Protein 7BCZ (pdb70)

Solvent-accessible surface area: 44265 Å² total; per-residue (Å²): 174,155,176,36,152,78,39,114,10,0,56,4,2,24,15,42,22,57,48,73,40,11,67,76,72,29,109,35,15,54,5,42,8,4,67,4,14,26,87,25,32,96,149,42,2,25,90,76,0,47,5,154,14,45,64,85,5,98,131,7,21,51,92,64,30,0,23,6,0,0,0,15,3,0,0,22,23,0,2,97,41,48,71,43,77,46,93,46,6,65,60,15,118,64,181,26,49,83,35,27,85,59,5,10,10,4,18,6,52,20,76,109,23,0,0,0,0,0,0,34,116,80,80,40,90,2,3,0,0,10,6,50,55,56,23,112,52,131,96,0,115,120,9,58,44,55,0,2,42,126,35,0,76,146,100,19,49,83,25,15,87,175,110,5,12,43,1,0,0,0,0,17,0,0,9,30,0,0,49,57,0,0,33,96,68,24,47,118,123,8,129,26,124,53,1,20,0,41,67,33,114,93,80,2,44,4,89,0,66,0,36,51,97,7,31,136,88,23,143,90,22,21,79,11,94,6,10,9,16,56,102,41,41,34,0,8,0,2,0,25,10,56,105,183,20,89,143,13,0,69,3,2,9,8,48,15,87,50,67,44,16,59,71,83,30,106,37,16,57,5,32,6,4,67,2,31,14,93,25,35,86,134,40,5,18,90,66,5,55,7,170,18,45,61,83,3,112,182,28,116,56,108,86,29,0,36,6,0,0,0,16,5,0,0,48,27,0,3,119,44,41,87,45,40,60,90,54,5,61,58,18,179,64,181,28,34,81,37,38,97,49,28,13,9,4,18,8,53,25,54,95,39,0,0,0,0,0,0,39,132,77,75,45,77,4,3,0,0,5,6,45,66,69,43,106,59,124,125,0,121,176,37,49,42,139,5,4,22,135,36,0,72,144,89,20,50,87,26,20,132,149,111,7,10,47,0,0,2,0,0,50,0,0,8,59,0,2,47,54,0,0,26,88,68,33,52,60,111,10,138,46,103,46,2,19,1,48,84,30,83,97,92,4,47,1,87,2,60,3,54,44,103,22,27,140,98,19,133,96,22,10,76,22,82,4,11,11,27,72,75,46,43,21,0,10,0,2,0,21,2,58,206,15,110,136,9,0,72,4,1,11,5,44,21,101,73,69,31,13,66,72,71,24,113,40,18,53,6,35,5,3,69,0,25,15,94,34,38,95,134,45,6,15,82,62,4,56,5,173,27,43,67,95,3,116,185,27,114,59,62,87,30,0,32,7,0,0,0,14,6,0,0,52,24,0,4,116,42,42,89,43,151,53,68,53,3,60,59,14,124,62,210,26,43,80,42,40,95,71,25,8,10,3,19,6,50,24,96,112,25,0,0,0,0,0,0,35,89,84,80,48,84,4,2,0,0,6,7,42,89,55,47,141,66,81,128,0,108,166,34,26,42,120,7,4,22,136,33,0,74,145,100,20,47,97,32,10,122,188,126,12,9,31,0,1,2,0,0,53,0,0,8,54,0,0,53,56,0,0,19,89,50,26,50,144,120,13,138,54,117,50,1,15,0,44,86,37,122,102,80,4,57,9,80,0,62,0,58,44,92,14,39,122,83,25,137,97,26,20,68,11,90,8,11,10,23,69,49,55,37,41,0,0,0,2,0,26,10,63,162,146,158,43,130,86,41,115,28,1,58,4,2,23,24,45,20,68,44,75,29,13,68,65,79,23,110,38,19,54,4,34,9,3,41,6,45,24,89,27,24,87,140,41,3,27,86,74,0,44,7,141,10,51,55,103,0,75,91,23,89,23,120,85,19,0,25,3,0,0,0,15,3,0,0,30,26,0,2,113,42,50,95,44,144,51,71,28,3,55,54,18,47,25,143,26,41,80,42,45,98,64,13,8,11,4,19,7,55,13,72,142,9,0,0,0,0,0,0,35,89,80,80,44,81,2,3,0,0,7,4,47,58,70,40,52,53,133,119,0,102,168,28,58,45,113,4,5,32,98,38,1,69,139,107,21,48,93,19,28,116,158,90,6,8,34,1,0,0,0,1,45,0,0,9,53,0,1,51,55,0,0,12,79,52,21,43,83,73,8,127,46,105,59,2,20,1,41,85,24,107,87,84,3,63,6,87,1,65,3,48,37,93,10,30,113,95,21,149,97,21,28,70,20,89,6,11,9,20,71,49,49,34,24,0,0,0,2,0,21,5,59

InterPro domains:
  IPR003542 Enterobactin synthetase-like, component D [PR01399] (61-81)
  IPR003542 Enterobactin synthetase-like, component D [PR01399] (91-109)
  IPR003542 Enterobactin synthetase-like, component D [PR01399] (169-185)
  IPR003542 Enterobactin synthetase-like, component D [PTHR38096] (8-240)
  IPR008278 4'-phosphopantetheinyl transferase domain [PF01648] (125-223)
  IPR037143 4'-phosphopantetheinyl transferase domain superfamily [SSF56214] (123-221)
  IPR041354 4'-phosphopantetheinyl transferase, N-terminal domain [PF17837] (55-118)

Sequence (961 aa):
HMRAMNDRLPSFCTPLDDRWPLPVALPGVQLRSTRFDPALLQPGDFALAGIQPPANILRAVAKRQAEFLAGRLCARAALFALDGRAQTPAVGEDRAPVWPAAISGSITHGDRWAAALVAARGDWRGLGLDVETLLEAERARYLHGEILTEGERLRFADDLERRTGLLVTLAFSLKESLFKALYPLVGKRFYFEHAELLEWRADGQARLRLLTDLSPEWRHGSELDAQFAVLDGRLLSLVAVGAMNDRLPSFCTPLDDRWPLPVALPGVQLRSTRFDPALLQPGDFALAGIQPPANILRAVAKRQAEFLAGRLCARAALFALDGRAQTPAVGEDRAPVWPAAISGSITHGDRWAAALVAARGDWRGLGLDVETLLEAERARYLHGEILTEGERLRFADDLERRTGLLVTLAFSLKESLFKALYPLVGKRFYFEHAELLEWRADGQARLRLLTDLSPEWRHGSELDAQFAVLDGRLLSLVAVGMNDRLPSFCTPLDDRWPLPVALPGVQLRSTRFDPALLQPGDFALAGIQPPANILRAVAKRQAEFLAGRLCARAALFALDGRAQTPAVGEDRAPVWPAAISGSITHGDRWAAALVAARGDWRGLGLDVETLLEAERARYLHGEILTEGERLRFADDLERRTGLLVTLAFSLKESLFKALYPLVGKRFYFEHAELLEWRADGQARLRLLTDLSPEWRHGSELDAQFAVLDGRRLLSLVAVGHMRAMNDRLPSFCTPLDDRWPLPVALPGVQLRSTRFDPALLQPGDFALAGIQPPANILRAVAKRQAEFLAGRLCARAALFALDGRAQTPAVGEDRAPVWPAAISGSITHGDRWAAALVAARGDWRGLGLDVETLLEAERARYLHGEILTEGERLRFADDLERRTGLLVTLAFSLKESLFKALYPLVGKRFYFEHAELLEWRADGQARLRLLTDLSPEWRHGSELDAQFAVLDGRLLSLVAVG

Nearest PDB structures (foldseek):
  7bcz-assembly3_C  TM=9.924E-01  e=3.937E-51  Pseudomonas aeruginosa
  7b4s-assembly1_A  TM=8.489E-01  e=3.992E-16  Mycobacteroides abscessus ATCC 19977
  8gkf-assembly5_E  TM=8.031E-01  e=1.256E-16  Mycobacterium tuberculosis
  4qvh-assembly1_B-2  TM=8.136E-01  e=8.629E-16  Escherichia coli
  8gkf-assembly1_A  TM=8.147E-01  e=1.989E-15  Mycobacterium tuberculosis

GO terms:
  GO:0016740 transferase activity (F, IDA)

Radius of gyration: 35.33 Å; Cα contacts (8 Å, |Δi|>4): 2037; chains: 4; bounding box: 67×92×93 Å

Organism: Pseudomonas aeruginosa (strain ATCC 15692 / DSM 22644 / CIP 104116 / JCM 14847 / LMG 12228 / 1C / PRS 101 / PAO1) (NCBI:txid208964)

Structure (mmCIF, N/CA/C/O backbone):
data_7BCZ
#
_entry.id   7BCZ
#
_cell.length_a   44.359
_cell.length_b   78.872
_cell.length_c   81.123
_cell.angle_alpha   85.62
_cell.angle_beta   84.62
_cell.angle_gamma   73.86
#
_symmetry.space_group_name_H-M   'P 1'
#
loop_
_entity.id
_entity.type
_entity.pdbx_description
1 polymer "4'-phosphopantetheinyl transferase EntD"
2 non-polymer 'COENZYME A'
3 non-polymer 'MAGNESIUM ION'
4 non-polymer 'SODIUM ION'
5 water water
#
loop_
_atom_site.group_PDB
_atom_site.id
_atom_site.type_symbol
_atom_site.label_atom_id
_atom_site.label_alt_id
_atom_site.label_comp_id
_atom_site.label_asym_id
_atom_site.label_entity_id
_atom_site.label_seq_id
_atom_site.pdbx_PDB_ins_code
_atom_site.Cartn_x
_atom_site.Cartn_y
_atom_site.Cartn_z
_atom_site.occupancy
_atom_site.B_iso_or_equiv
_atom_site.auth_seq_id
_atom_site.auth_comp_id
_atom_site.auth_asym_id
_atom_site.auth_atom_id
_atom_site.pdbx_PDB_model_num
ATOM 1 N N . HIS A 1 3 ? 72.288 4.640 -24.585 1.00 61.00 0 HIS A N 1
ATOM 2 C CA . HIS A 1 3 ? 72.953 4.277 -23.340 1.00 65.60 0 HIS A CA 1
ATOM 3 C C . HIS A 1 3 ? 71.993 3.542 -22.406 1.00 69.45 0 HIS A C 1
ATOM 4 O O . HIS A 1 3 ? 70.893 4.028 -22.120 1.00 66.90 0 HIS A O 1
ATOM 11 N N . MET A 1 4 ? 72.439 2.381 -21.911 1.00 73.76 1 MET A N 1
ATOM 12 C CA . MET A 1 4 ? 71.529 1.387 -21.351 1.00 72.98 1 MET A CA 1
ATOM 13 C C . MET A 1 4 ? 71.001 1.755 -19.967 1.00 74.03 1 MET A C 1
ATOM 14 O O . MET A 1 4 ? 69.844 1.448 -19.660 1.00 75.92 1 MET A O 1
ATOM 19 N N . ARG A 1 5 ? 71.796 2.405 -19.117 1.00 74.41 2 ARG A N 1
ATOM 20 C CA . ARG A 1 5 ? 71.258 2.693 -17.792 1.00 73.51 2 ARG A CA 1
ATOM 21 C C . ARG A 1 5 ? 70.449 3.986 -17.746 1.00 70.88 2 ARG A C 1
ATOM 22 O O . ARG A 1 5 ? 69.435 4.047 -17.041 1.00 70.98 2 ARG A O 1
ATOM 30 N N . ALA A 1 6 ? 70.855 5.025 -18.485 1.00 69.99 3 ALA A N 1
ATOM 31 C CA . ALA A 1 6 ? 70.048 6.241 -18.531 1.00 71.62 3 ALA A CA 1
ATOM 32 C C . ALA A 1 6 ? 68.650 5.987 -19.081 1.00 75.85 3 ALA A C 1
ATOM 33 O O . ALA A 1 6 ? 67.774 6.848 -18.932 1.00 73.40 3 ALA A O 1
ATOM 35 N N . MET A 1 7 ? 68.423 4.832 -19.710 1.00 81.02 4 MET A N 1
ATOM 36 C CA . MET A 1 7 ? 67.093 4.390 -20.099 1.00 80.79 4 MET A CA 1
ATOM 37 C C . MET A 1 7 ? 66.512 3.375 -19.118 1.00 77.42 4 MET A C 1
ATOM 38 O O . MET A 1 7 ? 65.555 2.670 -19.454 1.00 75.50 4 MET A O 1
ATOM 43 N N . ASN A 1 8 ? 67.084 3.278 -17.918 1.00 79.34 5 ASN A N 1
ATOM 44 C CA . ASN A 1 8 ? 66.450 2.601 -16.796 1.00 82.03 5 ASN A CA 1
ATOM 45 C C . ASN A 1 8 ? 65.710 3.577 -15.889 1.00 86.02 5 ASN A C 1
ATOM 46 O O . ASN A 1 8 ? 65.246 3.182 -14.814 1.00 87.36 5 ASN A O 1
ATOM 51 N N . ASP A 1 9 ? 65.603 4.823 -16.329 1.00 87.79 6 ASP A N 1
ATOM 52 C CA . ASP A 1 9 ? 64.896 5.841 -15.602 1.00 85.29 6 ASP A CA 1
ATOM 53 C C . ASP A 1 9 ? 63.515 6.122 -16.154 1.00 84.72 6 ASP A C 1
ATOM 54 O O . ASP A 1 9 ? 63.160 7.274 -16.309 1.00 86.25 6 ASP A O 1
ATOM 59 N N . ARG A 1 10 ? 62.706 5.094 -16.406 1.00 81.59 7 ARG A N 1
ATOM 60 C CA . ARG A 1 10 ? 61.349 5.289 -16.910 1.00 75.29 7 ARG A CA 1
ATOM 61 C C . ARG A 1 10 ? 60.441 6.031 -15.926 1.00 68.97 7 ARG A C 1
ATOM 62 O O . ARG A 1 10 ? 60.628 5.976 -14.775 1.00 73.81 7 ARG A O 1
ATOM 70 N N . LEU A 1 11 ? 59.452 6.738 -16.409 1.00 58.28 8 LEU A N 1
ATOM 71 C CA . LEU A 1 11 ? 58.594 7.535 -15.593 1.00 48.58 8 LEU A CA 1
ATOM 72 C C . LEU A 1 11 ? 57.712 6.779 -14.689 1.00 43.66 8 LEU A C 1
ATOM 73 O O . LEU A 1 11 ? 57.036 5.920 -15.098 1.00 45.02 8 LEU A O 1
ATOM 78 N N . PRO A 1 12 ? 57.641 7.177 -13.443 1.00 36.11 9 PRO A N 1
ATOM 79 C CA . PRO A 1 12 ? 56.699 6.544 -12.518 1.00 32.71 9 PRO A CA 1
ATOM 80 C C . PRO A 1 12 ? 55.273 6.833 -12.951 1.00 36.94 9 PRO A C 1
ATOM 81 O O . PRO A 1 12 ? 54.977 7.880 -13.531 1.00 41.76 9 PRO A O 1
ATOM 85 N N . SER A 1 13 ? 54.384 5.884 -12.659 1.00 38.45 10 SER A N 1
ATOM 86 C CA . SER A 1 13 ? 53.055 5.894 -13.257 1.00 39.55 10 SER A CA 1
ATOM 87 C C . SER A 1 13 ? 52.216 7.077 -12.805 1.00 38.50 10 SER A C 1
ATOM 88 O O . SER A 1 13 ? 51.235 7.412 -13.477 1.00 38.78 10 SER A O 1
ATOM 91 N N . PHE A 1 14 ? 52.573 7.723 -11.694 1.00 39.67 11 PHE A N 1
ATOM 92 C CA . PHE A 1 14 ? 51.772 8.842 -11.219 1.00 36.15 11 PHE A CA 1
ATOM 93 C C . PHE A 1 14 ? 51.937 10.091 -12.079 1.00 39.69 11 PHE A C 1
ATOM 94 O O . PHE A 1 14 ? 51.228 11.075 -11.844 1.00 44.03 11 PHE A O 1
ATOM 102 N N . CYS A 1 15 ? 52.831 10.071 -13.065 1.00 38.14 12 CYS A N 1
ATOM 103 C CA . CYS A 1 15 ? 53.021 11.169 -14.002 1.00 39.49 12 CYS A CA 1
ATOM 104 C C . CYS A 1 15 ? 52.593 10.742 -15.401 1.00 44.40 12 CYS A C 1
ATOM 105 O O . CYS A 1 15 ? 52.782 9.585 -15.792 1.00 47.10 12 CYS A O 1
ATOM 108 N N . THR A 1 16 ? 52.015 11.682 -16.149 1.00 43.34 13 THR A N 1
ATOM 109 C CA . THR A 1 16 ? 51.811 11.527 -17.579 1.00 37.87 13 THR A CA 1
ATOM 110 C C . THR A 1 16 ? 53.137 11.776 -18.291 1.00 36.61 13 THR A C 1
ATOM 111 O O . THR A 1 16 ? 54.052 12.358 -17.708 1.00 39.27 13 THR A O 1
ATOM 115 N N . PRO A 1 17 ? 53.278 11.338 -19.545 1.00 33.33 14 PRO A N 1
ATOM 116 C CA . PRO A 1 17 ? 54.563 11.520 -20.236 1.00 32.56 14 PRO A CA 1
ATOM 117 C C . PRO A 1 17 ? 54.961 12.986 -20.325 1.00 32.73 14 PRO A C 1
ATOM 118 O O . PRO A 1 17 ? 54.125 13.870 -20.522 1.00 37.80 14 PRO A O 1
ATOM 122 N N . LEU A 1 18 ? 56.262 13.234 -20.189 1.00 34.93 15 LEU A N 1
ATOM 123 C CA . LEU A 1 18 ? 56.782 14.594 -20.098 1.00 34.57 15 LEU A CA 1
ATOM 124 C C . LEU A 1 18 ? 56.517 15.351 -21.393 1.00 39.36 15 LEU A C 1
ATOM 125 O O . LEU A 1 18 ? 56.969 14.944 -22.468 1.00 43.72 15 LEU A O 1
ATOM 130 N N . ASP A 1 19 ? 55.779 16.454 -21.277 1.00 38.89 16 ASP A N 1
ATOM 131 C CA . ASP A 1 19 ? 55.270 17.198 -22.421 1.00 31.04 16 ASP A CA 1
ATOM 132 C C . ASP A 1 19 ? 56.259 18.288 -22.824 1.00 35.61 16 ASP A C 1
ATOM 133 O O . ASP A 1 19 ? 56.713 19.071 -21.982 1.00 31.78 16 ASP A O 1
ATOM 138 N N . ASP A 1 20 ? 56.581 18.334 -24.115 1.00 36.95 17 ASP A N 1
ATOM 139 C CA . ASP A 1 20 ? 57.509 19.308 -24.669 1.00 36.96 17 ASP A CA 1
ATOM 140 C C . ASP A 1 20 ? 56.811 20.446 -25.402 1.00 35.06 17 ASP A C 1
ATOM 141 O O . ASP A 1 20 ? 57.490 21.310 -25.963 1.00 36.24 17 ASP A O 1
ATOM 146 N N . ARG A 1 21 ? 55.481 20.456 -25.435 1.00 31.46 18 ARG A N 1
ATOM 147 C CA . ARG A 1 21 ? 54.763 21.521 -26.118 1.00 30.25 18 ARG A CA 1
ATOM 148 C C . ARG A 1 21 ? 54.855 22.813 -25.315 1.00 35.32 18 ARG A C 1
ATOM 149 O O . ARG A 1 21 ? 54.602 22.829 -24.105 1.00 37.06 18 ARG A O 1
ATOM 157 N N . TRP A 1 22 ? 55.226 23.890 -25.992 1.00 37.45 19 TRP A N 1
ATOM 158 C CA . TRP A 1 22 ? 55.361 25.200 -25.363 1.00 35.37 19 TRP A CA 1
ATOM 159 C C . TRP A 1 22 ? 53.993 25.725 -24.926 1.00 31.89 19 TRP A C 1
ATOM 160 O O . TRP A 1 22 ? 53.116 25.919 -25.780 1.00 30.97 19 TRP A O 1
ATOM 171 N N . PRO A 1 23 ? 53.759 25.951 -23.636 1.00 28.80 20 PRO A N 1
ATOM 172 C CA . PRO A 1 23 ? 52.443 26.417 -23.167 1.00 29.61 20 PRO A CA 1
ATOM 173 C C . PRO A 1 23 ? 52.276 27.928 -23.086 1.00 37.38 20 PRO A C 1
ATOM 174 O O . PRO A 1 23 ? 51.269 28.380 -22.533 1.00 41.63 20 PRO A O 1
ATOM 178 N N . LEU A 1 24 ? 53.207 28.713 -23.613 1.00 39.73 21 LEU A N 1
ATOM 179 C CA . LEU A 1 24 ? 53.210 30.157 -23.460 1.00 38.59 21 LEU A CA 1
ATOM 180 C C . LEU A 1 24 ? 53.095 30.841 -24.816 1.00 45.77 21 LEU A C 1
ATOM 181 O O . LEU A 1 24 ? 53.356 30.223 -25.857 1.00 48.64 21 LEU A O 1
ATOM 186 N N . PRO A 1 25 ? 52.678 32.114 -24.843 1.00 46.11 22 PRO A N 1
ATOM 187 C CA . PRO A 1 25 ? 52.454 32.777 -26.143 1.00 45.41 22 PRO A CA 1
ATOM 188 C C . PRO A 1 25 ? 53.708 32.921 -26.992 1.00 51.66 22 PRO A C 1
ATOM 189 O O . PRO A 1 25 ? 53.699 32.539 -28.169 1.00 59.32 22 PRO A O 1
ATOM 193 N N . VAL A 1 26 ? 54.786 33.464 -26.436 1.00 52.21 23 VAL A N 1
ATOM 194 C CA . VAL A 1 26 ? 56.005 33.745 -27.188 1.00 50.16 23 VAL A CA 1
ATOM 195 C C . VAL A 1 26 ? 57.046 32.688 -26.852 1.00 45.14 23 VAL A C 1
ATOM 196 O O . VAL A 1 26 ? 57.253 32.357 -25.678 1.00 39.82 23 VAL A O 1
ATOM 200 N N . ALA A 1 27 ? 57.703 32.157 -27.879 1.00 48.70 24 ALA A N 1
ATOM 201 C CA . ALA A 1 27 ? 58.769 31.193 -27.659 1.00 49.42 24 ALA A CA 1
ATOM 202 C C . ALA A 1 27 ? 60.071 31.909 -27.318 1.00 45.20 24 ALA A C 1
ATOM 203 O O . ALA A 1 27 ? 60.287 33.069 -27.678 1.00 47.60 24 ALA A O 1
ATOM 205 N N . LEU A 1 28 ? 60.944 31.199 -26.607 1.00 40.99 25 LEU A N 1
ATOM 206 C CA . LEU A 1 28 ? 62.247 31.714 -26.235 1.00 41.41 25 LEU A CA 1
ATOM 207 C C . LEU A 1 28 ? 63.344 30.850 -26.846 1.00 44.42 25 LEU A C 1
ATOM 208 O O . LEU A 1 28 ? 63.321 29.621 -26.682 1.00 47.90 25 LEU A O 1
ATOM 213 N N . PRO A 1 29 ? 64.311 31.439 -27.547 1.00 42.63 26 PRO A N 1
ATOM 214 C CA . PRO A 1 29 ? 65.413 30.634 -28.088 1.00 41.37 26 PRO A CA 1
ATOM 215 C C . PRO A 1 29 ? 66.330 30.135 -26.982 1.00 47.91 26 PRO A C 1
ATOM 216 O O . PRO A 1 29 ? 66.698 30.880 -26.069 1.00 51.77 26 PRO A O 1
ATOM 220 N N . GLY A 1 30 ? 66.694 28.854 -27.071 1.00 45.70 27 GLY A N 1
ATOM 221 C CA . GLY A 1 30 ? 67.681 28.273 -26.182 1.00 39.63 27 GLY A CA 1
ATOM 222 C C . GLY A 1 30 ? 67.161 27.783 -24.852 1.00 35.81 27 GLY A C 1
ATOM 223 O O . GLY A 1 30 ? 67.967 27.513 -23.955 1.00 34.76 27 GLY A O 1
ATOM 224 N N . VAL A 1 31 ? 65.849 27.663 -24.688 1.00 37.31 28 VAL A N 1
ATOM 225 C CA . VAL A 1 31 ? 65.260 27.110 -23.476 1.00 36.94 28 VAL A CA 1
ATOM 226 C C . VAL A 1 31 ? 64.629 25.766 -23.813 1.00 32.89 28 VAL A C 1
ATOM 227 O O . VAL A 1 31 ? 64.224 25.512 -24.952 1.00 31.56 28 VAL A O 1
ATOM 231 N N . GLN A 1 32 ? 64.560 24.894 -22.811 1.00 30.66 29 GLN A N 1
ATOM 232 C CA . GLN A 1 32 ? 63.829 23.635 -22.910 1.00 32.26 29 GLN A CA 1
ATOM 233 C C . GLN A 1 32 ? 62.888 23.546 -21.719 1.00 29.97 29 GLN A C 1
ATOM 234 O O . GLN A 1 32 ? 63.334 23.627 -20.571 1.00 30.62 29 GLN A O 1
ATOM 240 N N . LEU A 1 33 ? 61.595 23.390 -21.991 1.00 27.28 30 LEU A N 1
ATOM 241 C CA . LEU A 1 33 ? 60.580 23.278 -20.950 1.00 26.95 30 LEU A CA 1
ATOM 242 C C . LEU A 1 33 ? 59.861 21.944 -21.087 1.00 27.51 30 LEU A C 1
ATOM 243 O O . LEU A 1 33 ? 59.256 21.667 -22.128 1.00 29.57 30 LEU A O 1
ATOM 248 N N . ARG A 1 34 ? 59.906 21.137 -20.034 1.00 21.76 31 ARG A N 1
ATOM 249 C CA . ARG A 1 34 ? 59.110 19.927 -19.945 1.00 20.11 31 ARG A CA 1
ATOM 250 C C . ARG A 1 34 ? 58.088 20.086 -18.831 1.00 24.91 31 ARG A C 1
ATOM 251 O O . ARG A 1 34 ? 58.348 20.750 -17.825 1.00 27.76 31 ARG A O 1
ATOM 259 N N . SER A 1 35 ? 56.919 19.472 -19.022 1.00 24.64 32 SER A N 1
ATOM 260 C CA . SER A 1 35 ? 55.853 19.525 -18.035 1.00 20.97 32 SER A CA 1
ATOM 261 C C . SER A 1 35 ? 55.121 18.190 -17.980 1.00 26.61 32 SER A C 1
ATOM 262 O O . SER A 1 35 ? 55.186 17.370 -18.903 1.00 23.77 32 SER A O 1
ATOM 265 N N . THR A 1 36 ? 54.406 17.992 -16.878 1.00 28.07 33 THR A N 1
ATOM 266 C CA . THR A 1 36 ? 53.679 16.759 -16.642 1.00 35.03 33 THR A CA 1
ATOM 267 C C . THR A 1 36 ? 52.455 17.060 -15.793 1.00 38.84 33 THR A C 1
ATOM 268 O O . THR A 1 36 ? 52.417 18.046 -15.050 1.00 44.23 33 THR A O 1
ATOM 272 N N . ARG A 1 37 ? 51.445 16.210 -15.928 1.00 37.21 34 ARG A N 1
ATOM 273 C CA . ARG A 1 37 ? 50.332 16.173 -14.995 1.00 38.09 34 ARG A CA 1
ATOM 274 C C . ARG A 1 37 ? 50.538 14.969 -14.090 1.00 38.50 34 ARG A C 1
ATOM 275 O O . ARG A 1 37 ? 50.820 13.871 -14.574 1.00 45.62 34 ARG A O 1
ATOM 283 N N . PHE A 1 38 ? 50.445 15.180 -12.781 1.00 38.98 35 PHE A N 1
ATOM 284 C CA . PHE A 1 38 ? 50.693 14.116 -11.824 1.00 39.37 35 PHE A CA 1
ATOM 285 C C . PHE A 1 38 ? 49.529 14.008 -10.850 1.00 45.29 35 PHE A C 1
ATOM 286 O O . PHE A 1 38 ? 48.728 14.933 -10.698 1.00 45.53 35 PHE A O 1
ATOM 294 N N . ASP A 1 39 ? 49.442 12.848 -10.210 1.00 50.87 36 ASP A N 1
ATOM 295 C CA . ASP A 1 39 ? 48.438 12.573 -9.184 1.00 52.12 36 ASP A CA 1
ATOM 296 C C . ASP A 1 39 ? 49.173 12.025 -7.971 1.00 54.18 36 ASP A C 1
ATOM 297 O O . ASP A 1 39 ? 49.699 10.894 -8.030 1.00 56.03 36 ASP A O 1
ATOM 302 N N . PRO A 1 40 ? 49.235 12.771 -6.866 1.00 53.38 37 PRO A N 1
ATOM 303 C CA . PRO A 1 40 ? 50.011 12.306 -5.704 1.00 53.76 37 PRO A CA 1
ATOM 304 C C . PRO A 1 40 ? 49.503 11.008 -5.096 1.00 51.30 37 PRO A C 1
ATOM 305 O O . PRO A 1 40 ? 50.227 10.394 -4.301 1.00 52.47 37 PRO A O 1
ATOM 309 N N . ALA A 1 41 ? 48.287 10.569 -5.433 1.00 49.99 38 ALA A N 1
ATOM 310 C CA . ALA A 1 41 ? 47.769 9.325 -4.873 1.00 53.74 38 ALA A CA 1
ATOM 311 C C . ALA A 1 41 ? 48.395 8.102 -5.527 1.00 58.49 38 ALA A C 1
ATOM 312 O O . ALA A 1 41 ? 48.567 7.073 -4.867 1.00 62.70 38 ALA A O 1
ATOM 314 N N . LEU A 1 42 ? 48.735 8.193 -6.811 1.00 61.11 39 LEU A N 1
ATOM 315 C CA . LEU A 1 42 ? 49.331 7.090 -7.552 1.00 61.71 39 LEU A CA 1
ATOM 316 C C . LEU A 1 42 ? 50.805 6.877 -7.234 1.00 62.18 39 LEU A C 1
ATOM 317 O O . LEU A 1 42 ? 51.406 5.941 -7.773 1.00 63.70 39 LEU A O 1
ATOM 322 N N . LEU A 1 43 ? 51.398 7.721 -6.393 1.00 58.22 40 LEU A N 1
ATOM 323 C CA . LEU A 1 43 ? 52.808 7.583 -6.059 1.00 54.59 40 LEU A CA 1
ATOM 324 C C . LEU A 1 43 ? 53.065 6.237 -5.390 1.00 55.72 40 LEU A C 1
ATOM 325 O O . LEU A 1 43 ? 52.311 5.800 -4.517 1.00 61.26 40 LEU A O 1
ATOM 330 N N . GLN A 1 44 ? 54.123 5.570 -5.818 1.00 54.22 41 GLN A N 1
ATOM 331 C CA . GLN A 1 44 ? 54.511 4.264 -5.306 1.00 59.56 41 GLN A CA 1
ATOM 332 C C . GLN A 1 44 ? 55.704 4.391 -4.367 1.00 60.84 41 GLN A C 1
ATOM 333 O O . GLN A 1 44 ? 56.505 5.326 -4.484 1.00 53.77 41 GLN A O 1
ATOM 339 N N . PRO A 1 45 ? 55.867 3.453 -3.427 1.00 69.26 42 PRO A N 1
ATOM 340 C CA . PRO A 1 45 ? 56.981 3.548 -2.470 1.00 71.83 42 PRO A CA 1
ATOM 341 C C . PRO A 1 45 ? 58.359 3.348 -3.084 1.00 69.53 42 PRO A C 1
ATOM 342 O O . PRO A 1 45 ? 59.358 3.522 -2.376 1.00 73.38 42 PRO A O 1
ATOM 346 N N . GLY A 1 46 ? 58.458 2.990 -4.361 1.00 62.62 43 GLY A N 1
ATOM 347 C CA . GLY A 1 46 ? 59.756 2.814 -4.982 1.00 60.75 43 GLY A CA 1
ATOM 348 C C . GLY A 1 46 ? 59.954 3.670 -6.216 1.00 60.59 43 GLY A C 1
ATOM 349 O O . GLY A 1 46 ? 60.872 3.422 -7.004 1.00 60.78 43 GLY A O 1
ATOM 350 N N . ASP A 1 47 ? 59.105 4.689 -6.384 1.00 60.74 44 ASP A N 1
ATOM 351 C CA . ASP A 1 47 ? 59.159 5.525 -7.581 1.00 59.35 44 ASP A CA 1
ATOM 352 C C . ASP A 1 47 ? 60.460 6.313 -7.678 1.00 53.45 44 ASP A C 1
ATOM 353 O O . ASP A 1 47 ? 60.916 6.615 -8.787 1.00 49.04 44 ASP A O 1
ATOM 358 N N . PHE A 1 48 ? 61.068 6.663 -6.540 1.00 54.35 45 PHE A N 1
ATOM 359 C CA . PHE A 1 48 ? 62.295 7.455 -6.584 1.00 53.22 45 PHE A CA 1
ATOM 360 C C . PHE A 1 48 ? 63.460 6.648 -7.144 1.00 52.96 45 PHE A C 1
ATOM 361 O O . PHE A 1 48 ? 64.263 7.169 -7.929 1.00 51.48 45 PHE A O 1
ATOM 369 N N . ALA A 1 49 ? 63.576 5.380 -6.744 1.00 53.17 46 ALA A N 1
ATOM 370 C CA . ALA A 1 49 ? 64.596 4.515 -7.326 1.00 53.22 46 ALA A CA 1
ATOM 371 C C . ALA A 1 49 ? 64.277 4.188 -8.779 1.00 52.23 46 ALA A C 1
ATOM 372 O O . ALA A 1 49 ? 65.186 4.095 -9.613 1.00 54.78 46 ALA A O 1
ATOM 374 N N . LEU A 1 50 ? 62.992 4.011 -9.097 1.00 50.10 47 LEU A N 1
ATOM 375 C CA . LEU A 1 50 ? 62.578 3.799 -10.480 1.00 52.82 47 LEU A CA 1
ATOM 376 C C . LEU A 1 50 ? 63.086 4.921 -11.379 1.00 52.50 47 LEU A C 1
ATOM 377 O O . LEU A 1 50 ? 63.729 4.673 -12.406 1.00 56.04 47 LEU A O 1
ATOM 382 N N . ALA A 1 51 ? 62.808 6.168 -11.000 1.00 47.16 48 ALA A N 1
ATOM 383 C CA . ALA A 1 51 ? 63.226 7.313 -11.799 1.00 44.73 48 ALA A CA 1
ATOM 384 C C . ALA A 1 51 ? 64.721 7.586 -11.709 1.00 45.61 48 ALA A C 1
ATOM 385 O O . ALA A 1 51 ? 65.239 8.359 -12.520 1.00 42.77 48 ALA A O 1
ATOM 387 N N . GLY A 1 52 ? 65.427 6.976 -10.763 1.00 51.29 49 GLY A N 1
ATOM 388 C CA . GLY A 1 52 ? 66.849 7.228 -10.638 1.00 53.38 49 GLY A CA 1
ATOM 389 C C . GLY A 1 52 ? 67.175 8.581 -10.055 1.00 55.00 49 GLY A C 1
ATOM 390 O O . GLY A 1 52 ? 68.257 9.117 -10.308 1.00 55.64 49 GLY A O 1
ATOM 391 N N . ILE A 1 53 ? 66.260 9.154 -9.284 1.00 58.39 50 ILE A N 1
ATOM 392 C CA . ILE A 1 53 ? 66.454 10.452 -8.658 1.00 58.22 50 ILE A CA 1
ATOM 393 C C . ILE A 1 53 ? 66.630 10.214 -7.166 1.00 61.40 50 ILE A C 1
ATOM 394 O O . ILE A 1 53 ? 65.705 9.758 -6.484 1.00 61.22 50 ILE A O 1
ATOM 399 N N . GLN A 1 54 ? 67.821 10.495 -6.668 1.00 62.74 51 GLN A N 1
ATOM 400 C CA . GLN A 1 54 ? 68.099 10.389 -5.247 1.00 66.80 51 GLN A CA 1
ATOM 401 C C . GLN A 1 54 ? 67.420 11.533 -4.502 1.00 65.41 51 GLN A C 1
ATOM 402 O O . GLN A 1 54 ? 67.774 12.698 -4.730 1.00 63.63 51 GLN A O 1
ATOM 408 N N . PRO A 1 55 ? 66.453 11.267 -3.628 1.00 64.58 52 PRO A N 1
ATOM 409 C CA . PRO A 1 55 ? 65.801 12.353 -2.892 1.00 63.06 52 PRO A CA 1
ATOM 410 C C . PRO A 1 55 ? 66.614 12.747 -1.673 1.00 60.11 52 PRO A C 1
ATOM 411 O O . PRO A 1 55 ? 67.312 11.908 -1.079 1.00 58.81 52 PRO A O 1
ATOM 415 N N . PRO A 1 56 ? 66.568 14.016 -1.278 1.00 59.38 53 PRO A N 1
ATOM 416 C CA . PRO A 1 56 ? 67.242 14.435 -0.046 1.00 61.55 53 PRO A CA 1
ATOM 417 C C . PRO A 1 56 ? 66.515 13.906 1.182 1.00 63.52 53 PRO A C 1
ATOM 418 O O . PRO A 1 56 ? 65.382 13.425 1.118 1.00 59.09 53 PRO A O 1
ATOM 422 N N . ALA A 1 57 ? 67.199 14.014 2.325 1.00 69.83 54 ALA A N 1
ATOM 423 C CA . ALA A 1 57 ? 66.667 13.476 3.572 1.00 74.16 54 ALA A CA 1
ATOM 424 C C . ALA A 1 57 ? 65.309 14.073 3.923 1.00 74.40 54 ALA A C 1
ATOM 425 O O . ALA A 1 57 ? 64.480 13.400 4.546 1.00 75.82 54 ALA A O 1
ATOM 427 N N . ASN A 1 58 ? 65.058 15.321 3.524 1.00 73.70 55 ASN A N 1
ATOM 428 C CA . ASN A 1 58 ? 63.805 15.983 3.880 1.00 74.05 55 ASN A CA 1
ATOM 429 C C . ASN A 1 58 ? 62.615 15.327 3.191 1.00 70.47 55 ASN A C 1
ATOM 430 O O . ASN A 1 58 ? 61.585 15.063 3.823 1.00 73.48 55 ASN A O 1
ATOM 435 N N . ILE A 1 59 ? 62.745 15.108 1.886 1.00 65.08 56 ILE A N 1
ATOM 436 C CA . ILE A 1 59 ? 61.680 14.509 1.089 1.00 57.58 56 ILE A CA 1
ATOM 437 C C . ILE A 1 59 ? 61.488 13.032 1.407 1.00 60.72 56 ILE A C 1
ATOM 438 O O . ILE A 1 59 ? 60.465 12.440 1.061 1.00 62.29 56 ILE A O 1
ATOM 443 N N . LEU A 1 60 ? 62.409 12.389 2.089 1.00 60.70 57 LEU A N 1
ATOM 444 C CA . LEU A 1 60 ? 62.197 10.991 2.355 1.00 59.81 57 LEU A CA 1
ATOM 445 C C . LEU A 1 60 ? 61.078 10.846 3.315 1.00 63.43 57 LEU A C 1
ATOM 446 O O . LEU A 1 60 ? 60.210 10.036 3.125 1.00 66.65 57 LEU A O 1
ATOM 451 N N . ARG A 1 61 ? 61.046 11.683 4.330 1.00 64.50 58 ARG A N 1
ATOM 452 C CA . ARG A 1 61 ? 59.982 11.531 5.315 1.00 69.22 58 ARG A CA 1
ATOM 453 C C . ARG A 1 61 ? 58.850 12.550 5.182 1.00 69.70 58 ARG A C 1
ATOM 454 O O . ARG A 1 61 ? 58.120 12.789 6.145 1.00 77.26 58 ARG A O 1
ATOM 462 N N . ALA A 1 62 ? 58.696 13.153 4.006 1.00 62.02 59 ALA A N 1
ATOM 463 C CA . ALA A 1 62 ? 57.632 14.114 3.822 1.00 58.62 59 ALA A CA 1
ATOM 464 C C . ALA A 1 62 ? 56.333 13.547 3.459 1.00 61.51 59 ALA A C 1
ATOM 465 O O . ALA A 1 62 ? 56.223 12.417 3.201 1.00 63.23 59 ALA A O 1
ATOM 467 N N . VAL A 1 63 ? 55.333 14.386 3.425 1.00 62.32 60 VAL A N 1
ATOM 468 C CA . VAL A 1 63 ? 53.979 13.967 3.090 1.00 62.53 60 VAL A CA 1
ATOM 469 C C . VAL A 1 63 ? 53.884 13.657 1.598 1.00 60.70 60 VAL A C 1
ATOM 470 O O . VAL A 1 63 ? 54.673 14.141 0.776 1.00 53.23 60 VAL A O 1
ATOM 474 N N . ALA A 1 64 ? 52.894 12.828 1.248 1.00 67.67 61 ALA A N 1
ATOM 475 C CA . ALA A 1 64 ? 52.818 12.280 -0.106 1.00 64.26 61 ALA A CA 1
ATOM 476 C C . ALA A 1 64 ? 52.643 13.366 -1.157 1.00 60.00 61 ALA A C 1
ATOM 477 O O . ALA A 1 64 ? 53.173 13.243 -2.267 1.00 56.96 61 ALA A O 1
ATOM 479 N N . LYS A 1 65 ? 51.904 14.430 -0.839 1.00 61.82 62 LYS A N 1
ATOM 480 C CA . LYS A 1 65 ? 51.720 15.501 -1.816 1.00 57.11 62 LYS A CA 1
ATOM 481 C C . LYS A 1 65 ? 53.038 16.200 -2.119 1.00 50.55 62 LYS A C 1
ATOM 482 O O . LYS A 1 65 ? 53.344 16.487 -3.283 1.00 47.36 62 LYS A O 1
ATOM 488 N N . ARG A 1 66 ? 53.836 16.471 -1.085 1.00 51.72 63 ARG A N 1
ATOM 489 C CA . ARG A 1 66 ? 55.134 17.106 -1.287 1.00 50.44 63 ARG A CA 1
ATOM 490 C C . ARG A 1 66 ? 56.092 16.182 -2.033 1.00 50.92 63 ARG A C 1
ATOM 491 O O . ARG A 1 66 ? 56.842 16.632 -2.907 1.00 50.55 63 ARG A O 1
ATOM 499 N N . GLN A 1 67 ? 56.081 14.890 -1.706 1.00 54.41 64 GLN A N 1
ATOM 500 C CA . GLN A 1 67 ? 56.943 13.943 -2.406 1.00 51.89 64 GLN A CA 1
ATOM 501 C C . GLN A 1 67 ? 56.631 13.916 -3.897 1.00 50.10 64 GLN A C 1
ATOM 502 O O . GLN A 1 67 ? 57.540 13.965 -4.734 1.00 49.88 64 GLN A O 1
ATOM 508 N N . ALA A 1 68 ? 55.345 13.861 -4.249 1.00 50.17 65 ALA A N 1
ATOM 509 C CA . ALA A 1 68 ? 54.960 13.812 -5.657 1.00 46.93 65 ALA A CA 1
ATOM 510 C C . ALA A 1 68 ? 55.363 15.088 -6.391 1.00 42.54 65 ALA A C 1
ATOM 511 O O . ALA A 1 68 ? 55.915 15.032 -7.496 1.00 38.08 65 ALA A O 1
ATOM 513 N N . GLU A 1 69 ? 55.090 16.252 -5.791 1.00 44.83 66 GLU A N 1
ATOM 514 C CA . GLU A 1 69 ? 55.458 17.521 -6.419 1.00 42.33 66 GLU A CA 1
ATOM 515 C C . GLU A 1 69 ? 56.961 17.605 -6.658 1.00 36.37 66 GLU A C 1
ATOM 516 O O . GLU A 1 69 ? 57.409 17.934 -7.763 1.00 33.69 66 GLU A O 1
ATOM 522 N N . PHE A 1 70 ? 57.757 17.320 -5.625 1.00 34.29 67 PHE A N 1
ATOM 523 C CA . PHE A 1 70 ? 59.208 17.375 -5.766 1.00 32.64 67 PHE A CA 1
ATOM 524 C C . PHE A 1 70 ? 59.689 16.463 -6.889 1.00 37.18 67 PHE A C 1
ATOM 525 O O . PHE A 1 70 ? 60.433 16.897 -7.776 1.00 37.19 67 PHE A O 1
ATOM 533 N N . LEU A 1 71 ? 59.275 15.190 -6.865 1.00 34.29 68 LEU A N 1
ATOM 534 C CA . LEU A 1 71 ? 59.760 14.233 -7.855 1.00 33.55 68 LEU A CA 1
ATOM 535 C C . LEU A 1 71 ? 59.302 14.609 -9.253 1.00 33.00 68 LEU A C 1
ATOM 536 O O . LEU A 1 71 ? 60.096 14.599 -10.201 1.00 36.68 68 LEU A O 1
ATOM 541 N N . ALA A 1 72 ? 58.018 14.940 -9.404 1.00 31.90 69 ALA A N 1
ATOM 542 C CA . ALA A 1 72 ? 57.515 15.336 -10.716 1.00 28.66 69 ALA A CA 1
ATOM 543 C C . ALA A 1 72 ? 58.270 16.545 -11.253 1.00 27.67 69 ALA A C 1
ATOM 544 O O . ALA A 1 72 ? 58.612 16.595 -12.440 1.00 31.64 69 ALA A O 1
ATOM 546 N N . GLY A 1 73 ? 58.544 17.529 -10.393 1.00 27.65 70 GLY A N 1
ATOM 547 C CA . GLY A 1 73 ? 59.340 18.667 -10.820 1.00 28.08 70 GLY A CA 1
ATOM 548 C C . GLY A 1 73 ? 60.764 18.293 -11.179 1.00 27.78 70 GLY A C 1
ATOM 549 O O . GLY A 1 73 ? 61.361 18.898 -12.073 1.00 25.77 70 GLY A O 1
ATOM 550 N N . ARG A 1 74 ? 61.325 17.290 -10.499 1.00 30.76 71 ARG A N 1
ATOM 551 C CA . ARG A 1 74 ? 62.680 16.848 -10.801 1.00 31.30 71 ARG A CA 1
ATOM 552 C C . ARG A 1 74 ? 62.746 16.028 -12.081 1.00 34.62 71 ARG A C 1
ATOM 553 O O . ARG A 1 74 ? 63.769 16.054 -12.772 1.00 37.78 71 ARG A O 1
ATOM 561 N N . LEU A 1 75 ? 61.681 15.298 -12.412 1.00 34.65 72 LEU A N 1
ATOM 562 C CA . LEU A 1 75 ? 61.641 14.607 -13.695 1.00 34.11 72 LEU A CA 1
ATOM 563 C C . LEU A 1 75 ? 61.653 15.604 -14.844 1.00 28.94 72 LEU A C 1
ATOM 564 O O . LEU A 1 75 ? 62.420 15.459 -15.802 1.00 33.56 72 LEU A O 1
ATOM 569 N N . CYS A 1 76 ? 60.802 16.626 -14.768 1.00 25.26 73 CYS A N 1
ATOM 570 C CA . CYS A 1 76 ? 60.781 17.648 -15.810 1.00 27.86 73 CYS A CA 1
ATOM 571 C C . CYS A 1 76 ? 62.130 18.347 -15.935 1.00 27.53 73 CYS A C 1
ATOM 572 O O . CYS A 1 76 ? 62.585 18.639 -17.047 1.00 30.23 73 CYS A O 1
ATOM 575 N N . ALA A 1 77 ? 62.787 18.614 -14.804 1.00 27.69 74 ALA A N 1
ATOM 576 C CA . ALA A 1 77 ? 64.079 19.292 -14.833 1.00 32.04 74 ALA A CA 1
ATOM 577 C C . ALA A 1 77 ? 65.127 18.447 -15.542 1.00 33.52 74 ALA A C 1
ATOM 578 O O . ALA A 1 77 ? 65.837 18.935 -16.429 1.00 37.97 74 ALA A O 1
ATOM 580 N N . ARG A 1 78 ? 65.238 17.173 -15.163 1.00 35.98 75 ARG A N 1
ATOM 581 C CA . ARG A 1 78 ? 66.208 16.287 -15.799 1.00 34.04 75 ARG A CA 1
ATOM 582 C C . ARG A 1 78 ? 65.923 16.119 -17.286 1.00 29.94 75 ARG A C 1
ATOM 583 O O . ARG A 1 78 ? 66.849 16.071 -18.100 1.00 30.31 75 ARG A O 1
ATOM 591 N N . ALA A 1 79 ? 64.649 16.032 -17.667 1.00 33.40 76 ALA A N 1
ATOM 592 C CA . ALA A 1 79 ? 64.334 15.865 -19.084 1.00 33.21 76 ALA A CA 1
ATOM 593 C C . ALA A 1 79 ? 64.619 17.140 -19.862 1.00 34.78 76 ALA A C 1
ATOM 594 O O . ALA A 1 79 ? 65.125 17.086 -20.988 1.00 36.92 76 ALA A O 1
ATOM 596 N N . ALA A 1 80 ? 64.290 18.298 -19.280 1.00 34.48 77 ALA A N 1
ATOM 597 C CA . ALA A 1 80 ? 64.607 19.569 -19.921 1.00 30.68 77 ALA A CA 1
ATOM 598 C C . ALA A 1 80 ? 66.109 19.711 -20.116 1.00 33.42 77 ALA A C 1
ATOM 599 O O . ALA A 1 80 ? 66.579 20.076 -21.200 1.00 34.80 77 ALA A O 1
ATOM 601 N N . LEU A 1 81 ? 66.864 19.421 -19.062 1.00 32.96 78 LEU A N 1
ATOM 602 C CA . LEU A 1 81 ? 68.319 19.519 -19.107 1.00 33.59 78 LEU A CA 1
ATOM 603 C C . LEU A 1 81 ? 68.925 18.523 -20.090 1.00 35.45 78 LEU A C 1
ATOM 604 O O . LEU A 1 81 ? 69.926 18.815 -20.744 1.00 35.52 78 LEU A O 1
ATOM 609 N N . PHE A 1 82 ? 68.313 17.348 -20.190 1.00 34.83 79 PHE A N 1
ATOM 610 C CA . PHE A 1 82 ? 68.795 16.307 -21.091 1.00 34.84 79 PHE A CA 1
ATOM 611 C C . PHE A 1 82 ? 68.702 16.736 -22.552 1.00 33.22 79 PHE A C 1
ATOM 612 O O . PHE A 1 82 ? 69.593 16.448 -23.351 1.00 32.07 79 PHE A O 1
ATOM 620 N N . ALA A 1 83 ? 67.584 17.385 -22.832 1.00 34.59 80 ALA A N 1
ATOM 621 C CA . ALA A 1 83 ? 67.194 17.968 -24.101 1.00 34.19 80 ALA A CA 1
ATOM 622 C C . ALA A 1 83 ? 68.019 19.125 -24.600 1.00 35.05 80 ALA A C 1
ATOM 623 O O . ALA A 1 83 ? 68.092 19.340 -25.770 1.00 35.00 80 ALA A O 1
ATOM 625 N N . LEU A 1 84 ? 68.557 19.895 -23.692 1.00 37.10 81 LEU A N 1
ATOM 626 C CA . LEU A 1 84 ? 69.317 21.047 -24.014 1.00 32.65 81 LEU A CA 1
ATOM 627 C C . LEU A 1 84 ? 70.727 20.675 -24.330 1.00 34.85 81 LEU A C 1
ATOM 628 O O . LEU A 1 84 ? 71.263 21.089 -25.280 1.00 33.85 81 LEU A O 1
ATOM 633 N N . ASP A 1 85 ? 71.278 19.818 -23.518 1.00 39.76 82 ASP A N 1
ATOM 634 C CA . ASP A 1 85 ? 72.645 19.449 -23.640 1.00 47.01 82 ASP A CA 1
ATOM 635 C C . ASP A 1 85 ? 73.038 18.004 -23.461 1.00 43.91 82 ASP A C 1
ATOM 636 O O . ASP A 1 85 ? 74.148 17.667 -23.638 1.00 43.92 82 ASP A O 1
ATOM 641 N N . GLY A 1 86 ? 72.103 17.183 -23.083 1.00 41.19 83 GLY A N 1
ATOM 642 C CA . GLY A 1 86 ? 72.268 15.748 -22.985 1.00 42.77 83 GLY A CA 1
ATOM 643 C C . GLY A 1 86 ? 72.592 15.185 -21.620 1.00 47.42 83 GLY A C 1
ATOM 644 O O . GLY A 1 86 ? 72.912 13.995 -21.526 1.00 49.74 83 GLY A O 1
ATOM 645 N N . ARG A 1 87 ? 72.514 15.983 -20.563 1.00 53.51 84 ARG A N 1
ATOM 646 C CA . ARG A 1 87 ? 72.894 15.545 -19.226 1.00 57.08 84 ARG A CA 1
ATOM 647 C C . ARG A 1 87 ? 71.646 15.179 -18.430 1.00 60.69 84 ARG A C 1
ATOM 648 O O . ARG A 1 87 ? 70.742 16.007 -18.269 1.00 64.07 84 ARG A O 1
ATOM 656 N N . ALA A 1 88 ? 71.604 13.944 -17.938 1.00 65.76 85 ALA A N 1
ATOM 657 C CA . ALA A 1 88 ? 70.491 13.458 -17.119 1.00 71.04 85 ALA A CA 1
ATOM 658 C C . ALA A 1 88 ? 70.748 13.697 -15.634 1.00 78.34 85 ALA A C 1
ATOM 659 O O . ALA A 1 88 ? 70.711 12.779 -14.814 1.00 87.37 85 ALA A O 1
ATOM 661 N N . GLN A 1 89 ? 71.006 14.952 -15.280 1.00 75.14 86 GLN A N 1
ATOM 662 C CA . GLN A 1 89 ? 71.344 15.337 -13.919 1.00 73.11 86 GLN A CA 1
ATOM 663 C C . GLN A 1 89 ? 70.187 16.096 -13.287 1.00 71.85 86 GLN A C 1
ATOM 664 O O . GLN A 1 89 ? 69.490 16.862 -13.961 1.00 71.82 86 GLN A O 1
ATOM 670 N N . THR A 1 90 ? 69.988 15.878 -11.988 1.00 71.08 87 THR A N 1
ATOM 671 C CA . THR A 1 90 ? 68.929 16.524 -11.226 1.00 65.39 87 THR A CA 1
ATOM 672 C C . THR A 1 90 ? 69.516 17.559 -10.279 1.00 62.16 87 THR A C 1
ATOM 673 O O . THR A 1 90 ? 70.470 17.251 -9.551 1.00 63.51 87 THR A O 1
ATOM 677 N N . PRO A 1 91 ? 68.995 18.787 -10.265 1.00 55.85 88 PRO A N 1
ATOM 678 C CA . PRO A 1 91 ? 69.542 19.808 -9.361 1.00 53.02 88 PRO A CA 1
ATOM 679 C C . PRO A 1 91 ? 69.277 19.477 -7.899 1.00 48.40 88 PRO A C 1
ATOM 680 O O . PRO A 1 91 ? 68.175 19.072 -7.522 1.00 46.48 88 PRO A O 1
ATOM 684 N N . ALA A 1 92 ? 70.304 19.661 -7.075 1.00 45.50 89 ALA A N 1
ATOM 685 C CA . ALA A 1 92 ? 70.165 19.452 -5.644 1.00 47.02 89 ALA A CA 1
ATOM 686 C C . ALA A 1 92 ? 69.322 20.564 -5.017 1.00 45.42 89 ALA A C 1
ATOM 687 O O . ALA A 1 92 ? 68.927 21.537 -5.669 1.00 40.10 89 ALA A O 1
ATOM 689 N N . VAL A 1 93 ? 69.039 20.406 -3.731 1.00 44.10 90 VAL A N 1
ATOM 690 C CA . VAL A 1 93 ? 68.254 21.375 -2.979 1.00 47.13 90 VAL A CA 1
ATOM 691 C C . VAL A 1 93 ? 69.218 22.200 -2.140 1.00 51.71 90 VAL A C 1
ATOM 692 O O . VAL A 1 93 ? 69.916 21.660 -1.273 1.00 53.83 90 VAL A O 1
ATOM 696 N N . GLY A 1 94 ? 69.274 23.504 -2.409 1.00 49.84 91 GLY A N 1
ATOM 697 C CA . GLY A 1 94 ? 70.189 24.371 -1.695 1.00 57.38 91 GLY A CA 1
ATOM 698 C C . GLY A 1 94 ? 69.819 24.534 -0.231 1.00 63.03 91 GLY A C 1
ATOM 699 O O . GLY A 1 94 ? 68.781 24.072 0.248 1.00 63.76 91 GLY A O 1
ATOM 700 N N . GLU A 1 95 ? 70.715 25.200 0.504 1.00 66.19 92 GLU A N 1
ATOM 701 C CA . GLU A 1 95 ? 70.402 25.552 1.884 1.00 73.98 92 GLU A CA 1
ATOM 702 C C . GLU A 1 95 ? 69.348 26.649 1.939 1.00 76.43 92 GLU A C 1
ATOM 703 O O . GLU A 1 95 ? 68.580 26.728 2.906 1.00 76.14 92 GLU A O 1
ATOM 705 N N . ASP A 1 96 ? 69.293 27.488 0.901 1.00 77.02 93 ASP A N 1
ATOM 706 C CA . ASP A 1 96 ? 68.286 28.527 0.740 1.00 76.16 93 ASP A CA 1
ATOM 707 C C . ASP A 1 96 ? 67.059 28.034 -0.020 1.00 70.58 93 ASP A C 1
ATOM 708 O O . ASP A 1 96 ? 66.302 28.856 -0.552 1.00 69.80 93 ASP A O 1
ATOM 713 N N . ARG A 1 97 ? 66.874 26.712 -0.114 1.00 67.58 94 ARG A N 1
ATOM 714 C CA . ARG A 1 97 ? 65.669 26.080 -0.652 1.00 63.58 94 ARG A CA 1
ATOM 715 C C . ARG A 1 97 ? 65.586 26.178 -2.172 1.00 59.64 94 ARG A C 1
ATOM 716 O O . ARG A 1 97 ? 64.739 25.528 -2.796 1.00 58.85 94 ARG A O 1
ATOM 724 N N . ALA A 1 98 ? 66.440 26.992 -2.778 1.00 57.77 95 ALA A N 1
ATOM 725 C CA . ALA A 1 98 ? 66.481 27.091 -4.229 1.00 54.53 95 ALA A CA 1
ATOM 726 C C . ALA A 1 98 ? 67.164 25.870 -4.842 1.00 51.41 95 ALA A C 1
ATOM 727 O O . ALA A 1 98 ? 67.973 25.201 -4.191 1.00 52.49 95 ALA A O 1
ATOM 729 N N . PRO A 1 99 ? 66.846 25.546 -6.093 1.00 45.03 96 PRO A N 1
ATOM 730 C CA . PRO A 1 99 ? 67.590 24.487 -6.781 1.00 45.54 96 PRO A CA 1
ATOM 731 C C . PRO A 1 99 ? 69.025 24.911 -7.055 1.00 47.34 96 PRO A C 1
ATOM 732 O O . PRO A 1 99 ? 69.321 26.094 -7.239 1.00 47.93 96 PRO A O 1
ATOM 736 N N . VAL A 1 100 ? 69.923 23.923 -7.079 1.00 49.51 97 VAL A N 1
ATOM 737 C CA . VAL A 1 100 ? 71.332 24.185 -7.364 1.00 46.29 97 VAL A CA 1
ATOM 738 C C . VAL A 1 100 ? 71.635 23.671 -8.766 1.00 45.09 97 VAL A C 1
ATOM 739 O O . VAL A 1 100 ? 72.113 22.543 -8.942 1.00 53.88 97 VAL A O 1
ATOM 743 N N . TRP A 1 101 ? 71.358 24.497 -9.770 1.00 40.20 98 TRP A N 1
ATOM 744 C CA . TRP A 1 101 ? 71.535 24.079 -11.148 1.00 38.59 98 TRP A CA 1
ATOM 745 C C . TRP A 1 101 ? 73.011 23.844 -11.455 1.00 44.28 98 TRP A C 1
ATOM 746 O O . TRP A 1 101 ? 73.886 24.436 -10.817 1.00 49.52 98 TRP A O 1
ATOM 757 N N . PRO A 1 102 ? 73.315 22.973 -12.433 1.00 48.72 99 PRO A N 1
ATOM 758 C CA . PRO A 1 102 ? 74.715 22.741 -12.813 1.00 56.01 99 PRO A CA 1
ATOM 759 C C . PRO A 1 102 ? 75.418 24.006 -13.284 1.00 64.36 99 PRO A C 1
ATOM 760 O O . PRO A 1 102 ? 74.804 25.074 -13.378 1.00 70.41 99 PRO A O 1
ATOM 764 N N . ALA A 1 103 ? 76.708 23.895 -13.583 1.00 66.78 100 ALA A N 1
ATOM 765 C CA . ALA A 1 103 ? 77.467 25.050 -14.035 1.00 66.45 100 ALA A CA 1
ATOM 766 C C . ALA A 1 103 ? 76.945 25.543 -15.378 1.00 63.18 100 ALA A C 1
ATOM 767 O O . ALA A 1 103 ? 76.628 24.749 -16.270 1.00 62.02 100 ALA A O 1
ATOM 769 N N . ALA A 1 104 ? 76.845 26.869 -15.508 1.00 62.71 101 ALA A N 1
ATOM 770 C CA . ALA A 1 104 ? 76.404 27.532 -16.737 1.00 58.20 101 ALA A CA 1
ATOM 771 C C . ALA A 1 104 ? 74.991 27.116 -17.140 1.00 50.47 101 ALA A C 1
ATOM 772 O O . ALA A 1 104 ? 74.649 27.098 -18.325 1.00 53.12 101 ALA A O 1
ATOM 774 N N . ILE A 1 105 ? 74.155 26.785 -16.162 1.00 45.82 102 ILE A N 1
ATOM 775 C CA . ILE A 1 105 ? 72.759 26.449 -16.407 1.00 42.77 102 ILE A CA 1
ATOM 776 C C . ILE A 1 105 ? 71.889 27.327 -15.520 1.00 33.94 102 ILE A C 1
ATOM 777 O O . ILE A 1 105 ? 72.177 27.496 -14.330 1.00 38.58 102 ILE A O 1
ATOM 782 N N . SER A 1 106 ? 70.840 27.894 -16.100 1.00 32.26 103 SER A N 1
ATOM 783 C CA . SER A 1 106 ? 69.812 28.589 -15.340 1.00 41.78 103 SER A CA 1
ATOM 784 C C . SER A 1 106 ? 68.465 27.967 -15.676 1.00 34.37 103 SER A C 1
ATOM 785 O O . SER A 1 106 ? 68.128 27.796 -16.853 1.00 35.63 103 SER A O 1
ATOM 788 N N . GLY A 1 107 ? 67.714 27.606 -14.646 1.00 29.69 104 GLY A N 1
ATOM 789 C CA . GLY A 1 107 ? 66.387 27.083 -14.855 1.00 28.74 104 GLY A CA 1
ATOM 790 C C . GLY A 1 107 ? 65.412 27.452 -13.759 1.00 33.65 104 GLY A C 1
ATOM 791 O O . GLY A 1 107 ? 65.713 28.286 -12.901 1.00 42.58 104 GLY A O 1
ATOM 792 N N . SER A 1 108 ? 64.239 26.827 -13.778 1.00 28.99 105 SER A N 1
ATOM 793 C CA . SER A 1 108 ? 63.196 27.103 -12.803 1.00 29.29 105 SER A CA 1
ATOM 794 C C . SER A 1 108 ? 62.266 25.900 -12.742 1.00 31.15 105 SER A C 1
ATOM 795 O O . SER A 1 108 ? 62.093 25.180 -13.732 1.00 25.59 105 SER A O 1
ATOM 798 N N . ILE A 1 109 ? 61.688 25.677 -11.564 1.00 32.35 106 ILE A N 1
ATOM 799 C CA . ILE A 1 109 ? 60.755 24.580 -11.335 1.00 29.52 106 ILE A CA 1
ATOM 800 C C . ILE A 1 109 ? 59.492 25.148 -10.708 1.00 35.49 106 ILE A C 1
ATOM 801 O O . ILE A 1 109 ? 59.555 26.040 -9.853 1.00 39.58 106 ILE A O 1
ATOM 806 N N . THR A 1 110 ? 58.343 24.660 -11.166 1.00 31.74 107 THR A N 1
ATOM 807 C CA . THR A 1 110 ? 57.065 24.985 -10.554 1.00 28.83 107 THR A CA 1
ATOM 808 C C . THR A 1 110 ? 56.210 23.725 -10.536 1.00 33.75 107 THR A C 1
ATOM 809 O O . THR A 1 110 ? 56.384 22.824 -11.363 1.00 31.67 107 THR A O 1
ATOM 813 N N . HIS A 1 111 ? 55.312 23.651 -9.557 1.00 37.82 108 HIS A N 1
ATOM 814 C CA . HIS A 1 111 ? 54.391 22.526 -9.463 1.00 38.28 108 HIS A CA 1
ATOM 815 C C . HIS A 1 111 ? 53.233 22.921 -8.563 1.00 43.74 108 HIS A C 1
ATOM 816 O O . HIS A 1 111 ? 53.449 23.434 -7.461 1.00 43.29 108 HIS A O 1
ATOM 823 N N . GLY A 1 112 ? 52.013 22.684 -9.036 1.00 48.48 109 GLY A N 1
ATOM 824 C CA . GLY A 1 112 ? 50.836 23.074 -8.293 1.00 55.68 109 GLY A CA 1
ATOM 825 C C . GLY A 1 112 ? 49.878 21.931 -8.052 1.00 62.18 109 GLY A C 1
ATOM 826 O O . GLY A 1 112 ? 50.284 20.849 -7.618 1.00 66.12 109 GLY A O 1
ATOM 827 N N . ASP A 1 113 ? 48.598 22.166 -8.315 1.00 67.71 110 ASP A N 1
ATOM 828 C CA . ASP A 1 113 ? 47.573 21.138 -8.156 1.00 69.85 110 ASP A CA 1
ATOM 829 C C . ASP A 1 113 ? 47.578 20.274 -9.411 1.00 65.10 110 ASP A C 1
ATOM 830 O O . ASP A 1 113 ? 47.009 20.647 -10.439 1.00 66.27 110 ASP A O 1
ATOM 835 N N . ARG A 1 114 ? 48.252 19.127 -9.336 1.00 58.94 111 ARG A N 1
ATOM 836 C CA . ARG A 1 114 ? 48.286 18.130 -10.401 1.00 54.36 111 ARG A CA 1
ATOM 837 C C . ARG A 1 114 ? 48.981 18.616 -11.668 1.00 51.51 111 ARG A C 1
ATOM 838 O O . ARG A 1 114 ? 48.787 18.030 -12.738 1.00 51.16 111 ARG A O 1
ATOM 846 N N . TRP A 1 115 ? 49.786 19.674 -11.585 1.00 45.33 112 TRP A N 1
ATOM 847 C CA . TRP A 1 115 ? 50.502 20.195 -12.742 1.00 40.17 112 TRP A CA 1
ATOM 848 C C . TRP A 1 115 ? 51.914 20.562 -12.316 1.00 38.13 112 TRP A C 1
ATOM 849 O O . TRP A 1 115 ? 52.106 21.174 -11.261 1.00 39.33 112 TRP A O 1
ATOM 860 N N . ALA A 1 116 ? 52.897 20.186 -13.131 1.00 30.56 113 ALA A N 1
ATOM 861 C CA . ALA A 1 116 ? 54.288 20.489 -12.840 1.00 29.03 113 ALA A CA 1
ATOM 862 C C . ALA A 1 116 ? 55.014 20.811 -14.133 1.00 27.90 113 ALA A C 1
ATOM 863 O O . ALA A 1 116 ? 54.616 20.372 -15.213 1.00 23.10 113 ALA A O 1
ATOM 865 N N . ALA A 1 117 ? 56.067 21.615 -14.013 1.00 30.43 114 ALA A N 1
ATOM 866 C CA . ALA A 1 117 ? 56.900 21.940 -15.158 1.00 29.53 114 ALA A CA 1
ATOM 867 C C . ALA A 1 117 ? 58.233 22.472 -14.663 1.00 30.45 114 ALA A C 1
ATOM 868 O O . ALA A 1 117 ? 58.381 22.868 -13.503 1.00 26.45 114 ALA A O 1
ATOM 870 N N . ALA A 1 118 ? 59.205 22.456 -15.569 1.00 30.63 115 ALA A N 1
ATOM 871 C CA . ALA A 1 118 ? 60.521 23.013 -15.313 1.00 29.49 115 ALA A CA 1
ATOM 872 C C . ALA A 1 118 ? 61.107 23.420 -16.650 1.00 30.42 115 ALA A C 1
ATOM 873 O O . ALA A 1 118 ? 60.856 22.769 -17.665 1.00 29.61 115 ALA A O 1
ATOM 875 N N . LEU A 1 119 ? 61.859 24.510 -16.650 1.00 33.67 116 LEU A N 1
ATOM 876 C CA . LEU A 1 119 ? 62.547 24.946 -17.849 1.00 31.26 116 LEU A CA 1
ATOM 877 C C . LEU A 1 119 ? 63.994 25.233 -17.491 1.00 30.69 116 LEU A C 1
ATOM 878 O O . LEU A 1 119 ? 64.315 25.522 -16.336 1.00 30.78 116 LEU A O 1
ATOM 883 N N . VAL A 1 120 ? 64.873 25.089 -18.482 1.00 26.05 117 VAL A N 1
ATOM 884 C CA . VAL A 1 120 ? 66.307 25.262 -18.294 1.00 25.83 117 VAL A CA 1
ATOM 885 C C . VAL A 1 120 ? 66.855 25.997 -19.507 1.00 25.33 117 VAL A C 1
ATOM 886 O O . VAL A 1 120 ? 66.250 26.010 -20.580 1.00 25.53 117 VAL A O 1
ATOM 890 N N . ALA A 1 121 ? 68.013 26.624 -19.320 1.00 29.76 118 ALA A N 1
ATOM 891 C CA . ALA A 1 121 ? 68.705 27.291 -20.411 1.00 28.37 118 ALA A CA 1
ATOM 892 C C . ALA A 1 121 ? 70.171 27.432 -20.038 1.00 30.30 118 ALA A C 1
ATOM 893 O O . ALA A 1 121 ? 70.533 27.406 -18.859 1.00 40.54 118 ALA A O 1
ATOM 895 N N . ALA A 1 122 ? 71.014 27.567 -21.058 1.00 31.39 119 ALA A N 1
ATOM 896 C CA . ALA A 1 122 ? 72.396 27.956 -20.811 1.00 40.62 119 ALA A CA 1
ATOM 897 C C . ALA A 1 122 ? 72.427 29.359 -20.219 1.00 41.22 119 ALA A C 1
ATOM 898 O O . ALA A 1 122 ? 71.616 30.215 -20.580 1.00 34.70 119 ALA A O 1
ATOM 900 N N . ARG A 1 123 ? 73.364 29.593 -19.299 1.00 54.67 120 ARG A N 1
ATOM 901 C CA . ARG A 1 123 ? 73.478 30.916 -18.696 1.00 56.01 120 ARG A CA 1
ATOM 902 C C . ARG A 1 123 ? 73.995 31.956 -19.679 1.00 59.03 120 ARG A C 1
ATOM 903 O O . ARG A 1 123 ? 73.800 33.154 -19.449 1.00 60.31 120 ARG A O 1
ATOM 911 N N . GLY A 1 124 ? 74.645 31.530 -20.762 1.00 60.29 121 GLY A N 1
ATOM 912 C CA . GLY A 1 124 ? 75.056 32.453 -21.806 1.00 60.42 121 GLY A CA 1
ATOM 913 C C . GLY A 1 124 ? 73.917 33.001 -22.636 1.00 59.90 121 GLY A C 1
ATOM 914 O O . GLY A 1 124 ? 74.119 33.979 -23.365 1.00 67.27 121 GLY A O 1
ATOM 915 N N . ASP A 1 125 ? 72.735 32.400 -22.545 1.00 53.80 122 ASP A N 1
ATOM 916 C CA . ASP A 1 125 ? 71.542 32.875 -23.234 1.00 55.53 122 ASP A CA 1
ATOM 917 C C . ASP A 1 125 ? 70.537 33.539 -22.306 1.00 51.09 122 ASP A C 1
ATOM 918 O O . ASP A 1 125 ? 69.907 34.526 -22.692 1.00 51.81 122 ASP A O 1
ATOM 923 N N . TRP A 1 126 ? 70.369 33.019 -21.091 1.00 48.24 123 TRP A N 1
ATOM 924 C CA . TRP A 1 126 ? 69.370 33.515 -20.147 1.00 47.05 123 TRP A CA 1
ATOM 925 C C . TRP A 1 126 ? 69.961 33.433 -18.746 1.00 49.89 123 TRP A C 1
ATOM 926 O O . TRP A 1 126 ? 70.106 32.336 -18.196 1.00 40.80 123 TRP A O 1
ATOM 937 N N . ARG A 1 127 ? 70.283 34.594 -18.168 1.00 42.22 124 ARG A N 1
ATOM 938 C CA . ARG A 1 127 ? 70.932 34.620 -16.861 1.00 44.38 124 ARG A CA 1
ATOM 939 C C . ARG A 1 127 ? 69.973 34.231 -15.748 1.00 42.85 124 ARG A C 1
ATOM 940 O O . ARG A 1 127 ? 70.408 33.768 -14.688 1.00 49.36 124 ARG A O 1
ATOM 948 N N . GLY A 1 128 ? 68.682 34.426 -15.957 1.00 41.29 125 GLY A N 1
ATOM 949 C CA . GLY A 1 128 ? 67.702 34.163 -14.921 1.00 39.13 125 GLY A CA 1
ATOM 950 C C . GLY A 1 128 ? 66.406 33.699 -15.536 1.00 36.18 125 GLY A C 1
ATOM 951 O O . GLY A 1 128 ? 66.007 34.153 -16.613 1.00 35.04 125 GLY A O 1
ATOM 952 N N . LEU A 1 129 ? 65.746 32.778 -14.845 1.00 38.98 126 LEU A N 1
ATOM 953 C CA . LEU A 1 129 ? 64.498 32.206 -15.318 1.00 35.29 126 LEU A CA 1
ATOM 954 C C . LEU A 1 129 ? 63.586 31.975 -14.130 1.00 37.99 126 LEU A C 1
ATOM 955 O O . LEU A 1 129 ? 63.991 31.358 -13.140 1.00 39.16 126 LEU A O 1
ATOM 960 N N . GLY A 1 130 ? 62.366 32.482 -14.231 1.00 31.44 127 GLY A N 1
ATOM 961 C CA . GLY A 1 130 ? 61.370 32.244 -13.214 1.00 31.45 127 GLY A CA 1
ATOM 962 C C . GLY A 1 130 ? 60.080 31.771 -13.838 1.00 30.57 127 GLY A C 1
ATOM 963 O O . GLY A 1 130 ? 59.492 32.469 -14.666 1.00 33.94 127 GLY A O 1
ATOM 964 N N . LEU A 1 131 ? 59.648 30.570 -13.467 1.00 30.26 128 LEU A N 1
ATOM 965 C CA . LEU A 1 131 ? 58.409 29.982 -13.949 1.00 28.71 128 LEU A CA 1
ATOM 966 C C . LEU A 1 131 ? 57.508 29.716 -12.753 1.00 31.73 128 LEU A C 1
ATOM 967 O O . LEU A 1 131 ? 57.980 29.273 -11.700 1.00 35.29 128 LEU A O 1
ATOM 972 N N . ASP A 1 132 ? 56.216 29.993 -12.900 1.00 28.76 129 ASP A N 1
ATOM 973 C CA . ASP A 1 132 ? 55.300 29.744 -11.796 1.00 32.37 129 ASP A CA 1
ATOM 974 C C . ASP A 1 132 ? 53.890 29.541 -12.316 1.00 31.30 129 ASP A C 1
ATOM 975 O O . ASP A 1 132 ? 53.407 30.327 -13.133 1.00 35.85 129 ASP A O 1
ATOM 980 N N . VAL A 1 133 ? 53.237 28.493 -11.822 1.00 29.09 130 VAL A N 1
ATOM 981 C CA . VAL A 1 133 ? 51.841 28.220 -12.125 1.00 30.67 130 VAL A CA 1
ATOM 982 C C . VAL A 1 133 ? 51.039 28.374 -10.840 1.00 31.34 130 VAL A C 1
ATOM 983 O O . VAL A 1 133 ? 51.539 28.122 -9.738 1.00 32.60 130 VAL A O 1
ATOM 987 N N . GLU A 1 134 ? 49.794 28.828 -10.984 1.00 32.20 131 GLU A N 1
ATOM 988 C CA . GLU A 1 134 ? 48.893 29.023 -9.857 1.00 40.12 131 GLU A CA 1
ATOM 989 C C . GLU A 1 134 ? 47.469 28.760 -10.314 1.00 35.40 131 GLU A C 1
ATOM 990 O O . GLU A 1 134 ? 47.064 29.205 -11.391 1.00 34.55 131 GLU A O 1
ATOM 996 N N . THR A 1 135 ? 46.717 28.035 -9.496 1.00 39.33 132 THR A N 1
ATOM 997 C CA . THR A 1 135 ? 45.311 27.819 -9.793 1.00 41.05 132 THR A CA 1
ATOM 998 C C . THR A 1 135 ? 44.575 29.147 -9.728 1.00 42.22 132 THR A C 1
ATOM 999 O O . THR A 1 135 ? 44.904 30.014 -8.914 1.00 41.91 132 THR A O 1
ATOM 1003 N N . LEU A 1 136 ? 43.601 29.317 -10.622 1.00 45.03 133 LEU A N 1
ATOM 1004 C CA . LEU A 1 136 ? 42.776 30.516 -10.626 1.00 47.04 133 LEU A CA 1
ATOM 1005 C C . LEU A 1 136 ? 42.077 30.673 -9.287 1.00 50.52 133 LEU A C 1
ATOM 1006 O O . LEU A 1 136 ? 41.333 29.786 -8.857 1.00 53.21 133 LEU A O 1
ATOM 1011 N N . LEU A 1 137 ? 42.325 31.801 -8.628 1.00 50.89 134 LEU A N 1
ATOM 1012 C CA . LEU A 1 137 ? 41.642 32.103 -7.380 1.00 53.72 134 LEU A CA 1
ATOM 1013 C C . LEU A 1 137 ? 40.177 32.421 -7.645 1.00 58.02 134 LEU A C 1
ATOM 1014 O O . LEU A 1 137 ? 39.833 33.054 -8.647 1.00 55.43 134 LEU A O 1
ATOM 1019 N N . GLU A 1 138 ? 39.310 31.965 -6.748 1.00 66.02 135 GLU A N 1
ATOM 1020 C CA . GLU A 1 138 ? 37.923 32.389 -6.798 1.00 72.72 135 GLU A CA 1
ATOM 1021 C C . GLU A 1 138 ? 37.820 33.861 -6.409 1.00 75.06 135 GLU A C 1
ATOM 1022 O O . GLU A 1 138 ? 38.703 34.418 -5.752 1.00 73.33 135 GLU A O 1
ATOM 1028 N N . ALA A 1 139 ? 36.724 34.495 -6.838 1.00 75.53 136 ALA A N 1
ATOM 1029 C CA . ALA A 1 139 ? 36.547 35.922 -6.586 1.00 69.62 136 ALA A CA 1
ATOM 1030 C C . ALA A 1 139 ? 36.633 36.241 -5.098 1.00 69.18 136 ALA A C 1
ATOM 1031 O O . ALA A 1 139 ? 37.296 37.207 -4.703 1.00 61.07 136 ALA A O 1
ATOM 1033 N N . GLU A 1 140 ? 35.991 35.426 -4.257 1.00 73.11 137 GLU A N 1
ATOM 1034 C CA . GLU A 1 140 ? 36.009 35.666 -2.816 1.00 72.42 137 GLU A CA 1
ATOM 1035 C C . GLU A 1 140 ? 37.434 35.644 -2.272 1.00 68.00 137 GLU A C 1
ATOM 1036 O O . GLU A 1 140 ? 37.905 36.622 -1.681 1.00 69.64 137 GLU A O 1
ATOM 1042 N N . ARG A 1 141 ? 38.140 34.531 -2.472 1.00 67.49 138 ARG A N 1
ATOM 1043 C CA . ARG A 1 141 ? 39.499 34.415 -1.955 1.00 66.18 138 ARG A CA 1
ATOM 1044 C C . ARG A 1 141 ? 40.431 35.443 -2.583 1.00 60.53 138 ARG A C 1
ATOM 1045 O O . ARG A 1 141 ? 41.425 35.837 -1.964 1.00 60.99 138 ARG A O 1
ATOM 1053 N N . ALA A 1 142 ? 40.136 35.883 -3.808 1.00 58.15 139 ALA A N 1
ATOM 1054 C CA . ALA A 1 142 ? 40.960 36.910 -4.437 1.00 53.72 139 ALA A CA 1
ATOM 1055 C C . ALA A 1 142 ? 40.731 38.266 -3.786 1.00 53.74 139 ALA A C 1
ATOM 1056 O O . ALA A 1 142 ? 41.685 39.017 -3.550 1.00 50.69 139 ALA A O 1
ATOM 1058 N N . ARG A 1 143 ? 39.472 38.596 -3.491 1.00 58.20 140 ARG A N 1
ATOM 1059 C CA . ARG A 1 143 ? 39.185 39.815 -2.747 1.00 61.34 140 ARG A CA 1
ATOM 1060 C C . ARG A 1 143 ? 39.795 39.768 -1.354 1.00 61.20 140 ARG A C 1
ATOM 1061 O O . ARG A 1 143 ? 40.098 40.816 -0.775 1.00 64.29 140 ARG A O 1
ATOM 1069 N N . TYR A 1 144 ? 39.993 38.571 -0.802 1.00 59.37 141 TYR A N 1
ATOM 1070 C CA . TYR A 1 144 ? 40.608 38.473 0.515 1.00 60.95 141 TYR A CA 1
ATOM 1071 C C . TYR A 1 144 ? 42.120 38.633 0.461 1.00 58.16 141 TYR A C 1
ATOM 1072 O O . TYR A 1 144 ? 42.721 39.091 1.439 1.00 56.60 141 TYR A O 1
ATOM 1081 N N . LEU A 1 145 ? 42.749 38.265 -0.656 1.00 53.61 142 LEU A N 1
ATOM 1082 C CA . LEU A 1 145 ? 44.197 38.315 -0.799 1.00 56.45 142 LEU A CA 1
ATOM 1083 C C . LEU A 1 145 ? 44.683 39.544 -1.552 1.00 49.23 142 LEU A C 1
ATOM 1084 O O . LEU A 1 145 ? 45.896 39.748 -1.645 1.00 48.29 142 LEU A O 1
ATOM 1089 N N . HIS A 1 146 ? 43.775 40.369 -2.081 1.00 48.44 143 HIS A N 1
ATOM 1090 C CA . HIS A 1 146 ? 44.185 41.458 -2.962 1.00 48.91 143 HIS A CA 1
ATOM 1091 C C . HIS A 1 146 ? 45.056 42.480 -2.239 1.00 56.13 143 HIS A C 1
ATOM 1092 O O . HIS A 1 146 ? 45.904 43.123 -2.868 1.00 60.44 143 HIS A O 1
ATOM 1099 N N . GLY A 1 147 ? 44.876 42.632 -0.923 1.00 56.61 144 GLY A N 1
ATOM 1100 C CA . GLY A 1 147 ? 45.689 43.574 -0.175 1.00 52.78 144 GLY A CA 1
ATOM 1101 C C . GLY A 1 147 ? 47.126 43.125 0.000 1.00 54.68 144 GLY A C 1
ATOM 1102 O O . GLY A 1 147 ? 48.036 43.957 0.060 1.00 55.82 144 GLY A O 1
ATOM 1103 N N . GLU A 1 148 ? 47.354 41.815 0.088 1.00 59.11 145 GLU A N 1
ATOM 1104 C CA . GLU A 1 148 ? 48.715 41.304 0.214 1.00 63.41 145 GLU A CA 1
ATOM 1105 C C . GLU A 1 148 ? 49.448 41.309 -1.123 1.00 60.43 145 GLU A C 1
ATOM 1106 O O . GLU A 1 148 ? 50.630 41.665 -1.186 1.00 64.10 145 GLU A O 1
ATOM 1112 N N . ILE A 1 149 ? 48.762 40.926 -2.200 1.00 55.37 146 ILE A N 1
ATOM 1113 C CA . ILE A 1 149 ? 49.430 40.713 -3.481 1.00 52.46 146 ILE A CA 1
ATOM 1114 C C . ILE A 1 149 ? 49.581 42.022 -4.244 1.00 52.87 146 ILE A C 1
ATOM 1115 O O . ILE A 1 149 ? 50.614 42.271 -4.874 1.00 54.48 146 ILE A O 1
ATOM 1120 N N . LEU A 1 150 ? 48.568 42.880 -4.196 1.00 48.26 147 LEU A N 1
ATOM 1121 C CA . LEU A 1 150 ? 48.528 44.088 -5.006 1.00 49.66 147 LEU A CA 1
ATOM 1122 C C . LEU A 1 150 ? 48.903 45.308 -4.172 1.00 52.07 147 LEU A C 1
ATOM 1123 O O . LEU A 1 150 ? 48.300 45.559 -3.122 1.00 58.81 147 LEU A O 1
ATOM 1128 N N . THR A 1 151 ? 49.812 46.115 -4.718 1.00 50.22 148 THR A N 1
ATOM 1129 C CA . THR A 1 151 ? 50.234 47.369 -4.103 1.00 50.84 148 THR A CA 1
ATOM 1130 C C . THR A 1 151 ? 49.130 48.389 -4.385 1.00 52.86 148 THR A C 1
ATOM 1131 O O . THR A 1 151 ? 48.380 48.246 -5.355 1.00 57.65 148 THR A O 1
ATOM 1135 N N . GLU A 1 152 ? 49.043 49.438 -3.574 1.00 51.76 149 GLU A N 1
ATOM 1136 C CA . GLU A 1 152 ? 47.960 50.400 -3.745 1.00 53.12 149 GLU A CA 1
ATOM 1137 C C . GLU A 1 152 ? 48.005 51.048 -5.124 1.00 50.68 149 GLU A C 1
ATOM 1138 O O . GLU A 1 152 ? 46.958 51.399 -5.678 1.00 56.54 149 GLU A O 1
ATOM 1144 N N . GLY A 1 153 ? 49.197 51.204 -5.697 1.00 50.19 150 GLY A N 1
ATOM 1145 C CA . GLY A 1 153 ? 49.286 51.684 -7.065 1.00 50.81 150 GLY A CA 1
ATOM 1146 C C . GLY A 1 153 ? 48.721 50.702 -8.070 1.00 45.40 150 GLY A C 1
ATOM 1147 O O . GLY A 1 153 ? 48.255 51.104 -9.140 1.00 46.57 150 GLY A O 1
ATOM 1148 N N . GLU A 1 154 ? 48.739 49.410 -7.742 1.00 43.07 151 GLU A N 1
ATOM 1149 C CA . GLU A 1 154 ? 48.183 48.407 -8.644 1.00 46.43 151 GLU A CA 1
ATOM 1150 C C . GLU A 1 154 ? 46.673 48.286 -8.484 1.00 47.01 151 GLU A C 1
ATOM 1151 O O . GLU A 1 154 ? 45.956 48.071 -9.468 1.00 47.03 151 GLU A O 1
ATOM 1157 N N . ARG A 1 155 ? 46.176 48.406 -7.251 1.00 47.51 152 ARG A N 1
ATOM 1158 C CA . ARG A 1 155 ? 44.736 48.381 -7.037 1.00 48.34 152 ARG A CA 1
ATOM 1159 C C . ARG A 1 155 ? 44.057 49.547 -7.737 1.00 49.07 152 ARG A C 1
ATOM 1160 O O . ARG A 1 155 ? 42.925 49.409 -8.214 1.00 52.67 152 ARG A O 1
ATOM 1168 N N . LEU A 1 156 ? 44.740 50.691 -7.827 1.00 47.44 153 LEU A N 1
ATOM 1169 C CA . LEU A 1 156 ? 44.202 51.835 -8.553 1.00 48.88 153 LEU A CA 1
ATOM 1170 C C . LEU A 1 156 ? 44.352 51.662 -10.060 1.00 46.69 153 LEU A C 1
ATOM 1171 O O . LEU A 1 156 ? 43.404 51.905 -10.813 1.00 50.44 153 LEU A O 1
ATOM 1176 N N . ARG A 1 157 ? 45.533 51.237 -10.513 1.00 43.91 154 ARG A N 1
ATOM 1177 C CA . ARG A 1 157 ? 45.774 51.068 -11.943 1.00 48.35 154 ARG A CA 1
ATOM 1178 C C . ARG A 1 157 ? 44.820 50.050 -12.560 1.00 46.49 154 ARG A C 1
ATOM 1179 O O . ARG A 1 157 ? 44.344 50.237 -13.685 1.00 46.81 154 ARG A O 1
ATOM 1187 N N . PHE A 1 158 ? 44.538 48.963 -11.848 1.00 43.86 155 PHE A N 1
ATOM 1188 C CA . PHE A 1 158 ? 43.636 47.921 -12.327 1.00 40.79 155 PHE A CA 1
ATOM 1189 C C . PHE A 1 158 ? 42.354 47.871 -11.503 1.00 45.66 155 PHE A C 1
ATOM 1190 O O . PHE A 1 158 ? 41.890 46.797 -11.126 1.00 45.86 155 PHE A O 1
ATOM 1198 N N . ALA A 1 159 ? 41.772 49.038 -11.208 1.00 49.62 156 ALA A N 1
ATOM 1199 C CA . ALA A 1 159 ? 40.537 49.061 -10.432 1.00 51.96 156 ALA A CA 1
ATOM 1200 C C . ALA A 1 159 ? 39.387 48.405 -11.184 1.00 53.42 156 ALA A C 1
ATOM 1201 O O . ALA A 1 159 ? 38.518 47.783 -10.564 1.00 51.11 156 ALA A O 1
ATOM 1203 N N . ASP A 1 160 ? 39.361 48.534 -12.513 1.00 54.53 157 ASP A N 1
ATOM 1204 C CA . ASP A 1 160 ? 38.278 47.948 -13.296 1.00 59.85 157 ASP A CA 1
ATOM 1205 C C . ASP A 1 160 ? 38.285 46.427 -13.185 1.00 63.02 157 ASP A C 1
ATOM 1206 O O . ASP A 1 160 ? 37.276 45.814 -12.820 1.00 65.93 157 ASP A O 1
ATOM 1211 N N . ASP A 1 161 ? 39.418 45.820 -13.524 1.00 61.16 158 ASP A N 1
ATOM 1212 C CA . ASP A 1 161 ? 39.559 44.369 -13.481 1.00 57.22 158 ASP A CA 1
ATOM 1213 C C . ASP A 1 161 ? 39.398 43.822 -12.067 1.00 55.99 158 ASP A C 1
ATOM 1214 O O . ASP A 1 161 ? 39.016 42.668 -11.877 1.00 60.44 158 ASP A O 1
ATOM 1219 N N . LEU A 1 162 ? 39.736 44.670 -11.100 1.00 51.30 159 LEU A N 1
ATOM 1220 C CA . LEU A 1 162 ? 39.647 44.324 -9.696 1.00 55.47 159 LEU A CA 1
ATOM 1221 C C . LEU A 1 162 ? 38.194 44.076 -9.343 1.00 63.86 159 LEU A C 1
ATOM 1222 O O . LEU A 1 162 ? 37.895 43.278 -8.454 1.00 64.74 159 LEU A O 1
ATOM 1227 N N . GLU A 1 163 ? 37.282 44.753 -10.037 1.00 68.42 160 GLU A N 1
ATOM 1228 C CA . GLU A 1 163 ? 35.906 44.541 -9.745 1.00 71.12 160 GLU A CA 1
ATOM 1229 C C . GLU A 1 163 ? 35.284 43.545 -10.688 1.00 66.53 160 GLU A C 1
ATOM 1230 O O . GLU A 1 163 ? 34.530 42.729 -10.295 1.00 66.64 160 GLU A O 1
ATOM 1236 N N . ARG A 1 164 ? 35.663 43.573 -11.932 1.00 64.93 161 ARG A N 1
ATOM 1237 C CA . ARG A 1 164 ? 35.096 42.658 -12.871 1.00 65.47 161 ARG A CA 1
ATOM 1238 C C . ARG A 1 164 ? 35.691 41.249 -12.886 1.00 60.43 161 ARG A C 1
ATOM 1239 O O . ARG A 1 164 ? 35.030 40.297 -12.602 1.00 62.01 161 ARG A O 1
ATOM 1247 N N . ARG A 1 165 ? 36.963 41.155 -13.192 1.00 56.24 162 ARG A N 1
ATOM 1248 C CA . ARG A 1 165 ? 37.732 39.920 -13.348 1.00 53.93 162 ARG A CA 1
ATOM 1249 C C . ARG A 1 165 ? 38.692 39.733 -12.174 1.00 49.80 162 ARG A C 1
ATOM 1250 O O . ARG A 1 165 ? 39.909 39.635 -12.341 1.00 47.50 162 ARG A O 1
ATOM 1258 N N . THR A 1 166 ? 38.112 39.668 -10.971 1.00 51.04 163 THR A N 1
ATOM 1259 C CA . THR A 1 166 ? 38.906 39.700 -9.742 1.00 48.74 163 THR A CA 1
ATOM 1260 C C . THR A 1 166 ? 39.897 38.544 -9.676 1.00 45.26 163 THR A C 1
ATOM 1261 O O . THR A 1 166 ? 41.084 38.746 -9.398 1.00 45.37 163 THR A O 1
ATOM 1265 N N . GLY A 1 167 ? 39.420 37.318 -9.904 1.00 46.65 164 GLY A N 1
ATOM 1266 C CA . GLY A 1 167 ? 40.294 36.163 -9.783 1.00 45.25 164 GLY A CA 1
ATOM 1267 C C . GLY A 1 167 ? 41.449 36.192 -10.765 1.00 45.15 164 GLY A C 1
ATOM 1268 O O . GLY A 1 167 ? 42.581 35.860 -10.411 1.00 45.58 164 GLY A O 1
ATOM 1269 N N . LEU A 1 168 ? 41.183 36.605 -12.006 1.00 47.71 165 LEU A N 1
ATOM 1270 C CA . LEU A 1 168 ? 42.228 36.627 -13.027 1.00 48.30 165 LEU A CA 1
ATOM 1271 C C . LEU A 1 168 ? 43.342 37.594 -12.649 1.00 46.80 165 LEU A C 1
ATOM 1272 O O . LEU A 1 168 ? 44.525 37.248 -12.706 1.00 44.90 165 LEU A O 1
ATOM 1277 N N . LEU A 1 169 ? 42.983 38.815 -12.257 1.00 52.59 166 LEU A N 1
ATOM 1278 C CA . LEU A 1 169 ? 44.002 39.824 -11.984 1.00 49.59 166 LEU A CA 1
ATOM 1279 C C . LEU A 1 169 ? 44.867 39.440 -10.789 1.00 43.05 166 LEU A C 1
ATOM 1280 O O . LEU A 1 169 ? 46.089 39.610 -10.827 1.00 41.74 166 LEU A O 1
ATOM 1285 N N . VAL A 1 170 ? 44.273 38.992 -9.715 1.00 39.67 167 VAL A N 1
ATOM 1286 C CA . VAL A 1 170 ? 45.020 38.685 -8.542 1.00 39.21 167 VAL A CA 1
ATOM 1287 C C . VAL A 1 170 ? 45.828 37.438 -8.712 1.00 38.22 167 VAL A C 1
ATOM 1288 O O . VAL A 1 170 ? 46.882 37.329 -8.229 1.00 38.97 167 VAL A O 1
ATOM 1292 N N . THR A 1 171 ? 45.299 36.488 -9.427 1.00 34.11 168 THR A N 1
ATOM 1293 C CA . THR A 1 171 ? 46.030 35.290 -9.665 1.00 37.82 168 THR A CA 1
ATOM 1294 C C . THR A 1 171 ? 47.275 35.576 -10.489 1.00 36.84 168 THR A C 1
ATOM 1295 O O . THR A 1 171 ? 48.293 35.052 -10.241 1.00 39.25 168 THR A O 1
ATOM 1299 N N . LEU A 1 172 ? 47.127 36.415 -11.478 1.00 34.40 169 LEU A N 1
ATOM 1300 C CA . LEU A 1 172 ? 48.159 36.825 -12.332 1.00 35.39 169 LEU A CA 1
ATOM 1301 C C . LEU A 1 172 ? 49.258 37.588 -11.647 1.00 35.71 169 LEU A C 1
ATOM 1302 O O . LEU A 1 172 ? 50.355 37.247 -11.783 1.00 36.28 169 LEU A O 1
ATOM 1307 N N . ALA A 1 173 ? 48.955 38.534 -10.809 1.00 36.88 170 ALA A N 1
ATOM 1308 C CA . ALA A 1 173 ? 49.979 39.288 -10.157 1.00 33.73 170 ALA A CA 1
ATOM 1309 C C . ALA A 1 173 ? 50.672 38.386 -9.205 1.00 35.41 170 ALA A C 1
ATOM 1310 O O . ALA A 1 173 ? 51.809 38.508 -8.965 1.00 39.31 170 ALA A O 1
ATOM 1312 N N . PHE A 1 174 ? 49.937 37.483 -8.630 1.00 33.86 171 PHE A N 1
ATOM 1313 C CA . PHE A 1 174 ? 50.536 36.440 -7.804 1.00 42.18 171 PHE A CA 1
ATOM 1314 C C . PHE A 1 174 ? 51.571 35.651 -8.599 1.00 43.03 171 PHE A C 1
ATOM 1315 O O . PHE A 1 174 ? 52.725 35.512 -8.178 1.00 42.43 171 PHE A O 1
ATOM 1323 N N . SER A 1 175 ? 51.175 35.164 -9.782 1.00 40.68 172 SER A N 1
ATOM 1324 C CA . SER A 1 175 ? 52.048 34.326 -10.601 1.00 39.88 172 SER A CA 1
ATOM 1325 C C . SER A 1 175 ? 53.232 35.115 -11.145 1.00 33.97 172 SER A C 1
ATOM 1326 O O . SER A 1 175 ? 54.376 34.646 -11.098 1.00 31.88 172 SER A O 1
ATOM 1329 N N . LEU A 1 176 ? 52.973 36.308 -11.686 1.00 34.09 173 LEU A N 1
ATOM 1330 C CA . LEU A 1 176 ? 54.044 37.125 -12.251 1.00 35.11 173 LEU A CA 1
ATOM 1331 C C . LEU A 1 176 ? 55.065 37.522 -11.193 1.00 36.03 173 LEU A C 1
ATOM 1332 O O . LEU A 1 176 ? 56.274 37.496 -11.449 1.00 39.89 173 LEU A O 1
ATOM 1337 N N . LYS A 1 177 ? 54.601 37.887 -9.996 1.00 33.40 174 LYS A N 1
ATOM 1338 C CA . LYS A 1 177 ? 55.530 38.317 -8.954 1.00 33.19 174 LYS A CA 1
ATOM 1339 C C . LYS A 1 177 ? 56.344 37.153 -8.404 1.00 32.26 174 LYS A C 1
ATOM 1340 O O . LYS A 1 177 ? 57.498 37.344 -8.002 1.00 30.42 174 LYS A O 1
ATOM 1346 N N . GLU A 1 178 ? 55.764 35.950 -8.365 1.00 28.58 175 GLU A N 1
ATOM 1347 C CA . GLU A 1 178 ? 56.538 34.793 -7.932 1.00 32.48 175 GLU A CA 1
ATOM 1348 C C . GLU A 1 178 ? 57.567 34.398 -8.984 1.00 27.29 175 GLU A C 1
ATOM 1349 O O . GLU A 1 178 ? 58.693 34.018 -8.642 1.00 25.26 175 GLU A O 1
ATOM 1355 N N . SER A 1 179 ? 57.208 34.502 -10.269 1.00 25.15 176 SER A N 1
ATOM 1356 C CA . SER A 1 179 ? 58.175 34.236 -11.332 1.00 25.52 176 SER A CA 1
ATOM 1357 C C . SER A 1 179 ? 59.304 35.251 -11.303 1.00 31.95 176 SER A C 1
ATOM 1358 O O . SER A 1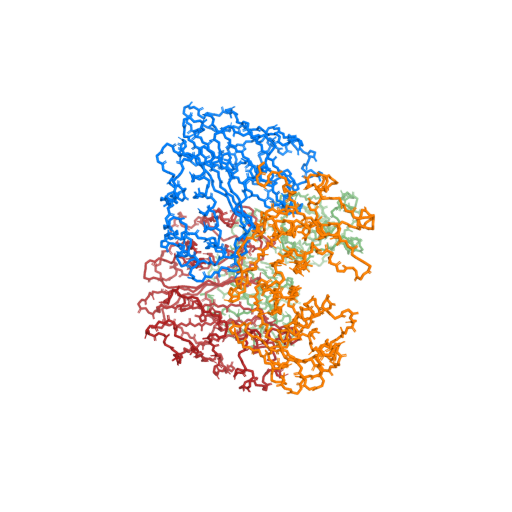 179 ? 60.482 34.888 -11.405 1.00 33.53 176 SER A O 1
ATOM 1361 N N . LEU A 1 180 ? 58.952 36.534 -11.178 1.00 39.28 177 LEU A N 1
ATOM 1362 C CA . LEU A 1 180 ? 59.950 37.592 -11.077 1.00 35.12 177 LEU A CA 1
ATOM 1363 C C . LEU A 1 180 ? 60.921 37.325 -9.936 1.00 31.50 177 LEU A C 1
ATOM 1364 O O . LEU A 1 180 ? 62.134 37.503 -10.089 1.00 34.89 177 LEU A O 1
ATOM 1369 N N . PHE A 1 181 ? 60.402 36.893 -8.787 1.00 30.40 178 PHE A N 1
ATOM 1370 C CA . PHE A 1 181 ? 61.263 36.499 -7.676 1.00 33.33 178 PHE A CA 1
ATOM 1371 C C . PHE A 1 181 ? 62.211 35.369 -8.078 1.00 37.63 178 PHE A C 1
ATOM 1372 O O . PHE A 1 181 ? 63.428 35.468 -7.889 1.00 41.95 178 PHE A O 1
ATOM 1380 N N . LYS A 1 182 ? 61.669 34.285 -8.641 1.00 37.03 179 LYS A N 1
ATOM 1381 C CA . LYS A 1 182 ? 62.487 33.127 -9.001 1.00 37.52 179 LYS A CA 1
ATOM 1382 C C . LYS A 1 182 ? 63.509 33.438 -10.089 1.00 34.54 179 LYS A C 1
ATOM 1383 O O . LYS A 1 182 ? 64.527 32.743 -10.183 1.00 37.36 179 LYS A O 1
ATOM 1389 N N . ALA A 1 183 ? 63.262 34.454 -10.912 1.00 31.29 180 ALA A N 1
ATOM 1390 C CA . ALA A 1 183 ? 64.230 34.836 -11.931 1.00 29.22 180 ALA A CA 1
ATOM 1391 C C . ALA A 1 183 ? 65.355 35.695 -11.359 1.00 32.35 180 ALA A C 1
ATOM 1392 O O . ALA A 1 183 ? 66.523 35.511 -11.720 1.00 37.62 180 ALA A O 1
ATOM 1394 N N . LEU A 1 184 ? 65.035 36.628 -10.463 1.00 31.35 181 LEU A N 1
ATOM 1395 C CA . LEU A 1 184 ? 66.037 37.567 -9.978 1.00 37.51 181 LEU A CA 1
ATOM 1396 C C . LEU A 1 184 ? 66.818 37.064 -8.774 1.00 40.35 181 LEU A C 1
ATOM 1397 O O . LEU A 1 184 ? 67.949 37.516 -8.561 1.00 47.49 181 LEU A O 1
ATOM 1402 N N . TYR A 1 185 ? 66.257 36.145 -7.990 1.00 38.63 182 TYR A N 1
ATOM 1403 C CA . TYR A 1 185 ? 66.921 35.735 -6.753 1.00 42.84 182 TYR A CA 1
ATOM 1404 C C . TYR A 1 185 ? 68.303 35.131 -6.986 1.00 48.40 182 TYR A C 1
ATOM 1405 O O . TYR A 1 185 ? 69.253 35.554 -6.305 1.00 54.36 182 TYR A O 1
ATOM 1414 N N . PRO A 1 186 ? 68.501 34.164 -7.894 1.00 50.64 183 PRO A N 1
ATOM 1415 C CA . PRO A 1 186 ? 69.865 33.647 -8.112 1.00 52.51 183 PRO A CA 1
ATOM 1416 C C . PRO A 1 186 ? 70.822 34.678 -8.688 1.00 52.37 183 PRO A C 1
ATOM 1417 O O . PRO A 1 186 ? 72.000 34.365 -8.897 1.00 52.37 183 PRO A O 1
ATOM 1421 N N . LEU A 1 187 ? 70.349 35.895 -8.946 1.00 51.32 184 LEU A N 1
ATOM 1422 C CA . LEU A 1 187 ? 71.179 37.005 -9.388 1.00 50.55 184 LEU A CA 1
ATOM 1423 C C . LEU A 1 187 ? 71.462 38.000 -8.272 1.00 56.24 184 LEU A C 1
ATOM 1424 O O . LEU A 1 187 ? 72.615 38.394 -8.068 1.00 62.08 184 LEU A O 1
ATOM 1429 N N . VAL A 1 188 ? 70.427 38.414 -7.546 1.00 56.99 185 VAL A N 1
ATOM 1430 C CA . VAL A 1 188 ? 70.581 39.468 -6.550 1.00 60.70 185 VAL A CA 1
ATOM 1431 C C . VAL A 1 188 ? 70.889 38.910 -5.161 1.00 62.42 185 VAL A C 1
ATOM 1432 O O . VAL A 1 188 ? 71.609 39.548 -4.388 1.00 65.43 185 VAL A O 1
ATOM 1436 N N . GLY A 1 189 ? 70.378 37.728 -4.829 1.00 60.59 186 GLY A N 1
ATOM 1437 C CA . GLY A 1 189 ? 70.622 37.143 -3.527 1.00 68.40 186 GLY A CA 1
ATOM 1438 C C . GLY A 1 189 ? 69.681 37.650 -2.455 1.00 74.64 186 GLY A C 1
ATOM 1439 O O . GLY A 1 189 ? 69.285 36.893 -1.564 1.00 78.97 186 GLY A O 1
ATOM 1440 N N . LYS A 1 190 ? 69.323 38.931 -2.525 1.00 75.82 187 LYS A N 1
ATOM 1441 C CA . LYS A 1 190 ? 68.364 39.503 -1.593 1.00 69.42 187 LYS A CA 1
ATOM 1442 C C . LYS A 1 190 ? 67.020 38.787 -1.700 1.00 63.62 187 LYS A C 1
ATOM 1443 O O . LYS A 1 190 ? 66.731 38.090 -2.674 1.00 61.14 187 LYS A O 1
ATOM 1449 N N . ARG A 1 191 ? 66.194 38.968 -0.675 1.00 65.12 188 ARG A N 1
ATOM 1450 C CA . ARG A 1 191 ? 64.818 38.490 -0.675 1.00 63.45 188 ARG A CA 1
ATOM 1451 C C . ARG A 1 191 ? 63.875 39.680 -0.762 1.00 64.04 188 ARG A C 1
ATOM 1452 O O . ARG A 1 191 ? 63.970 40.616 0.039 1.00 66.02 188 ARG A O 1
ATOM 1460 N N . PHE A 1 192 ? 62.977 39.643 -1.739 1.00 65.06 189 PHE A N 1
ATOM 1461 C CA . PHE A 1 192 ? 61.950 40.657 -1.900 1.00 65.54 189 PHE A CA 1
ATOM 1462 C C . PHE A 1 192 ? 60.597 39.968 -2.005 1.00 62.33 189 PHE A C 1
ATOM 1463 O O . PHE A 1 192 ? 60.501 38.782 -2.331 1.00 57.28 189 PHE A O 1
ATOM 1471 N N . TYR A 1 193 ? 59.546 40.723 -1.691 1.00 64.64 190 TYR A N 1
ATOM 1472 C CA . TYR A 1 193 ? 58.226 40.131 -1.538 1.00 65.12 190 TYR A CA 1
ATOM 1473 C C . TYR A 1 193 ? 57.191 40.876 -2.370 1.00 60.36 190 TYR A C 1
ATOM 1474 O O . TYR A 1 193 ? 57.546 41.674 -3.245 1.00 55.20 190 TYR A O 1
ATOM 1483 N N . PHE A 1 194 ? 55.910 40.609 -2.102 1.00 60.88 191 PHE A N 1
ATOM 1484 C CA . PHE A 1 194 ? 54.845 41.086 -2.979 1.00 57.16 191 PHE A CA 1
ATOM 1485 C C . PHE A 1 194 ? 54.819 42.607 -3.068 1.00 54.81 191 PHE A C 1
ATOM 1486 O O . PHE A 1 194 ? 54.472 43.161 -4.119 1.00 49.33 191 PHE A O 1
ATOM 1494 N N . GLU A 1 195 ? 55.213 43.294 -1.993 1.00 56.47 192 GLU A N 1
ATOM 1495 C CA . GLU A 1 195 ? 55.183 44.753 -1.992 1.00 55.33 192 GLU A CA 1
ATOM 1496 C C . GLU A 1 195 ? 56.259 45.346 -2.893 1.00 51.73 192 GLU A C 1
ATOM 1497 O O . GLU A 1 195 ? 56.073 46.439 -3.437 1.00 52.99 192 GLU A O 1
ATOM 1503 N N . HIS A 1 196 ? 57.376 44.643 -3.073 1.00 49.15 193 HIS A N 1
ATOM 1504 C CA . HIS A 1 196 ? 58.570 45.194 -3.706 1.00 47.06 193 HIS A CA 1
ATOM 1505 C C . HIS A 1 196 ? 58.520 45.198 -5.234 1.00 45.39 193 HIS A C 1
ATOM 1506 O O . HIS A 1 196 ? 59.517 45.575 -5.860 1.00 49.09 193 HIS A O 1
ATOM 1513 N N . ALA A 1 197 ? 57.410 44.796 -5.849 1.00 39.07 194 ALA A N 1
ATOM 1514 C CA . ALA A 1 197 ? 57.264 44.899 -7.294 1.00 32.13 194 ALA A CA 1
ATOM 1515 C C . ALA A 1 197 ? 55.817 45.226 -7.617 1.00 31.92 194 ALA A C 1
ATOM 1516 O O . ALA A 1 197 ? 54.917 44.998 -6.805 1.00 38.62 194 ALA A O 1
ATOM 1518 N N . GLU A 1 198 ? 55.594 45.807 -8.761 1.00 29.53 195 GLU A N 1
ATOM 1519 C CA . GLU A 1 198 ? 54.287 46.168 -9.216 1.00 29.62 195 GLU A CA 1
ATOM 1520 C C . GLU A 1 198 ? 54.034 45.734 -10.615 1.00 27.91 195 GLU A C 1
ATOM 1521 O O . GLU A 1 198 ? 54.886 45.658 -11.403 1.00 27.43 195 GLU A O 1
ATOM 1527 N N . LEU A 1 199 ? 52.810 45.411 -10.891 1.00 33.39 196 LEU A N 1
ATOM 1528 C CA . LEU A 1 199 ? 52.437 45.046 -12.193 1.00 33.20 196 LEU A CA 1
ATOM 1529 C C . LEU A 1 199 ? 52.022 46.308 -12.924 1.00 34.49 196 LEU A C 1
ATOM 1530 O O . LEU A 1 199 ? 51.307 47.087 -12.446 1.00 34.89 196 LEU A O 1
ATOM 1535 N N . LEU A 1 200 ? 52.497 46.470 -14.117 1.00 33.74 197 LEU A N 1
ATOM 1536 C CA . LEU A 1 200 ? 52.273 47.656 -14.831 1.00 38.10 197 LEU A CA 1
ATOM 1537 C C . LEU A 1 200 ? 51.367 47.603 -16.003 1.00 40.78 197 LEU A C 1
ATOM 1538 O O . LEU A 1 200 ? 50.726 48.544 -16.259 1.00 43.59 197 LEU A O 1
ATOM 1543 N N . GLU A 1 201 ? 51.288 46.491 -16.680 1.00 42.63 198 GLU A N 1
ATOM 1544 C CA . GLU A 1 201 ? 50.421 46.325 -17.822 1.00 45.49 198 GLU A CA 1
ATOM 1545 C C . GLU A 1 201 ? 50.299 44.871 -18.102 1.00 39.27 198 GLU A C 1
ATOM 1546 O O . GLU A 1 201 ? 51.161 44.145 -17.850 1.00 37.22 198 GLU A O 1
ATOM 1552 N N . TRP A 1 202 ? 49.137 44.458 -18.594 1.00 39.40 199 TRP A N 1
ATOM 1553 C CA . TRP A 1 202 ? 48.893 43.059 -18.923 1.00 40.14 199 TRP A CA 1
ATOM 1554 C C . TRP A 1 202 ? 47.847 43.016 -20.024 1.00 45.78 199 TRP A C 1
ATOM 1555 O O . TRP A 1 202 ? 46.875 43.769 -19.983 1.00 53.21 199 TRP A O 1
ATOM 1566 N N . ARG A 1 203 ? 48.033 42.144 -21.009 1.00 46.93 200 ARG A N 1
ATOM 1567 C CA . ARG A 1 203 ? 47.083 42.087 -22.074 1.00 49.51 200 ARG A CA 1
ATOM 1568 C C . ARG A 1 203 ? 46.655 40.701 -22.370 1.00 48.26 200 ARG A C 1
ATOM 1569 O O . ARG A 1 203 ? 47.298 39.777 -22.058 1.00 46.98 200 ARG A O 1
ATOM 1577 N N . ALA A 1 204 ? 45.529 40.579 -22.997 1.00 51.34 201 ALA A N 1
ATOM 1578 C CA . ALA A 1 204 ? 44.991 39.280 -23.246 1.00 55.54 201 ALA A CA 1
ATOM 1579 C C . ALA A 1 204 ? 45.872 38.399 -24.086 1.00 59.64 201 ALA A C 1
ATOM 1580 O O . ALA A 1 204 ? 45.773 37.223 -24.002 1.00 62.71 201 ALA A O 1
ATOM 1582 N N . ASP A 1 205 ? 46.705 38.969 -24.918 1.00 60.49 202 ASP A N 1
ATOM 1583 C CA . ASP A 1 205 ? 47.632 38.190 -25.735 1.00 61.07 202 ASP A CA 1
ATOM 1584 C C . ASP A 1 205 ? 48.739 37.536 -24.920 1.00 52.44 202 ASP A C 1
ATOM 1585 O O . ASP A 1 205 ? 49.591 36.856 -25.503 1.00 52.48 202 ASP A O 1
ATOM 1590 N N . GLY A 1 206 ? 48.767 37.739 -23.605 1.00 44.34 203 GLY A N 1
ATOM 1591 C CA . GLY A 1 206 ? 49.721 37.076 -22.747 1.00 37.07 203 GLY A CA 1
ATOM 1592 C C . GLY A 1 206 ? 50.963 37.867 -22.408 1.00 37.72 203 GLY A C 1
ATOM 1593 O O . GLY A 1 206 ? 51.840 37.334 -21.721 1.00 41.45 203 GLY A O 1
ATOM 1594 N N . GLN A 1 207 ? 51.076 39.111 -22.858 1.00 37.76 204 GLN A N 1
ATOM 1595 C CA . GLN A 1 207 ? 52.239 39.927 -22.543 1.00 37.22 204 GLN A CA 1
ATOM 1596 C C . GLN A 1 207 ? 52.001 40.712 -21.262 1.00 33.88 204 GLN A C 1
ATOM 1597 O O . GLN A 1 207 ? 50.900 41.212 -21.021 1.00 33.22 204 GLN A O 1
ATOM 1603 N N . ALA A 1 208 ? 53.042 40.815 -20.440 1.00 32.86 205 ALA A N 1
ATOM 1604 C CA . ALA A 1 208 ? 52.982 41.580 -19.204 1.00 33.98 205 ALA A CA 1
ATOM 1605 C C . ALA A 1 208 ? 54.319 42.270 -18.972 1.00 34.40 205 ALA A C 1
ATOM 1606 O O . ALA A 1 208 ? 55.323 41.970 -19.624 1.00 36.68 205 ALA A O 1
ATOM 1608 N N . ARG A 1 209 ? 54.320 43.211 -18.032 1.00 34.68 206 ARG A N 1
ATOM 1609 C CA . ARG A 1 209 ? 55.501 44.002 -17.709 1.00 36.53 206 ARG A CA 1
ATOM 1610 C C . ARG A 1 209 ? 55.491 44.319 -16.221 1.00 32.84 206 ARG A C 1
ATOM 1611 O O . ARG A 1 209 ? 54.462 44.726 -15.677 1.00 31.68 206 ARG A O 1
ATOM 1619 N N . LEU A 1 210 ? 56.629 44.125 -15.568 1.00 31.06 207 LEU A N 1
ATOM 1620 C CA . LEU A 1 210 ? 56.766 44.386 -14.147 1.00 31.92 207 LEU A CA 1
ATOM 1621 C C . LEU A 1 210 ? 57.713 45.556 -13.925 1.00 35.01 207 LEU A C 1
ATOM 1622 O O . LEU A 1 210 ? 58.501 45.922 -14.800 1.00 33.26 207 LEU A O 1
ATOM 1627 N N . ARG A 1 211 ? 57.621 46.148 -12.738 1.00 38.10 208 ARG A N 1
ATOM 1628 C CA . ARG A 1 211 ? 58.485 47.250 -12.341 1.00 37.19 208 ARG A CA 1
ATOM 1629 C C . ARG A 1 211 ? 58.973 47.001 -10.923 1.00 36.77 208 ARG A C 1
ATOM 1630 O O . ARG A 1 211 ? 58.166 46.747 -10.024 1.00 38.97 208 ARG A O 1
ATOM 1638 N N . LEU A 1 212 ? 60.287 47.060 -10.727 1.00 35.01 209 LEU A N 1
ATOM 1639 C CA . LEU A 1 212 ? 60.837 46.913 -9.387 1.00 33.81 209 LEU A CA 1
ATOM 1640 C C . LEU A 1 212 ? 60.574 48.169 -8.568 1.00 47.45 209 LEU A C 1
ATOM 1641 O O . LEU A 1 212 ? 60.695 49.293 -9.063 1.00 50.00 209 LEU A O 1
ATOM 1646 N N . LEU A 1 213 ? 60.221 47.972 -7.301 1.00 46.43 210 LEU A N 1
ATOM 1647 C CA . LEU A 1 213 ? 59.906 49.078 -6.412 1.00 49.94 210 LEU A CA 1
ATOM 1648 C C . LEU A 1 213 ? 60.991 49.360 -5.382 1.00 55.96 210 LEU A C 1
ATOM 1649 O O . LEU A 1 213 ? 60.916 50.386 -4.698 1.00 63.28 210 LEU A O 1
ATOM 1654 N N . THR A 1 214 ? 61.993 48.495 -5.257 1.00 55.74 211 THR A N 1
ATOM 1655 C CA . THR A 1 214 ? 63.093 48.688 -4.324 1.00 56.56 211 THR A CA 1
ATOM 1656 C C . THR A 1 214 ? 64.407 48.339 -5.008 1.00 53.23 211 THR A C 1
ATOM 1657 O O . THR A 1 214 ? 64.435 47.729 -6.082 1.00 46.22 211 THR A O 1
ATOM 1661 N N . ASP A 1 215 ? 65.506 48.736 -4.365 1.00 56.46 212 ASP A N 1
ATOM 1662 C CA . ASP A 1 215 ? 66.841 48.436 -4.867 1.00 60.06 212 ASP A CA 1
ATOM 1663 C C . ASP A 1 215 ? 67.239 47.024 -4.447 1.00 60.94 212 ASP A C 1
ATOM 1664 O O . ASP A 1 215 ? 67.278 46.713 -3.252 1.00 69.36 212 ASP A O 1
ATOM 1669 N N . LEU A 1 216 ? 67.531 46.170 -5.429 1.00 54.67 213 LEU A N 1
ATOM 1670 C CA . LEU A 1 216 ? 67.988 44.814 -5.161 1.00 56.70 213 LEU A CA 1
ATOM 1671 C C . LEU A 1 216 ? 69.472 44.610 -5.427 1.00 59.13 213 LEU A C 1
ATOM 1672 O O . LEU A 1 216 ? 70.065 43.707 -4.831 1.00 63.01 213 LEU A O 1
ATOM 1677 N N . SER A 1 217 ? 70.076 45.428 -6.281 1.00 58.66 214 SER A N 1
ATOM 1678 C CA . SER A 1 217 ? 71.474 45.311 -6.675 1.00 58.63 214 SER A CA 1
ATOM 1679 C C . SER A 1 217 ? 71.813 46.511 -7.554 1.00 61.79 214 SER A C 1
ATOM 1680 O O . SER A 1 217 ? 70.905 47.206 -8.016 1.00 60.00 214 SER A O 1
ATOM 1683 N N . PRO A 1 218 ? 73.104 46.781 -7.782 1.00 67.28 215 PRO A N 1
ATOM 1684 C CA . PRO A 1 218 ? 73.470 47.872 -8.705 1.00 69.05 215 PRO A CA 1
ATOM 1685 C C . PRO A 1 218 ? 72.771 47.811 -10.054 1.00 65.44 215 PRO A C 1
ATOM 1686 O O . PRO A 1 218 ? 72.432 48.861 -10.616 1.00 71.66 215 PRO A O 1
ATOM 1690 N N . GLU A 1 219 ? 72.498 46.643 -10.547 1.00 61.41 216 GLU A N 1
ATOM 1691 C CA . GLU A 1 219 ? 71.788 46.566 -11.778 1.00 61.06 216 GLU A CA 1
ATOM 1692 C C . GLU A 1 219 ? 70.293 46.465 -11.588 1.00 61.41 216 GLU A C 1
ATOM 1693 O O . GLU A 1 219 ? 69.569 46.932 -12.394 1.00 71.55 216 GLU A O 1
ATOM 1699 N N . TRP A 1 220 ? 69.828 45.854 -10.536 1.00 52.38 217 TRP A N 1
ATOM 1700 C CA . TRP A 1 220 ? 68.422 45.746 -10.354 1.00 47.97 217 TRP A CA 1
ATOM 1701 C C . TRP A 1 220 ? 67.974 46.767 -9.397 1.00 53.46 217 TRP A C 1
ATOM 1702 O O . TRP A 1 220 ? 67.720 46.478 -8.296 1.00 53.55 217 TRP A O 1
ATOM 1713 N N . ARG A 1 221 ? 67.841 47.988 -9.854 1.00 57.73 218 ARG A N 1
ATOM 1714 C CA . ARG A 1 221 ? 67.420 49.073 -9.008 1.00 61.60 218 ARG A CA 1
ATOM 1715 C C . ARG A 1 221 ? 65.936 49.322 -9.097 1.00 57.48 218 ARG A C 1
ATOM 1716 O O . ARG A 1 221 ? 65.263 48.730 -9.879 1.00 51.64 218 ARG A O 1
ATOM 1724 N N . HIS A 1 222 ? 65.452 50.241 -8.289 1.00 61.04 219 HIS A N 1
ATOM 1725 C CA . HIS A 1 222 ? 64.056 50.644 -8.253 1.00 57.38 219 HIS A CA 1
ATOM 1726 C C . HIS A 1 222 ? 63.717 51.271 -9.566 1.00 53.17 219 HIS A C 1
ATOM 1727 O O . HIS A 1 222 ? 64.400 52.118 -10.027 1.00 57.75 219 HIS A O 1
ATOM 1734 N N . GLY A 1 223 ? 62.649 50.818 -10.175 1.00 47.43 220 GLY A N 1
ATOM 1735 C CA . GLY A 1 223 ? 62.184 51.242 -11.476 1.00 45.45 220 GLY A CA 1
ATOM 1736 C C . GLY A 1 223 ? 62.637 50.383 -12.637 1.00 44.20 220 GLY A C 1
ATOM 1737 O O . GLY A 1 223 ? 62.112 50.548 -13.746 1.00 42.54 220 GLY A O 1
ATOM 1738 N N . SER A 1 224 ? 63.607 49.491 -12.429 1.00 40.13 221 SER A N 1
ATOM 1739 C CA . SER A 1 224 ? 63.959 48.529 -13.463 1.00 46.71 221 SER A CA 1
ATOM 1740 C C . SER A 1 224 ? 62.735 47.702 -13.836 1.00 45.31 221 SER A C 1
ATOM 1741 O O . SER A 1 224 ? 61.961 47.280 -12.972 1.00 42.72 221 SER A O 1
ATOM 1744 N N . GLU A 1 225 ? 62.557 47.473 -15.130 1.00 48.55 222 GLU A N 1
ATOM 1745 C CA . GLU A 1 225 ? 61.385 46.778 -15.628 1.00 48.60 222 GLU A CA 1
ATOM 1746 C C . GLU A 1 225 ? 61.791 45.517 -16.375 1.00 46.55 222 GLU A C 1
ATOM 1747 O O . GLU A 1 225 ? 62.842 45.461 -17.017 1.00 50.01 222 GLU A O 1
ATOM 1753 N N . LEU A 1 226 ? 60.950 44.497 -16.256 1.00 43.34 223 LEU A N 1
ATOM 1754 C CA . LEU A 1 226 ? 61.174 43.198 -16.870 1.00 38.35 223 LEU A CA 1
ATOM 1755 C C . LEU A 1 226 ? 59.897 42.787 -17.573 1.00 36.02 223 LEU A C 1
ATOM 1756 O O . LEU A 1 226 ? 58.817 42.839 -16.977 1.00 33.91 223 LEU A O 1
ATOM 1761 N N . ASP A 1 227 ? 60.014 42.395 -18.835 1.00 40.65 224 ASP A N 1
ATOM 1762 C CA . ASP A 1 227 ? 58.866 41.868 -19.549 1.00 40.41 224 ASP A CA 1
ATOM 1763 C C . ASP A 1 227 ? 58.616 40.427 -19.127 1.00 34.88 224 ASP A C 1
ATOM 1764 O O . ASP A 1 227 ? 59.543 39.682 -18.798 1.00 34.27 224 ASP A O 1
ATOM 1769 N N . ALA A 1 228 ? 57.342 40.052 -19.100 1.00 31.05 225 ALA A N 1
ATOM 1770 C CA . ALA A 1 228 ? 56.938 38.700 -18.747 1.00 25.32 225 ALA A CA 1
ATOM 1771 C C . ALA A 1 228 ? 55.832 38.254 -19.689 1.00 26.56 225 ALA A C 1
ATOM 1772 O O . ALA A 1 228 ? 55.254 39.051 -20.429 1.00 24.56 225 ALA A O 1
ATOM 1774 N N . GLN A 1 229 ? 55.550 36.954 -19.669 1.00 27.52 226 GLN A N 1
ATOM 1775 C CA . GLN A 1 229 ? 54.434 36.414 -20.426 1.00 25.75 226 GLN A CA 1
ATOM 1776 C C . GLN A 1 229 ? 53.661 35.457 -19.535 1.00 24.21 226 GLN A C 1
ATOM 1777 O O . GLN A 1 229 ? 54.173 34.973 -18.524 1.00 24.11 226 GLN A O 1
ATOM 1783 N N . PHE A 1 230 ? 52.406 35.209 -19.908 1.00 24.42 227 PHE A N 1
ATOM 1784 C CA . PHE A 1 230 ? 51.541 34.351 -19.113 1.00 24.36 227 PHE A CA 1
ATOM 1785 C C . PHE A 1 230 ? 50.527 33.664 -20.018 1.00 27.28 227 PHE A C 1
ATOM 1786 O O . PHE A 1 230 ? 50.232 34.127 -21.121 1.00 31.29 227 PHE A O 1
ATOM 1794 N N . ALA A 1 231 ? 50.001 32.542 -19.530 1.00 27.63 228 ALA A N 1
ATOM 1795 C CA . ALA A 1 231 ? 48.997 31.766 -20.246 1.00 37.61 228 ALA A CA 1
ATOM 1796 C C . ALA A 1 231 ? 47.935 31.315 -19.261 1.00 41.96 228 ALA A C 1
ATOM 1797 O O . ALA A 1 231 ? 48.262 30.831 -18.173 1.00 41.42 228 ALA A O 1
ATOM 1799 N N . VAL A 1 232 ? 46.671 31.478 -19.644 1.00 49.91 229 VAL A N 1
ATOM 1800 C CA . VAL A 1 232 ? 45.549 31.092 -18.798 1.00 53.95 229 VAL A CA 1
ATOM 1801 C C . VAL A 1 232 ? 44.814 29.943 -19.468 1.00 57.01 229 VAL A C 1
ATOM 1802 O O . VAL A 1 232 ? 43.939 30.162 -20.312 1.00 65.49 229 VAL A O 1
ATOM 1806 N N . LEU A 1 233 ? 45.150 28.712 -19.093 1.00 51.85 230 LEU A N 1
ATOM 1807 C CA . LEU A 1 233 ? 44.438 27.549 -19.599 1.00 59.06 230 LEU A CA 1
ATOM 1808 C C . LEU A 1 233 ? 44.240 26.538 -18.481 1.00 54.19 230 LEU A C 1
ATOM 1809 O O . LEU A 1 233 ? 45.089 26.391 -17.598 1.00 48.68 230 LEU A O 1
ATOM 1814 N N . ASP A 1 234 ? 43.096 25.852 -18.529 1.00 62.15 231 ASP A N 1
ATOM 1815 C CA . ASP A 1 234 ? 42.802 24.704 -17.664 1.00 64.26 231 ASP A CA 1
ATOM 1816 C C . ASP A 1 234 ? 42.620 25.126 -16.204 1.00 55.76 231 ASP A C 1
ATOM 1817 O O . ASP A 1 234 ? 43.035 24.422 -15.283 1.00 49.91 231 ASP A O 1
ATOM 1822 N N . GLY A 1 235 ? 41.984 26.276 -15.988 1.00 54.29 232 GLY A N 1
ATOM 1823 C CA . GLY A 1 235 ? 41.766 26.755 -14.635 1.00 50.42 232 GLY A CA 1
ATOM 1824 C C . GLY A 1 235 ? 43.026 27.039 -13.848 1.00 46.90 232 GLY A C 1
ATOM 1825 O O . GLY A 1 235 ? 42.972 27.151 -12.621 1.00 41.13 232 GLY A O 1
ATOM 1826 N N . ARG A 1 236 ? 44.170 27.133 -14.512 1.00 38.63 233 ARG A N 1
ATOM 1827 C CA . ARG A 1 236 ? 45.400 27.540 -13.859 1.00 38.75 233 ARG A CA 1
ATOM 1828 C C . ARG A 1 236 ? 46.102 28.575 -14.723 1.00 35.46 233 ARG A C 1
ATOM 1829 O O . ARG A 1 236 ? 45.910 28.631 -15.942 1.00 35.09 233 ARG A O 1
ATOM 1837 N N . LEU A 1 237 ? 46.891 29.419 -14.071 1.00 30.59 234 LEU A N 1
ATOM 1838 C CA . LEU A 1 237 ? 47.624 30.484 -14.735 1.00 35.63 234 LEU A CA 1
ATOM 1839 C C . LEU A 1 237 ? 49.117 30.200 -14.628 1.00 35.70 234 LEU A C 1
ATOM 1840 O O . LEU A 1 237 ? 49.638 29.996 -13.525 1.00 30.38 234 LEU A O 1
ATOM 1845 N N . LEU A 1 238 ? 49.795 30.185 -15.771 1.00 26.21 235 LEU A N 1
ATOM 1846 C CA . LEU A 1 238 ? 51.232 29.966 -15.843 1.00 26.11 235 LEU A CA 1
ATOM 1847 C C . LEU A 1 238 ? 51.896 31.229 -16.371 1.00 23.88 235 LEU A C 1
ATOM 1848 O O . LEU A 1 238 ? 51.435 31.800 -17.365 1.00 24.09 235 LEU A O 1
ATOM 1853 N N . SER A 1 239 ? 52.976 31.658 -15.721 1.00 22.17 236 SER A N 1
ATOM 1854 C CA . SER A 1 239 ? 53.678 32.873 -16.115 1.00 31.99 236 SER A CA 1
ATOM 1855 C C . SER A 1 239 ? 55.174 32.612 -16.168 1.00 24.66 236 SER A C 1
ATOM 1856 O O . SER A 1 239 ? 55.688 31.745 -15.461 1.00 24.32 236 SER A O 1
ATOM 1859 N N . LEU A 1 240 ? 55.870 33.387 -16.996 1.00 23.58 237 LEU A N 1
ATOM 1860 C CA . LEU A 1 240 ? 57.309 33.246 -17.181 1.00 23.30 237 LEU A CA 1
ATOM 1861 C C . LEU A 1 240 ? 57.977 34.614 -17.132 1.00 24.00 237 LEU A C 1
ATOM 1862 O O . LEU A 1 240 ? 57.488 35.565 -17.746 1.00 20.79 237 LEU A O 1
ATOM 1867 N N . VAL A 1 241 ? 59.088 34.706 -16.403 1.00 24.95 238 VAL A N 1
ATOM 1868 C CA . VAL A 1 241 ? 59.992 35.853 -16.459 1.00 28.98 238 VAL A CA 1
ATOM 1869 C C . VAL A 1 241 ? 61.369 35.336 -16.864 1.00 30.76 238 VAL A C 1
ATOM 1870 O O . VAL A 1 241 ? 61.922 34.449 -16.202 1.00 32.29 238 VAL A O 1
ATOM 1874 N N . ALA A 1 242 ? 61.920 35.883 -17.947 1.00 29.28 239 ALA A N 1
ATOM 1875 C CA . ALA A 1 242 ? 63.225 35.475 -18.460 1.00 34.10 239 ALA A CA 1
ATOM 1876 C C . ALA A 1 242 ? 64.147 36.685 -18.549 1.00 34.55 239 ALA A C 1
ATOM 1877 O O . ALA A 1 242 ? 63.761 37.732 -19.080 1.00 28.82 239 ALA A O 1
ATOM 1879 N N . VAL A 1 243 ? 65.366 36.533 -18.042 1.00 41.55 240 VAL A N 1
ATOM 1880 C CA . VAL A 1 243 ? 66.376 37.585 -18.080 1.00 46.53 240 VAL A CA 1
ATOM 1881 C C . VAL A 1 243 ? 67.472 37.161 -19.051 1.00 48.33 240 VAL A C 1
ATOM 1882 O O . VAL A 1 243 ? 68.091 36.104 -18.877 1.00 46.73 240 VAL A O 1
ATOM 1886 N N . GLY A 1 244 ? 67.713 37.986 -20.067 1.00 48.73 241 GLY A N 1
ATOM 1887 C CA . GLY A 1 244 ? 68.744 37.718 -21.055 1.00 46.94 241 GLY A CA 1
ATOM 1888 C C . GLY A 1 244 ? 70.162 37.848 -20.531 1.00 46.93 241 GLY A C 1
ATOM 1889 O O . GLY A 1 244 ? 70.397 38.439 -19.477 1.00 47.55 241 GLY A O 1
ATOM 1890 N N . ALA B 1 6 ? 56.710 18.266 -35.219 1.00 83.65 3 ALA B N 1
ATOM 1891 C CA . ALA B 1 6 ? 57.374 17.412 -34.243 1.00 83.36 3 ALA B CA 1
ATOM 1892 C C . ALA B 1 6 ? 56.514 16.192 -33.913 1.00 82.23 3 ALA B C 1
ATOM 1893 O O . ALA B 1 6 ? 55.486 15.959 -34.549 1.00 82.51 3 ALA B O 1
ATOM 1895 N N . MET B 1 7 ? 56.882 15.417 -32.912 1.00 80.12 4 MET B N 1
ATOM 1896 C CA . MET B 1 7 ? 56.116 14.259 -32.449 1.00 72.67 4 MET B CA 1
ATOM 1897 C C . MET B 1 7 ? 54.871 14.701 -31.731 1.00 66.20 4 MET B C 1
ATOM 1898 O O . MET B 1 7 ? 53.820 14.166 -31.933 1.00 64.06 4 MET B O 1
ATOM 1903 N N . ASN B 1 8 ? 55.011 15.667 -30.857 1.00 61.98 5 ASN B N 1
ATOM 1904 C CA . ASN B 1 8 ? 53.865 16.195 -30.131 1.00 55.99 5 ASN B CA 1
ATOM 1905 C C . ASN B 1 8 ? 53.316 17.478 -30.733 1.00 55.56 5 ASN B C 1
ATOM 1906 O O . ASN B 1 8 ? 52.334 18.009 -30.211 1.00 55.95 5 ASN B O 1
ATOM 1911 N N . ASP B 1 9 ? 53.923 17.995 -31.805 1.00 58.84 6 ASP B N 1
ATOM 1912 C CA . ASP B 1 9 ? 53.458 19.261 -32.359 1.00 67.43 6 ASP B CA 1
ATOM 1913 C C . ASP B 1 9 ? 52.089 19.121 -33.005 1.00 65.94 6 ASP B C 1
ATOM 1914 O O . ASP B 1 9 ? 51.337 20.100 -33.074 1.00 70.84 6 ASP B O 1
ATOM 1919 N N . ARG B 1 10 ? 51.748 17.928 -33.481 1.00 61.33 7 ARG B N 1
ATOM 1920 C CA . ARG B 1 10 ? 50.430 17.672 -34.041 1.00 57.80 7 ARG B CA 1
ATOM 1921 C C . ARG B 1 10 ? 49.458 17.105 -33.018 1.00 50.16 7 ARG B C 1
ATOM 1922 O O . ARG B 1 10 ? 48.361 16.684 -33.393 1.00 54.72 7 ARG B O 1
ATOM 1930 N N . LEU B 1 11 ? 49.829 17.077 -31.749 1.00 42.59 8 LEU B N 1
ATOM 1931 C CA . LEU B 1 11 ? 48.903 16.582 -30.739 1.00 40.95 8 LEU B CA 1
ATOM 1932 C C . LEU B 1 11 ? 48.104 17.745 -30.158 1.00 44.54 8 LEU B C 1
ATOM 1933 O O . LEU B 1 11 ? 48.698 18.724 -29.694 1.00 42.86 8 LEU B O 1
ATOM 1938 N N . PRO B 1 12 ? 46.772 17.684 -30.177 1.00 46.82 9 PRO B N 1
ATOM 1939 C CA . PRO B 1 12 ? 45.972 18.790 -29.634 1.00 43.65 9 PRO B CA 1
ATOM 1940 C C . PRO B 1 12 ? 46.240 18.999 -28.150 1.00 37.83 9 PRO B C 1
ATOM 1941 O O . PRO B 1 12 ? 46.651 18.089 -27.428 1.00 40.27 9 PRO B O 1
ATOM 1945 N N . SER B 1 13 ? 46.001 20.233 -27.696 1.00 38.46 10 SER B N 1
ATOM 1946 C CA . SER B 1 13 ? 46.375 20.609 -26.334 1.00 36.17 10 SER B CA 1
ATOM 1947 C C . SER B 1 13 ? 45.598 19.823 -25.289 1.00 32.36 10 SER B C 1
ATOM 1948 O O . SER B 1 13 ? 46.131 19.534 -24.211 1.00 32.63 10 SER B O 1
ATOM 1951 N N . PHE B 1 14 ? 44.351 19.458 -25.585 1.00 33.62 11 PHE B N 1
ATOM 1952 C CA . PHE B 1 14 ? 43.505 18.758 -24.616 1.00 33.07 11 PHE B CA 1
ATOM 1953 C C . PHE B 1 14 ? 43.933 17.337 -24.369 1.00 32.97 11 PHE B C 1
ATOM 1954 O O . PHE B 1 14 ? 43.196 16.622 -23.675 1.00 32.74 11 PHE B O 1
ATOM 1962 N N . CYS B 1 15 ? 45.084 16.930 -24.897 1.00 30.65 12 CYS B N 1
ATOM 1963 C CA . CYS B 1 15 ? 45.608 15.583 -24.748 1.00 31.54 12 CYS B CA 1
ATOM 1964 C C . CYS B 1 15 ? 47.017 15.642 -24.183 1.00 28.59 12 CYS B C 1
ATOM 1965 O O . CYS B 1 15 ? 47.823 16.480 -24.597 1.00 33.60 12 CYS B O 1
ATOM 1968 N N . THR B 1 16 ? 47.315 14.744 -23.251 1.00 25.25 13 THR B N 1
ATOM 1969 C CA . THR B 1 16 ? 48.696 14.541 -22.846 1.00 31.62 13 THR B CA 1
ATOM 1970 C C . THR B 1 16 ? 49.448 13.762 -23.927 1.00 31.62 13 THR B C 1
ATOM 1971 O O . THR B 1 16 ? 48.827 13.151 -24.803 1.00 31.84 13 THR B O 1
ATOM 1975 N N . PRO B 1 17 ? 50.783 13.790 -23.905 1.00 30.65 14 PRO B N 1
ATOM 1976 C CA . PRO B 1 17 ? 51.557 12.968 -24.851 1.00 32.79 14 PRO B CA 1
ATOM 1977 C C . PRO B 1 17 ? 51.134 11.504 -24.812 1.00 30.22 14 PRO B C 1
ATOM 1978 O O . PRO B 1 17 ? 50.948 10.919 -23.743 1.00 27.96 14 PRO B O 1
ATOM 1982 N N . LEU B 1 18 ? 50.964 10.914 -25.994 1.00 33.09 15 LEU B N 1
ATOM 1983 C CA . LEU B 1 18 ? 50.534 9.523 -26.070 1.00 34.17 15 LEU B CA 1
ATOM 1984 C C . LEU B 1 18 ? 51.538 8.621 -25.361 1.00 33.84 15 LEU B C 1
ATOM 1985 O O . LEU B 1 18 ? 52.753 8.792 -25.496 1.00 38.78 15 LEU B O 1
ATOM 1990 N N . ASP B 1 19 ? 51.021 7.669 -24.589 1.00 28.37 16 ASP B N 1
ATOM 1991 C CA . ASP B 1 19 ? 51.791 6.950 -23.583 1.00 29.01 16 ASP B CA 1
ATOM 1992 C C . ASP B 1 19 ? 51.939 5.484 -23.979 1.00 29.86 16 ASP B C 1
ATOM 1993 O O . ASP B 1 19 ? 50.955 4.829 -24.345 1.00 29.13 16 ASP B O 1
ATOM 1998 N N . ASP B 1 20 ? 53.146 4.996 -23.868 1.00 30.53 17 ASP B N 1
ATOM 1999 C CA . ASP B 1 20 ? 53.441 3.638 -24.194 1.00 38.53 17 ASP B CA 1
ATOM 2000 C C . ASP B 1 20 ? 53.720 2.697 -23.047 1.00 41.96 17 ASP B C 1
ATOM 2001 O O . ASP B 1 20 ? 54.045 1.599 -23.266 1.00 44.31 17 ASP B O 1
ATOM 2006 N N . ARG B 1 21 ? 53.549 3.152 -21.829 1.00 42.43 18 ARG B N 1
ATOM 2007 C CA . ARG B 1 21 ? 53.708 2.376 -20.636 1.00 38.06 18 ARG B CA 1
ATOM 2008 C C . ARG B 1 21 ? 52.582 1.360 -20.601 1.00 37.82 18 ARG B C 1
ATOM 2009 O O . ARG B 1 21 ? 51.481 1.715 -20.830 1.00 38.70 18 ARG B O 1
ATOM 2017 N N . TRP B 1 22 ? 52.867 0.109 -20.296 1.00 36.52 19 TRP B N 1
ATOM 2018 C CA . TRP B 1 22 ? 51.880 -0.938 -20.243 1.00 34.73 19 TRP B CA 1
ATOM 2019 C C . TRP B 1 22 ? 51.227 -0.846 -18.905 1.00 39.01 19 TRP B C 1
ATOM 2020 O O . TRP B 1 22 ? 51.846 -0.913 -17.903 1.00 45.32 19 TRP B O 1
ATOM 2031 N N . PRO B 1 23 ? 49.947 -0.658 -18.888 1.00 36.54 20 PRO B N 1
ATOM 2032 C CA . PRO B 1 23 ? 49.254 -0.431 -17.612 1.00 39.37 20 PRO B CA 1
ATOM 2033 C C . PRO B 1 23 ? 48.597 -1.673 -17.027 1.00 45.76 20 PRO B C 1
ATOM 2034 O O . PRO B 1 23 ? 47.508 -1.578 -16.450 1.00 47.49 20 PRO B O 1
ATOM 2038 N N . LEU B 1 24 ? 49.233 -2.831 -17.145 1.00 45.46 21 LEU B N 1
ATOM 2039 C CA . LEU B 1 24 ? 48.640 -4.089 -16.717 1.00 45.66 21 LEU B CA 1
ATOM 2040 C C . LEU B 1 24 ? 49.713 -4.961 -16.096 1.00 50.74 21 LEU B C 1
ATOM 2041 O O . LEU B 1 24 ? 50.912 -4.701 -16.271 1.00 52.80 21 LEU B O 1
ATOM 2046 N N . PRO B 1 25 ? 49.325 -6.001 -15.338 1.00 50.24 22 PRO B N 1
ATOM 2047 C CA . PRO B 1 25 ? 50.330 -6.782 -14.593 1.00 48.35 22 PRO B CA 1
ATOM 2048 C C . PRO B 1 25 ? 51.344 -7.518 -15.457 1.00 52.73 22 PRO B C 1
ATOM 2049 O O . PRO B 1 25 ? 52.524 -7.563 -15.089 1.00 57.53 22 PRO B O 1
ATOM 2053 N N . VAL B 1 26 ? 50.932 -8.121 -16.573 1.00 51.66 23 VAL B N 1
ATOM 2054 C CA . VAL B 1 26 ? 51.821 -8.965 -17.367 1.00 53.97 23 VAL B CA 1
ATOM 2055 C C . VAL B 1 26 ? 51.791 -8.521 -18.824 1.00 52.64 23 VAL B C 1
ATOM 2056 O O . VAL B 1 26 ? 50.721 -8.274 -19.391 1.00 47.97 23 VAL B O 1
ATOM 2060 N N . ALA B 1 27 ? 52.974 -8.440 -19.431 1.00 60.04 24 ALA B N 1
ATOM 2061 C CA . ALA B 1 27 ? 53.120 -7.910 -20.779 1.00 60.69 24 ALA B CA 1
ATOM 2062 C C . ALA B 1 27 ? 52.700 -8.931 -21.830 1.00 59.12 24 ALA B C 1
ATOM 2063 O O . ALA B 1 27 ? 52.851 -10.142 -21.652 1.00 64.17 24 ALA B O 1
ATOM 2065 N N . LEU B 1 28 ? 52.181 -8.421 -22.940 1.00 54.23 25 LEU B N 1
ATOM 2066 C CA . LEU B 1 28 ? 51.680 -9.246 -24.037 1.00 49.65 25 LEU B CA 1
ATOM 2067 C 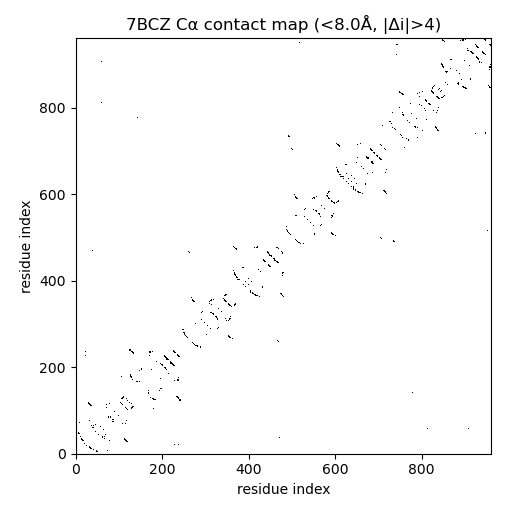C . LEU B 1 28 ? 52.488 -8.984 -25.300 1.00 49.27 25 LEU B C 1
ATOM 2068 O O . LEU B 1 28 ? 52.394 -7.883 -25.875 1.00 51.14 25 LEU B O 1
ATOM 2073 N N . PRO B 1 29 ? 53.283 -9.945 -25.771 1.00 48.00 26 PRO B N 1
ATOM 2074 C CA . PRO B 1 29 ? 54.089 -9.713 -26.977 1.00 45.31 26 PRO B CA 1
ATOM 2075 C C . PRO B 1 29 ? 53.228 -9.472 -28.209 1.00 37.88 26 PRO B C 1
ATOM 2076 O O . PRO B 1 29 ? 52.095 -9.951 -28.315 1.00 35.52 26 PRO B O 1
ATOM 2080 N N . GLY B 1 30 ? 53.780 -8.703 -29.145 1.00 34.59 27 GLY B N 1
ATOM 2081 C CA . GLY B 1 30 ? 53.059 -8.325 -30.339 1.00 36.76 27 GLY B CA 1
ATOM 2082 C C . GLY B 1 30 ? 51.914 -7.360 -30.126 1.00 34.78 27 GLY B C 1
ATOM 2083 O O . GLY B 1 30 ? 51.232 -7.018 -31.097 1.00 39.88 27 GLY B O 1
ATOM 2084 N N . VAL B 1 31 ? 51.676 -6.913 -28.897 1.00 30.05 28 VAL B N 1
ATOM 2085 C CA . VAL B 1 31 ? 50.628 -5.943 -28.599 1.00 36.22 28 VAL B CA 1
ATOM 2086 C C . VAL B 1 31 ? 51.251 -4.555 -28.478 1.00 39.57 28 VAL B C 1
ATOM 2087 O O . VAL B 1 31 ? 52.331 -4.388 -27.894 1.00 40.58 28 VAL B O 1
ATOM 2091 N N . GLN B 1 32 ? 50.581 -3.558 -29.047 1.00 37.66 29 GLN B N 1
ATOM 2092 C CA . GLN B 1 32 ? 51.040 -2.175 -28.995 1.00 36.55 29 GLN B CA 1
ATOM 2093 C C . GLN B 1 32 ? 49.903 -1.318 -28.454 1.00 36.15 29 GLN B C 1
ATOM 2094 O O . GLN B 1 32 ? 48.858 -1.191 -29.100 1.00 35.82 29 GLN B O 1
ATOM 2100 N N . LEU B 1 33 ? 50.098 -0.741 -27.269 1.00 37.10 30 LEU B N 1
ATOM 2101 C CA . LEU B 1 33 ? 49.060 0.016 -26.580 1.00 34.64 30 LEU B CA 1
ATOM 2102 C C . LEU B 1 33 ? 49.489 1.469 -26.412 1.00 34.12 30 LEU B C 1
ATOM 2103 O O . LEU B 1 33 ? 50.594 1.748 -25.939 1.00 32.41 30 LEU B O 1
ATOM 2108 N N . ARG B 1 34 ? 48.601 2.386 -26.780 1.00 31.37 31 ARG B N 1
ATOM 2109 C CA . ARG B 1 34 ? 48.812 3.813 -26.605 1.00 31.61 31 ARG B CA 1
ATOM 2110 C C . ARG B 1 34 ? 47.672 4.380 -25.769 1.00 35.07 31 ARG B C 1
ATOM 2111 O O . ARG B 1 34 ? 46.509 4.007 -25.962 1.00 38.64 31 ARG B O 1
ATOM 2119 N N . SER B 1 35 ? 48.007 5.265 -24.827 1.00 30.25 32 SER B N 1
ATOM 2120 C CA . SER B 1 35 ? 47.000 5.883 -23.973 1.00 29.00 32 SER B CA 1
ATOM 2121 C C . SER B 1 35 ? 47.297 7.367 -23.783 1.00 33.81 32 SER B C 1
ATOM 2122 O O . SER B 1 35 ? 48.433 7.830 -23.931 1.00 31.67 32 SER B O 1
ATOM 2125 N N . THR B 1 36 ? 46.245 8.109 -23.445 1.00 32.80 33 THR B N 1
ATOM 2126 C CA . THR B 1 36 ? 46.371 9.531 -23.181 1.00 36.57 33 THR B CA 1
ATOM 2127 C C . THR B 1 36 ? 45.396 9.924 -22.081 1.00 37.58 33 THR B C 1
ATOM 2128 O O . THR B 1 36 ? 44.382 9.254 -21.841 1.00 29.76 33 THR B O 1
ATOM 2132 N N . ARG B 1 37 ? 45.733 11.010 -21.394 1.00 37.31 34 ARG B N 1
ATOM 2133 C CA . ARG B 1 37 ? 44.814 11.678 -20.486 1.00 37.17 34 ARG B CA 1
ATOM 2134 C C . ARG B 1 37 ? 44.275 12.892 -21.227 1.00 35.36 34 ARG B C 1
ATOM 2135 O O . ARG B 1 37 ? 45.048 13.777 -21.606 1.00 42.67 34 ARG B O 1
ATOM 2143 N N . PHE B 1 38 ? 42.967 12.922 -21.463 1.00 33.29 35 PHE B N 1
ATOM 2144 C CA . PHE B 1 38 ? 42.353 13.997 -22.229 1.00 34.56 35 PHE B CA 1
ATOM 2145 C C . PHE B 1 38 ? 41.343 14.751 -21.374 1.00 35.76 35 PHE B C 1
ATOM 2146 O O . PHE B 1 38 ? 40.739 14.190 -20.454 1.00 38.10 35 PHE B O 1
ATOM 2154 N N . ASP B 1 39 ? 41.164 16.029 -21.686 1.00 38.65 36 ASP B N 1
ATOM 2155 C CA . ASP B 1 39 ? 40.208 16.887 -20.986 1.00 39.22 36 ASP B CA 1
ATOM 2156 C C . ASP B 1 39 ? 39.293 17.526 -22.021 1.00 35.40 36 ASP B C 1
ATOM 2157 O O . ASP B 1 39 ? 39.769 18.333 -22.845 1.00 34.51 36 ASP B O 1
ATOM 2162 N N . PRO B 1 40 ? 37.998 17.192 -22.036 1.00 33.68 37 PRO B N 1
ATOM 2163 C CA . PRO B 1 40 ? 37.130 17.666 -23.127 1.00 33.07 37 PRO B CA 1
ATOM 2164 C C . PRO B 1 40 ? 36.899 19.166 -23.135 1.00 38.07 37 PRO B C 1
ATOM 2165 O O . PRO B 1 40 ? 36.499 19.699 -24.177 1.00 39.27 37 PRO B O 1
ATOM 2169 N N . ALA B 1 41 ? 37.122 19.864 -22.017 1.00 39.07 38 ALA B N 1
ATOM 2170 C CA . ALA B 1 41 ? 36.909 21.306 -22.001 1.00 40.09 38 ALA B CA 1
ATOM 2171 C C . ALA B 1 41 ? 37.988 22.048 -22.779 1.00 39.41 38 ALA B C 1
ATOM 2172 O O . ALA B 1 41 ? 37.734 23.146 -23.288 1.00 42.92 38 ALA B O 1
ATOM 2174 N N . LEU B 1 42 ? 39.191 21.474 -22.886 1.00 36.28 39 LEU B N 1
ATOM 2175 C CA . LEU B 1 42 ? 40.297 22.097 -23.604 1.00 35.89 39 LEU B CA 1
ATOM 2176 C C . LEU B 1 42 ? 40.252 21.836 -25.106 1.00 34.25 39 LEU B C 1
ATOM 2177 O O . LEU B 1 42 ? 41.257 22.039 -25.795 1.00 33.86 39 LEU B O 1
ATOM 2182 N N . LEU B 1 43 ? 39.105 21.407 -25.620 1.00 37.55 40 LEU B N 1
ATOM 2183 C CA . LEU B 1 43 ? 38.984 20.952 -26.998 1.00 39.59 40 LEU B CA 1
ATOM 2184 C C . LEU B 1 43 ? 38.772 22.148 -27.919 1.00 41.55 40 LEU B C 1
ATOM 2185 O O . LEU B 1 43 ? 37.785 22.878 -27.780 1.00 45.42 40 LEU B O 1
ATOM 2190 N N . GLN B 1 44 ? 39.688 22.340 -28.866 1.00 42.23 41 GLN B N 1
ATOM 2191 C CA . GLN B 1 44 ? 39.624 23.448 -29.805 1.00 47.92 41 GLN B CA 1
ATOM 2192 C C . GLN B 1 44 ? 38.861 23.049 -31.061 1.00 51.37 41 GLN B C 1
ATOM 2193 O O . GLN B 1 44 ? 38.775 21.864 -31.398 1.00 53.06 41 GLN B O 1
ATOM 2199 N N . PRO B 1 45 ? 38.290 24.021 -31.782 1.00 52.33 42 PRO B N 1
ATOM 2200 C CA . PRO B 1 45 ? 37.555 23.675 -33.010 1.00 52.74 42 PRO B CA 1
ATOM 2201 C C . PRO B 1 45 ? 38.437 23.106 -34.108 1.00 55.55 42 PRO B C 1
ATOM 2202 O O . PRO B 1 45 ? 37.943 22.338 -34.944 1.00 58.69 42 PRO B O 1
ATOM 2206 N N . GLY B 1 46 ? 39.719 23.452 -34.140 1.00 54.43 43 GLY B N 1
ATOM 2207 C CA . GLY B 1 46 ? 40.594 22.953 -35.178 1.00 54.33 43 GLY B CA 1
ATOM 2208 C C . GLY B 1 46 ? 41.387 21.713 -34.838 1.00 52.22 43 GLY B C 1
ATOM 2209 O O . GLY B 1 46 ? 42.203 21.283 -35.659 1.00 52.80 43 GLY B O 1
ATOM 2210 N N . ASP B 1 47 ? 41.162 21.115 -33.660 1.00 51.27 44 ASP B N 1
ATOM 2211 C CA . ASP B 1 47 ? 41.982 19.989 -33.211 1.00 46.58 44 ASP B CA 1
ATOM 2212 C C . ASP B 1 47 ? 41.852 18.780 -34.128 1.00 38.34 44 ASP B C 1
ATOM 2213 O O . ASP B 1 47 ? 42.796 17.992 -34.243 1.00 33.54 44 ASP B O 1
ATOM 2218 N N . PHE B 1 48 ? 40.698 18.605 -34.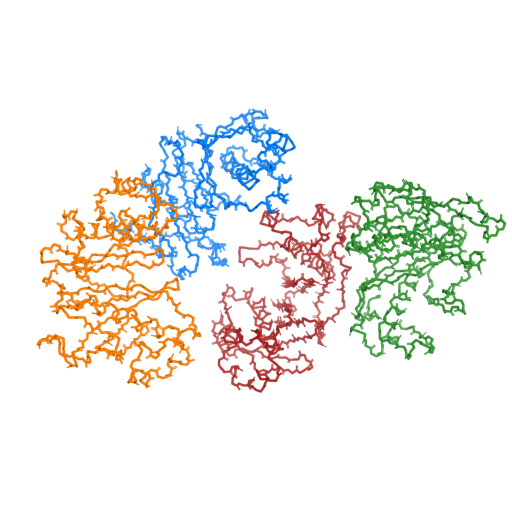774 1.00 39.36 45 PHE B N 1
ATOM 2219 C CA . PHE B 1 48 ? 40.569 17.534 -35.758 1.00 40.17 45 PHE B CA 1
ATOM 2220 C C . PHE B 1 48 ? 41.491 17.778 -36.949 1.00 43.70 45 PHE B C 1
ATOM 2221 O O . PHE B 1 48 ? 42.285 16.906 -37.321 1.00 43.05 45 PHE B O 1
ATOM 2229 N N . ALA B 1 49 ? 41.401 18.966 -37.555 1.00 46.03 46 ALA B N 1
ATOM 2230 C CA . ALA B 1 49 ? 42.286 19.313 -38.663 1.00 44.59 46 ALA B CA 1
ATOM 2231 C C . ALA B 1 49 ? 43.748 19.340 -38.231 1.00 44.90 46 ALA B C 1
ATOM 2232 O O . ALA B 1 49 ? 44.639 19.030 -39.030 1.00 46.23 46 ALA B O 1
ATOM 2234 N N . LEU B 1 50 ? 44.014 19.717 -36.980 1.00 42.52 47 LEU B N 1
ATOM 2235 C CA . LEU B 1 50 ? 45.379 19.677 -36.469 1.00 39.09 47 LEU B CA 1
ATOM 2236 C C . LEU B 1 50 ? 45.888 18.243 -36.388 1.00 35.59 47 LEU B C 1
ATOM 2237 O O . LEU B 1 50 ? 46.987 17.935 -36.862 1.00 35.90 47 LEU B O 1
ATOM 2242 N N . ALA B 1 51 ? 45.097 17.352 -35.791 1.00 31.55 48 ALA B N 1
ATOM 2243 C CA . ALA B 1 51 ? 45.506 15.959 -35.648 1.00 36.78 48 ALA B CA 1
ATOM 2244 C C . ALA B 1 51 ? 45.583 15.228 -36.983 1.00 39.57 48 ALA B C 1
ATOM 2245 O O . ALA B 1 51 ? 46.319 14.243 -37.093 1.00 41.43 48 ALA B O 1
ATOM 2247 N N . GLY B 1 52 ? 44.859 15.690 -37.998 1.00 39.01 49 GLY B N 1
ATOM 2248 C CA . GLY B 1 52 ? 44.837 14.989 -39.263 1.00 42.52 49 GLY B CA 1
ATOM 2249 C C . GLY B 1 52 ? 43.885 13.818 -39.290 1.00 43.54 49 GLY B C 1
ATOM 2250 O O . GLY B 1 52 ? 44.089 12.880 -40.065 1.00 41.30 49 GLY B O 1
ATOM 2251 N N . ILE B 1 53 ? 42.848 13.845 -38.456 1.00 45.26 50 ILE B N 1
ATOM 2252 C CA . ILE B 1 53 ? 41.847 12.788 -38.390 1.00 46.58 50 ILE B CA 1
ATOM 2253 C C . ILE B 1 53 ? 40.505 13.380 -38.790 1.00 50.61 50 ILE B C 1
ATOM 2254 O O . ILE B 1 53 ? 40.008 14.306 -38.136 1.00 53.63 50 ILE B O 1
ATOM 2259 N N . GLN B 1 54 ? 39.925 12.848 -39.858 1.00 50.14 51 GLN B N 1
ATOM 2260 C CA . GLN B 1 54 ? 38.618 13.292 -40.322 1.00 54.56 51 GLN B CA 1
ATOM 2261 C C . GLN B 1 54 ? 37.523 12.545 -39.569 1.00 54.46 51 GLN B C 1
ATOM 2262 O O . GLN B 1 54 ? 37.427 11.319 -39.694 1.00 55.73 51 GLN B O 1
ATOM 2268 N N . PRO B 1 55 ? 36.690 13.226 -38.789 1.00 54.10 52 PRO B N 1
ATOM 2269 C CA . PRO B 1 55 ? 35.634 12.529 -38.053 1.00 52.14 52 PRO B CA 1
ATOM 2270 C C . PRO B 1 55 ? 34.452 12.228 -38.954 1.00 50.50 52 PRO B C 1
ATOM 2271 O O . PRO B 1 55 ? 34.147 13.002 -39.876 1.00 52.78 52 PRO B O 1
ATOM 2275 N N . PRO B 1 56 ? 33.764 11.112 -38.730 1.00 45.45 53 PRO B N 1
ATOM 2276 C CA . PRO B 1 56 ? 32.512 10.866 -39.451 1.00 45.17 53 PRO B CA 1
ATOM 2277 C C . PRO B 1 56 ? 31.469 11.920 -39.101 1.00 49.11 53 PRO B C 1
ATOM 2278 O O . PRO B 1 56 ? 31.571 12.630 -38.097 1.00 49.48 53 PRO B O 1
ATOM 2282 N N . ALA B 1 57 ? 30.444 12.003 -39.956 1.00 52.84 54 ALA B N 1
ATOM 2283 C CA . ALA B 1 57 ? 29.488 13.107 -39.887 1.00 53.70 54 ALA B CA 1
ATOM 2284 C C . ALA B 1 57 ? 28.831 13.207 -38.515 1.00 55.77 54 ALA B C 1
ATOM 2285 O O . ALA B 1 57 ? 28.666 14.309 -37.978 1.00 61.58 54 ALA B O 1
ATOM 2287 N N . ASN B 1 58 ? 28.460 12.067 -37.927 1.00 50.69 55 ASN B N 1
ATOM 2288 C CA . ASN B 1 58 ? 27.762 12.075 -36.645 1.00 47.17 55 ASN B CA 1
ATOM 2289 C C . ASN B 1 58 ? 28.654 12.562 -35.509 1.00 40.67 55 ASN B C 1
ATOM 2290 O O . ASN B 1 58 ? 28.149 13.100 -34.517 1.00 42.13 55 ASN B O 1
ATOM 2295 N N . ILE B 1 59 ? 29.968 12.373 -35.623 1.00 36.92 56 ILE B N 1
ATOM 2296 C CA . ILE B 1 59 ? 30.879 12.909 -34.614 1.00 39.22 56 ILE B CA 1
ATOM 2297 C C . ILE B 1 59 ? 31.075 14.412 -34.807 1.00 41.99 56 ILE B C 1
ATOM 2298 O O . ILE B 1 59 ? 31.248 15.158 -33.834 1.00 39.27 56 ILE B O 1
ATOM 2303 N N . LEU B 1 60 ? 31.036 14.875 -36.055 1.00 43.37 57 LEU B N 1
ATOM 2304 C CA . LEU B 1 60 ? 31.173 16.296 -36.338 1.00 41.56 57 LEU B CA 1
ATOM 2305 C C . LEU B 1 60 ? 30.021 17.102 -35.744 1.00 45.89 57 LEU B C 1
ATOM 2306 O O . LEU B 1 60 ? 30.194 18.281 -35.416 1.00 51.85 57 LEU B O 1
ATOM 2311 N N . ARG B 1 61 ? 28.845 16.486 -35.594 1.00 45.67 58 ARG B N 1
ATOM 2312 C CA . ARG B 1 61 ? 27.689 17.139 -34.989 1.00 47.75 58 ARG B CA 1
ATOM 2313 C C . ARG B 1 61 ? 27.658 17.027 -33.472 1.00 49.88 58 ARG B C 1
ATOM 2314 O O . ARG B 1 61 ? 26.960 17.813 -32.822 1.00 57.59 58 ARG B O 1
ATOM 2322 N N . ALA B 1 62 ? 28.395 16.079 -32.901 1.00 47.42 59 ALA B N 1
ATOM 2323 C CA . ALA B 1 62 ? 28.212 15.685 -31.513 1.00 46.73 59 ALA B CA 1
ATOM 2324 C C . ALA B 1 62 ? 28.646 16.787 -30.550 1.00 47.66 59 ALA B C 1
ATOM 2325 O O . ALA B 1 62 ? 29.355 17.731 -30.909 1.00 48.74 59 ALA B O 1
ATOM 2327 N N . VAL B 1 63 ? 28.213 16.644 -29.299 1.00 47.02 60 VAL B N 1
ATOM 2328 C CA . VAL B 1 63 ? 28.636 17.530 -28.221 1.00 44.96 60 VAL B CA 1
ATOM 2329 C C . VAL B 1 63 ? 30.142 17.402 -28.043 1.00 40.14 60 VAL B C 1
ATOM 2330 O O . VAL B 1 63 ? 30.771 16.505 -28.612 1.00 32.36 60 VAL B O 1
ATOM 2334 N N . ALA B 1 64 ? 30.728 18.295 -27.243 1.00 44.66 61 ALA B N 1
ATOM 2335 C CA . ALA B 1 64 ? 32.180 18.357 -27.133 1.00 42.56 61 ALA B CA 1
ATOM 2336 C C . ALA B 1 64 ? 32.766 17.104 -26.489 1.00 42.51 61 ALA B C 1
ATOM 2337 O O . ALA B 1 64 ? 33.893 16.712 -26.818 1.00 41.26 61 ALA B O 1
ATOM 2339 N N . LYS B 1 65 ? 32.036 16.465 -25.572 1.00 43.72 62 LYS B N 1
ATOM 2340 C CA . LYS B 1 65 ? 32.621 15.330 -24.866 1.00 40.50 62 LYS B CA 1
ATOM 2341 C C . LYS B 1 65 ? 32.740 14.111 -25.768 1.00 39.84 62 LYS B C 1
ATOM 2342 O O . LYS B 1 65 ? 33.673 13.310 -25.608 1.00 35.05 62 LYS B O 1
ATOM 2348 N N . ARG B 1 66 ? 31.811 13.952 -26.715 1.00 41.66 63 ARG B N 1
ATOM 2349 C CA . ARG B 1 66 ? 31.927 12.863 -27.677 1.00 42.81 63 ARG B CA 1
ATOM 2350 C C . ARG B 1 66 ? 33.036 13.137 -28.681 1.00 38.69 63 ARG B C 1
ATOM 2351 O O . ARG B 1 66 ? 33.812 12.237 -29.015 1.00 38.81 63 ARG B O 1
ATOM 2359 N N . GLN B 1 67 ? 33.132 14.375 -29.171 1.00 38.52 64 GLN B N 1
ATOM 2360 C CA . GLN B 1 67 ? 34.229 14.728 -30.067 1.00 35.04 64 GLN B CA 1
ATOM 2361 C C . GLN B 1 67 ? 35.577 14.539 -29.388 1.00 33.03 64 GLN B C 1
ATOM 2362 O O . GLN B 1 67 ? 36.530 14.053 -30.008 1.00 35.23 64 GLN B O 1
ATOM 2368 N N . ALA B 1 68 ? 35.678 14.915 -28.112 1.00 30.83 65 ALA B N 1
ATOM 2369 C CA . ALA B 1 68 ? 36.945 14.773 -27.406 1.00 31.92 65 ALA B CA 1
ATOM 2370 C C . ALA B 1 68 ? 37.346 13.307 -27.280 1.00 29.41 65 ALA B C 1
ATOM 2371 O O . ALA B 1 68 ? 38.479 12.934 -27.608 1.00 27.38 65 ALA B O 1
ATOM 2373 N N . GLU B 1 69 ? 36.427 12.455 -26.810 1.00 33.88 66 GLU B N 1
ATOM 2374 C CA . GLU B 1 69 ? 36.794 11.060 -26.570 1.00 35.30 66 GLU B CA 1
ATOM 2375 C C . GLU B 1 69 ? 37.027 10.306 -27.878 1.00 31.75 66 GLU B C 1
ATOM 2376 O O . GLU B 1 69 ? 37.946 9.483 -27.962 1.00 30.72 66 GLU B O 1
ATOM 2382 N N . PHE B 1 70 ? 36.230 10.585 -28.914 1.00 29.63 67 PHE B N 1
ATOM 2383 C CA . PHE B 1 70 ? 36.477 9.960 -30.211 1.00 31.91 67 PHE B CA 1
ATOM 2384 C C . PHE B 1 70 ? 37.848 10.341 -30.748 1.00 34.69 67 PHE B C 1
ATOM 2385 O O . PHE B 1 70 ? 38.593 9.483 -31.232 1.00 37.66 67 PHE B O 1
ATOM 2393 N N . LEU B 1 71 ? 38.194 11.627 -30.677 1.00 38.10 68 LEU B N 1
ATOM 2394 C CA . LEU B 1 71 ? 39.500 12.072 -31.153 1.00 35.74 68 LEU B CA 1
ATOM 2395 C C . LEU B 1 71 ? 40.626 11.490 -30.307 1.00 35.48 68 LEU B C 1
ATOM 2396 O O . LEU B 1 71 ? 41.668 11.094 -30.842 1.00 41.03 68 LEU B O 1
ATOM 2401 N N . ALA B 1 72 ? 40.436 11.429 -28.985 1.00 30.12 69 ALA B N 1
ATOM 2402 C CA . ALA B 1 72 ? 41.470 10.886 -28.109 1.00 25.60 69 ALA B CA 1
ATOM 2403 C C . ALA B 1 72 ? 41.729 9.404 -28.391 1.00 27.95 69 ALA B C 1
ATOM 2404 O O . ALA B 1 72 ? 42.882 8.957 -28.375 1.00 28.40 69 ALA B O 1
ATOM 2406 N N . GLY B 1 73 ? 40.713 8.638 -28.688 1.00 26.53 70 GLY B N 1
ATOM 2407 C CA . GLY B 1 73 ? 40.839 7.252 -29.002 1.00 22.78 70 GLY B CA 1
ATOM 2408 C C . GLY B 1 73 ? 41.426 6.945 -30.339 1.00 25.53 70 GLY B C 1
ATOM 2409 O O . GLY B 1 73 ? 42.102 6.016 -30.502 1.00 25.68 70 GLY B O 1
ATOM 2410 N N . ARG B 1 74 ? 41.059 7.720 -31.313 1.00 26.37 71 ARG B N 1
ATOM 2411 C CA . ARG B 1 74 ? 41.547 7.638 -32.632 1.00 25.70 71 ARG B CA 1
ATOM 2412 C C . ARG B 1 74 ? 43.041 7.995 -32.682 1.00 33.65 71 ARG B C 1
ATOM 2413 O O . ARG B 1 74 ? 43.750 7.473 -33.450 1.00 36.96 71 ARG B O 1
ATOM 2421 N N . LEU B 1 75 ? 43.471 8.943 -31.878 1.00 29.72 72 LEU B N 1
ATOM 2422 C CA . LEU B 1 75 ? 44.832 9.297 -31.768 1.00 28.97 72 LEU B CA 1
ATOM 2423 C C . LEU B 1 75 ? 45.670 8.189 -31.223 1.00 27.34 72 LEU B C 1
ATOM 2424 O O . LEU B 1 75 ? 46.749 7.990 -31.611 1.00 25.99 72 LEU B O 1
ATOM 2429 N N . CYS B 1 76 ? 45.137 7.518 -30.250 1.00 29.65 73 CYS B N 1
ATOM 2430 C CA . CYS B 1 76 ? 45.791 6.431 -29.633 1.00 31.75 73 CYS B CA 1
ATOM 2431 C C . CYS B 1 76 ? 45.847 5.279 -30.609 1.00 31.31 73 CYS B C 1
ATOM 2432 O O . CYS B 1 76 ? 46.814 4.644 -30.678 1.00 30.02 73 CYS B O 1
ATOM 2435 N N . ALA B 1 77 ? 44.781 5.054 -31.361 1.00 33.57 74 ALA B N 1
ATOM 2436 C CA . ALA B 1 77 ? 44.719 3.951 -32.310 1.00 36.26 74 ALA B CA 1
ATOM 2437 C C . ALA B 1 77 ? 45.674 4.172 -33.470 1.00 36.74 74 ALA B C 1
ATOM 2438 O O . ALA B 1 77 ? 46.356 3.238 -33.904 1.00 42.44 74 ALA B O 1
ATOM 2440 N N . ARG B 1 78 ? 45.746 5.402 -33.980 1.00 33.63 75 ARG B N 1
ATOM 2441 C CA . ARG B 1 78 ? 46.672 5.683 -35.070 1.00 31.19 75 ARG B CA 1
ATOM 2442 C C . ARG B 1 78 ? 48.118 5.507 -34.625 1.00 32.64 75 ARG B C 1
ATOM 2443 O O . ARG B 1 78 ? 48.948 4.991 -35.382 1.00 37.97 75 ARG B O 1
ATOM 2451 N N . ALA B 1 79 ? 48.432 5.902 -33.389 1.00 28.10 76 ALA B N 1
ATOM 2452 C CA . ALA B 1 79 ? 49.807 5.812 -32.912 1.00 27.96 76 ALA B CA 1
ATOM 2453 C C . ALA B 1 79 ? 50.171 4.395 -32.496 1.00 25.06 76 ALA B C 1
ATOM 2454 O O . ALA B 1 79 ? 51.336 3.999 -32.610 1.00 28.40 76 ALA B O 1
ATOM 2456 N N . ALA B 1 80 ? 49.209 3.626 -31.995 1.00 23.31 77 ALA B N 1
ATOM 2457 C CA . ALA B 1 80 ? 49.488 2.220 -31.724 1.00 24.22 77 ALA B CA 1
ATOM 2458 C C . ALA B 1 80 ? 49.685 1.438 -33.022 1.00 27.47 77 ALA B C 1
ATOM 2459 O O . ALA B 1 80 ? 50.543 0.551 -33.093 1.00 29.23 77 ALA B O 1
ATOM 2461 N N . LEU B 1 81 ? 48.911 1.764 -34.064 1.00 27.67 78 LEU B N 1
ATOM 2462 C CA . LEU B 1 81 ? 49.062 1.091 -35.351 1.00 40.19 78 LEU B CA 1
ATOM 2463 C C . LEU B 1 81 ? 50.370 1.479 -36.025 1.00 45.19 78 LEU B C 1
ATOM 2464 O O . LEU B 1 81 ? 50.991 0.657 -36.710 1.00 44.93 78 LEU B O 1
ATOM 2469 N N . PHE B 1 82 ? 50.792 2.733 -35.864 1.00 44.00 79 PHE B N 1
ATOM 2470 C CA . PHE B 1 82 ? 52.069 3.137 -36.432 1.00 39.76 79 PHE B CA 1
ATOM 2471 C C . PHE B 1 82 ? 53.216 2.400 -35.759 1.00 37.89 79 PHE B C 1
ATOM 2472 O O . PHE B 1 82 ? 54.196 2.030 -36.414 1.00 41.51 79 PHE B O 1
ATOM 2480 N N . ALA B 1 83 ? 53.118 2.184 -34.449 1.00 34.83 80 ALA B N 1
ATOM 2481 C CA . ALA B 1 83 ? 54.181 1.476 -33.750 1.00 38.18 80 ALA B CA 1
ATOM 2482 C C . ALA B 1 83 ? 54.142 -0.024 -34.030 1.00 38.24 80 ALA B C 1
ATOM 2483 O O . ALA B 1 83 ? 55.178 -0.694 -33.940 1.00 41.13 80 ALA B O 1
ATOM 2485 N N . LEU B 1 84 ? 52.973 -0.557 -34.392 1.00 33.25 81 LEU B N 1
ATOM 2486 C CA . LEU B 1 84 ? 52.863 -1.975 -34.719 1.00 38.24 81 LEU B CA 1
ATOM 2487 C C . LEU B 1 84 ? 53.600 -2.306 -36.014 1.00 44.57 81 LEU B C 1
ATOM 2488 O O . LEU B 1 84 ? 54.446 -3.209 -36.044 1.00 41.25 81 LEU B O 1
ATOM 2493 N N . ASP B 1 85 ? 53.241 -1.622 -37.091 1.00 48.91 82 ASP B N 1
ATOM 2494 C CA . ASP B 1 85 ? 53.836 -1.854 -38.372 1.00 51.68 82 ASP B CA 1
ATOM 2495 C C . ASP B 1 85 ? 54.116 -0.683 -39.232 1.00 52.41 82 ASP B C 1
ATOM 2496 O O . ASP B 1 85 ? 54.271 -0.819 -40.399 1.00 57.58 82 ASP B O 1
ATOM 2501 N N . GLY B 1 86 ? 54.117 0.482 -38.678 1.00 50.15 83 GLY B N 1
ATOM 2502 C CA . GLY B 1 86 ? 54.468 1.627 -39.461 1.00 52.49 83 GLY B CA 1
ATOM 2503 C C . GLY B 1 86 ? 53.550 2.325 -40.391 1.00 54.82 83 GLY B C 1
ATOM 2504 O O . GLY B 1 86 ? 53.979 3.182 -41.046 1.00 59.19 83 GLY B O 1
ATOM 2505 N N . ARG B 1 87 ? 52.278 1.952 -40.432 1.00 57.70 84 ARG B N 1
ATOM 2506 C CA . ARG B 1 87 ? 51.324 2.638 -41.296 1.00 64.02 84 ARG B CA 1
ATOM 2507 C C . ARG B 1 87 ? 50.414 3.439 -40.378 1.00 63.67 84 ARG B C 1
ATOM 2508 O O . ARG B 1 87 ? 49.627 2.854 -39.634 1.00 66.84 84 ARG B O 1
ATOM 2510 N N . ALA B 1 88 ? 50.503 4.767 -40.412 1.00 66.04 85 ALA B N 1
ATOM 2511 C CA . ALA B 1 88 ? 49.667 5.538 -39.492 1.00 70.56 85 ALA B CA 1
ATOM 2512 C C . ALA B 1 88 ? 48.247 5.684 -39.966 1.00 72.58 85 ALA B C 1
ATOM 2513 O O . ALA B 1 88 ? 47.800 6.733 -40.369 1.00 82.69 85 ALA B O 1
ATOM 2515 N N . GLN B 1 89 ? 47.538 4.598 -39.904 1.00 66.80 86 GLN B N 1
ATOM 2516 C CA . GLN B 1 89 ? 46.155 4.511 -40.345 1.00 59.50 86 GLN B CA 1
ATOM 2517 C C . GLN B 1 89 ? 45.210 4.718 -39.169 1.00 44.14 86 GLN B C 1
ATOM 2518 O O . GLN B 1 89 ? 45.546 4.448 -38.012 1.00 36.91 86 GLN B O 1
ATOM 2524 N N . THR B 1 90 ? 44.012 5.200 -39.484 1.00 37.55 87 THR B N 1
ATOM 2525 C CA . THR B 1 90 ? 42.980 5.429 -38.493 1.00 39.12 87 THR B CA 1
ATOM 2526 C C . THR B 1 90 ? 41.806 4.488 -38.742 1.00 39.61 87 THR B C 1
ATOM 2527 O O . THR B 1 90 ? 41.386 4.320 -39.894 1.00 45.13 87 THR B O 1
ATOM 2531 N N . PRO B 1 91 ? 41.266 3.848 -37.707 1.00 33.83 88 PRO B N 1
ATOM 2532 C CA . PRO B 1 91 ? 40.091 2.992 -37.900 1.00 35.71 88 PRO B CA 1
ATOM 2533 C C . PRO B 1 91 ? 38.846 3.800 -38.235 1.00 40.88 88 PRO B C 1
ATOM 2534 O O . PRO B 1 91 ? 38.593 4.859 -37.657 1.00 44.36 88 PRO B O 1
ATOM 2538 N N . ALA B 1 92 ? 38.065 3.282 -39.180 1.00 39.46 89 ALA B N 1
ATOM 2539 C CA . ALA B 1 92 ? 36.755 3.835 -39.481 1.00 36.88 89 ALA B CA 1
ATOM 2540 C C . ALA B 1 92 ? 35.727 3.293 -38.485 1.00 37.64 89 ALA B C 1
ATOM 2541 O O . ALA B 1 92 ? 36.037 2.468 -37.620 1.00 35.11 89 ALA B O 1
ATOM 2543 N N . VAL B 1 93 ? 34.485 3.755 -38.607 1.00 38.57 90 VAL B N 1
ATOM 2544 C CA . VAL B 1 93 ? 33.389 3.330 -37.739 1.00 36.23 90 VAL B CA 1
ATOM 2545 C C . VAL B 1 93 ? 32.429 2.487 -38.567 1.00 39.04 90 VAL B C 1
ATOM 2546 O O . VAL B 1 93 ? 31.870 2.965 -39.562 1.00 44.25 90 VAL B O 1
ATOM 2550 N N . GLY B 1 94 ? 32.232 1.231 -38.155 1.00 37.85 91 GLY B N 1
ATOM 2551 C CA . GLY B 1 94 ? 31.381 0.315 -38.884 1.00 43.67 91 GLY B CA 1
ATOM 2552 C C . GLY B 1 94 ? 29.918 0.441 -38.497 1.00 49.32 91 GLY B C 1
ATOM 2553 O O . GLY B 1 94 ? 29.543 1.196 -37.601 1.00 52.14 91 GLY B O 1
ATOM 2554 N N . GLU B 1 95 ? 29.082 -0.325 -39.204 1.00 52.35 92 GLU B N 1
ATOM 2555 C CA . GLU B 1 95 ? 27.655 -0.356 -38.893 1.00 59.05 92 GLU B CA 1
ATOM 2556 C C . GLU B 1 95 ? 27.403 -0.858 -37.478 1.00 59.49 92 GLU B C 1
ATOM 2557 O O . GLU B 1 95 ? 26.488 -0.381 -36.796 1.00 63.62 92 GLU B O 1
ATOM 2563 N N . ASP B 1 96 ? 28.192 -1.832 -37.024 1.00 57.15 93 ASP B N 1
ATOM 2564 C CA . ASP B 1 96 ? 28.100 -2.303 -35.649 1.00 57.37 93 ASP B CA 1
ATOM 2565 C C . ASP B 1 96 ? 28.723 -1.333 -34.655 1.00 54.17 93 ASP B C 1
ATOM 2566 O O . ASP B 1 96 ? 28.622 -1.567 -33.446 1.00 54.82 93 ASP B O 1
ATOM 2571 N N . ARG B 1 97 ? 29.364 -0.270 -35.141 1.00 54.49 94 ARG B N 1
ATOM 2572 C CA . ARG B 1 97 ? 30.010 0.817 -34.402 1.00 52.01 94 ARG B CA 1
ATOM 2573 C C . ARG B 1 97 ? 31.373 0.421 -33.844 1.00 48.42 94 ARG B C 1
ATOM 2574 O O . ARG B 1 97 ? 32.039 1.274 -33.244 1.00 50.78 94 ARG B O 1
ATOM 2582 N N . ALA B 1 98 ? 31.816 -0.822 -34.024 1.00 42.29 95 ALA B N 1
ATOM 2583 C CA . ALA B 1 98 ? 33.178 -1.197 -33.679 1.00 39.31 95 ALA B CA 1
ATOM 2584 C C . ALA B 1 98 ? 34.160 -0.573 -34.668 1.00 32.66 95 ALA B C 1
ATOM 2585 O O . ALA B 1 98 ? 33.784 -0.219 -35.786 1.00 30.64 95 ALA B O 1
ATOM 2587 N N . PRO B 1 99 ? 35.427 -0.422 -34.285 1.00 35.34 96 PRO B N 1
ATOM 2588 C CA . PRO B 1 99 ? 36.413 0.094 -35.243 1.00 36.01 96 PRO B CA 1
ATOM 2589 C C . PRO B 1 99 ? 36.601 -0.884 -36.391 1.00 39.34 96 PRO B C 1
ATOM 2590 O O . PRO B 1 99 ? 36.602 -2.101 -36.197 1.00 39.30 96 PRO B O 1
ATOM 2594 N N . VAL B 1 100 ? 36.747 -0.344 -37.599 1.00 41.95 97 VAL B N 1
ATOM 2595 C CA . VAL B 1 100 ? 37.061 -1.156 -38.777 1.00 40.00 97 VAL B CA 1
ATOM 2596 C C . VAL B 1 100 ? 38.583 -1.151 -38.889 1.00 36.31 97 VAL B C 1
ATOM 2597 O O . VAL B 1 100 ? 39.190 -0.236 -39.449 1.00 35.05 97 VAL B O 1
ATOM 2601 N N . TRP B 1 101 ? 39.210 -2.179 -38.328 1.00 31.78 98 TRP B N 1
ATOM 2602 C CA . TRP B 1 101 ? 40.656 -2.248 -38.336 1.00 29.20 98 TRP B CA 1
ATOM 2603 C C . TRP B 1 101 ? 41.156 -2.628 -39.724 1.00 35.35 98 TRP B C 1
ATOM 2604 O O . TRP B 1 101 ? 40.413 -3.192 -40.530 1.00 34.36 98 TRP B O 1
ATOM 2615 N N . PRO B 1 102 ? 42.408 -2.293 -40.038 1.00 39.28 99 P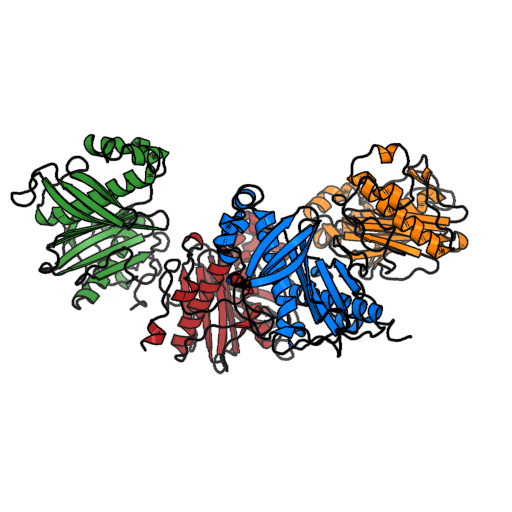RO B N 1
ATOM 2616 C CA . PRO B 1 102 ? 43.014 -2.789 -41.279 1.00 38.78 99 PRO B CA 1
ATOM 2617 C C . PRO B 1 102 ? 43.009 -4.308 -41.325 1.00 38.25 99 PRO B C 1
ATOM 2618 O O . PRO B 1 102 ? 42.814 -4.990 -40.315 1.00 40.22 99 PRO B O 1
ATOM 2622 N N . ALA B 1 103 ? 43.244 -4.837 -42.527 1.00 38.77 100 ALA B N 1
ATOM 2623 C CA . ALA B 1 103 ? 43.220 -6.278 -42.731 1.00 41.79 100 ALA B CA 1
ATOM 2624 C C . ALA B 1 103 ? 44.276 -6.966 -41.875 1.00 45.23 100 ALA B C 1
ATOM 2625 O O . ALA B 1 103 ? 45.416 -6.506 -41.780 1.00 49.51 100 ALA B O 1
ATOM 2627 N N . ALA B 1 104 ? 43.876 -8.072 -41.240 1.00 43.68 101 ALA B N 1
ATOM 2628 C CA . ALA B 1 104 ? 44.762 -8.888 -40.405 1.00 42.33 101 ALA B CA 1
ATOM 2629 C C . ALA B 1 104 ? 45.263 -8.111 -39.188 1.00 37.66 101 ALA B C 1
ATOM 2630 O O . ALA B 1 104 ? 46.384 -8.305 -38.717 1.00 36.12 101 ALA B O 1
ATOM 2632 N N . ILE B 1 105 ? 44.412 -7.240 -38.658 1.00 35.47 102 ILE B N 1
ATOM 2633 C CA . ILE B 1 105 ? 44.737 -6.423 -37.499 1.00 28.82 102 ILE B CA 1
ATOM 2634 C C . ILE B 1 105 ? 43.581 -6.522 -36.518 1.00 28.86 102 ILE B C 1
ATOM 2635 O O . ILE B 1 105 ? 42.422 -6.320 -36.898 1.00 34.24 102 ILE B O 1
ATOM 2640 N N . SER B 1 106 ? 43.891 -6.829 -35.263 1.00 26.37 103 SER B N 1
ATOM 2641 C CA . SER B 1 106 ? 42.898 -6.829 -34.202 1.00 28.98 103 SER B CA 1
ATOM 2642 C C . SER B 1 106 ? 43.212 -5.703 -33.226 1.00 27.37 103 SER B C 1
ATOM 2643 O O . SER B 1 106 ? 44.370 -5.319 -33.050 1.00 28.40 103 SER B O 1
ATOM 2646 N N . GLY B 1 107 ? 42.174 -5.164 -32.602 1.00 24.89 104 GLY B N 1
ATOM 2647 C CA . GLY B 1 107 ? 42.374 -4.003 -31.754 1.00 26.87 104 GLY B CA 1
ATOM 2648 C C . GLY B 1 107 ? 41.162 -3.737 -30.894 1.00 28.88 104 GLY B C 1
ATOM 2649 O O . GLY B 1 107 ? 40.112 -4.373 -31.035 1.00 29.65 104 GLY B O 1
ATOM 2650 N N . SER B 1 108 ? 41.331 -2.784 -29.985 1.00 28.02 105 SER B N 1
ATOM 2651 C CA . SER B 1 108 ? 40.269 -2.401 -29.071 1.00 29.79 105 SER B CA 1
ATOM 2652 C C . SER B 1 108 ? 40.515 -0.967 -28.630 1.00 32.47 105 SER B C 1
ATOM 2653 O O . SER B 1 108 ? 41.667 -0.547 -28.486 1.00 33.23 105 SER B O 1
ATOM 2656 N N . ILE B 1 109 ? 39.428 -0.221 -28.438 1.00 35.73 106 ILE B N 1
ATOM 2657 C CA . ILE B 1 109 ? 39.475 1.179 -28.038 1.00 38.31 106 ILE B CA 1
ATOM 2658 C C . ILE B 1 109 ? 38.599 1.351 -26.807 1.00 39.88 106 ILE B C 1
ATOM 2659 O O . ILE B 1 109 ? 37.505 0.781 -26.731 1.00 43.90 106 ILE B O 1
ATOM 2664 N N . THR B 1 110 ? 39.084 2.127 -25.838 1.00 34.12 107 THR B N 1
ATOM 2665 C CA . THR B 1 110 ? 38.297 2.439 -24.654 1.00 29.57 107 THR B CA 1
ATOM 2666 C C . THR B 1 110 ? 38.641 3.853 -24.205 1.00 28.74 107 THR B C 1
ATOM 2667 O O . THR B 1 110 ? 39.790 4.292 -24.308 1.00 28.49 107 THR B O 1
ATOM 2671 N N . HIS B 1 111 ? 37.625 4.584 -23.764 1.00 33.55 108 HIS B N 1
ATOM 2672 C CA . HIS B 1 111 ? 37.850 5.906 -23.191 1.00 33.71 108 HIS B CA 1
ATOM 2673 C C . HIS B 1 111 ? 36.829 6.117 -22.089 1.00 37.89 108 HIS B C 1
ATOM 2674 O O . HIS B 1 111 ? 35.625 6.141 -22.355 1.00 46.21 108 HIS B O 1
ATOM 2681 N N . GLY B 1 112 ? 37.315 6.246 -20.861 1.00 38.87 109 GLY B N 1
ATOM 2682 C CA . GLY B 1 112 ? 36.459 6.537 -19.736 1.00 44.80 109 GLY B CA 1
ATOM 2683 C C . GLY B 1 112 ? 36.252 8.025 -19.570 1.00 49.64 109 GLY B C 1
ATOM 2684 O O . GLY B 1 112 ? 35.907 8.723 -20.528 1.00 49.81 109 GLY B O 1
ATOM 2685 N N . ASP B 1 113 ? 36.415 8.509 -18.343 1.00 56.53 110 ASP B N 1
ATOM 2686 C CA . ASP B 1 113 ? 36.228 9.925 -18.048 1.00 64.67 110 ASP B CA 1
ATOM 2687 C C . ASP B 1 113 ? 37.293 10.793 -18.713 1.00 57.30 110 ASP B C 1
ATOM 2688 O O . ASP B 1 113 ? 37.006 11.521 -19.663 1.00 51.35 110 ASP B O 1
ATOM 2693 N N . ARG B 1 114 ? 38.519 10.711 -18.211 1.00 54.04 111 ARG B N 1
ATOM 2694 C CA . ARG B 1 114 ? 39.624 11.484 -18.765 1.00 50.97 111 ARG B CA 1
ATOM 2695 C C . ARG B 1 114 ? 40.755 10.584 -19.244 1.00 41.10 111 ARG B C 1
ATOM 2696 O O . ARG B 1 114 ? 41.903 11.025 -19.309 1.00 38.92 111 ARG B O 1
ATOM 2704 N N . TRP B 1 115 ? 40.458 9.333 -19.573 1.00 37.27 112 TRP B N 1
ATOM 2705 C CA . TRP B 1 115 ? 41.486 8.372 -19.936 1.00 33.37 112 TRP B CA 1
ATOM 2706 C C . TRP B 1 115 ? 41.022 7.608 -21.162 1.00 31.71 112 TRP B C 1
ATOM 2707 O O . TRP B 1 115 ? 39.901 7.093 -21.186 1.00 40.46 112 TRP B O 1
ATOM 2718 N N . ALA B 1 116 ? 41.877 7.554 -22.177 1.00 24.73 113 ALA B N 1
ATOM 2719 C CA . ALA B 1 116 ? 41.596 6.845 -23.414 1.00 24.66 113 ALA B CA 1
ATOM 2720 C C . ALA B 1 116 ? 42.778 5.957 -23.743 1.00 23.21 113 ALA B C 1
ATOM 2721 O O . ALA B 1 116 ? 43.927 6.329 -23.487 1.00 20.90 113 ALA B O 1
ATOM 2723 N N . ALA B 1 117 ? 42.496 4.780 -24.306 1.00 24.30 114 ALA B N 1
ATOM 2724 C CA . ALA B 1 117 ? 43.566 3.898 -24.745 1.00 23.71 114 ALA B CA 1
ATOM 2725 C C . ALA B 1 117 ? 43.094 3.039 -25.907 1.00 26.63 114 ALA B C 1
ATOM 2726 O O . ALA B 1 117 ? 41.917 2.676 -25.998 1.00 30.94 114 ALA B O 1
ATOM 2728 N N . ALA B 1 118 ? 44.030 2.730 -26.805 1.00 29.07 115 ALA B N 1
ATOM 2729 C CA . ALA B 1 118 ? 43.819 1.775 -27.886 1.00 28.64 115 ALA B CA 1
ATOM 2730 C C . ALA B 1 118 ? 45.012 0.836 -27.964 1.00 32.15 115 ALA B C 1
ATOM 2731 O O . ALA B 1 118 ? 46.161 1.275 -27.871 1.00 32.18 115 ALA B O 1
ATOM 2733 N N . LEU B 1 119 ? 44.741 -0.457 -28.134 1.00 34.55 116 LEU B N 1
ATOM 2734 C CA . LEU B 1 119 ? 45.798 -1.440 -28.315 1.00 32.73 116 LEU B CA 1
ATOM 2735 C C . LEU B 1 119 ? 45.523 -2.257 -29.572 1.00 34.54 116 LEU B C 1
ATOM 2736 O O . LEU B 1 119 ? 44.366 -2.526 -29.906 1.00 35.87 116 LEU B O 1
ATOM 2741 N N . VAL B 1 120 ? 46.593 -2.627 -30.278 1.00 31.15 117 VAL B N 1
ATOM 2742 C CA . VAL B 1 120 ? 46.505 -3.348 -31.540 1.00 29.87 117 VAL B CA 1
ATOM 2743 C C . VAL B 1 120 ? 47.517 -4.486 -31.534 1.00 31.54 117 VAL B C 1
ATOM 2744 O O . VAL B 1 120 ? 48.395 -4.569 -30.673 1.00 31.60 117 VAL B O 1
ATOM 2748 N N . ALA B 1 121 ? 47.388 -5.357 -32.531 1.00 34.40 118 ALA B N 1
ATOM 2749 C CA . ALA B 1 121 ? 48.285 -6.486 -32.748 1.00 35.44 118 ALA B CA 1
ATOM 2750 C C . ALA B 1 121 ? 47.963 -7.087 -34.105 1.00 34.54 118 ALA B C 1
ATOM 2751 O O . ALA B 1 121 ? 46.870 -6.887 -34.646 1.00 32.71 118 ALA B O 1
ATOM 2753 N N . ALA B 1 122 ? 48.932 -7.815 -34.652 1.00 36.72 119 ALA B N 1
ATOM 2754 C CA . ALA B 1 122 ? 48.682 -8.613 -35.845 1.00 36.35 119 ALA B CA 1
ATOM 2755 C C . ALA B 1 122 ? 47.822 -9.820 -35.491 1.00 34.94 119 ALA B C 1
ATOM 2756 O O . ALA B 1 122 ? 47.933 -10.380 -34.397 1.00 35.71 119 ALA B O 1
ATOM 2758 N N . ARG B 1 123 ? 46.952 -10.216 -36.425 1.00 37.55 120 ARG B N 1
ATOM 2759 C CA . ARG B 1 123 ? 45.985 -11.279 -36.150 1.00 38.69 120 ARG B CA 1
ATOM 2760 C C . ARG B 1 123 ? 46.674 -12.590 -35.785 1.00 44.78 120 ARG B C 1
ATOM 2761 O O . ARG B 1 123 ? 46.227 -13.300 -34.877 1.00 45.93 120 ARG B O 1
ATOM 2769 N N . GLY B 1 124 ? 47.771 -12.923 -36.470 1.00 49.15 121 GLY B N 1
ATOM 2770 C CA . GLY B 1 124 ? 48.516 -14.133 -36.161 1.00 50.91 121 GLY B CA 1
ATOM 2771 C C . GLY B 1 124 ? 49.090 -14.169 -34.758 1.00 51.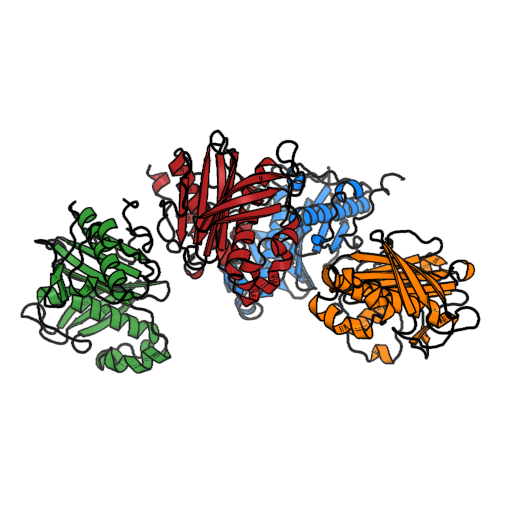87 121 GLY B C 1
ATOM 2772 O O . GLY B 1 124 ? 49.470 -15.243 -34.278 1.00 59.10 121 GLY B O 1
ATOM 2773 N N . ASP B 1 125 ? 49.179 -13.020 -34.094 1.00 43.88 122 ASP B N 1
ATOM 2774 C CA . ASP B 1 125 ? 49.601 -12.972 -32.700 1.00 41.77 122 ASP B CA 1
ATOM 2775 C C . ASP B 1 125 ? 48.414 -13.003 -31.746 1.00 39.14 122 ASP B C 1
ATOM 2776 O O . ASP B 1 125 ? 48.441 -13.726 -30.744 1.00 39.08 122 ASP B O 1
ATOM 2781 N N . TRP B 1 126 ? 47.374 -12.224 -32.038 1.00 36.36 123 TRP B N 1
ATOM 2782 C CA . TRP B 1 126 ? 46.189 -12.168 -31.189 1.00 33.69 123 TRP B CA 1
ATOM 2783 C C . TRP B 1 126 ? 44.975 -12.001 -32.090 1.00 34.74 123 TRP B C 1
ATOM 2784 O O . TRP B 1 126 ? 44.802 -10.951 -32.716 1.00 36.77 123 TRP B O 1
ATOM 2795 N N . ARG B 1 127 ? 44.151 -13.050 -32.161 1.00 37.39 124 ARG B N 1
ATOM 2796 C CA . ARG B 1 127 ? 42.948 -13.038 -32.980 1.00 37.70 124 ARG B CA 1
ATOM 2797 C C . ARG B 1 127 ? 41.906 -12.055 -32.468 1.00 35.16 124 ARG B C 1
ATOM 2798 O O . ARG B 1 127 ? 41.011 -11.670 -33.227 1.00 34.49 124 ARG B O 1
ATOM 2806 N N . GLY B 1 128 ? 41.995 -11.645 -31.206 1.00 27.94 125 GLY B N 1
ATOM 2807 C CA . GLY B 1 128 ? 41.015 -10.740 -30.637 1.00 36.68 125 GLY B CA 1
ATOM 2808 C C . GLY B 1 128 ? 41.530 -9.988 -29.428 1.00 34.83 125 GLY B C 1
ATOM 2809 O O . GLY B 1 128 ? 42.198 -10.568 -28.567 1.00 37.74 125 GLY B O 1
ATOM 2810 N N . LEU B 1 129 ? 41.236 -8.694 -29.357 1.00 34.35 126 LEU B N 1
ATOM 2811 C CA . LEU B 1 129 ? 41.642 -7.857 -28.237 1.00 32.50 126 LEU B CA 1
ATOM 2812 C C . LEU B 1 129 ? 40.448 -7.045 -27.766 1.00 35.05 126 LEU B C 1
ATOM 2813 O O . LEU B 1 129 ? 39.691 -6.505 -28.579 1.00 40.35 126 LEU B O 1
ATOM 2818 N N . GLY B 1 130 ? 40.280 -6.970 -26.453 1.00 30.63 127 GLY B N 1
ATOM 2819 C CA . GLY B 1 130 ? 39.200 -6.206 -25.870 1.00 28.43 127 GLY B CA 1
ATOM 2820 C C . GLY B 1 130 ? 39.654 -5.502 -24.612 1.00 27.92 127 GLY B C 1
ATOM 2821 O O . GLY B 1 130 ? 40.061 -6.150 -23.642 1.00 26.36 127 GLY B O 1
ATOM 2822 N N . LEU B 1 131 ? 39.601 -4.171 -24.622 1.00 24.62 128 LEU B N 1
ATOM 2823 C CA . LEU B 1 131 ? 40.130 -3.359 -23.536 1.00 27.04 128 LEU B CA 1
ATOM 2824 C C . LEU B 1 131 ? 39.018 -2.472 -22.987 1.00 33.17 128 LEU B C 1
ATOM 2825 O O . LEU B 1 131 ? 38.273 -1.852 -23.756 1.00 32.83 128 LEU B O 1
ATOM 2830 N N . ASP B 1 132 ? 38.902 -2.410 -21.661 1.00 36.11 129 ASP B N 1
ATOM 2831 C CA . ASP B 1 132 ? 37.818 -1.656 -21.048 1.00 41.46 129 ASP B CA 1
ATOM 2832 C C . ASP B 1 132 ? 38.319 -0.945 -19.802 1.00 42.88 129 ASP B C 1
ATOM 2833 O O . ASP B 1 132 ? 39.002 -1.549 -18.971 1.00 45.80 129 ASP B O 1
ATOM 2838 N N . VAL B 1 133 ? 37.985 0.337 -19.692 1.00 43.84 130 VAL B N 1
ATOM 2839 C CA . VAL B 1 133 ? 38.240 1.133 -18.498 1.00 44.50 130 VAL B CA 1
ATOM 2840 C C . VAL B 1 133 ? 36.900 1.482 -17.869 1.00 46.33 130 VAL B C 1
ATOM 2841 O O . VAL B 1 133 ? 35.930 1.787 -18.573 1.00 56.38 130 VAL B O 1
ATOM 2845 N N . GLU B 1 134 ? 36.839 1.404 -16.545 1.00 46.71 131 GLU B N 1
ATOM 2846 C CA . GLU B 1 134 ? 35.649 1.777 -15.797 1.00 49.73 131 GLU B CA 1
ATOM 2847 C C . GLU B 1 134 ? 36.078 2.442 -14.501 1.00 45.04 131 GLU B C 1
ATOM 2848 O O . GLU B 1 134 ? 37.100 2.086 -13.910 1.00 40.01 131 GLU B O 1
ATOM 2854 N N . THR B 1 135 ? 35.289 3.418 -14.071 1.00 48.76 132 THR B N 1
ATOM 2855 C CA . THR B 1 135 ? 35.512 4.039 -12.778 1.00 49.32 132 THR B CA 1
ATOM 2856 C C . THR B 1 135 ? 34.938 3.146 -11.689 1.00 47.48 132 THR B C 1
ATOM 2857 O O . THR B 1 135 ? 33.879 2.538 -11.864 1.00 45.30 132 THR B O 1
ATOM 2861 N N . LEU B 1 136 ? 35.662 3.045 -10.575 1.00 50.11 133 LEU B N 1
ATOM 2862 C CA . LEU B 1 136 ? 35.204 2.244 -9.449 1.00 49.02 133 LEU B CA 1
ATOM 2863 C C . LEU B 1 136 ? 33.833 2.711 -8.986 1.00 49.53 133 LEU B C 1
ATOM 2864 O O . LEU B 1 136 ? 33.592 3.912 -8.824 1.00 56.31 133 LEU B O 1
ATOM 2869 N N . LEU B 1 137 ? 32.930 1.753 -8.796 1.00 44.29 134 LEU B N 1
ATOM 2870 C CA . LEU B 1 137 ? 31.615 2.048 -8.251 1.00 47.64 134 LEU B CA 1
ATOM 2871 C C . LEU B 1 137 ? 31.686 2.063 -6.731 1.00 50.67 134 LEU B C 1
ATOM 2872 O O . LEU B 1 137 ? 32.382 1.247 -6.118 1.00 49.16 134 LEU B O 1
ATOM 2877 N N . GLU B 1 138 ? 30.969 3.005 -6.125 1.00 52.60 135 GLU B N 1
ATOM 2878 C CA . GLU B 1 138 ? 30.896 3.052 -4.675 1.00 60.97 135 GLU B CA 1
ATOM 2879 C C . GLU B 1 138 ? 30.266 1.768 -4.145 1.00 59.03 135 GLU B C 1
ATOM 2880 O O . GLU B 1 138 ? 29.595 1.029 -4.869 1.00 57.09 135 GLU B O 1
ATOM 2886 N N . ALA B 1 139 ? 30.488 1.512 -2.854 1.00 61.77 136 ALA B N 1
ATOM 2887 C CA . ALA B 1 139 ? 29.963 0.298 -2.237 1.00 64.45 136 ALA B CA 1
ATOM 2888 C C . ALA B 1 139 ? 28.451 0.192 -2.406 1.00 65.82 136 ALA B C 1
ATOM 2889 O O . ALA B 1 139 ? 27.923 -0.890 -2.690 1.00 63.26 136 ALA B O 1
ATOM 2891 N N . GLU B 1 140 ? 27.740 1.311 -2.256 1.00 67.75 137 GLU B N 1
ATOM 2892 C CA . GLU B 1 140 ? 26.281 1.282 -2.303 1.00 68.68 137 GLU B CA 1
ATOM 2893 C C . GLU B 1 140 ? 25.773 0.998 -3.713 1.00 61.61 137 GLU B C 1
ATOM 2894 O O . GLU B 1 140 ? 24.964 0.087 -3.919 1.00 57.04 137 GLU B O 1
ATOM 2900 N N . ARG B 1 141 ? 26.234 1.773 -4.698 1.00 62.21 138 ARG B N 1
ATOM 2901 C CA . ARG B 1 141 ? 25.718 1.619 -6.055 1.00 61.94 138 ARG B CA 1
ATOM 2902 C C . ARG B 1 141 ? 26.121 0.282 -6.669 1.00 57.03 138 ARG B C 1
ATOM 2903 O O . ARG B 1 141 ? 25.383 -0.265 -7.496 1.00 55.07 138 ARG B O 1
ATOM 2911 N N . ALA B 1 142 ? 27.274 -0.263 -6.279 1.00 55.86 139 ALA B N 1
ATOM 2912 C CA . ALA B 1 142 ? 27.647 -1.592 -6.749 1.00 54.23 139 ALA B CA 1
ATOM 2913 C C . ALA B 1 142 ? 26.691 -2.650 -6.209 1.00 59.18 139 ALA B C 1
ATOM 2914 O O . ALA B 1 142 ? 26.356 -3.612 -6.907 1.00 57.73 139 ALA B O 1
ATOM 2916 N N . ARG B 1 143 ? 26.235 -2.479 -4.966 1.00 64.00 140 ARG B N 1
ATOM 2917 C CA . ARG B 1 143 ? 25.241 -3.380 -4.393 1.00 60.12 140 ARG B CA 1
ATOM 2918 C C . ARG B 1 143 ? 23.902 -3.272 -5.110 1.00 57.45 140 ARG B C 1
ATOM 2919 O O . ARG B 1 143 ? 23.176 -4.265 -5.216 1.00 57.83 140 ARG B O 1
ATOM 2927 N N . TYR B 1 144 ? 23.555 -2.079 -5.598 1.00 55.76 141 TYR B N 1
ATOM 2928 C CA . TYR B 1 144 ? 22.312 -1.914 -6.345 1.00 54.79 141 TYR B CA 1
ATOM 2929 C C . TYR B 1 144 ? 22.408 -2.549 -7.727 1.00 50.29 141 TYR B C 1
ATOM 2930 O O . TYR B 1 144 ? 21.443 -3.155 -8.208 1.00 49.75 141 TYR B O 1
ATOM 2939 N N . LEU B 1 145 ? 23.558 -2.411 -8.381 1.00 49.00 142 LEU B N 1
ATOM 2940 C CA . LEU B 1 145 ? 23.739 -2.820 -9.768 1.00 52.67 142 LEU B CA 1
ATOM 2941 C C . LEU B 1 145 ? 24.125 -4.282 -9.925 1.00 53.84 142 LEU B C 1
ATOM 2942 O O . LEU B 1 145 ? 24.069 -4.797 -11.046 1.00 55.64 142 LEU B O 1
ATOM 2947 N N . HIS B 1 146 ? 24.510 -4.955 -8.837 1.00 52.30 143 HIS B N 1
ATOM 2948 C CA . HIS B 1 146 ? 25.108 -6.281 -8.950 1.00 50.03 143 HIS B CA 1
ATOM 2949 C C . HIS B 1 146 ? 24.178 -7.262 -9.659 1.00 50.52 143 HIS B C 1
ATOM 2950 O O . HIS B 1 146 ? 24.639 -8.109 -10.432 1.00 49.85 143 HIS B O 1
ATOM 2957 N N . GLY B 1 147 ? 22.866 -7.139 -9.439 1.00 53.00 144 GLY B N 1
ATOM 2958 C CA . GLY B 1 147 ? 21.933 -8.099 -10.009 1.00 55.30 144 GLY B CA 1
ATOM 2959 C C . GLY B 1 147 ? 21.905 -8.106 -11.525 1.00 55.76 144 GLY B C 1
ATOM 2960 O O . GLY B 1 147 ? 21.601 -9.133 -12.136 1.00 55.11 144 GLY B O 1
ATOM 2961 N N . GLU B 1 148 ? 22.209 -6.971 -12.153 1.00 54.28 145 GLU B N 1
ATOM 2962 C CA . GLU B 1 148 ? 22.226 -6.888 -13.607 1.00 54.95 145 GLU B CA 1
ATOM 2963 C C . GLU B 1 148 ? 23.584 -7.220 -14.211 1.00 47.90 145 GLU B C 1
ATOM 2964 O O . GLU B 1 148 ? 23.687 -7.338 -15.435 1.00 49.21 145 GLU B O 1
ATOM 2970 N N . ILE B 1 149 ? 24.620 -7.370 -13.392 1.00 41.40 146 ILE B N 1
ATOM 2971 C CA . ILE B 1 149 ? 25.977 -7.565 -13.872 1.00 36.28 146 ILE B CA 1
ATOM 2972 C C . ILE B 1 149 ? 26.496 -8.956 -13.538 1.00 39.28 146 ILE B C 1
ATOM 2973 O O . ILE B 1 149 ? 27.216 -9.564 -14.334 1.00 38.71 146 ILE B O 1
ATOM 2978 N N . LEU B 1 150 ? 26.156 -9.464 -12.361 1.00 42.77 147 LEU B N 1
ATOM 2979 C CA . LEU B 1 150 ? 26.536 -10.802 -11.940 1.00 46.78 147 LEU B CA 1
ATOM 2980 C C . LEU B 1 150 ? 25.363 -11.748 -12.153 1.00 45.24 147 LEU B C 1
ATOM 2981 O O . LEU B 1 150 ? 24.224 -11.421 -11.802 1.00 43.73 147 LEU B O 1
ATOM 2986 N N . THR B 1 151 ? 25.643 -12.915 -12.727 1.00 44.13 148 THR B N 1
ATOM 2987 C CA . THR B 1 151 ? 24.627 -13.952 -12.801 1.00 43.66 148 THR B CA 1
ATOM 2988 C C . THR B 1 151 ? 24.347 -14.505 -11.403 1.00 46.35 148 THR B C 1
ATOM 2989 O O . THR B 1 151 ? 25.041 -14.196 -10.428 1.00 46.94 148 THR B O 1
ATOM 2993 N N . GLU B 1 152 ? 23.300 -15.326 -11.302 1.00 48.62 149 GLU B N 1
ATOM 2994 C CA . GLU B 1 152 ? 22.987 -15.931 -10.013 1.00 53.97 149 GLU B CA 1
ATOM 2995 C C . GLU B 1 152 ? 24.102 -16.863 -9.556 1.00 55.30 149 GLU B C 1
ATOM 2996 O O . GLU B 1 152 ? 24.339 -17.003 -8.350 1.00 58.88 149 GLU B O 1
ATOM 3002 N N . GLY B 1 153 ? 24.805 -17.493 -10.501 1.00 53.95 150 GLY B N 1
ATOM 3003 C CA . GLY B 1 153 ? 25.948 -18.315 -10.144 1.00 47.50 150 GLY B CA 1
ATOM 3004 C C . GLY B 1 153 ? 27.152 -17.506 -9.707 1.00 41.38 150 GLY B C 1
ATOM 3005 O O . GLY B 1 153 ? 27.916 -17.944 -8.842 1.00 42.93 150 GLY B O 1
ATOM 3006 N N . GLU B 1 154 ? 27.341 -16.318 -10.287 1.00 37.82 151 GLU B N 1
ATOM 3007 C CA . GLU B 1 154 ? 28.428 -15.452 -9.844 1.00 34.03 151 GLU B CA 1
ATOM 3008 C C . GLU B 1 154 ? 28.156 -14.882 -8.459 1.00 38.96 151 GLU B C 1
ATOM 3009 O O . GLU B 1 154 ? 29.083 -14.736 -7.653 1.00 43.82 151 GLU B O 1
ATOM 3015 N N . ARG B 1 155 ? 26.895 -14.550 -8.161 1.00 36.26 152 ARG B N 1
ATOM 3016 C CA . ARG B 1 155 ? 26.591 -13.962 -6.859 1.00 44.87 152 ARG B CA 1
ATOM 3017 C C . ARG B 1 155 ? 26.864 -14.953 -5.738 1.00 47.67 152 ARG B C 1
ATOM 3018 O O . ARG B 1 155 ? 27.397 -14.578 -4.687 1.00 51.72 152 ARG B O 1
ATOM 3026 N N . LEU B 1 156 ? 26.518 -16.225 -5.952 1.00 46.56 153 LEU B N 1
ATOM 3027 C CA . LEU B 1 156 ? 26.833 -17.268 -4.982 1.00 45.70 153 LEU B CA 1
ATOM 3028 C C . LEU B 1 156 ? 28.340 -17.445 -4.843 1.00 44.22 153 LEU B C 1
ATOM 3029 O O . LEU B 1 156 ? 28.878 -17.441 -3.728 1.00 44.65 153 LEU B O 1
ATOM 3034 N N . ARG B 1 157 ? 29.032 -17.605 -5.975 1.00 39.53 154 ARG B N 1
ATOM 3035 C CA . ARG B 1 157 ? 30.461 -17.904 -5.964 1.00 38.94 154 ARG B CA 1
ATOM 3036 C C . ARG B 1 157 ? 31.264 -16.820 -5.255 1.00 46.29 154 ARG B C 1
ATOM 3037 O O . ARG B 1 157 ? 32.181 -17.123 -4.481 1.00 42.81 154 ARG B O 1
ATOM 3045 N N . PHE B 1 158 ? 30.944 -15.551 -5.508 1.00 44.80 155 PHE B N 1
ATOM 3046 C CA . PHE B 1 158 ? 31.660 -14.462 -4.854 1.00 47.64 155 PHE B CA 1
ATOM 3047 C C . PHE B 1 158 ? 30.767 -13.760 -3.836 1.00 51.17 155 PHE B C 1
ATOM 3048 O O . PHE B 1 158 ? 30.718 -12.525 -3.785 1.00 54.20 155 PHE B O 1
ATOM 3056 N N . ALA B 1 159 ? 30.058 -14.542 -3.019 1.00 51.77 156 ALA B N 1
ATOM 3057 C CA . ALA B 1 159 ? 29.207 -13.944 -1.998 1.00 57.92 156 ALA B CA 1
ATOM 3058 C C . ALA B 1 159 ? 30.028 -13.262 -0.910 1.00 67.51 156 ALA B C 1
ATOM 3059 O O . ALA B 1 159 ? 29.542 -12.328 -0.262 1.00 69.25 156 ALA B O 1
ATOM 3061 N N . ASP B 1 160 ? 31.267 -13.710 -0.698 1.00 72.48 157 ASP B N 1
ATOM 3062 C CA . ASP B 1 160 ? 32.116 -13.081 0.309 1.00 76.99 157 ASP B CA 1
ATOM 3063 C C . ASP B 1 160 ? 32.601 -11.714 -0.160 1.00 76.04 157 ASP B C 1
ATOM 3064 O O . ASP B 1 160 ? 32.617 -10.751 0.617 1.00 75.23 157 ASP B O 1
ATOM 3069 N N . ASP B 1 161 ? 32.998 -11.608 -1.428 1.00 75.47 158 ASP B N 1
ATOM 3070 C CA . ASP B 1 161 ? 33.429 -10.326 -1.967 1.00 73.26 158 ASP B CA 1
ATOM 3071 C C . ASP B 1 161 ? 32.264 -9.370 -2.182 1.00 66.80 158 ASP B C 1
ATOM 3072 O O . ASP B 1 161 ? 32.488 -8.164 -2.312 1.00 66.74 158 ASP B O 1
ATOM 3077 N N . LEU B 1 162 ? 31.032 -9.879 -2.241 1.00 63.33 159 LEU B N 1
ATOM 3078 C CA . LEU B 1 162 ? 29.857 -9.030 -2.382 1.00 64.13 159 LEU B CA 1
ATOM 3079 C C . LEU B 1 162 ? 29.477 -8.320 -1.089 1.00 68.92 159 LEU B C 1
ATOM 3080 O O . LEU B 1 162 ? 28.569 -7.482 -1.107 1.00 73.56 159 LEU B O 1
ATOM 3085 N N . GLU B 1 163 ? 30.139 -8.633 0.027 1.00 69.00 160 GLU B N 1
ATOM 3086 C CA . GLU B 1 163 ? 29.886 -7.956 1.290 1.00 73.96 160 GLU B CA 1
ATOM 3087 C C . GLU B 1 163 ? 31.044 -7.092 1.764 1.00 72.21 160 GLU B C 1
ATOM 3088 O O . GLU B 1 163 ? 30.811 -6.136 2.509 1.00 75.33 160 GLU B O 1
ATOM 3094 N N . ARG B 1 164 ? 32.276 -7.394 1.349 1.00 69.69 161 ARG B N 1
ATOM 3095 C CA . ARG B 1 164 ? 33.456 -6.693 1.830 1.00 67.73 161 ARG B CA 1
ATOM 3096 C C . ARG B 1 164 ? 34.268 -6.023 0.731 1.00 59.66 161 ARG B C 1
ATOM 3097 O O . ARG B 1 164 ? 35.150 -5.215 1.046 1.00 62.35 161 ARG B O 1
ATOM 3105 N N . ARG B 1 165 ? 33.999 -6.326 -0.538 1.00 53.28 162 ARG B N 1
ATOM 3106 C CA . ARG B 1 165 ? 34.678 -5.716 -1.680 1.00 51.29 162 ARG B CA 1
ATOM 3107 C C . ARG B 1 165 ? 33.669 -5.376 -2.766 1.00 46.85 162 ARG B C 1
ATOM 3108 O O . ARG B 1 165 ? 33.960 -5.482 -3.961 1.00 43.65 162 ARG B O 1
ATOM 3116 N N . THR B 1 166 ? 32.468 -4.955 -2.359 1.00 44.35 163 THR B N 1
ATOM 3117 C CA . THR B 1 166 ? 31.335 -4.916 -3.281 1.00 42.53 163 THR B CA 1
ATOM 3118 C C . THR B 1 166 ? 31.615 -4.033 -4.488 1.00 44.44 163 THR B C 1
ATOM 3119 O O . THR B 1 166 ? 31.315 -4.414 -5.627 1.00 45.92 163 THR B O 1
ATOM 3123 N N . GLY B 1 167 ? 32.196 -2.853 -4.263 1.00 47.82 164 GLY B N 1
ATOM 3124 C CA . GLY B 1 167 ? 32.483 -1.959 -5.374 1.00 42.36 164 GLY B CA 1
ATOM 3125 C C . GLY B 1 167 ? 33.517 -2.525 -6.329 1.00 37.68 164 GLY B C 1
ATOM 3126 O O . GLY B 1 167 ? 33.345 -2.475 -7.550 1.00 35.50 164 GLY B O 1
ATOM 3127 N N . LEU B 1 168 ? 34.606 -3.067 -5.784 1.00 38.22 165 LEU B N 1
ATOM 3128 C CA . LEU B 1 168 ? 35.666 -3.626 -6.618 1.00 36.55 165 LEU B CA 1
ATOM 3129 C C . LEU B 1 168 ? 35.150 -4.780 -7.467 1.00 38.89 165 LEU B C 1
ATOM 3130 O O . LEU B 1 168 ? 35.403 -4.840 -8.674 1.00 33.56 165 LEU B O 1
ATOM 3135 N N . LEU B 1 169 ? 34.400 -5.698 -6.853 1.00 48.56 166 LEU B N 1
ATOM 3136 C CA . LEU B 1 169 ? 33.984 -6.909 -7.554 1.00 50.31 166 LEU B CA 1
ATOM 3137 C C . LEU B 1 169 ? 33.022 -6.590 -8.694 1.00 47.10 166 LEU B C 1
ATOM 3138 O O . LEU B 1 169 ? 33.189 -7.084 -9.815 1.00 48.39 166 LEU B O 1
ATOM 3143 N N . VAL B 1 170 ? 32.010 -5.763 -8.429 1.00 43.08 167 VAL B N 1
ATOM 3144 C CA . VAL B 1 170 ? 31.014 -5.470 -9.455 1.00 37.03 167 VAL B CA 1
ATOM 3145 C C . VAL B 1 170 ? 31.641 -4.691 -10.605 1.00 38.15 167 VAL B C 1
ATOM 3146 O O . VAL B 1 170 ? 31.346 -4.949 -11.778 1.00 42.78 167 VAL B O 1
ATOM 3150 N N . THR B 1 171 ? 32.526 -3.738 -10.291 1.00 36.14 168 THR B N 1
ATOM 3151 C CA . THR B 1 171 ? 33.196 -2.970 -11.338 1.00 35.50 168 THR B CA 1
ATOM 3152 C C . THR B 1 171 ? 34.183 -3.839 -12.114 1.00 34.25 168 THR B C 1
ATOM 3153 O O . THR B 1 171 ? 34.315 -3.701 -13.337 1.00 34.74 168 THR B O 1
ATOM 3157 N N . LEU B 1 172 ? 34.889 -4.732 -11.418 1.00 32.99 169 LEU B N 1
ATOM 3158 C CA . LEU B 1 172 ? 35.798 -5.660 -12.083 1.00 36.85 169 LEU B CA 1
ATOM 3159 C C . LEU B 1 172 ? 35.052 -6.532 -13.089 1.00 36.79 169 LEU B C 1
ATOM 3160 O O . LEU B 1 172 ? 35.449 -6.636 -14.254 1.00 37.13 169 LEU B O 1
ATOM 3165 N N . ALA B 1 173 ? 33.948 -7.145 -12.661 1.00 34.91 170 ALA B N 1
ATOM 3166 C CA . ALA B 1 173 ? 33.179 -8.005 -13.556 1.00 33.62 170 ALA B CA 1
ATOM 3167 C C . ALA B 1 173 ? 32.583 -7.219 -14.719 1.00 36.70 170 ALA B C 1
ATOM 3168 O O . ALA B 1 173 ? 32.487 -7.734 -15.841 1.00 35.61 170 ALA B O 1
ATOM 3170 N N . PHE B 1 174 ? 32.174 -5.969 -14.471 1.00 38.85 171 PHE B N 1
ATOM 3171 C CA . PHE B 1 174 ? 31.652 -5.128 -15.548 1.00 38.02 171 PHE B CA 1
ATOM 3172 C C . PHE B 1 174 ? 32.715 -4.879 -16.616 1.00 35.75 171 PHE B C 1
ATOM 3173 O O . PHE B 1 174 ? 32.449 -5.011 -17.817 1.00 36.86 171 PHE B O 1
ATOM 3181 N N . SER B 1 175 ? 33.924 -4.503 -16.196 1.00 31.18 172 SER B N 1
ATOM 3182 C CA . SER B 1 175 ? 35.001 -4.285 -17.155 1.00 29.74 172 SER B CA 1
ATOM 3183 C C . SER B 1 175 ? 35.336 -5.564 -17.913 1.00 28.69 172 SER B C 1
ATOM 3184 O O . SER B 1 175 ? 35.484 -5.548 -19.140 1.00 21.33 172 SER B O 1
ATOM 3187 N N . LEU B 1 176 ? 35.470 -6.680 -17.191 1.00 29.25 173 LEU B N 1
ATOM 3188 C CA . LEU B 1 176 ? 35.868 -7.938 -17.820 1.00 27.18 173 LEU B CA 1
ATOM 3189 C C . LEU B 1 176 ? 34.850 -8.390 -18.859 1.00 33.52 173 LEU B C 1
ATOM 3190 O O . LEU B 1 176 ? 35.221 -8.784 -19.971 1.00 36.42 173 LEU B O 1
ATOM 3195 N N . LYS B 1 177 ? 33.561 -8.330 -18.525 1.00 21.75 174 LYS B N 1
ATOM 3196 C CA . LYS B 1 177 ? 32.548 -8.756 -19.483 1.00 22.20 174 LYS B CA 1
ATOM 3197 C C . LYS B 1 177 ? 32.485 -7.836 -20.696 1.00 27.48 174 LYS B C 1
ATOM 3198 O O . LYS B 1 177 ? 32.214 -8.299 -21.809 1.00 31.14 174 LYS B O 1
ATOM 3204 N N . GLU B 1 178 ? 32.741 -6.541 -20.514 1.00 34.69 175 GLU B N 1
ATOM 3205 C CA . GLU B 1 178 ? 32.793 -5.641 -21.660 1.00 34.91 175 GLU B CA 1
ATOM 3206 C C . GLU B 1 178 ? 34.059 -5.859 -22.482 1.00 29.47 175 GLU B C 1
ATOM 3207 O O . GLU B 1 178 ? 34.021 -5.796 -23.715 1.00 28.87 175 GLU B O 1
ATOM 3213 N N . SER B 1 179 ? 35.186 -6.112 -21.819 1.00 25.71 176 SER B N 1
ATOM 3214 C CA . SER B 1 179 ? 36.390 -6.515 -22.534 1.00 28.56 176 SER B CA 1
ATOM 3215 C C . SER B 1 179 ? 36.145 -7.801 -23.307 1.00 34.14 176 SER B C 1
ATOM 3216 O O . SER B 1 179 ? 36.455 -7.900 -24.502 1.00 31.36 176 SER B O 1
ATOM 3219 N N . LEU B 1 180 ? 35.583 -8.800 -22.624 1.00 37.83 177 LEU B N 1
ATOM 3220 C CA . LEU B 1 180 ? 35.188 -10.050 -23.257 1.00 32.99 177 LEU B CA 1
ATOM 3221 C C . LEU B 1 180 ? 34.321 -9.792 -24.483 1.00 32.30 177 LEU B C 1
ATOM 3222 O O . LEU B 1 180 ? 34.516 -10.415 -25.535 1.00 32.34 177 LEU B O 1
ATOM 3227 N N . PHE B 1 181 ? 33.374 -8.853 -24.376 1.00 27.76 178 PHE B N 1
ATOM 3228 C CA . PHE B 1 181 ? 32.518 -8.538 -25.516 1.00 25.23 178 PHE B CA 1
ATOM 3229 C C . PHE B 1 181 ? 33.320 -7.951 -26.672 1.00 30.63 178 PHE B C 1
ATOM 3230 O O . PHE B 1 181 ? 33.122 -8.327 -27.830 1.00 38.99 178 PHE B O 1
ATOM 3238 N N . LYS B 1 182 ? 34.212 -7.001 -26.380 1.00 29.18 179 LYS B N 1
ATOM 3239 C CA . LYS B 1 182 ? 34.981 -6.372 -27.448 1.00 29.48 179 LYS B CA 1
ATOM 3240 C C . LYS B 1 182 ? 35.980 -7.336 -28.076 1.00 27.60 179 LYS B C 1
ATOM 3241 O O . LYS B 1 182 ? 36.283 -7.219 -29.268 1.00 26.58 179 LYS B O 1
ATOM 3247 N N . ALA B 1 183 ? 36.531 -8.264 -27.295 1.00 28.68 180 ALA B N 1
ATOM 3248 C CA . ALA B 1 183 ? 37.453 -9.242 -27.867 1.00 28.39 180 ALA B CA 1
ATOM 3249 C C . ALA B 1 183 ? 36.728 -10.216 -28.787 1.00 28.49 180 ALA B C 1
ATOM 3250 O O . ALA B 1 183 ? 37.215 -10.526 -29.882 1.00 28.30 180 ALA B O 1
ATOM 3252 N N . LEU B 1 184 ? 35.543 -10.674 -28.377 1.00 28.17 181 LEU B N 1
ATOM 3253 C CA . LEU B 1 184 ? 34.852 -11.763 -29.054 1.00 31.98 181 LEU B CA 1
ATOM 3254 C C . LEU B 1 184 ? 33.886 -11.306 -30.134 1.00 35.27 181 LEU B C 1
ATOM 3255 O O . LEU B 1 184 ? 33.689 -12.036 -31.115 1.00 35.79 181 LEU B O 1
ATOM 3260 N N . TYR B 1 185 ? 33.267 -10.133 -29.981 1.00 35.73 182 TYR B N 1
ATOM 3261 C CA . TYR B 1 185 ? 32.269 -9.713 -30.963 1.00 37.01 182 TYR B CA 1
ATOM 3262 C C . TYR B 1 185 ? 32.821 -9.608 -32.381 1.00 36.60 182 TYR B C 1
ATOM 3263 O O . TYR B 1 185 ? 32.118 -10.039 -33.312 1.00 37.65 182 TYR B O 1
ATOM 3272 N N . PRO B 1 186 ? 34.005 -9.035 -32.635 1.00 38.11 183 PRO B N 1
ATOM 3273 C CA . PRO B 1 186 ? 34.514 -9.036 -34.017 1.00 37.38 183 PRO B CA 1
ATOM 3274 C C . PRO B 1 186 ? 34.787 -10.426 -34.565 1.00 36.91 183 PRO B C 1
ATOM 3275 O O . PRO B 1 186 ? 34.752 -10.609 -35.786 1.00 36.97 183 PRO B O 1
ATOM 3279 N N . LEU B 1 187 ? 35.061 -11.408 -33.703 1.00 37.86 184 LEU B N 1
ATOM 3280 C CA . LEU B 1 187 ? 35.288 -12.771 -34.172 1.00 41.79 184 LEU B CA 1
ATOM 3281 C C . LEU B 1 187 ? 33.978 -13.481 -34.498 1.00 44.54 184 LEU B C 1
ATOM 3282 O O . LEU B 1 187 ? 33.895 -14.214 -35.488 1.00 44.14 184 LEU B O 1
ATOM 3287 N N . VAL B 1 188 ? 32.947 -13.265 -33.691 1.00 49.50 185 VAL B N 1
ATOM 3288 C CA . VAL B 1 188 ? 31.690 -13.992 -33.815 1.00 52.44 185 VAL B CA 1
ATOM 3289 C C . VAL B 1 188 ? 30.673 -13.224 -34.648 1.00 55.12 185 VAL B C 1
ATOM 3290 O O . VAL B 1 188 ? 30.104 -13.763 -35.597 1.00 64.43 185 VAL B O 1
ATOM 3294 N N . GLY B 1 189 ? 30.428 -11.964 -34.305 1.00 49.42 186 GLY B N 1
ATOM 3295 C CA . GLY B 1 189 ? 29.406 -11.182 -34.972 1.00 46.38 186 GLY B CA 1
ATOM 3296 C C . GLY B 1 189 ? 28.022 -11.295 -34.377 1.00 43.73 186 GLY B C 1
ATOM 3297 O O . GLY B 1 189 ? 27.038 -11.028 -35.077 1.00 46.36 186 GLY B O 1
ATOM 3298 N N . LYS B 1 190 ? 27.910 -11.684 -33.110 1.00 43.32 187 LYS B N 1
ATOM 3299 C CA . LYS B 1 190 ? 26.626 -11.815 -32.436 1.00 48.90 187 LYS B CA 1
ATOM 3300 C C . LYS B 1 190 ? 26.677 -11.040 -31.128 1.00 48.18 187 LYS B C 1
ATOM 3301 O O . LYS B 1 190 ? 27.626 -11.194 -30.352 1.00 42.32 187 LYS B O 1
ATOM 3304 N N . ARG B 1 191 ? 25.671 -10.199 -30.895 1.00 53.43 188 ARG B N 1
ATOM 3305 C CA . ARG B 1 191 ? 25.590 -9.468 -29.638 1.00 55.02 188 ARG B CA 1
ATOM 3306 C C . ARG B 1 191 ? 25.277 -10.429 -28.498 1.00 53.04 188 ARG B C 1
ATOM 3307 O O . ARG B 1 191 ? 24.417 -11.305 -28.621 1.00 54.90 188 ARG B O 1
ATOM 3315 N N . PHE B 1 192 ? 25.981 -10.260 -27.381 1.00 48.95 189 PHE B N 1
ATOM 3316 C CA . PHE B 1 192 ? 25.734 -11.046 -26.180 1.00 44.19 189 PHE B CA 1
ATOM 3317 C C . PHE B 1 192 ? 26.000 -10.171 -24.965 1.00 39.98 189 PHE B C 1
ATOM 3318 O O . PHE B 1 192 ? 26.729 -9.180 -25.039 1.00 42.15 189 PHE B O 1
ATOM 3326 N N . TYR B 1 193 ? 25.407 -10.547 -23.835 1.00 41.67 190 TYR B N 1
ATOM 3327 C CA . TYR B 1 193 ? 25.326 -9.615 -22.718 1.00 43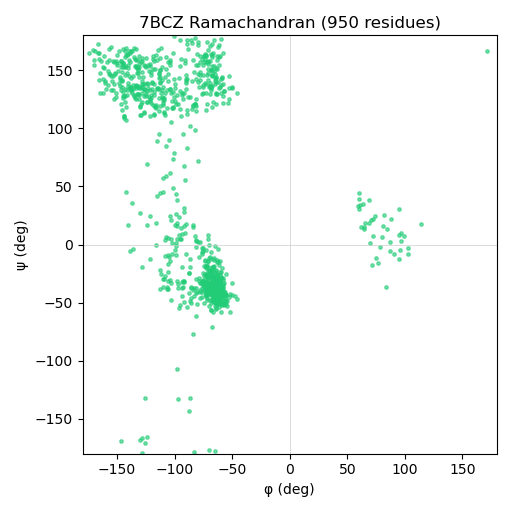.03 190 TYR B CA 1
ATOM 3328 C C . TYR B 1 193 ? 25.795 -10.212 -21.398 1.00 45.83 190 TYR B C 1
ATOM 3329 O O . TYR B 1 193 ? 26.393 -11.293 -21.365 1.00 50.19 190 TYR B O 1
ATOM 3338 N N . PHE B 1 194 ? 25.512 -9.496 -20.306 1.00 46.79 191 PHE B N 1
ATOM 3339 C CA . PHE B 1 194 ? 26.111 -9.804 -19.009 1.00 42.50 191 PHE B CA 1
ATOM 3340 C C . PHE B 1 194 ? 25.760 -11.206 -18.532 1.00 34.00 191 PHE B C 1
ATOM 3341 O O . PHE B 1 194 ? 26.571 -11.856 -17.861 1.00 31.23 191 PHE B O 1
ATOM 3349 N N . GLU B 1 195 ? 24.553 -11.680 -18.833 1.00 34.77 192 GLU B N 1
ATOM 3350 C CA . GLU B 1 195 ? 24.161 -13.007 -18.375 1.00 41.28 192 GLU B CA 1
ATOM 3351 C C . GLU B 1 195 ? 24.702 -14.122 -19.257 1.00 45.06 192 GLU B C 1
ATOM 3352 O O . GLU B 1 195 ? 24.488 -15.298 -18.942 1.00 55.92 192 GLU B O 1
ATOM 3358 N N . HIS B 1 196 ? 25.404 -13.791 -20.340 1.00 41.18 193 HIS B N 1
ATOM 3359 C CA . HIS B 1 196 ? 25.941 -14.784 -21.258 1.00 42.71 193 HIS B CA 1
ATOM 3360 C C . HIS B 1 196 ? 27.407 -15.099 -20.982 1.00 41.18 193 HIS B C 1
ATOM 3361 O O . HIS B 1 196 ? 28.081 -15.685 -21.834 1.00 45.60 193 HIS B O 1
ATOM 3368 N N . ALA B 1 197 ? 27.910 -14.717 -19.813 1.00 35.86 194 ALA B N 1
ATOM 3369 C CA . ALA B 1 197 ? 29.257 -15.071 -19.394 1.00 33.99 194 ALA B CA 1
ATOM 3370 C C . ALA B 1 197 ? 29.327 -14.896 -17.888 1.00 37.07 194 ALA B C 1
ATOM 3371 O O . ALA B 1 197 ? 28.587 -14.097 -17.311 1.00 36.37 194 ALA B O 1
ATOM 3373 N N . GLU B 1 198 ? 30.202 -15.671 -17.257 1.00 40.88 195 GLU B N 1
ATOM 3374 C CA . GLU B 1 198 ? 30.358 -15.622 -15.814 1.00 39.91 195 GLU B CA 1
ATOM 3375 C C . GLU B 1 198 ? 31.826 -15.444 -15.472 1.00 36.30 195 GLU B C 1
ATOM 3376 O O . GLU B 1 198 ? 32.713 -15.891 -16.205 1.00 35.04 195 GLU B O 1
ATOM 3382 N N . LEU B 1 199 ? 32.068 -14.761 -14.360 1.00 32.25 196 LEU B N 1
ATOM 3383 C CA . LEU B 1 199 ? 33.408 -14.654 -13.808 1.00 32.89 196 LEU B CA 1
ATOM 3384 C C . LEU B 1 199 ? 33.697 -15.914 -13.003 1.00 38.86 196 LEU B C 1
ATOM 3385 O O . LEU B 1 199 ? 32.965 -16.234 -12.060 1.00 46.62 196 LEU B O 1
ATOM 3390 N N . LEU B 1 200 ? 34.742 -16.641 -13.389 1.00 38.83 197 LEU B N 1
ATOM 3391 C CA . LEU B 1 200 ? 35.104 -17.880 -12.712 1.00 41.81 197 LEU B CA 1
ATOM 3392 C C . LEU B 1 200 ? 36.033 -17.643 -11.534 1.00 40.94 197 LEU B C 1
ATOM 3393 O O . LEU B 1 200 ? 35.876 -18.270 -10.481 1.00 37.10 197 LEU B O 1
ATOM 3398 N N . GLU B 1 201 ? 37.004 -16.753 -11.704 1.00 46.29 198 GLU B N 1
ATOM 3399 C CA . GLU B 1 201 ? 38.055 -16.557 -10.721 1.00 51.13 198 GLU B CA 1
ATOM 3400 C C . GLU B 1 201 ? 38.710 -15.213 -10.991 1.00 45.08 198 GLU B C 1
ATOM 3401 O O . GLU B 1 201 ? 38.690 -14.717 -12.118 1.00 44.71 198 GLU B O 1
ATOM 3407 N N . TRP B 1 202 ? 39.264 -14.618 -9.940 1.00 43.54 199 TRP B N 1
ATOM 3408 C CA . TRP B 1 202 ? 40.109 -13.445 -10.095 1.00 41.59 199 TRP B CA 1
ATOM 3409 C C . TRP B 1 202 ? 41.067 -13.393 -8.918 1.00 43.71 199 TRP B C 1
ATOM 3410 O O . TRP B 1 202 ? 40.657 -13.584 -7.770 1.00 46.51 199 TRP B O 1
ATOM 3421 N N . ARG B 1 203 ? 42.341 -13.168 -9.208 1.00 47.28 200 ARG B N 1
ATOM 3422 C CA . ARG B 1 203 ? 43.366 -13.089 -8.181 1.00 51.60 200 ARG B CA 1
ATOM 3423 C C . ARG B 1 203 ? 43.714 -11.631 -7.906 1.00 49.70 200 ARG B C 1
ATOM 3424 O O . ARG B 1 203 ? 43.382 -10.731 -8.681 1.00 43.50 200 ARG B O 1
ATOM 3432 N N . ALA B 1 204 ? 44.390 -11.412 -6.776 1.00 55.99 201 ALA B N 1
ATOM 3433 C CA . ALA B 1 204 ? 44.837 -10.071 -6.422 1.00 59.17 201 ALA B CA 1
ATOM 3434 C C . ALA B 1 204 ? 46.007 -9.614 -7.280 1.00 61.29 201 ALA B C 1
ATOM 3435 O O . ALA B 1 204 ? 46.276 -8.409 -7.349 1.00 61.30 201 ALA B O 1
ATOM 3437 N N . ASP B 1 205 ? 46.702 -10.545 -7.937 1.00 60.48 202 ASP B N 1
ATOM 3438 C CA . ASP B 1 205 ? 47.829 -10.219 -8.803 1.00 56.45 202 ASP B CA 1
ATOM 3439 C C . ASP B 1 205 ? 47.399 -9.731 -10.179 1.00 47.09 202 ASP B C 1
ATOM 3440 O O . ASP B 1 205 ? 48.262 -9.459 -11.019 1.00 48.75 202 ASP B O 1
ATOM 3445 N N . GLY B 1 206 ? 46.098 -9.619 -10.434 1.00 40.04 203 GLY B N 1
ATOM 3446 C CA . GLY B 1 206 ? 45.606 -9.083 -11.682 1.00 33.18 203 GLY B CA 1
ATOM 3447 C C . GLY B 1 206 ? 45.096 -10.092 -12.689 1.00 32.70 203 GLY B C 1
ATOM 3448 O O . GLY B 1 206 ? 44.624 -9.682 -13.756 1.00 32.54 203 GLY B O 1
ATOM 3449 N N . GLN B 1 207 ? 45.175 -11.388 -12.400 1.00 38.05 204 GLN B N 1
ATOM 3450 C CA . GLN B 1 207 ? 44.699 -12.403 -13.333 1.00 36.69 204 GLN B CA 1
ATOM 3451 C C . GLN B 1 207 ? 43.233 -12.720 -13.072 1.00 32.51 204 GLN B C 1
ATOM 3452 O O . GLN B 1 207 ? 42.787 -12.761 -11.924 1.00 34.46 204 GLN B O 1
ATOM 3458 N N . ALA B 1 208 ? 42.486 -12.941 -14.148 1.00 31.31 205 ALA B N 1
ATOM 3459 C CA . ALA B 1 208 ? 41.090 -13.346 -14.062 1.00 32.04 205 ALA B CA 1
ATOM 3460 C C . ALA B 1 208 ? 40.810 -14.383 -15.141 1.00 31.36 205 ALA B C 1
ATOM 3461 O O . ALA B 1 208 ? 41.579 -14.542 -16.093 1.00 32.06 205 ALA B O 1
ATOM 3463 N N . ARG B 1 209 ? 39.686 -15.084 -14.991 1.00 35.40 206 ARG B N 1
ATOM 3464 C CA . ARG B 1 209 ? 39.225 -16.038 -15.993 1.00 38.07 206 ARG B CA 1
ATOM 3465 C C . ARG B 1 209 ? 37.712 -15.939 -16.133 1.00 36.37 206 ARG B C 1
ATOM 3466 O O . ARG B 1 209 ? 36.995 -15.869 -15.130 1.00 35.25 206 ARG B O 1
ATOM 3474 N N . LEU B 1 210 ? 37.234 -15.946 -17.375 1.00 33.24 207 LEU B N 1
ATOM 3475 C CA . LEU B 1 210 ? 35.814 -15.912 -17.683 1.00 31.37 207 LEU B CA 1
ATOM 3476 C C . LEU B 1 210 ? 35.384 -17.215 -18.349 1.00 35.31 207 LEU B C 1
ATOM 3477 O O . LEU B 1 210 ? 36.203 -18.032 -18.780 1.00 34.94 207 LEU B O 1
ATOM 3482 N N . ARG B 1 211 ? 34.068 -17.400 -18.426 1.00 35.58 208 ARG B N 1
ATOM 3483 C CA . ARG B 1 211 ? 33.497 -18.604 -19.010 1.00 37.22 208 ARG B CA 1
ATOM 3484 C C . ARG B 1 211 ? 32.229 -18.216 -19.753 1.00 37.74 208 ARG B C 1
ATOM 3485 O O . ARG B 1 211 ? 31.370 -17.533 -19.189 1.00 38.27 208 ARG B O 1
ATOM 3493 N N . LEU B 1 212 ? 32.126 -18.624 -21.017 1.00 36.08 209 LEU B N 1
ATOM 3494 C CA . LEU B 1 212 ? 30.931 -18.323 -21.792 1.00 34.52 209 LEU B CA 1
ATOM 3495 C C . LEU B 1 212 ? 29.757 -19.154 -21.292 1.00 38.91 209 LEU B C 1
ATOM 3496 O O . LEU B 1 212 ? 29.920 -20.286 -20.832 1.00 44.49 209 LEU B O 1
ATOM 3501 N N . LEU B 1 213 ? 28.561 -18.573 -21.380 1.00 40.26 210 LEU B N 1
ATOM 3502 C CA . LEU B 1 213 ? 27.345 -19.218 -20.905 1.00 41.59 210 LEU B CA 1
ATOM 3503 C C . LEU B 1 213 ? 26.351 -19.515 -22.018 1.00 47.04 210 LEU B C 1
ATOM 3504 O O . LEU B 1 213 ? 25.283 -20.074 -21.742 1.00 50.58 210 LEU B O 1
ATOM 3509 N N . THR B 1 214 ? 26.669 -19.159 -23.259 1.00 51.12 211 THR B N 1
ATOM 3510 C CA . THR B 1 214 ? 25.805 -19.410 -24.401 1.00 54.14 211 THR B CA 1
ATOM 3511 C C . THR B 1 214 ? 26.686 -19.709 -25.608 1.00 51.74 211 THR B C 1
ATOM 3512 O O . THR B 1 214 ? 27.903 -19.509 -25.578 1.00 50.94 211 THR B O 1
ATOM 3516 N N . ASP B 1 215 ? 26.067 -20.199 -26.678 1.00 52.83 212 ASP B N 1
ATOM 3517 C CA . ASP B 1 215 ? 26.789 -20.532 -27.903 1.00 50.27 212 ASP B CA 1
ATOM 3518 C C . ASP B 1 215 ? 26.841 -19.298 -28.797 1.00 48.07 212 ASP B C 1
ATOM 3519 O O . ASP B 1 215 ? 25.814 -18.859 -29.324 1.00 52.99 212 ASP B O 1
ATOM 3524 N N . LEU B 1 216 ? 28.037 -18.742 -28.974 1.00 42.87 213 LEU B N 1
ATOM 3525 C CA . LEU B 1 216 ? 28.229 -17.627 -29.891 1.00 45.99 213 LEU B CA 1
ATOM 3526 C C . LEU B 1 216 ? 28.547 -18.109 -31.302 1.00 51.89 213 LEU B C 1
ATOM 3527 O O . LEU B 1 216 ? 27.882 -17.713 -32.265 1.00 55.72 213 LEU B O 1
ATOM 3532 N N . SER B 1 217 ? 29.565 -18.953 -31.432 1.00 53.21 214 SER B N 1
ATOM 3533 C CA . SER B 1 217 ? 29.998 -19.527 -32.699 1.00 55.75 214 SER B CA 1
ATOM 3534 C C . SER B 1 217 ? 30.357 -20.988 -32.451 1.00 57.81 214 SER B C 1
ATOM 3535 O O . SER B 1 217 ? 30.476 -21.398 -31.288 1.00 62.13 214 SER B O 1
ATOM 3538 N N . PRO B 1 218 ? 30.519 -21.807 -33.496 1.00 53.32 215 PRO B N 1
ATOM 3539 C CA . PRO B 1 218 ? 30.917 -23.208 -33.270 1.00 56.11 215 PRO B CA 1
ATOM 3540 C C . PRO B 1 218 ? 32.189 -23.358 -32.457 1.00 60.41 215 PRO B C 1
ATOM 3541 O O . PRO B 1 218 ? 32.373 -24.396 -31.810 1.00 61.72 215 PRO B O 1
ATOM 3545 N N . GLU B 1 219 ? 33.072 -22.358 -32.465 1.00 62.62 216 GLU B N 1
ATOM 3546 C CA . GLU B 1 219 ? 34.279 -22.398 -31.652 1.00 65.57 216 GLU B CA 1
ATOM 3547 C C . GLU B 1 219 ? 34.032 -21.861 -30.248 1.00 64.14 216 GLU B C 1
ATOM 3548 O O . GLU B 1 219 ? 34.412 -22.494 -29.258 1.00 68.32 216 GLU B O 1
ATOM 3554 N N . TRP B 1 220 ? 33.401 -20.707 -30.166 1.00 58.24 217 TRP B N 1
ATOM 3555 C CA . TRP B 1 220 ? 33.095 -20.066 -28.919 1.00 49.26 217 TRP B CA 1
ATOM 3556 C C . TRP B 1 220 ? 31.766 -20.546 -28.470 1.00 51.20 217 TRP B C 1
ATOM 3557 O O . TRP B 1 220 ? 30.776 -19.928 -28.625 1.00 54.38 217 TRP B O 1
ATOM 3568 N N . ARG B 1 221 ? 31.789 -21.674 -27.846 1.00 50.84 218 ARG B N 1
ATOM 3569 C CA . ARG B 1 221 ? 30.618 -22.299 -27.395 1.00 54.40 218 ARG B CA 1
ATOM 3570 C C . ARG B 1 221 ? 30.542 -22.312 -25.891 1.00 50.06 218 ARG B C 1
ATOM 3571 O O . ARG B 1 221 ? 31.450 -21.934 -25.241 1.00 43.57 218 ARG B O 1
ATOM 3579 N N . HIS B 1 222 ? 29.395 -22.678 -25.372 1.00 55.31 219 HIS B N 1
ATOM 3580 C CA . HIS B 1 222 ? 29.140 -22.781 -23.951 1.00 57.70 219 HIS B CA 1
ATOM 3581 C C . HIS B 1 222 ? 30.238 -23.486 -23.206 1.00 54.95 219 HIS B C 1
ATOM 3582 O O . HIS B 1 222 ? 30.666 -24.532 -23.566 1.00 54.24 219 HIS B O 1
ATOM 3589 N N . GLY B 1 223 ? 30.695 -22.877 -22.144 1.00 50.37 220 GLY B N 1
ATOM 3590 C CA . GLY B 1 223 ? 31.786 -23.423 -21.372 1.00 45.61 220 GLY B CA 1
ATOM 3591 C C . GLY B 1 223 ? 33.169 -23.044 -21.850 1.00 39.90 220 GLY B C 1
ATOM 3592 O O . GLY B 1 223 ? 34.149 -23.404 -21.189 1.00 39.91 220 GLY B O 1
ATOM 3593 N N . SER B 1 224 ? 33.284 -22.352 -22.983 1.00 40.31 221 SER B N 1
ATOM 3594 C CA . SER B 1 224 ? 34.576 -21.828 -23.407 1.00 43.53 221 SER B CA 1
ATOM 3595 C C . SER B 1 224 ? 35.094 -20.834 -22.376 1.00 41.88 221 SER B C 1
ATOM 3596 O O . SER B 1 224 ? 34.335 -20.032 -21.825 1.00 39.07 221 SER B O 1
ATOM 3599 N N . GLU B 1 225 ? 36.399 -20.884 -22.117 1.00 42.83 222 GLU B N 1
ATOM 3600 C CA . GLU B 1 225 ? 37.000 -20.095 -21.054 1.00 42.61 222 GLU B CA 1
ATOM 3601 C C . GLU B 1 225 ? 38.187 -19.298 -21.572 1.00 45.04 222 GLU B C 1
ATOM 3602 O O . GLU B 1 225 ? 38.982 -19.794 -22.374 1.00 54.13 222 GLU B O 1
ATOM 3608 N N . LEU B 1 226 ? 38.304 -18.060 -21.093 1.00 44.22 223 LEU B N 1
ATOM 3609 C CA . LEU B 1 226 ? 39.328 -17.120 -21.525 1.00 41.90 223 LEU B CA 1
ATOM 3610 C C . LEU B 1 226 ? 39.969 -16.457 -20.315 1.00 43.16 223 LEU B C 1
ATOM 3611 O O . LEU B 1 226 ? 39.274 -16.059 -19.375 1.00 40.38 223 LEU B O 1
ATOM 3616 N N . ASP B 1 227 ? 41.295 -16.338 -20.349 1.00 44.64 224 ASP B N 1
ATOM 3617 C CA . ASP B 1 227 ? 42.021 -15.588 -19.337 1.00 45.26 224 ASP B CA 1
ATOM 3618 C C . ASP B 1 227 ? 41.842 -14.087 -19.548 1.00 39.35 224 ASP B C 1
ATOM 3619 O O . ASP B 1 227 ? 41.472 -13.620 -20.629 1.00 36.44 224 ASP B O 1
ATOM 3624 N N . ALA B 1 228 ? 42.132 -13.326 -18.496 1.00 36.03 225 ALA B N 1
ATOM 3625 C CA . ALA B 1 228 ? 41.997 -11.879 -18.551 1.00 34.50 225 ALA B CA 1
ATOM 3626 C C . ALA B 1 228 ? 42.891 -11.248 -17.493 1.00 33.94 225 ALA B C 1
ATOM 3627 O O . ALA B 1 228 ? 43.107 -11.818 -16.422 1.00 37.06 225 ALA B O 1
ATOM 3629 N N . GLN B 1 229 ? 43.420 -10.075 -17.812 1.00 35.76 226 GLN B N 1
ATOM 3630 C CA . GLN B 1 229 ? 44.138 -9.257 -16.847 1.00 33.64 226 GLN B CA 1
ATOM 3631 C C . GLN B 1 229 ? 43.267 -8.097 -16.396 1.00 31.81 226 GLN B C 1
ATOM 3632 O O . GLN B 1 229 ? 42.326 -7.692 -17.082 1.00 32.87 226 GLN B O 1
ATOM 3638 N N . PHE B 1 230 ? 43.608 -7.547 -15.233 1.00 37.63 227 PHE B N 1
ATOM 3639 C CA . PHE B 1 230 ? 43.011 -6.297 -14.786 1.00 36.04 227 PHE B CA 1
ATOM 3640 C C . PHE B 1 230 ? 43.978 -5.596 -13.848 1.00 38.90 227 PHE B C 1
ATOM 3641 O O . PHE B 1 230 ? 44.859 -6.219 -13.249 1.00 36.46 227 PHE B O 1
ATOM 3649 N N . ALA B 1 231 ? 43.792 -4.282 -13.729 1.00 40.24 228 ALA B N 1
ATOM 3650 C CA . ALA B 1 231 ? 44.584 -3.449 -12.839 1.00 38.16 228 ALA B CA 1
ATOM 3651 C C . ALA B 1 231 ? 43.715 -2.306 -12.335 1.00 39.15 228 ALA B C 1
ATOM 3652 O O . ALA B 1 231 ? 42.931 -1.732 -13.096 1.00 36.95 228 ALA B O 1
ATOM 3654 N N . VAL B 1 232 ? 43.854 -1.993 -11.048 1.00 42.48 229 VAL B N 1
ATOM 3655 C CA . VAL B 1 232 ? 43.153 -0.885 -10.411 1.00 45.96 229 VAL B CA 1
ATOM 3656 C C . VAL B 1 232 ? 44.137 0.260 -10.218 1.00 50.69 229 VAL B C 1
ATOM 3657 O O . VAL B 1 232 ? 45.274 0.051 -9.774 1.00 51.87 229 VAL B O 1
ATOM 3661 N N . LEU B 1 233 ? 43.708 1.472 -10.564 1.00 54.74 230 LEU B N 1
ATOM 3662 C CA . LEU B 1 233 ? 44.575 2.639 -10.453 1.00 66.03 230 LEU B CA 1
ATOM 3663 C C . LEU B 1 233 ? 43.762 3.922 -10.550 1.00 69.55 230 LEU B C 1
ATOM 3664 O O . LEU B 1 233 ? 42.947 4.068 -11.464 1.00 65.09 230 LEU B O 1
ATOM 3669 N N . ASP B 1 234 ? 43.971 4.849 -9.611 1.00 77.37 231 ASP B N 1
ATOM 3670 C CA . ASP B 1 234 ? 43.336 6.172 -9.639 1.00 80.56 231 ASP B CA 1
ATOM 3671 C C . ASP B 1 234 ? 41.812 6.070 -9.609 1.00 72.83 231 ASP B C 1
ATOM 3672 O O . ASP B 1 234 ? 41.109 6.828 -10.280 1.00 72.27 231 ASP B O 1
ATOM 3677 N N . GLY B 1 235 ? 41.293 5.129 -8.822 1.00 65.01 232 GLY B N 1
ATOM 3678 C CA . GLY B 1 235 ? 39.857 4.939 -8.753 1.00 61.09 232 GLY B CA 1
ATOM 3679 C C . GLY B 1 235 ? 39.229 4.480 -10.048 1.00 59.68 232 GLY B C 1
ATOM 3680 O O . GLY B 1 235 ? 38.008 4.571 -10.206 1.00 62.25 232 GLY B O 1
ATOM 3681 N N . ARG B 1 236 ? 40.034 4.005 -10.994 1.00 55.27 233 ARG B N 1
ATOM 3682 C CA . ARG B 1 236 ? 39.542 3.444 -12.240 1.00 52.63 233 ARG B CA 1
ATOM 3683 C C . ARG B 1 236 ? 40.100 2.035 -12.399 1.00 47.51 233 ARG B C 1
ATOM 3684 O O . ARG B 1 236 ? 41.171 1.708 -11.876 1.00 48.00 233 ARG B O 1
ATOM 3692 N N . LEU B 1 237 ? 39.362 1.194 -13.116 1.00 42.59 234 LEU B N 1
ATOM 3693 C CA . LEU B 1 237 ? 39.693 -0.219 -13.242 1.00 38.32 234 LEU B CA 1
ATOM 3694 C C . LEU B 1 237 ? 39.829 -0.561 -14.719 1.00 34.07 234 LEU B C 1
ATOM 3695 O O . LEU B 1 237 ? 38.894 -0.347 -15.498 1.00 33.90 234 LEU B O 1
ATOM 3700 N N . LEU B 1 238 ? 40.993 -1.078 -15.102 1.00 30.67 235 LEU B N 1
ATOM 3701 C CA . LEU B 1 238 ? 41.288 -1.431 -16.484 1.00 30.75 235 LEU B CA 1
ATOM 3702 C C . LEU B 1 238 ? 41.379 -2.948 -16.615 1.00 30.97 235 LEU B C 1
ATOM 3703 O O . LEU B 1 238 ? 42.044 -3.603 -15.809 1.00 36.68 235 LEU B O 1
ATOM 3708 N N . SER B 1 239 ? 40.722 -3.503 -17.625 1.00 26.80 236 SER B N 1
ATOM 3709 C CA . SER B 1 239 ? 40.766 -4.941 -17.857 1.00 29.33 236 SER B CA 1
ATOM 3710 C C . SER B 1 239 ? 41.060 -5.223 -19.324 1.00 28.52 236 SER B C 1
ATOM 3711 O O . SER B 1 239 ? 40.732 -4.423 -20.205 1.00 28.96 236 SER B O 1
ATOM 3714 N N . LEU B 1 240 ? 41.680 -6.373 -19.579 1.00 31.51 237 LEU B N 1
ATOM 3715 C CA . LEU B 1 240 ? 42.037 -6.767 -20.939 1.00 32.93 237 LEU B CA 1
ATOM 3716 C C . LEU B 1 240 ? 41.723 -8.240 -21.157 1.00 30.60 237 LEU B C 1
ATOM 3717 O O . LEU B 1 240 ? 42.103 -9.082 -20.339 1.00 27.44 237 LEU B O 1
ATOM 3722 N N . VAL B 1 241 ? 41.024 -8.543 -22.249 1.00 31.41 238 VAL B N 1
ATOM 3723 C CA . VAL B 1 241 ? 40.843 -9.912 -22.727 1.00 31.92 238 VAL B CA 1
ATOM 3724 C C . VAL B 1 241 ? 41.522 -10.017 -24.085 1.00 33.40 238 VAL B C 1
ATOM 3725 O O . VAL B 1 241 ? 41.167 -9.292 -25.024 1.00 32.43 238 VAL B O 1
ATOM 3729 N N . ALA B 1 242 ? 42.506 -10.910 -24.186 1.00 34.37 239 ALA B N 1
ATOM 3730 C CA . ALA B 1 242 ? 43.280 -11.103 -25.407 1.00 37.79 239 ALA B CA 1
ATOM 3731 C C . ALA B 1 242 ? 43.142 -12.552 -25.850 1.00 42.00 239 ALA B C 1
ATOM 3732 O O . ALA B 1 242 ? 43.421 -13.474 -25.074 1.00 45.09 239 ALA B O 1
ATOM 3734 N N . VAL B 1 243 ? 42.714 -12.753 -27.088 1.00 42.07 240 VAL B N 1
ATOM 3735 C CA . VAL B 1 243 ? 42.409 -14.081 -27.604 1.00 40.41 240 VAL B CA 1
ATOM 3736 C C . VAL B 1 243 ? 43.564 -14.518 -28.496 1.00 46.23 240 VAL B C 1
ATOM 3737 O O . VAL B 1 243 ? 43.716 -14.027 -29.619 1.00 54.20 240 VAL B O 1
ATOM 3741 N N . GLY B 1 244 ? 44.382 -15.437 -27.994 1.00 47.15 241 GLY B N 1
ATOM 3742 C CA . GLY B 1 244 ? 45.482 -15.977 -28.768 1.00 50.98 241 GLY B CA 1
ATOM 3743 C C . GLY B 1 244 ? 45.007 -16.834 -29.924 1.00 53.48 241 GLY B C 1
ATOM 3744 O O . GLY B 1 244 ? 45.510 -16.715 -31.039 1.00 56.73 241 GLY B O 1
ATOM 3745 N N . MET C 1 7 ? 45.062 30.455 39.904 1.00 76.49 4 MET C N 1
ATOM 3746 C CA . MET C 1 7 ? 43.873 31.301 39.890 1.00 76.71 4 MET C CA 1
ATOM 3747 C C . MET C 1 7 ? 42.798 30.716 38.980 1.00 73.06 4 MET C C 1
ATOM 3748 O O . MET C 1 7 ? 41.663 31.193 38.953 1.00 68.22 4 MET C O 1
ATOM 3753 N N . ASN C 1 8 ? 43.166 29.682 38.223 1.00 73.59 5 ASN C N 1
ATOM 3754 C CA . ASN C 1 8 ? 42.238 29.019 37.322 1.00 71.10 5 ASN C CA 1
ATOM 3755 C C . ASN C 1 8 ? 41.748 27.674 37.834 1.00 70.03 5 ASN C C 1
ATOM 3756 O O . ASN C 1 8 ? 40.773 27.148 37.290 1.00 70.86 5 ASN C O 1
ATOM 3761 N N . ASP C 1 9 ? 42.391 27.107 38.858 1.00 69.05 6 ASP C N 1
ATOM 3762 C CA . ASP C 1 9 ? 42.010 25.775 39.318 1.00 67.57 6 ASP C CA 1
ATOM 3763 C C . ASP C 1 9 ? 40.599 25.752 39.897 1.00 59.55 6 ASP C C 1
ATOM 3764 O O . ASP C 1 9 ? 39.911 24.730 39.801 1.00 55.27 6 ASP C O 1
ATOM 3769 N N . ARG C 1 10 ? 40.138 26.862 40.476 1.00 54.48 7 ARG C N 1
ATOM 3770 C CA . ARG C 1 10 ? 38.794 26.936 41.036 1.00 46.86 7 ARG C CA 1
ATOM 3771 C C . ARG C 1 10 ? 37.774 27.520 40.065 1.00 40.83 7 ARG C C 1
ATOM 3772 O O . ARG C 1 10 ? 36.616 27.712 40.451 1.00 39.92 7 ARG C O 1
ATOM 3780 N N . LEU C 1 11 ? 38.162 27.798 38.824 1.00 39.52 8 LEU C N 1
ATOM 3781 C CA . LEU C 1 11 ? 37.234 28.379 37.859 1.00 38.08 8 LEU C CA 1
ATOM 3782 C C . LEU C 1 11 ? 36.406 27.277 37.211 1.00 40.00 8 LEU C C 1
ATOM 3783 O O . LEU C 1 11 ? 36.976 26.388 36.567 1.00 39.25 8 LEU C O 1
ATOM 3788 N N . PRO C 1 12 ? 35.078 27.293 37.357 1.00 37.20 9 PRO C N 1
ATOM 3789 C CA . PRO C 1 12 ? 34.247 26.246 36.752 1.00 36.04 9 PRO C CA 1
ATOM 3790 C C . PRO C 1 12 ? 34.529 26.078 35.265 1.00 31.53 9 PRO C C 1
ATOM 3791 O O . PRO C 1 12 ? 34.817 27.040 34.552 1.00 33.67 9 PRO C O 1
ATOM 3795 N N . SER C 1 13 ? 34.439 24.834 34.796 1.00 32.50 10 SER C N 1
ATOM 3796 C CA . SER C 1 13 ? 34.827 24.527 33.424 1.00 32.89 10 SER C CA 1
ATOM 3797 C C . SER C 1 13 ? 33.900 25.147 32.381 1.00 31.80 10 SER C C 1
ATOM 3798 O O . SER C 1 13 ? 34.257 25.173 31.198 1.00 31.32 10 SER C O 1
ATOM 3801 N N . PHE C 1 14 ? 32.735 25.657 32.779 1.00 30.09 11 PHE C N 1
ATOM 3802 C CA . PHE C 1 14 ? 31.858 26.321 31.824 1.00 31.46 11 PHE C CA 1
ATOM 3803 C C . PHE C 1 14 ? 32.269 27.765 31.554 1.00 32.78 11 PHE C C 1
ATOM 3804 O O . PHE C 1 14 ? 31.584 28.451 30.790 1.00 30.54 11 PHE C O 1
ATOM 3812 N N . CYS C 1 15 ? 33.368 28.234 32.144 1.00 35.10 12 CYS C N 1
ATOM 3813 C CA . CYS C 1 15 ? 33.914 29.558 31.876 1.00 34.20 12 CYS C CA 1
ATOM 3814 C C . CYS C 1 15 ? 35.330 29.445 31.332 1.00 32.64 12 CYS C C 1
ATOM 3815 O O . CYS C 1 15 ? 36.147 28.689 31.866 1.00 37.26 12 CYS C O 1
ATOM 3818 N N . THR C 1 16 ? 35.615 30.190 30.268 1.00 29.73 13 THR C N 1
ATOM 3819 C CA . THR C 1 16 ? 36.992 30.401 29.871 1.00 35.11 13 THR C CA 1
ATOM 3820 C C . THR C 1 16 ? 37.695 31.250 30.930 1.00 33.56 13 THR C C 1
ATOM 3821 O O . THR C 1 16 ? 37.039 31.899 31.749 1.00 35.63 13 THR C O 1
ATOM 3825 N N . PRO C 1 17 ? 39.027 31.237 30.957 1.00 32.81 14 PRO C N 1
ATOM 3826 C CA . PRO C 1 17 ? 39.747 32.107 31.898 1.00 33.92 14 PRO C CA 1
ATOM 3827 C C . PRO C 1 17 ? 39.266 33.549 31.819 1.00 29.97 14 PRO C C 1
ATOM 3828 O O . PRO C 1 17 ? 39.067 34.099 30.732 1.00 25.59 14 PRO C O 1
ATOM 3832 N N . LEU C 1 18 ? 39.046 34.148 32.988 1.00 33.18 15 LEU C N 1
ATOM 3833 C CA . LEU C 1 18 ? 38.676 35.558 33.065 1.00 35.47 15 LEU C CA 1
ATOM 3834 C C . LEU C 1 18 ? 39.633 36.404 32.236 1.00 29.80 15 LEU C C 1
ATOM 3835 O O . LEU C 1 18 ? 40.848 36.203 32.271 1.00 28.70 15 LEU C O 1
ATOM 3840 N N . ASP C 1 19 ? 39.074 37.333 31.466 1.00 35.65 16 ASP C N 1
ATOM 3841 C CA . ASP C 1 19 ? 39.816 38.090 30.465 1.00 42.76 16 ASP C CA 1
ATOM 3842 C C . ASP C 1 19 ? 40.035 39.519 30.957 1.00 39.96 16 ASP C C 1
ATOM 3843 O O . ASP C 1 19 ? 39.074 40.266 31.166 1.00 36.29 16 ASP C O 1
ATOM 3848 N N . ASP C 1 20 ? 41.298 39.895 31.143 1.00 42.33 17 ASP C N 1
ATOM 3849 C CA . ASP C 1 20 ? 41.654 41.239 31.573 1.00 45.34 17 ASP C CA 1
ATOM 3850 C C . ASP C 1 20 ? 42.026 42.142 30.405 1.00 47.10 17 ASP C C 1
ATOM 3851 O O . ASP C 1 20 ? 42.763 43.114 30.594 1.00 52.29 17 ASP C O 1
ATOM 3856 N N . ARG C 1 21 ? 41.549 41.830 29.202 1.00 44.70 18 ARG C N 1
ATOM 3857 C CA . ARG C 1 21 ? 41.770 42.675 28.038 1.00 40.60 18 ARG C CA 1
ATOM 3858 C C . ARG C 1 21 ? 40.638 43.685 27.914 1.00 40.74 18 ARG C C 1
ATOM 3859 O O . ARG C 1 21 ? 39.470 43.357 28.135 1.00 43.40 18 ARG C O 1
ATOM 3867 N N . TRP C 1 22 ? 40.994 44.916 27.564 1.00 42.18 19 TRP C N 1
ATOM 3868 C CA . TRP C 1 22 ? 40.017 45.994 27.489 1.00 38.09 19 TRP C CA 1
ATOM 3869 C C . TRP C 1 22 ? 39.276 45.917 26.159 1.00 38.75 19 TRP C C 1
ATOM 3870 O O . TRP C 1 22 ? 39.896 46.094 25.104 1.00 36.30 19 TRP C O 1
ATOM 3881 N N . PRO C 1 23 ? 37.970 45.655 26.158 1.00 40.56 20 PRO C N 1
ATOM 3882 C CA . PRO C 1 23 ? 37.256 45.464 24.888 1.00 44.24 20 PRO C CA 1
ATOM 3883 C C . PRO C 1 23 ? 36.641 46.739 24.329 1.00 46.06 20 PRO C C 1
ATOM 3884 O O . PRO C 1 23 ? 35.632 46.678 23.619 1.00 51.86 20 PRO C O 1
ATOM 3888 N N . LEU C 1 24 ? 37.226 47.889 24.629 1.00 42.29 21 LEU C N 1
ATOM 3889 C CA . LEU C 1 24 ? 36.684 49.177 24.226 1.00 35.60 21 LEU C CA 1
ATOM 3890 C C . LEU C 1 24 ? 37.788 50.039 23.646 1.00 37.14 21 LEU C C 1
ATOM 3891 O O . LEU C 1 24 ? 38.976 49.787 23.882 1.00 34.11 21 LEU C O 1
ATOM 3896 N N . PRO C 1 25 ? 37.437 51.054 22.845 1.00 44.19 22 PRO C N 1
ATOM 3897 C CA . PRO C 1 25 ? 38.482 51.848 22.170 1.00 45.02 22 PRO C CA 1
ATOM 3898 C C . PRO C 1 25 ? 39.337 52.690 23.105 1.00 45.24 22 PRO C C 1
ATOM 3899 O O . PRO C 1 25 ? 40.559 52.751 22.926 1.00 49.15 22 PRO C O 1
ATOM 3903 N N . VAL C 1 26 ? 38.738 53.348 24.091 1.00 41.31 23 VAL C N 1
ATOM 3904 C CA . VAL C 1 26 ? 39.448 54.286 24.953 1.00 40.05 23 VAL C CA 1
ATOM 3905 C C . VAL C 1 26 ? 39.486 53.709 26.363 1.00 39.69 23 VAL C C 1
ATOM 3906 O O . VAL C 1 26 ? 38.445 53.556 27.015 1.00 38.69 23 VAL C O 1
ATOM 3910 N N . ALA C 1 27 ? 40.689 53.400 26.839 1.00 42.94 24 ALA C N 1
ATOM 3911 C CA . ALA C 1 27 ? 40.853 52.844 28.175 1.00 45.65 24 ALA C CA 1
ATOM 3912 C C . ALA C 1 27 ? 40.583 53.900 29.246 1.00 49.57 24 ALA C C 1
ATOM 3913 O O . ALA C 1 27 ? 40.790 55.101 29.041 1.00 48.82 24 ALA C O 1
ATOM 3915 N N . LEU C 1 28 ? 40.122 53.431 30.405 1.00 47.94 25 LEU C N 1
ATOM 3916 C CA . LEU C 1 28 ? 39.754 54.283 31.531 1.00 43.25 25 LEU C CA 1
ATOM 3917 C C . LEU C 1 28 ? 40.677 53.989 32.702 1.00 44.21 25 LEU C C 1
ATOM 3918 O O . LEU C 1 28 ? 40.677 52.855 33.208 1.00 45.60 25 LEU C O 1
ATOM 3923 N N . PRO C 1 29 ? 41.471 54.948 33.170 1.00 44.90 26 PRO C N 1
ATOM 3924 C CA . PRO C 1 29 ? 42.318 54.688 34.338 1.00 45.76 26 PRO C CA 1
ATOM 3925 C C . PRO C 1 29 ? 41.484 54.489 35.594 1.00 45.70 26 PRO C C 1
ATOM 3926 O O . PRO C 1 29 ? 40.364 54.994 35.713 1.00 48.23 26 PRO C O 1
ATOM 3930 N N . GLY C 1 30 ? 42.049 53.733 36.538 1.00 41.38 27 GLY C N 1
ATOM 3931 C CA . GLY C 1 30 ? 41.359 53.450 37.782 1.00 41.60 27 GLY C CA 1
ATOM 3932 C C . GLY C 1 30 ? 40.173 52.523 37.641 1.00 45.77 27 GLY C C 1
ATOM 3933 O O . GLY C 1 30 ? 39.298 52.508 38.511 1.00 51.03 27 GLY C O 1
ATOM 3934 N N . VAL C 1 31 ? 40.126 51.740 36.570 1.00 40.34 28 VAL C N 1
ATOM 3935 C CA . VAL C 1 31 ? 38.982 50.905 36.237 1.00 40.17 28 VAL C CA 1
ATOM 3936 C C . VAL C 1 31 ? 39.487 49.499 35.932 1.00 38.74 28 VAL C C 1
ATOM 3937 O O . VAL C 1 31 ? 40.499 49.330 35.241 1.00 40.85 28 VAL C O 1
ATOM 3941 N N . GLN C 1 32 ? 38.805 48.491 36.470 1.00 34.38 29 GLN C N 1
ATOM 3942 C CA . GLN C 1 32 ? 39.179 47.098 36.255 1.00 33.49 29 GLN C CA 1
ATOM 3943 C C . GLN C 1 32 ? 37.997 46.340 35.670 1.00 33.00 29 GLN C C 1
ATOM 3944 O O . GLN C 1 32 ? 36.915 46.310 36.268 1.00 32.79 29 GLN C O 1
ATOM 3950 N N . LEU C 1 33 ? 38.209 45.730 34.505 1.00 30.44 30 LEU C N 1
ATOM 3951 C CA . LEU C 1 33 ? 37.202 44.929 33.830 1.00 31.18 30 LEU C CA 1
ATOM 3952 C C . LEU C 1 33 ? 37.713 43.507 33.664 1.00 38.13 30 LEU C C 1
ATOM 3953 O O . LEU C 1 33 ? 38.891 43.289 33.359 1.00 45.81 30 LEU C O 1
ATOM 3958 N N . ARG C 1 34 ? 36.816 42.546 33.866 1.00 32.71 31 ARG C N 1
ATOM 3959 C CA . ARG C 1 34 ? 37.101 41.144 33.616 1.00 32.78 31 ARG C CA 1
ATOM 3960 C C . ARG C 1 34 ? 35.903 40.551 32.892 1.00 28.87 31 ARG C C 1
ATOM 3961 O O . ARG C 1 34 ? 34.757 40.854 33.242 1.00 25.03 31 ARG C O 1
ATOM 3969 N N . SER C 1 35 ? 36.166 39.730 31.875 1.00 25.27 32 SER C N 1
ATOM 3970 C CA . SER C 1 35 ? 35.117 39.113 31.077 1.00 25.38 32 SER C CA 1
ATOM 3971 C C . SER C 1 35 ? 35.370 37.616 30.943 1.00 30.40 32 SER C C 1
ATOM 3972 O O . SER C 1 35 ? 36.477 37.119 31.169 1.00 29.13 32 SER C O 1
ATOM 3975 N N . THR C 1 36 ? 34.336 36.919 30.568 1.00 30.94 33 THR C N 1
ATOM 3976 C CA . THR C 1 36 ? 34.348 35.516 30.352 1.00 34.04 33 THR C CA 1
ATOM 3977 C C . THR C 1 36 ? 33.368 35.014 29.280 1.00 33.25 33 THR C C 1
ATOM 3978 O O . THR C 1 36 ? 32.362 35.552 29.044 1.00 32.67 33 THR C O 1
ATOM 3982 N N . ARG C 1 37 ? 33.738 33.954 28.631 1.00 32.62 34 ARG C N 1
ATOM 3983 C CA . ARG C 1 37 ? 32.894 33.277 27.720 1.00 33.54 34 ARG C CA 1
ATOM 3984 C C . ARG C 1 37 ? 32.333 32.131 28.528 1.00 27.87 34 ARG C C 1
ATOM 3985 O O . ARG C 1 37 ? 33.025 31.456 29.156 1.00 27.52 34 ARG C O 1
ATOM 3993 N N . PHE C 1 38 ? 31.051 31.955 28.535 1.00 29.20 35 PHE C N 1
ATOM 3994 C CA . PHE C 1 38 ? 30.464 30.925 29.335 1.00 36.26 35 PHE C CA 1
ATOM 3995 C C . PHE C 1 38 ? 29.463 30.123 28.575 1.00 44.10 35 PHE C C 1
ATOM 3996 O O . PHE C 1 38 ? 28.848 30.627 27.722 1.00 56.64 35 PHE C O 1
ATOM 4004 N N . ASP C 1 39 ? 29.335 28.861 28.877 1.00 43.19 36 ASP C N 1
ATOM 4005 C CA . ASP C 1 39 ? 28.360 27.967 28.252 1.00 44.88 36 ASP C CA 1
ATOM 4006 C C . ASP C 1 39 ? 27.463 27.400 29.339 1.00 41.98 36 ASP C C 1
ATOM 4007 O O . ASP C 1 39 ? 27.933 26.594 30.164 1.00 32.60 36 ASP C O 1
ATOM 4012 N N . PRO C 1 40 ? 26.185 27.784 29.392 1.00 44.13 37 PRO C N 1
ATOM 4013 C CA . PRO C 1 40 ? 25.300 27.254 30.447 1.00 46.67 37 PRO C CA 1
ATOM 4014 C C . PRO C 1 40 ? 25.185 25.738 30.458 1.00 52.28 37 PRO C C 1
ATOM 4015 O O . PRO C 1 40 ? 25.051 25.151 31.539 1.00 54.94 37 PRO C O 1
ATOM 4019 N N . ALA C 1 41 ? 25.233 25.084 29.291 1.00 50.90 38 ALA C N 1
ATOM 4020 C CA . ALA C 1 41 ? 25.052 23.637 29.232 1.00 53.56 38 ALA C CA 1
ATOM 4021 C C . ALA C 1 41 ? 26.156 22.874 29.955 1.00 49.59 38 ALA C C 1
ATOM 4022 O O . ALA C 1 41 ? 25.935 21.725 30.356 1.00 49.57 38 ALA C O 1
ATOM 4024 N N . LEU C 1 42 ? 27.327 23.481 30.131 1.00 43.49 39 LEU C N 1
ATOM 4025 C CA . LEU C 1 42 ? 28.455 22.858 30.813 1.00 41.74 39 LEU C CA 1
ATOM 4026 C C . LEU C 1 42 ? 28.485 23.170 32.302 1.00 40.83 39 LEU C C 1
ATOM 4027 O O . LEU C 1 42 ? 29.524 22.983 32.944 1.00 42.03 39 LEU C O 1
ATOM 4032 N N . LEU C 1 43 ? 27.379 23.654 32.857 1.00 40.71 40 LEU C N 1
ATOM 4033 C CA . LEU C 1 43 ? 27.322 23.951 34.279 1.00 39.63 40 LEU C CA 1
ATOM 4034 C C . LEU C 1 43 ? 27.180 22.656 35.068 1.00 44.92 40 LEU C C 1
ATOM 4035 O O . LEU C 1 43 ? 26.325 21.820 34.762 1.00 49.19 40 LEU C O 1
ATOM 4040 N N . GLN C 1 44 ? 28.024 22.483 36.071 1.00 46.22 41 GLN C N 1
ATOM 4041 C CA . GLN C 1 44 ? 28.011 21.301 36.915 1.00 49.27 41 GLN C CA 1
ATOM 4042 C C . GLN C 1 44 ? 27.378 21.621 38.263 1.00 51.48 41 GLN C C 1
ATOM 4043 O O . GLN C 1 44 ? 27.339 22.782 38.680 1.00 48.47 41 GLN C O 1
ATOM 4049 N N . PRO C 1 45 ? 26.860 20.609 38.969 1.00 54.68 42 PRO C N 1
ATOM 4050 C CA . PRO C 1 45 ? 26.152 20.890 40.235 1.00 54.56 42 PRO C CA 1
ATOM 4051 C C . PRO C 1 45 ? 26.979 21.647 41.263 1.00 58.33 42 PRO C C 1
ATOM 4052 O O . PRO C 1 45 ? 26.490 22.626 41.843 1.00 59.62 42 PRO C O 1
ATOM 4056 N N . GLY C 1 46 ? 28.217 21.227 41.512 1.00 59.94 43 GLY C N 1
ATOM 4057 C CA . GLY C 1 46 ? 29.001 21.834 42.572 1.00 59.99 43 GLY C CA 1
ATOM 4058 C C . GLY C 1 46 ? 29.880 22.996 42.151 1.00 59.98 43 GLY C C 1
ATOM 4059 O O . GLY C 1 46 ? 30.941 23.215 42.743 1.00 62.33 43 GLY C O 1
ATOM 4060 N N . ASP C 1 47 ? 29.450 23.763 41.144 1.00 55.27 44 ASP C N 1
ATOM 4061 C CA . ASP C 1 47 ? 30.282 24.850 40.634 1.00 47.90 44 ASP C CA 1
ATOM 4062 C C . ASP C 1 47 ? 30.313 26.044 41.583 1.00 39.19 44 ASP C C 1
ATOM 4063 O O . ASP C 1 47 ? 31.349 26.705 41.714 1.00 35.00 44 ASP C O 1
ATOM 4068 N N . PHE C 1 48 ? 29.196 26.341 42.249 1.00 34.82 45 PHE C N 1
ATOM 4069 C CA . PHE C 1 48 ? 29.204 27.416 43.238 1.00 34.00 45 PHE C CA 1
ATOM 4070 C C . PHE C 1 48 ? 30.132 27.093 44.404 1.00 40.01 45 PHE C C 1
ATOM 4071 O O . PHE C 1 48 ? 30.854 27.969 44.890 1.00 47.86 45 PHE C O 1
ATOM 4079 N N . ALA C 1 49 ? 30.129 25.843 44.867 1.00 43.23 46 ALA C N 1
ATOM 4080 C CA . ALA C 1 49 ? 31.072 25.444 45.907 1.00 44.36 46 ALA C CA 1
ATOM 4081 C C . ALA C 1 49 ? 32.507 25.464 45.393 1.00 48.61 46 ALA C C 1
ATOM 4082 O O . ALA C 1 49 ? 33.430 25.829 46.132 1.00 54.33 46 ALA C O 1
ATOM 4084 N N . LEU C 1 50 ? 32.715 25.080 44.130 1.00 43.43 47 LEU C N 1
ATOM 4085 C CA . LEU C 1 50 ? 34.045 25.191 43.540 1.00 39.65 47 LEU C CA 1
ATOM 4086 C C . LEU C 1 50 ? 34.507 26.641 43.507 1.00 37.88 47 LEU C C 1
ATOM 4087 O O . LEU C 1 50 ? 35.589 26.973 44.005 1.00 37.86 47 LEU C O 1
ATOM 4092 N N . ALA C 1 51 ? 33.690 27.525 42.930 1.00 36.02 48 ALA C N 1
ATOM 4093 C CA . ALA C 1 51 ? 34.052 28.930 42.805 1.00 38.92 48 ALA C CA 1
ATOM 4094 C C . ALA C 1 51 ? 34.059 29.664 44.138 1.00 39.95 48 ALA C C 1
ATOM 4095 O O . ALA C 1 51 ? 34.548 30.796 44.195 1.00 43.61 48 ALA C O 1
ATOM 4097 N N . GLY C 1 52 ? 33.535 29.057 45.200 1.00 39.55 49 GLY C N 1
ATOM 4098 C CA . GLY C 1 52 ? 33.468 29.720 46.484 1.00 38.16 49 GLY C CA 1
ATOM 4099 C C . GLY C 1 52 ? 32.441 30.820 46.569 1.00 39.29 49 GLY C C 1
ATOM 4100 O O . GLY C 1 52 ? 32.572 31.712 47.413 1.00 40.42 49 GLY C O 1
ATOM 4101 N N . ILE C 1 53 ? 31.427 30.797 45.711 1.00 39.33 50 ILE C N 1
ATOM 4102 C CA . ILE C 1 53 ? 30.363 31.791 45.710 1.00 40.30 50 ILE C CA 1
ATOM 4103 C C . ILE C 1 53 ? 29.083 31.117 46.181 1.00 42.81 50 ILE C C 1
ATOM 4104 O O . ILE C 1 53 ? 28.688 30.073 45.648 1.00 42.07 50 ILE C O 1
ATOM 4109 N N . GLN C 1 54 ? 28.446 31.704 47.188 1.00 44.52 51 GLN C N 1
ATOM 4110 C CA . GLN C 1 54 ? 27.177 31.199 47.682 1.00 45.61 51 GLN C CA 1
ATOM 4111 C C . GLN C 1 54 ? 26.043 31.966 47.021 1.00 45.39 51 GLN C C 1
ATOM 4112 O O . GLN C 1 54 ? 25.945 33.185 47.207 1.00 49.93 51 GLN C O 1
ATOM 4118 N N . PRO C 1 55 ? 25.195 31.318 46.232 1.00 47.50 52 PRO C N 1
ATOM 4119 C CA . PRO C 1 55 ? 24.132 32.038 45.528 1.00 51.32 52 PRO C CA 1
ATOM 4120 C C . PRO C 1 55 ? 22.962 32.315 46.452 1.00 51.61 52 PRO C C 1
ATOM 4121 O O . PRO C 1 55 ? 22.753 31.582 47.430 1.00 55.76 52 PRO C O 1
ATOM 4125 N N . PRO C 1 56 ? 22.178 33.357 46.180 1.00 49.23 53 PRO C N 1
ATOM 4126 C CA . PRO C 1 56 ? 20.937 33.557 46.936 1.00 52.35 53 PRO C CA 1
ATOM 4127 C C . PRO C 1 56 ? 19.933 32.459 46.624 1.00 55.65 53 PRO C C 1
ATOM 4128 O O . PRO C 1 56 ? 20.043 31.743 45.625 1.00 55.80 53 PRO C O 1
ATOM 4132 N N . ALA C 1 57 ? 18.931 32.343 47.500 1.00 60.39 54 ALA C N 1
ATOM 4133 C CA . ALA C 1 57 ? 18.016 31.205 47.441 1.00 63.66 54 ALA C CA 1
ATOM 4134 C C . ALA C 1 57 ? 17.282 31.139 46.109 1.00 62.90 54 ALA C C 1
ATOM 4135 O O . ALA C 1 57 ? 17.152 30.061 45.517 1.00 61.75 54 ALA C O 1
ATOM 4137 N N . ASN C 1 58 ? 16.807 32.284 45.613 1.00 62.94 55 ASN C N 1
ATOM 4138 C CA . ASN C 1 58 ? 16.027 32.320 44.381 1.00 62.85 55 ASN C CA 1
ATOM 4139 C C . ASN C 1 58 ? 16.829 31.917 43.151 1.00 60.34 55 ASN C C 1
ATOM 4140 O O . ASN C 1 58 ? 16.232 31.698 42.091 1.00 63.51 55 ASN C O 1
ATOM 4145 N N . ILE C 1 59 ? 18.152 31.811 43.260 1.00 54.01 56 ILE C N 1
ATOM 4146 C CA . ILE C 1 59 ? 18.989 31.474 42.116 1.00 50.63 56 ILE C CA 1
ATOM 4147 C C . ILE C 1 59 ? 19.425 30.016 42.197 1.00 50.61 56 ILE C C 1
ATOM 4148 O O . ILE C 1 59 ? 19.560 29.341 41.169 1.00 46.88 56 ILE C O 1
ATOM 4153 N N . LEU C 1 60 ? 19.622 29.510 43.417 1.00 51.49 57 LEU C N 1
ATOM 4154 C CA . LEU C 1 60 ? 19.978 28.107 43.590 1.00 57.30 57 LEU C CA 1
ATOM 4155 C C . LEU C 1 60 ? 18.857 27.169 43.153 1.00 58.87 57 LEU C C 1
ATOM 4156 O O . LEU C 1 60 ? 19.093 25.963 43.016 1.00 57.17 57 LEU C O 1
ATOM 4161 N N . ARG C 1 61 ? 17.651 27.691 42.938 1.00 60.92 58 ARG C N 1
ATOM 4162 C CA . ARG C 1 61 ? 16.556 26.931 42.352 1.00 62.33 58 ARG C CA 1
ATOM 4163 C C . ARG C 1 61 ? 16.124 27.509 41.011 1.00 59.26 58 ARG C C 1
ATOM 4164 O O . ARG C 1 61 ? 15.060 27.143 40.498 1.00 63.81 58 ARG C O 1
ATOM 4172 N N . ALA C 1 62 ? 16.933 28.303 40.384 1.00 54.49 59 ALA C N 1
ATOM 4173 C CA . ALA C 1 62 ? 16.527 28.866 39.141 1.00 53.79 59 ALA C CA 1
ATOM 4174 C C . ALA C 1 62 ? 16.881 28.025 37.993 1.00 55.27 59 ALA C C 1
ATOM 4175 O O . ALA C 1 62 ? 17.574 27.114 38.101 1.00 56.40 59 ALA C O 1
ATOM 4177 N N . VAL C 1 63 ? 16.474 28.443 36.838 1.00 55.85 60 VAL C N 1
ATOM 4178 C CA . VAL C 1 63 ? 16.752 27.758 35.617 1.00 54.68 60 VAL C CA 1
ATOM 4179 C C . VAL C 1 63 ? 18.244 27.737 35.298 1.00 54.72 60 VAL C C 1
ATOM 4180 O O . VAL C 1 63 ? 18.957 28.601 35.635 1.00 49.85 60 VAL C O 1
ATOM 4184 N N . ALA C 1 64 ? 18.711 26.691 34.676 1.00 60.39 61 ALA C N 1
ATOM 4185 C CA . ALA C 1 64 ? 20.095 26.564 34.325 1.00 58.41 61 ALA C CA 1
ATOM 4186 C C . ALA C 1 64 ? 20.765 27.763 33.649 1.00 59.17 61 ALA C C 1
ATOM 4187 O O . ALA C 1 64 ? 21.829 28.107 34.027 1.00 55.77 61 ALA C O 1
ATOM 4189 N N . LYS C 1 65 ? 20.139 28.404 32.674 1.00 64.59 62 LYS C N 1
ATOM 4190 C CA . LYS C 1 65 ? 20.813 29.534 32.038 1.00 54.09 62 LYS C CA 1
ATOM 4191 C C . LYS C 1 65 ? 21.010 30.681 33.019 1.00 49.58 62 LYS C C 1
ATOM 4192 O O . LYS C 1 65 ? 22.047 31.353 33.000 1.00 47.59 62 LYS C O 1
ATOM 4198 N N . ARG C 1 66 ? 20.032 30.898 33.900 1.00 51.94 63 ARG C N 1
ATOM 4199 C CA . ARG C 1 66 ? 20.127 31.964 34.891 1.00 47.96 63 ARG C CA 1
ATOM 4200 C C . ARG C 1 66 ? 21.280 31.729 35.863 1.00 41.51 63 ARG C C 1
ATOM 4201 O O . ARG C 1 66 ? 22.041 32.658 36.160 1.00 46.26 63 ARG C O 1
ATOM 4209 N N . GLN C 1 67 ? 21.428 30.502 36.368 1.00 36.94 64 GLN C N 1
ATOM 4210 C CA . GLN C 1 67 ? 22.523 30.212 37.290 1.00 37.11 64 GLN C CA 1
ATOM 4211 C C . GLN C 1 67 ? 23.876 30.431 36.630 1.00 38.08 64 GLN C C 1
ATOM 4212 O O . GLN C 1 67 ? 24.806 30.945 37.260 1.00 41.64 64 GLN C O 1
ATOM 4218 N N . ALA C 1 68 ? 24.010 30.034 35.363 1.00 38.32 65 ALA C N 1
ATOM 4219 C CA . ALA C 1 68 ? 25.258 30.270 34.646 1.00 34.58 65 ALA C CA 1
ATOM 4220 C C . ALA C 1 68 ? 25.526 31.766 34.490 1.00 31.40 65 ALA C C 1
ATOM 4221 O O . ALA C 1 68 ? 26.636 32.238 34.755 1.00 35.42 65 ALA C O 1
ATOM 4223 N N . GLU C 1 69 ? 24.516 32.527 34.058 1.00 34.02 66 GLU C N 1
ATOM 4224 C CA . GLU C 1 69 ? 24.627 33.984 33.995 1.00 40.94 66 GLU C CA 1
ATOM 4225 C C . GLU C 1 69 ? 25.101 34.567 35.325 1.00 37.48 66 GLU C C 1
ATOM 4226 O O . GLU C 1 69 ? 26.107 35.281 35.389 1.00 35.05 66 GLU C O 1
ATOM 4232 N N . PHE C 1 70 ? 24.391 34.323 36.383 1.00 36.44 67 PHE C N 1
ATOM 4233 C CA . PHE C 1 70 ? 24.752 34.811 37.651 1.00 37.45 67 PHE C CA 1
ATOM 4234 C C . PHE C 1 70 ? 26.121 34.485 38.146 1.00 38.99 67 PHE C C 1
ATOM 4235 O O . PHE C 1 70 ? 26.762 35.305 38.669 1.00 41.73 67 PHE C O 1
ATOM 4243 N N . LEU C 1 71 ? 26.495 33.243 38.051 1.00 41.08 68 LEU C N 1
ATOM 4244 C CA . LEU C 1 71 ? 27.764 32.772 38.477 1.00 36.23 68 LEU C CA 1
ATOM 4245 C C . LEU C 1 71 ? 28.881 33.377 37.717 1.00 28.58 68 LEU C C 1
ATOM 4246 O O . LEU C 1 71 ? 29.834 33.669 38.272 1.00 24.22 68 LEU C O 1
ATOM 4251 N N . ALA C 1 72 ? 28.712 33.517 36.423 1.00 28.71 69 ALA C N 1
ATOM 4252 C CA . ALA C 1 72 ? 29.675 34.091 35.525 1.00 26.02 69 ALA C CA 1
ATOM 4253 C C . ALA C 1 72 ? 29.880 35.589 35.741 1.00 25.28 69 ALA C C 1
ATOM 4254 O O . ALA C 1 72 ? 30.935 36.075 35.650 1.00 21.18 69 ALA C O 1
ATOM 4256 N N . GLY C 1 73 ? 28.812 36.283 36.004 1.00 25.65 70 GLY C N 1
ATOM 4257 C CA . GLY C 1 73 ? 28.925 37.689 36.339 1.00 29.38 70 GLY C CA 1
ATOM 4258 C C . GLY C 1 73 ? 29.648 37.902 37.652 1.00 31.04 70 GLY C C 1
ATOM 4259 O O . GLY C 1 73 ? 30.469 38.817 37.778 1.00 27.86 70 GLY C O 1
ATOM 4260 N N . ARG C 1 74 ? 29.375 37.043 38.641 1.00 22.37 71 ARG C N 1
ATOM 4261 C CA . ARG C 1 74 ? 30.003 37.195 39.949 1.00 27.90 71 ARG C CA 1
ATOM 4262 C C . ARG C 1 74 ? 31.477 36.818 39.909 1.00 32.16 71 ARG C C 1
ATOM 4263 O O . ARG C 1 74 ? 32.286 37.413 40.633 1.00 33.54 71 ARG C O 1
ATOM 4271 N N . LEU C 1 75 ? 31.842 35.841 39.072 1.00 33.00 72 LEU C N 1
ATOM 4272 C CA . LEU C 1 75 ? 33.250 35.508 38.875 1.00 28.97 72 LEU C CA 1
ATOM 4273 C C . LEU C 1 75 ? 34.012 36.683 38.282 1.00 27.38 72 LEU C C 1
ATOM 4274 O O . LEU C 1 75 ? 35.174 36.917 38.625 1.00 26.82 72 LEU C O 1
ATOM 4279 N N . CYS C 1 76 ? 33.378 37.416 37.369 1.00 30.91 73 CYS C N 1
ATOM 4280 C CA . CYS C 1 76 ? 34.025 38.567 36.754 1.00 35.03 73 CYS C CA 1
ATOM 4281 C C . CYS C 1 76 ? 34.139 39.724 37.740 1.00 20.32 73 CYS C C 1
ATOM 4282 O O . CYS C 1 76 ? 35.193 40.356 37.845 1.00 22.75 73 CYS C O 1
ATOM 4285 N N . ALA C 1 77 ? 33.067 39.994 38.492 1.00 20.73 74 ALA C N 1
ATOM 4286 C CA . ALA C 1 77 ? 33.088 41.059 39.494 1.00 31.90 74 ALA C CA 1
ATOM 4287 C C . ALA C 1 77 ? 34.090 40.769 40.602 1.00 35.75 74 ALA C C 1
ATOM 4288 O O . ALA C 1 77 ? 34.833 41.663 41.022 1.00 39.19 74 ALA C O 1
ATOM 4290 N N . ARG C 1 78 ? 34.119 39.530 41.099 1.00 34.29 75 ARG C N 1
ATOM 4291 C CA . ARG C 1 78 ? 35.071 39.194 42.152 1.00 34.79 75 ARG C CA 1
ATOM 4292 C C . ARG C 1 78 ? 36.504 39.345 41.663 1.00 34.54 75 ARG C C 1
ATOM 4293 O O . ARG C 1 78 ? 37.356 39.887 42.378 1.00 41.04 75 ARG C O 1
ATOM 4301 N N . ALA C 1 79 ? 36.785 38.889 40.439 1.00 27.57 76 ALA C N 1
ATOM 4302 C CA . ALA C 1 79 ? 38.124 39.039 39.873 1.00 28.41 76 ALA C CA 1
ATOM 4303 C C . ALA C 1 79 ? 38.478 40.503 39.644 1.00 22.92 76 ALA C C 1
ATOM 4304 O O . ALA C 1 79 ? 39.630 40.909 39.834 1.00 25.36 76 ALA C O 1
ATOM 4306 N N . ALA C 1 80 ? 37.508 41.300 39.199 1.00 21.90 77 ALA C N 1
ATOM 4307 C CA . ALA C 1 80 ? 37.755 42.712 38.943 1.00 30.98 77 ALA C CA 1
ATOM 4308 C C . ALA C 1 80 ? 37.957 43.484 40.247 1.00 32.60 77 ALA C C 1
ATOM 4309 O O . ALA C 1 80 ? 38.852 44.332 40.337 1.00 33.65 77 ALA C O 1
ATOM 4311 N N . LEU C 1 81 ? 37.145 43.188 41.271 1.00 34.69 78 LEU C N 1
ATOM 4312 C CA . LEU C 1 81 ? 37.310 43.815 42.582 1.00 30.94 78 LEU C CA 1
ATOM 4313 C C . LEU C 1 81 ? 38.646 43.455 43.212 1.00 32.95 78 LEU C C 1
ATOM 4314 O O . LEU C 1 81 ? 39.293 44.303 43.839 1.00 33.51 78 LEU C O 1
ATOM 4319 N N . PHE C 1 82 ? 39.067 42.194 43.084 1.00 32.08 79 PHE C N 1
ATOM 4320 C CA . PHE C 1 82 ? 40.360 41.804 43.631 1.00 34.37 79 PHE C CA 1
ATOM 4321 C C . PHE C 1 82 ? 41.492 42.560 42.949 1.00 37.79 79 PHE C C 1
ATOM 4322 O O . PHE C 1 82 ? 42.451 42.987 43.603 1.00 36.16 79 PHE C O 1
ATOM 4330 N N . ALA C 1 83 ? 41.397 42.737 41.631 1.00 37.31 80 ALA C N 1
ATOM 4331 C CA . ALA C 1 83 ? 42.443 43.453 40.914 1.00 37.50 80 ALA C CA 1
ATOM 4332 C C . ALA C 1 83 ? 42.397 44.949 41.203 1.00 39.09 80 ALA C C 1
ATOM 4333 O O . ALA C 1 83 ? 43.427 45.629 41.119 1.00 30.24 80 ALA C O 1
ATOM 4335 N N . LEU C 1 84 ? 41.218 45.468 41.550 1.00 37.91 81 LEU C N 1
ATOM 4336 C CA . LEU C 1 84 ? 41.064 46.891 41.833 1.00 39.13 81 LEU C CA 1
ATOM 4337 C C . LEU C 1 84 ? 41.832 47.291 43.087 1.00 41.48 81 LEU C C 1
ATOM 4338 O O . LEU C 1 84 ? 42.702 48.169 43.043 1.00 45.68 81 LEU C O 1
ATOM 4343 N N . ASP C 1 85 ? 41.526 46.658 44.219 1.00 45.83 82 ASP C N 1
ATOM 4344 C CA . ASP C 1 85 ? 42.147 47.011 45.492 1.00 54.81 82 ASP C CA 1
ATOM 4345 C C . ASP C 1 85 ? 42.742 45.837 46.257 1.00 57.91 82 ASP C C 1
ATOM 4346 O O . ASP C 1 85 ? 43.574 46.069 47.143 1.00 65.82 82 ASP C O 1
ATOM 4351 N N . GLY C 1 86 ? 42.352 44.606 45.969 1.00 55.51 83 GLY C N 1
ATOM 4352 C CA . GLY C 1 86 ? 42.939 43.447 46.596 1.00 56.23 83 GLY C CA 1
ATOM 4353 C C . GLY C 1 86 ? 42.040 42.634 47.507 1.00 57.99 83 GLY C C 1
ATOM 4354 O O . GLY C 1 86 ? 42.561 41.846 48.308 1.00 59.89 83 GLY C O 1
ATOM 4355 N N . ARG C 1 87 ? 40.723 42.794 47.419 1.00 60.63 84 ARG C N 1
ATOM 4356 C CA . ARG C 1 87 ? 39.787 41.995 48.196 1.00 67.73 84 ARG C CA 1
ATOM 4357 C C . ARG C 1 87 ? 38.865 41.235 47.252 1.00 67.68 84 ARG C C 1
ATOM 4358 O O . ARG C 1 87 ? 38.224 41.836 46.384 1.00 67.49 84 ARG C O 1
ATOM 4366 N N . ALA C 1 88 ? 38.805 39.917 47.419 1.00 70.35 85 ALA C N 1
ATOM 4367 C CA . ALA C 1 88 ? 37.911 39.074 46.626 1.00 70.02 85 ALA C CA 1
ATOM 4368 C C . ALA C 1 88 ? 36.560 39.040 47.328 1.00 69.85 85 ALA C C 1
ATOM 4369 O O . ALA C 1 88 ? 36.384 38.342 48.330 1.00 71.16 85 ALA C O 1
ATOM 4371 N N . GLN C 1 89 ? 35.606 39.807 46.807 1.00 64.65 86 GLN C N 1
ATOM 4372 C CA . GLN C 1 89 ? 34.259 39.861 47.352 1.00 57.61 86 GLN C CA 1
ATOM 4373 C C . GLN C 1 89 ? 33.246 39.761 46.223 1.00 44.92 86 GLN C C 1
ATOM 4374 O O . GLN C 1 89 ? 33.516 40.152 45.086 1.00 38.15 86 GLN C O 1
ATOM 4380 N N . THR C 1 90 ? 32.074 39.237 46.554 1.00 46.88 87 THR C N 1
ATOM 4381 C CA . THR C 1 90 ? 31.004 39.061 45.592 1.00 47.76 87 THR C CA 1
ATOM 4382 C C . THR C 1 90 ? 29.891 40.052 45.883 1.00 47.23 87 THR C C 1
ATOM 4383 O O . THR C 1 90 ? 29.407 40.109 47.022 1.00 49.09 87 THR C O 1
ATOM 4387 N N . PRO C 1 91 ? 29.468 40.850 44.902 1.00 41.44 88 PRO C N 1
ATOM 4388 C CA . PRO C 1 91 ? 28.355 41.776 45.143 1.00 38.89 88 PRO C CA 1
ATOM 4389 C C . PRO C 1 91 ? 27.048 41.015 45.311 1.00 38.15 88 PRO C C 1
ATOM 4390 O O . PRO C 1 91 ? 26.695 40.167 44.488 1.00 36.49 88 PRO C O 1
ATOM 4394 N N . ALA C 1 92 ? 26.334 41.324 46.388 1.00 38.80 89 ALA C N 1
ATOM 4395 C CA . ALA C 1 92 ? 25.039 40.715 46.657 1.00 37.06 89 ALA C CA 1
ATOM 4396 C C . ALA C 1 92 ? 24.013 41.239 45.653 1.00 39.97 89 ALA C C 1
ATOM 4397 O O . ALA C 1 92 ? 24.324 42.010 44.740 1.00 31.90 89 ALA C O 1
ATOM 4399 N N . VAL C 1 93 ? 22.763 40.815 45.820 1.00 39.87 90 VAL C N 1
ATOM 4400 C CA . VAL C 1 93 ? 21.660 41.212 44.953 1.00 41.57 90 VAL C CA 1
ATOM 4401 C C . VAL C 1 93 ? 20.743 42.124 45.756 1.00 50.54 90 VAL C C 1
ATOM 4402 O O . VAL C 1 93 ? 20.268 41.747 46.836 1.00 55.49 90 VAL C O 1
ATOM 4406 N N . GLY C 1 94 ? 20.500 43.326 45.236 1.00 49.98 91 GLY C N 1
ATOM 4407 C CA . GLY C 1 94 ? 19.638 44.257 45.922 1.00 52.45 91 GLY C CA 1
ATOM 4408 C C . GLY C 1 94 ? 18.171 43.962 45.700 1.00 56.12 91 GLY C C 1
ATOM 4409 O O . GLY C 1 94 ? 17.781 43.213 44.798 1.00 59.35 91 GLY C O 1
ATOM 4410 N N . GLU C 1 95 ? 17.346 44.557 46.565 1.00 59.00 92 GLU C N 1
ATOM 4411 C CA . GLU C 1 95 ? 15.905 44.427 46.398 1.00 60.48 92 GLU C CA 1
ATOM 4412 C C . GLU C 1 95 ? 15.461 45.017 45.069 1.00 60.18 92 GLU C C 1
ATOM 4413 O O . GLU C 1 95 ? 14.499 44.535 44.463 1.00 62.53 92 GLU C O 1
ATOM 4415 N N . ASP C 1 96 ? 16.173 46.030 44.586 1.00 58.88 93 ASP C N 1
ATOM 4416 C CA . ASP C 1 96 ? 15.891 46.623 43.293 1.00 63.58 93 ASP C CA 1
ATOM 4417 C C . ASP C 1 96 ? 16.539 45.873 42.149 1.00 63.95 93 ASP C C 1
ATOM 4418 O O . ASP C 1 96 ? 16.637 46.439 41.053 1.00 65.13 93 ASP C O 1
ATOM 4423 N N . ARG C 1 97 ? 17.009 44.648 42.391 1.00 63.08 94 ARG C N 1
ATOM 4424 C CA . ARG C 1 97 ? 17.642 43.753 41.436 1.00 60.16 94 ARG C CA 1
ATOM 4425 C C . ARG C 1 97 ? 19.093 44.160 41.143 1.00 54.30 94 ARG C C 1
ATOM 4426 O O . ARG C 1 97 ? 19.856 43.334 40.635 1.00 56.55 94 ARG C O 1
ATOM 4434 N N . ALA C 1 98 ? 19.513 45.375 41.486 1.00 47.78 95 ALA C N 1
ATOM 4435 C CA . ALA C 1 98 ? 20.854 45.863 41.191 1.00 43.06 95 ALA C CA 1
ATOM 4436 C C . ALA C 1 98 ? 21.897 45.216 42.100 1.00 39.16 95 ALA C C 1
ATOM 4437 O O . ALA C 1 98 ? 21.566 44.692 43.165 1.00 38.85 95 ALA C O 1
ATOM 4439 N N . PRO C 1 99 ? 23.170 45.230 41.699 1.00 39.61 96 PRO C N 1
ATOM 4440 C CA . PRO C 1 99 ? 24.207 44.629 42.546 1.00 37.69 96 PRO C CA 1
ATOM 4441 C C . PRO C 1 99 ? 24.584 45.538 43.702 1.00 40.08 96 PRO C C 1
ATOM 4442 O O . PRO C 1 99 ? 24.671 46.759 43.550 1.00 45.21 96 PRO C O 1
ATOM 4446 N N . VAL C 1 100 ? 24.827 44.931 44.860 1.00 38.97 97 VAL C N 1
ATOM 4447 C CA . VAL C 1 100 ? 25.241 45.650 46.058 1.00 40.14 97 VAL C CA 1
ATOM 4448 C C . VAL C 1 100 ? 26.761 45.605 46.118 1.00 42.99 97 VAL C C 1
ATOM 4449 O O . VAL C 1 100 ? 27.355 44.545 46.348 1.00 45.68 97 VAL C O 1
ATOM 4453 N N . TRP C 1 101 ? 27.394 46.751 45.905 1.00 43.32 98 TRP C N 1
ATOM 4454 C CA . TRP C 1 101 ? 28.842 46.854 45.854 1.00 39.00 98 TRP C CA 1
ATOM 4455 C C . TRP C 1 101 ? 29.408 47.168 47.231 1.00 40.48 98 TRP C C 1
ATOM 4456 O O . TRP C 1 101 ? 28.690 47.642 48.116 1.00 45.93 98 TRP C O 1
ATOM 4467 N N . PRO C 1 102 ? 30.691 46.883 47.455 1.00 40.75 99 PRO C N 1
ATOM 4468 C CA . PRO C 1 102 ? 31.321 47.261 48.726 1.00 41.36 99 PRO C CA 1
ATOM 4469 C C . PRO C 1 102 ? 31.310 48.770 48.919 1.00 45.38 99 PRO C C 1
ATOM 4470 O O . PRO C 1 102 ? 30.959 49.547 48.027 1.00 42.53 99 PRO C O 1
ATOM 4474 N N . ALA C 1 103 ? 31.703 49.184 50.121 1.00 51.94 100 ALA C N 1
ATOM 4475 C CA . ALA C 1 103 ? 31.742 50.604 50.449 1.00 56.16 100 ALA C CA 1
ATOM 4476 C C . ALA C 1 103 ? 32.677 51.348 49.504 1.00 52.35 100 ALA C C 1
ATOM 4477 O O . ALA C 1 103 ? 33.813 50.922 49.272 1.00 49.39 100 ALA C O 1
ATOM 4479 N N . ALA C 1 104 ? 32.175 52.448 48.938 1.00 52.40 101 ALA C N 1
ATOM 4480 C CA . ALA C 1 104 ? 32.950 53.341 48.074 1.00 49.39 101 ALA C CA 1
ATOM 4481 C C . ALA C 1 104 ? 33.465 52.634 46.819 1.00 46.55 101 ALA C C 1
ATOM 4482 O O . ALA C 1 104 ? 34.547 52.949 46.313 1.00 46.30 101 ALA C O 1
ATOM 4484 N N . ILE C 1 105 ? 32.691 51.685 46.297 1.00 45.36 102 ILE C N 1
ATOM 4485 C CA . ILE C 1 105 ? 32.981 51.035 45.024 1.00 44.42 102 ILE C CA 1
ATOM 4486 C C . ILE C 1 105 ? 31.773 51.209 44.113 1.00 46.19 102 ILE C C 1
ATOM 4487 O O . ILE C 1 105 ? 30.626 51.132 44.569 1.00 52.88 102 ILE C O 1
ATOM 4492 N N . SER C 1 106 ? 32.030 51.486 42.834 1.00 41.61 103 SER C N 1
ATOM 4493 C CA . SER C 1 106 ? 30.995 51.522 41.812 1.00 40.79 103 SER C CA 1
ATOM 4494 C C . SER C 1 106 ? 31.269 50.434 40.780 1.00 40.07 103 SER C C 1
ATOM 4495 O O . SER C 1 106 ? 32.421 50.062 40.531 1.00 38.05 103 SER C O 1
ATOM 4498 N N . GLY C 1 107 ? 30.207 49.928 40.170 1.00 42.02 104 GLY C N 1
ATOM 4499 C CA . GLY C 1 107 ? 30.364 48.764 39.324 1.00 37.44 104 GLY C CA 1
ATOM 4500 C C . GLY C 1 107 ? 29.157 48.508 38.457 1.00 34.65 104 GLY C C 1
ATOM 4501 O O . GLY C 1 107 ? 28.070 49.047 38.684 1.00 35.60 104 GLY C O 1
ATOM 4502 N N . SER C 1 108 ? 29.370 47.661 37.455 1.00 33.01 105 SER C N 1
ATOM 4503 C CA . SER C 1 108 ? 28.314 47.253 36.544 1.00 31.49 105 SER C CA 1
ATOM 4504 C C . SER C 1 108 ? 28.567 45.811 36.133 1.00 26.36 105 SER C C 1
ATOM 4505 O O . SER C 1 108 ? 29.708 45.347 36.134 1.00 28.51 105 SER C O 1
ATOM 4508 N N . ILE C 1 109 ? 27.493 45.104 35.795 1.00 26.70 106 ILE C N 1
ATOM 4509 C CA . ILE C 1 109 ? 27.578 43.722 35.333 1.00 28.58 106 ILE C CA 1
ATOM 4510 C C . ILE C 1 109 ? 26.661 43.576 34.132 1.00 29.37 106 ILE C C 1
ATOM 4511 O O . ILE C 1 109 ? 25.525 44.058 34.155 1.00 30.23 106 ILE C O 1
ATOM 4516 N N . THR C 1 110 ? 27.158 42.933 33.075 1.00 31.34 107 THR C N 1
ATOM 4517 C CA . THR C 1 110 ? 26.348 42.630 31.904 1.00 30.51 107 THR C CA 1
ATOM 4518 C C . THR C 1 110 ? 26.629 41.197 31.477 1.00 29.01 107 THR C C 1
ATOM 4519 O O . THR C 1 110 ? 27.745 40.695 31.627 1.00 34.34 107 THR C O 1
ATOM 4523 N N . HIS C 1 111 ? 25.595 40.526 30.983 1.00 29.56 108 HIS C N 1
ATOM 4524 C CA . HIS C 1 111 ? 25.780 39.227 30.349 1.00 31.43 108 HIS C CA 1
ATOM 4525 C C . HIS C 1 111 ? 24.673 39.024 29.335 1.00 42.20 108 HIS C C 1
ATOM 4526 O O . HIS C 1 111 ? 23.493 39.151 29.673 1.00 50.73 108 HIS C O 1
ATOM 4533 N N . GLY C 1 112 ? 25.062 38.735 28.096 1.00 47.36 109 GLY C N 1
ATOM 4534 C CA . GLY C 1 112 ? 24.123 38.301 27.083 1.00 54.60 109 GLY C CA 1
ATOM 4535 C C . GLY C 1 112 ? 24.118 36.792 26.967 1.00 56.00 109 GLY C C 1
ATOM 4536 O O . GLY C 1 112 ? 24.061 36.088 27.981 1.00 53.97 109 GLY C O 1
ATOM 4537 N N . ASP C 1 113 ? 24.177 36.278 25.743 1.00 61.48 110 ASP C N 1
ATOM 4538 C CA . ASP C 1 113 ? 24.322 34.848 25.505 1.00 64.99 110 ASP C CA 1
ATOM 4539 C C . ASP C 1 113 ? 25.794 34.547 25.252 1.00 59.59 110 ASP C C 1
ATOM 4540 O O . ASP C 1 113 ? 26.394 35.111 24.330 1.00 63.63 110 ASP C O 1
ATOM 4545 N N . ARG C 1 114 ? 26.372 33.684 26.087 1.00 51.00 111 ARG C N 1
ATOM 4546 C CA . ARG C 1 114 ? 27.740 33.180 26.001 1.00 48.09 111 ARG C CA 1
ATOM 4547 C C . ARG C 1 114 ? 28.813 34.204 26.371 1.00 44.70 111 ARG C C 1
ATOM 4548 O O . ARG C 1 114 ? 29.998 33.903 26.201 1.00 49.81 111 ARG C O 1
ATOM 4556 N N . TRP C 1 115 ? 28.458 35.390 26.865 1.00 38.03 112 TRP C N 1
ATOM 4557 C CA . TRP C 1 115 ? 29.469 36.390 27.203 1.00 34.61 112 TRP C CA 1
ATOM 4558 C C . TRP C 1 115 ? 29.053 37.183 28.434 1.00 31.94 112 TRP C C 1
ATOM 4559 O O . TRP C 1 115 ? 27.920 37.667 28.511 1.00 31.74 112 TRP C O 1
ATOM 4570 N N . ALA C 1 116 ? 29.972 37.322 29.389 1.00 28.98 113 ALA C N 1
ATOM 4571 C CA . ALA C 1 116 ? 29.718 38.043 30.628 1.00 28.83 113 ALA C CA 1
ATOM 4572 C C . ALA C 1 116 ? 30.872 38.994 30.916 1.00 29.77 113 ALA C C 1
ATOM 4573 O O . ALA C 1 116 ? 32.011 38.751 30.510 1.00 32.14 113 ALA C O 1
ATOM 4575 N N . ALA C 1 117 ? 30.570 40.084 31.622 1.00 27.21 114 ALA C N 1
ATOM 4576 C CA . ALA C 1 117 ? 31.612 41.025 32.014 1.00 26.84 114 ALA C CA 1
ATOM 4577 C C . ALA C 1 117 ? 31.127 41.882 33.172 1.00 24.29 114 ALA C C 1
ATOM 4578 O O . ALA C 1 117 ? 29.962 42.285 33.214 1.00 27.36 114 ALA C O 1
ATOM 4580 N N . ALA C 1 118 ? 32.033 42.146 34.104 1.00 21.20 115 ALA C N 1
ATOM 4581 C CA . ALA C 1 118 ? 31.793 43.072 35.193 1.00 23.19 115 ALA C CA 1
ATOM 4582 C C . ALA C 1 118 ? 32.906 44.107 35.212 1.00 26.04 115 ALA C C 1
ATOM 4583 O O . ALA C 1 118 ? 34.024 43.852 34.756 1.00 25.01 115 ALA C O 1
ATOM 4585 N N . LEU C 1 119 ? 32.577 45.281 35.740 1.00 32.01 116 LEU C N 1
ATOM 4586 C CA . LEU C 1 119 ? 33.460 46.435 35.725 1.00 37.53 116 LEU C CA 1
ATOM 4587 C C . LEU C 1 119 ? 33.358 47.110 37.081 1.00 37.12 116 LEU C C 1
ATOM 4588 O O . LEU C 1 119 ? 32.252 47.267 37.603 1.00 37.93 116 LEU C O 1
ATOM 4593 N N . VAL C 1 120 ? 34.498 47.485 37.662 1.00 37.28 117 VAL C N 1
ATOM 4594 C CA . VAL C 1 120 ? 34.523 48.102 38.983 1.00 34.26 117 VAL C CA 1
ATOM 4595 C C . VAL C 1 120 ? 35.466 49.295 38.984 1.00 29.52 117 VAL C C 1
ATOM 4596 O O . VAL C 1 120 ? 36.338 49.436 38.123 1.00 24.97 117 VAL C O 1
ATOM 4600 N N . ALA C 1 121 ? 35.283 50.157 39.980 1.00 32.46 118 ALA C N 1
ATOM 4601 C CA . ALA C 1 121 ? 36.137 51.324 40.167 1.00 35.11 118 ALA C CA 1
ATOM 4602 C C . ALA C 1 121 ? 35.823 51.954 41.514 1.00 39.13 118 ALA C C 1
ATOM 4603 O O . ALA C 1 121 ? 34.716 51.801 42.041 1.00 30.27 118 ALA C O 1
ATOM 4605 N N . ALA C 1 122 ? 36.813 52.656 42.065 1.00 37.30 119 ALA C N 1
ATOM 4606 C CA . ALA C 1 122 ? 36.584 53.466 43.254 1.00 40.59 119 ALA C CA 1
ATOM 4607 C C . ALA C 1 122 ? 35.667 54.632 42.911 1.00 43.24 119 ALA C C 1
ATOM 4608 O O . ALA C 1 122 ? 35.712 55.172 41.802 1.00 39.79 119 ALA C O 1
ATOM 4610 N N . ARG C 1 123 ? 34.820 55.015 43.869 1.00 49.50 120 ARG C N 1
ATOM 4611 C CA . ARG C 1 123 ? 33.821 56.037 43.583 1.00 50.61 120 ARG C CA 1
ATOM 4612 C C . ARG C 1 123 ? 34.437 57.425 43.508 1.00 50.14 120 ARG C C 1
ATOM 4613 O O . ARG C 1 123 ? 33.906 58.294 42.809 1.00 52.77 120 ARG C O 1
ATOM 4621 N N . GLY C 1 124 ? 35.556 57.649 44.199 1.00 47.23 121 GLY C N 1
ATOM 4622 C CA . GLY C 1 124 ? 36.316 58.876 44.028 1.00 45.35 121 GLY C CA 1
ATOM 4623 C C . GLY C 1 124 ? 36.886 59.058 42.638 1.00 46.84 121 GLY C C 1
ATOM 4624 O O . GLY C 1 124 ? 37.339 60.161 42.308 1.00 49.40 121 GLY C O 1
ATOM 4625 N N . ASP C 1 125 ? 36.886 58.006 41.825 1.00 48.28 122 ASP C N 1
ATOM 4626 C CA . ASP C 1 125 ? 37.316 58.066 40.433 1.00 49.64 122 ASP C CA 1
ATOM 4627 C C . ASP C 1 125 ? 36.162 58.007 39.446 1.00 45.36 122 ASP C C 1
ATOM 4628 O O . ASP C 1 125 ? 36.197 58.688 38.416 1.00 44.20 122 ASP C O 1
ATOM 4633 N N . TRP C 1 126 ? 35.140 57.205 39.734 1.00 41.18 123 TRP C N 1
ATOM 4634 C CA . TRP C 1 126 ? 33.956 57.108 38.887 1.00 33.76 123 TRP C CA 1
ATOM 4635 C C . TRP C 1 126 ? 32.758 56.913 39.802 1.00 34.72 123 TRP C C 1
ATOM 4636 O O . TRP C 1 126 ? 32.630 55.861 40.438 1.00 33.58 123 TRP C O 1
ATOM 4647 N N . ARG C 1 127 ? 31.897 57.933 39.884 1.00 36.17 124 ARG C N 1
ATOM 4648 C CA . ARG C 1 127 ? 30.703 57.829 40.717 1.00 40.47 124 ARG C CA 1
ATOM 4649 C C . ARG C 1 127 ? 29.762 56.742 40.209 1.00 40.72 124 ARG C C 1
ATOM 4650 O O . ARG C 1 127 ? 29.108 56.059 41.005 1.00 43.37 124 ARG C O 1
ATOM 4658 N N . GLY C 1 128 ? 29.723 56.560 38.924 1.00 25.28 125 GLY C N 1
ATOM 4659 C CA . GLY C 1 128 ? 28.890 55.570 38.354 1.00 33.35 125 GLY C CA 1
ATOM 4660 C C . GLY C 1 128 ? 29.418 54.895 37.137 1.00 31.95 125 GLY C C 1
ATOM 4661 O O . GLY C 1 128 ? 30.126 55.459 36.433 1.00 28.12 125 GLY C O 1
ATOM 4662 N N . LEU C 1 129 ? 29.069 53.640 36.957 1.00 33.10 126 LEU C N 1
ATOM 4663 C CA . LEU C 1 129 ? 29.467 52.854 35.811 1.00 34.29 126 LEU C CA 1
ATOM 4664 C C . LEU C 1 129 ? 28.369 52.002 35.265 1.00 32.08 126 LEU C C 1
ATOM 4665 O O . LEU C 1 129 ? 27.732 51.362 35.983 1.00 31.41 126 LEU C O 1
ATOM 4670 N N . GLY C 1 130 ? 28.216 51.981 33.963 1.00 29.40 127 GLY C N 1
ATOM 4671 C CA . GLY C 1 130 ? 27.232 51.222 33.257 1.00 28.54 127 GLY C CA 1
ATOM 4672 C C . GLY C 1 130 ? 27.834 50.507 32.071 1.00 31.91 127 GLY C C 1
ATOM 4673 O O . GLY C 1 130 ? 28.412 51.083 31.250 1.00 26.92 127 GLY C O 1
ATOM 4674 N N . LEU C 1 131 ? 27.634 49.209 32.017 1.00 38.58 128 LEU C N 1
ATOM 4675 C CA . LEU C 1 131 ? 28.181 48.341 30.982 1.00 39.95 128 LEU C CA 1
ATOM 4676 C C . LEU C 1 131 ? 27.071 47.462 30.424 1.00 38.16 128 LEU C C 1
ATOM 4677 O O . LEU C 1 131 ? 26.282 46.900 31.186 1.00 39.93 128 LEU C O 1
ATOM 4682 N N . ASP C 1 132 ? 27.007 47.335 29.100 1.00 36.57 129 ASP C N 1
ATOM 4683 C CA . ASP C 1 132 ? 25.915 46.581 28.500 1.00 40.69 129 ASP C CA 1
ATOM 4684 C C . ASP C 1 132 ? 26.335 45.958 27.178 1.00 37.54 129 ASP C C 1
ATOM 4685 O O . ASP C 1 132 ? 26.817 46.658 26.283 1.00 31.76 129 ASP C O 1
ATOM 4690 N N . VAL C 1 133 ? 26.123 44.645 27.062 1.00 37.72 130 VAL C N 1
ATOM 4691 C CA . VAL C 1 133 ? 26.336 43.902 25.825 1.00 35.27 130 VAL C CA 1
ATOM 4692 C C . VAL C 1 133 ? 24.978 43.578 25.221 1.00 34.23 130 VAL C C 1
ATOM 4693 O O . VAL C 1 133 ? 23.987 43.365 25.931 1.00 35.21 130 VAL C O 1
ATOM 4697 N N . GLU C 1 134 ? 24.933 43.559 23.894 1.00 37.53 131 GLU C N 1
ATOM 4698 C CA . GLU C 1 134 ? 23.711 43.276 23.160 1.00 43.68 131 GLU C CA 1
ATOM 4699 C C . GLU C 1 134 ? 24.058 42.521 21.891 1.00 43.32 131 GLU C C 1
ATOM 4700 O O . GLU C 1 134 ? 25.005 42.879 21.188 1.00 45.21 131 GLU C O 1
ATOM 4706 N N . THR C 1 135 ? 23.293 41.474 21.609 1.00 45.17 132 THR C N 1
ATOM 4707 C CA . THR C 1 135 ? 23.384 40.829 20.310 1.00 43.45 132 THR C CA 1
ATOM 4708 C C . THR C 1 135 ? 22.934 41.803 19.231 1.00 45.10 132 THR C C 1
ATOM 4709 O O . THR C 1 135 ? 21.881 42.436 19.353 1.00 46.29 132 THR C O 1
ATOM 4713 N N . LEU C 1 136 ? 23.749 41.940 18.188 1.00 45.79 133 LEU C N 1
ATOM 4714 C CA . LEU C 1 136 ? 23.402 42.783 17.054 1.00 44.18 133 LEU C CA 1
ATOM 4715 C C . LEU C 1 136 ? 22.076 42.351 16.444 1.00 51.07 133 LEU C C 1
ATOM 4716 O O . LEU C 1 136 ? 21.848 41.162 16.190 1.00 55.68 133 LEU C O 1
ATOM 4721 N N . LEU C 1 137 ? 21.197 43.322 16.210 1.00 51.96 134 LEU C N 1
ATOM 4722 C CA . LEU C 1 137 ? 19.921 43.063 15.560 1.00 55.31 134 LEU C CA 1
ATOM 4723 C C . LEU C 1 137 ? 20.065 43.183 14.048 1.00 59.27 134 LEU C C 1
ATOM 4724 O O . LEU C 1 137 ? 20.804 44.035 13.544 1.00 59.36 134 LEU C O 1
ATOM 4729 N N . GLU C 1 138 ? 19.361 42.317 13.329 1.00 61.90 135 GLU C N 1
ATOM 4730 C CA . GLU C 1 138 ? 19.372 42.373 11.879 1.00 66.06 135 GLU C CA 1
ATOM 4731 C C . GLU C 1 138 ? 18.503 43.527 11.390 1.00 63.05 135 GLU C C 1
ATOM 4732 O O . GLU C 1 138 ? 17.672 44.067 12.126 1.00 60.12 135 GLU C O 1
ATOM 4738 N N . ALA C 1 139 ? 18.756 43.930 10.166 1.00 62.23 136 ALA C N 1
ATOM 4739 C CA . ALA C 1 139 ? 18.071 45.002 9.538 1.00 64.44 136 ALA C CA 1
ATOM 4740 C C . ALA C 1 139 ? 16.614 44.961 9.696 1.00 65.44 136 ALA C C 1
ATOM 4741 O O . ALA C 1 139 ? 16.046 45.934 10.076 1.00 65.72 136 ALA C O 1
ATOM 4743 N N . GLU C 1 140 ? 15.998 43.825 9.478 1.00 61.47 137 GLU C N 1
ATOM 4744 C CA . GLU C 1 140 ? 14.574 43.779 9.584 1.00 57.45 137 GLU C CA 1
ATOM 4745 C C . GLU C 1 140 ? 14.061 43.845 10.981 1.00 55.36 137 GLU C C 1
ATOM 4746 O O . GLU C 1 140 ? 13.033 44.343 11.196 1.00 51.81 137 GLU C O 1
ATOM 4748 N N . ARG C 1 141 ? 14.786 43.324 11.932 1.00 58.33 138 ARG C N 1
ATOM 4749 C CA . ARG C 1 141 ? 14.322 43.327 13.288 1.00 59.69 138 ARG C CA 1
ATOM 4750 C C . ARG C 1 141 ? 14.382 44.705 13.851 1.00 58.92 138 ARG C C 1
ATOM 4751 O O . ARG C 1 141 ? 13.464 45.166 14.463 1.00 58.83 138 ARG C O 1
ATOM 4759 N N . ALA C 1 142 ? 15.515 45.329 13.641 1.00 57.84 139 ALA C N 1
ATOM 4760 C CA . ALA C 1 142 ? 15.761 46.677 14.143 1.00 52.75 139 ALA C CA 1
ATOM 4761 C C . ALA C 1 142 ? 14.738 47.674 13.618 1.00 53.21 139 ALA C C 1
ATOM 4762 O O . ALA C 1 142 ? 14.301 48.569 14.342 1.00 49.38 139 ALA C O 1
ATOM 4764 N N . ARG C 1 143 ? 14.337 47.510 12.396 1.00 55.44 140 ARG C N 1
ATOM 4765 C CA . ARG C 1 143 ? 13.390 48.378 11.817 1.00 54.15 140 ARG C CA 1
ATOM 4766 C C . ARG C 1 143 ? 12.046 48.248 12.470 1.00 57.62 140 ARG C C 1
ATOM 4767 O O . ARG C 1 143 ? 11.388 49.205 12.739 1.00 57.93 140 ARG C O 1
ATOM 4775 N N . TYR C 1 144 ? 11.661 47.049 12.797 1.00 59.59 141 TYR C N 1
ATOM 4776 C CA . TYR C 1 144 ? 10.403 46.789 13.482 1.00 61.13 141 TYR C CA 1
ATOM 4777 C C . TYR C 1 144 ? 10.450 47.177 14.959 1.00 57.74 141 TYR C C 1
ATOM 4778 O O . TYR C 1 144 ? 9.406 47.334 15.591 1.00 56.84 141 TYR C O 1
ATOM 4787 N N . LEU C 1 145 ? 11.651 47.331 15.513 1.00 55.49 142 LEU C N 1
ATOM 4788 C CA . LEU C 1 145 ? 11.762 47.696 16.918 1.00 55.10 142 LEU C CA 1
ATOM 4789 C C . LEU C 1 145 ? 12.242 49.120 17.141 1.00 56.23 142 LEU C C 1
ATOM 4790 O O . LEU C 1 145 ? 12.192 49.595 18.280 1.00 54.83 142 LEU C O 1
ATOM 4795 N N . HIS C 1 146 ? 12.705 49.806 16.092 1.00 57.61 143 HIS C N 1
ATOM 4796 C CA . HIS C 1 146 ? 13.343 51.104 16.281 1.00 54.55 143 HIS C CA 1
ATOM 4797 C C . HIS C 1 146 ? 12.409 52.098 16.961 1.00 57.98 143 HIS C C 1
ATOM 4798 O O . HIS C 1 146 ? 12.859 52.905 17.783 1.00 54.74 143 HIS C O 1
ATOM 4805 N N . GLY C 1 147 ? 11.108 52.031 16.662 1.00 63.43 144 GLY C N 1
ATOM 4806 C CA . GLY C 1 147 ? 10.151 52.969 17.228 1.00 63.01 144 GLY C CA 1
ATOM 4807 C C . GLY C 1 147 ? 10.080 52.947 18.740 1.00 56.25 144 GLY C C 1
ATOM 4808 O O . GLY C 1 147 ? 9.671 53.943 19.348 1.00 51.87 144 GLY C O 1
ATOM 4809 N N . GLU C 1 148 ? 10.474 51.836 19.362 1.00 55.34 145 GLU C N 1
ATOM 4810 C CA . GLU C 1 148 ? 10.432 51.694 20.810 1.00 52.48 145 GLU C CA 1
ATOM 4811 C C . GLU C 1 148 ? 11.780 51.931 21.476 1.00 49.94 145 GLU C C 1
ATOM 4812 O O . GLU C 1 148 ? 11.839 52.014 22.705 1.00 53.30 145 GLU C O 1
ATOM 4818 N N . ILE C 1 149 ? 12.856 52.050 20.704 1.00 43.34 146 ILE C N 1
ATOM 4819 C CA . ILE C 1 149 ? 14.181 52.279 21.266 1.00 39.48 146 ILE C CA 1
ATOM 4820 C C . ILE C 1 149 ? 14.621 53.705 20.959 1.00 39.38 146 ILE C C 1
ATOM 4821 O O . ILE C 1 149 ? 15.346 54.324 21.748 1.00 38.80 146 ILE C O 1
ATOM 4826 N N . LEU C 1 150 ? 14.142 54.250 19.844 1.00 38.18 147 LEU C N 1
ATOM 4827 C CA . LEU C 1 150 ? 14.505 55.584 19.389 1.00 39.65 147 LEU C CA 1
ATOM 4828 C C . LEU C 1 150 ? 13.337 56.533 19.612 1.00 43.72 147 LEU C C 1
ATOM 4829 O O . LEU C 1 150 ? 12.194 56.202 19.281 1.00 44.11 147 LEU C O 1
ATOM 4834 N N . THR C 1 151 ? 13.629 57.701 20.182 1.00 42.17 148 THR C N 1
ATOM 4835 C CA . THR C 1 151 ? 12.656 58.778 20.257 1.00 39.84 148 THR C CA 1
ATOM 4836 C C . THR C 1 151 ? 12.460 59.400 18.875 1.00 37.55 148 THR C C 1
ATOM 4837 O O . THR C 1 151 ? 13.270 59.215 17.961 1.00 40.06 148 THR C O 1
ATOM 4841 N N . GLU C 1 152 ? 11.361 60.145 18.725 1.00 33.76 149 GLU C N 1
ATOM 4842 C CA . GLU C 1 152 ? 11.063 60.760 17.434 1.00 38.23 149 GLU C CA 1
ATOM 4843 C C . GLU C 1 152 ? 12.170 61.714 16.986 1.00 45.71 149 GLU C C 1
ATOM 4844 O O . GLU C 1 152 ? 12.382 61.896 15.780 1.00 51.37 149 GLU C O 1
ATOM 4850 N N . GLY C 1 153 ? 12.887 62.327 17.935 1.00 46.56 150 GLY C N 1
ATOM 4851 C CA . GLY C 1 153 ? 14.033 63.147 17.581 1.00 39.97 150 GLY C CA 1
ATOM 4852 C C . GLY C 1 153 ? 15.253 62.352 17.158 1.00 39.59 150 GLY C C 1
ATOM 4853 O O . GLY C 1 153 ? 16.041 62.823 16.331 1.00 37.39 150 GLY C O 1
ATOM 4854 N N . GLU C 1 154 ? 15.435 61.147 17.711 1.00 39.57 151 GLU C N 1
ATOM 4855 C CA . GLU C 1 154 ? 16.547 60.298 17.284 1.00 38.00 151 GLU C CA 1
ATOM 4856 C C . GLU C 1 154 ? 16.316 59.743 15.883 1.00 39.25 151 GLU C C 1
ATOM 4857 O O . GLU C 1 154 ? 17.258 59.628 15.091 1.00 41.30 151 GLU C O 1
ATOM 4863 N N . ARG C 1 155 ? 15.067 59.405 15.555 1.00 39.83 152 ARG C N 1
ATOM 4864 C CA . ARG C 1 155 ? 14.770 58.863 14.233 1.00 42.19 152 ARG C CA 1
ATOM 4865 C C . ARG C 1 155 ? 15.001 59.892 13.137 1.00 48.19 152 ARG C C 1
ATOM 4866 O O . ARG C 1 155 ? 15.287 59.523 11.993 1.00 51.82 152 ARG C O 1
ATOM 4874 N N . LEU C 1 156 ? 14.869 61.181 13.459 1.00 47.55 153 LEU C N 1
ATOM 4875 C CA . LEU C 1 156 ? 15.118 62.224 12.470 1.00 47.36 153 LEU C CA 1
ATOM 4876 C C . LEU C 1 156 ? 16.598 62.579 12.407 1.00 46.95 153 LEU C C 1
ATOM 4877 O O . LEU C 1 156 ? 17.137 62.830 11.322 1.00 51.21 153 LEU C O 1
ATOM 4882 N N . ARG C 1 157 ? 17.263 62.587 13.564 1.00 43.83 154 ARG C N 1
ATOM 4883 C CA . ARG C 1 157 ? 18.687 62.898 13.630 1.00 45.44 154 ARG C CA 1
ATOM 4884 C C . ARG C 1 157 ? 19.520 61.882 12.856 1.00 48.33 154 ARG C C 1
ATOM 4885 O O . ARG C 1 157 ? 20.501 62.245 12.195 1.00 49.28 154 ARG C O 1
ATOM 4893 N N . PHE C 1 158 ? 19.154 60.605 12.933 1.00 46.93 155 PHE C N 1
ATOM 4894 C CA . PHE C 1 158 ? 19.882 59.526 12.279 1.00 49.86 155 PHE C CA 1
ATOM 4895 C C . PHE C 1 158 ? 19.031 58.865 11.201 1.00 51.56 155 PHE C C 1
ATOM 4896 O O . PHE C 1 158 ? 19.021 57.643 11.056 1.00 51.25 155 PHE C O 1
ATOM 4904 N N . ALA C 1 159 ? 18.306 59.674 10.424 1.00 54.27 156 ALA C N 1
ATOM 4905 C CA . ALA C 1 159 ? 17.437 59.131 9.386 1.00 56.83 156 ALA C CA 1
ATOM 4906 C C . ALA C 1 159 ? 18.217 58.449 8.268 1.00 60.58 156 ALA C C 1
ATOM 4907 O O . ALA C 1 159 ? 17.634 57.658 7.519 1.00 63.76 156 ALA C O 1
ATOM 4909 N N . ASP C 1 160 ? 19.512 58.743 8.132 1.00 63.23 157 ASP C N 1
ATOM 4910 C CA . ASP C 1 160 ? 20.326 58.050 7.139 1.00 70.39 157 ASP C CA 1
ATOM 4911 C C . ASP C 1 160 ? 20.800 56.696 7.653 1.00 65.66 157 ASP C C 1
ATOM 4912 O O . ASP C 1 160 ? 20.791 55.711 6.905 1.00 66.25 157 ASP C O 1
ATOM 4917 N N . ASP C 1 161 ? 21.218 56.628 8.921 1.00 59.97 158 ASP C N 1
ATOM 4918 C CA . ASP C 1 161 ? 21.589 55.349 9.518 1.00 57.60 158 ASP C CA 1
ATOM 4919 C C . ASP C 1 161 ? 20.381 54.452 9.743 1.00 54.74 158 ASP C C 1
ATOM 4920 O O . ASP C 1 161 ? 20.538 53.232 9.836 1.00 55.30 158 ASP C O 1
ATOM 4925 N N . LEU C 1 162 ? 19.182 55.026 9.831 1.00 51.90 159 LEU C N 1
ATOM 4926 C CA . LEU C 1 162 ? 17.984 54.216 10.000 1.00 54.58 159 LEU C CA 1
ATOM 4927 C C . LEU C 1 162 ? 17.659 53.393 8.761 1.00 64.13 159 LEU C C 1
ATOM 4928 O O . LEU C 1 162 ? 16.951 52.385 8.871 1.00 67.96 159 LEU C O 1
ATOM 4933 N N . GLU C 1 163 ? 18.153 53.795 7.590 1.00 66.49 160 GLU C N 1
ATOM 4934 C CA . GLU C 1 163 ? 17.917 53.056 6.358 1.00 68.12 160 GLU C CA 1
ATOM 4935 C C . GLU C 1 163 ? 19.146 52.331 5.833 1.00 68.03 160 GLU C C 1
ATOM 4936 O O . GLU C 1 163 ? 18.998 51.312 5.154 1.00 73.68 160 GLU C O 1
ATOM 4942 N N . ARG C 1 164 ? 20.348 52.824 6.129 1.00 64.55 161 ARG C N 1
ATOM 4943 C CA . ARG C 1 164 ? 21.592 52.217 5.663 1.00 61.95 161 ARG C CA 1
ATOM 4944 C C . ARG C 1 164 ? 22.216 51.285 6.697 1.00 57.71 161 ARG C C 1
ATOM 4945 O O . ARG C 1 164 ? 22.491 50.121 6.393 1.00 59.71 161 ARG C O 1
ATOM 4953 N N . ARG C 1 165 ? 22.450 51.773 7.917 1.00 54.90 162 ARG C N 1
ATOM 4954 C CA . ARG C 1 165 ? 22.988 50.942 8.989 1.00 54.07 162 ARG C CA 1
ATOM 4955 C C . ARG C 1 165 ? 21.925 50.701 10.051 1.00 50.18 162 ARG C C 1
ATOM 4956 O O . ARG C 1 165 ? 22.133 51.028 11.224 1.00 44.01 162 ARG C O 1
ATOM 4964 N N . THR C 1 166 ? 20.785 50.128 9.650 1.00 52.06 163 THR C N 1
ATOM 4965 C CA . THR C 1 166 ? 19.625 50.086 10.537 1.00 52.86 163 THR C CA 1
ATOM 4966 C C . THR C 1 166 ? 19.895 49.237 11.772 1.00 50.41 163 THR C C 1
ATOM 4967 O O . THR C 1 166 ? 19.642 49.669 12.901 1.00 47.64 163 THR C O 1
ATOM 4971 N N . GLY C 1 167 ? 20.405 48.019 11.578 1.00 56.61 164 GLY C N 1
ATOM 4972 C CA . GLY C 1 167 ? 20.645 47.141 12.713 1.00 53.07 164 GLY C CA 1
ATOM 4973 C C . GLY C 1 167 ? 21.648 47.710 13.699 1.00 46.46 164 GLY C C 1
ATOM 4974 O O . GLY C 1 167 ? 21.453 47.630 14.915 1.00 42.71 164 GLY C O 1
ATOM 4975 N N . LEU C 1 168 ? 22.732 48.300 13.188 1.00 45.10 165 LEU C N 1
ATOM 4976 C CA . LEU C 1 168 ? 23.765 48.847 14.061 1.00 41.86 165 LEU C CA 1
ATOM 4977 C C . LEU C 1 168 ? 23.243 50.025 14.874 1.00 45.37 165 LEU C C 1
ATOM 4978 O O . LEU C 1 168 ? 23.537 50.141 16.069 1.00 45.04 165 LEU C O 1
ATOM 4983 N N . LEU C 1 169 ? 22.467 50.909 14.243 1.00 47.81 166 LEU C N 1
ATOM 4984 C CA . LEU C 1 169 ? 22.016 52.123 14.913 1.00 44.43 166 LEU C CA 1
ATOM 4985 C C . LEU C 1 169 ? 21.082 51.802 16.072 1.00 42.54 166 LEU C C 1
ATOM 4986 O O . LEU C 1 169 ? 21.140 52.454 17.122 1.00 37.50 166 LEU C O 1
ATOM 4991 N N . VAL C 1 170 ? 20.233 50.784 15.912 1.00 42.24 167 VAL C N 1
ATOM 4992 C CA . VAL C 1 170 ? 19.234 50.487 16.934 1.00 40.08 167 VAL C CA 1
ATOM 4993 C C . VAL C 1 170 ? 19.841 49.671 18.068 1.00 38.34 167 VAL C C 1
ATOM 4994 O O . VAL C 1 170 ? 19.497 49.867 19.240 1.00 36.64 167 VAL C O 1
ATOM 4998 N N . THR C 1 171 ? 20.747 48.744 17.749 1.00 41.18 168 THR C N 1
ATOM 4999 C CA . THR C 1 171 ? 21.443 48.015 18.803 1.00 41.11 168 THR C CA 1
ATOM 5000 C C . THR C 1 171 ? 22.360 48.945 19.593 1.00 37.36 168 THR C C 1
ATOM 5001 O O . THR C 1 171 ? 22.516 48.789 20.809 1.00 36.85 168 THR C O 1
ATOM 5005 N N . LEU C 1 172 ? 22.964 49.922 18.918 1.00 39.00 169 LEU C N 1
ATOM 5006 C CA . LEU C 1 172 ? 23.809 50.903 19.593 1.00 34.84 169 LEU C CA 1
ATOM 5007 C C . LEU C 1 172 ? 22.991 51.737 20.575 1.00 32.23 169 LEU C C 1
ATOM 5008 O O . LEU C 1 172 ? 23.299 51.800 21.771 1.00 27.44 169 LEU C O 1
ATOM 5013 N N . ALA C 1 173 ? 21.916 52.361 20.086 1.00 35.92 170 ALA C N 1
ATOM 5014 C CA . ALA C 1 173 ? 21.034 53.134 20.956 1.00 31.39 170 ALA C CA 1
ATOM 5015 C C . ALA C 1 173 ? 20.507 52.294 22.111 1.00 33.82 170 ALA C C 1
ATOM 5016 O O . ALA C 1 173 ? 20.451 52.764 23.255 1.00 36.37 170 ALA C O 1
ATOM 5018 N N . PHE C 1 174 ? 20.117 51.044 21.833 1.00 36.21 171 PHE C N 1
ATOM 5019 C CA . PHE C 1 174 ? 19.637 50.153 22.886 1.00 29.75 171 PHE C CA 1
ATOM 5020 C C . PHE C 1 174 ? 20.715 49.908 23.931 1.00 29.04 171 PHE C C 1
ATOM 5021 O O . PHE C 1 174 ? 20.456 49.998 25.135 1.00 34.36 171 PHE C O 1
ATOM 5029 N N . SER C 1 175 ? 21.930 49.580 23.488 1.00 26.50 172 SER C N 1
ATOM 5030 C CA . SER C 1 175 ? 23.024 49.328 24.419 1.00 24.07 172 SER C CA 1
ATOM 5031 C C . SER C 1 175 ? 23.380 50.583 25.212 1.00 27.23 172 SER C C 1
ATOM 5032 O O . SER C 1 175 ? 23.556 50.529 26.436 1.00 19.47 172 SER C O 1
ATOM 5035 N N . LEU C 1 176 ? 23.505 51.722 24.528 1.00 24.47 173 LEU C N 1
ATOM 5036 C CA . LEU C 1 176 ? 23.940 52.935 25.209 1.00 26.93 173 LEU C CA 1
ATOM 5037 C C . LEU C 1 176 ? 22.923 53.370 26.258 1.00 30.39 173 LEU C C 1
ATOM 5038 O O . LEU C 1 176 ? 23.298 53.755 27.372 1.00 30.80 173 LEU C O 1
ATOM 5043 N N . LYS C 1 177 ? 21.630 53.278 25.934 1.00 30.13 174 LYS C N 1
ATOM 5044 C CA . LYS C 1 177 ? 20.604 53.687 26.886 1.00 28.12 174 LYS C CA 1
ATOM 5045 C C . LYS C 1 177 ? 20.581 52.794 28.120 1.00 30.37 174 LYS C C 1
ATOM 5046 O O . LYS C 1 177 ? 20.335 53.279 29.229 1.00 32.19 174 LYS C O 1
ATOM 5052 N N . GLU C 1 178 ? 20.844 51.500 27.961 1.00 30.99 175 GLU C N 1
ATOM 5053 C CA . GLU C 1 178 ? 20.893 50.640 29.136 1.00 33.63 175 GLU C CA 1
ATOM 5054 C C . GLU C 1 178 ? 22.181 50.822 29.920 1.00 32.18 175 GLU C C 1
ATOM 5055 O O . GLU C 1 178 ? 22.181 50.667 31.145 1.00 32.71 175 GLU C O 1
ATOM 5061 N N . SER C 1 179 ? 23.282 51.137 29.234 1.00 36.09 176 SER C N 1
ATOM 5062 C CA . SER C 1 179 ? 24.489 51.569 29.930 1.00 37.56 176 SER C CA 1
ATOM 5063 C C . SER C 1 179 ? 24.227 52.828 30.748 1.00 28.49 176 SER C C 1
ATOM 5064 O O . SER C 1 179 ? 24.698 52.950 31.886 1.00 25.76 176 SER C O 1
ATOM 5067 N N . LEU C 1 180 ? 23.468 53.769 30.186 1.00 27.28 177 LEU C N 1
ATOM 5068 C CA . LEU C 1 180 ? 23.148 54.996 30.906 1.00 31.62 177 LEU C CA 1
ATOM 5069 C C . LEU C 1 180 ? 22.308 54.706 32.143 1.00 33.62 177 LEU C C 1
ATOM 5070 O O . LEU C 1 180 ? 22.483 55.350 33.184 1.00 37.34 177 LEU C O 1
ATOM 5075 N N . PHE C 1 181 ? 21.401 53.730 32.051 1.00 35.51 178 PHE C N 1
ATOM 5076 C CA . PHE C 1 181 ? 20.551 53.390 33.189 1.00 33.11 178 PHE C CA 1
ATOM 5077 C C . PHE C 1 181 ? 21.348 52.723 34.302 1.00 34.50 178 PHE C C 1
ATOM 5078 O O . PHE C 1 181 ? 21.083 52.955 35.486 1.00 38.07 178 PHE C O 1
ATOM 5086 N N . LYS C 1 182 ? 22.313 51.877 33.951 1.00 31.55 179 LYS C N 1
ATOM 5087 C CA . LYS C 1 182 ? 23.100 51.217 34.986 1.00 27.42 179 LYS C CA 1
ATOM 5088 C C . LYS C 1 182 ? 24.085 52.170 35.641 1.00 23.36 179 LYS C C 1
ATOM 5089 O O . LYS C 1 182 ? 24.494 51.944 36.784 1.00 26.26 179 LYS C O 1
ATOM 5095 N N . ALA C 1 183 ? 24.495 53.218 34.929 1.00 26.02 180 ALA C N 1
ATOM 5096 C CA . ALA C 1 183 ? 25.363 54.222 35.530 1.00 26.83 180 ALA C CA 1
ATOM 5097 C C . ALA C 1 183 ? 24.582 55.148 36.451 1.00 27.91 180 ALA C C 1
ATOM 5098 O O . ALA C 1 183 ? 25.053 55.482 37.542 1.00 30.08 180 ALA C O 1
ATOM 5100 N N . LEU C 1 184 ? 23.378 55.541 36.047 1.00 31.16 181 LEU C N 1
ATOM 5101 C CA . LEU C 1 184 ? 22.649 56.580 36.761 1.00 34.86 181 LEU C CA 1
ATOM 5102 C C . LEU C 1 184 ? 21.691 56.042 37.814 1.00 36.77 181 LEU C C 1
ATOM 5103 O O . LEU C 1 184 ? 21.471 56.716 38.832 1.00 39.60 181 LEU C O 1
ATOM 5108 N N . TYR C 1 185 ? 21.112 54.884 37.613 1.00 34.79 182 TYR C N 1
ATOM 5109 C CA . TYR C 1 185 ? 20.155 54.338 38.560 1.00 32.36 182 TYR C CA 1
ATOM 5110 C C . TYR C 1 185 ? 20.623 54.269 40.009 1.00 32.27 182 TYR C C 1
ATOM 5111 O O . TYR C 1 185 ? 19.918 54.576 40.881 1.00 29.91 182 TYR C O 1
ATOM 5120 N N . PRO C 1 186 ? 21.827 53.814 40.238 1.00 33.47 183 PRO C N 1
ATOM 5121 C CA . PRO C 1 186 ? 22.334 53.813 41.587 1.00 40.47 183 PRO C CA 1
ATOM 5122 C C . PRO C 1 186 ? 22.461 55.250 42.108 1.00 46.30 183 PRO C C 1
ATOM 5123 O O . PRO C 1 186 ? 22.244 55.423 43.264 1.00 50.98 183 PRO C O 1
ATOM 5127 N N . LEU C 1 187 ? 22.865 56.216 41.298 1.00 42.63 184 LEU C N 1
ATOM 5128 C CA . LEU C 1 187 ? 22.904 57.617 41.672 1.00 41.96 184 LEU C CA 1
ATOM 5129 C C . LEU C 1 187 ? 21.544 58.264 41.915 1.00 43.92 184 LEU C C 1
ATOM 5130 O O . LEU C 1 187 ? 21.446 59.110 42.722 1.00 44.59 184 LEU C O 1
ATOM 5135 N N . VAL C 1 188 ? 20.522 57.889 41.166 1.00 43.39 185 VAL C N 1
ATOM 5136 C CA . VAL C 1 188 ? 19.198 58.475 41.289 1.00 41.68 185 VAL C CA 1
ATOM 5137 C C . VAL C 1 188 ? 18.060 57.629 41.812 1.00 42.06 185 VAL C C 1
ATOM 5138 O O . VAL C 1 188 ? 17.078 58.138 42.168 1.00 45.08 185 VAL C O 1
ATOM 5142 N N . GLY C 1 189 ? 18.154 56.330 41.740 1.00 40.42 186 GLY C N 1
ATOM 5143 C CA . GLY C 1 189 ? 17.159 55.434 42.303 1.00 40.47 186 GLY C CA 1
ATOM 5144 C C . GLY C 1 189 ? 15.793 55.538 41.660 1.00 41.64 186 GLY C C 1
ATOM 5145 O O . GLY C 1 189 ? 14.802 55.030 42.195 1.00 42.21 186 GLY C O 1
ATOM 5146 N N . LYS C 1 190 ? 15.728 56.210 40.518 1.00 48.73 187 LYS C N 1
ATOM 5147 C CA . LYS C 1 190 ? 14.507 56.351 39.739 1.00 54.35 187 LYS C CA 1
ATOM 5148 C C . LYS C 1 190 ? 14.662 55.602 38.424 1.00 53.63 187 LYS C C 1
ATOM 5149 O O . LYS C 1 190 ? 15.731 55.623 37.805 1.00 52.81 187 LYS C O 1
ATOM 5155 N N . ARG C 1 191 ? 13.595 54.934 38.004 1.00 53.40 188 ARG C N 1
ATOM 5156 C CA . ARG C 1 191 ? 13.614 54.237 36.730 1.00 52.35 188 ARG C CA 1
ATOM 5157 C C . ARG C 1 191 ? 13.215 55.183 35.609 1.00 53.38 188 ARG C C 1
ATOM 5158 O O . ARG C 1 191 ? 12.185 55.860 35.685 1.00 59.56 188 ARG C O 1
ATOM 5166 N N . PHE C 1 192 ? 14.059 55.254 34.588 1.00 50.00 189 PHE C N 1
ATOM 5167 C CA . PHE C 1 192 ? 13.750 55.939 33.345 1.00 45.90 189 PHE C CA 1
ATOM 5168 C C . PHE C 1 192 ? 13.937 54.945 32.208 1.00 41.21 189 PHE C C 1
ATOM 5169 O O . PHE C 1 192 ? 14.590 53.911 32.366 1.00 36.92 189 PHE C O 1
ATOM 5177 N N . TYR C 1 193 ? 13.329 55.253 31.065 1.00 41.03 190 TYR C N 1
ATOM 5178 C CA . TYR C 1 193 ? 13.252 54.279 29.986 1.00 40.04 190 TYR C CA 1
ATOM 5179 C C . TYR C 1 193 ? 13.805 54.849 28.688 1.00 41.70 190 TYR C C 1
ATOM 5180 O O . TYR C 1 193 ? 14.399 55.932 28.682 1.00 46.42 190 TYR C O 1
ATOM 5189 N N . PHE C 1 194 ? 13.617 54.118 27.587 1.00 39.34 191 PHE C N 1
ATOM 5190 C CA . PHE C 1 194 ? 14.261 54.486 26.330 1.00 39.00 191 PHE C CA 1
ATOM 5191 C C . PHE C 1 194 ? 13.850 55.878 25.860 1.00 37.98 191 PHE C C 1
ATOM 5192 O O . PHE C 1 194 ? 14.635 56.562 25.191 1.00 34.13 191 PHE C O 1
ATOM 5200 N N . GLU C 1 195 ? 12.645 56.324 26.215 1.00 39.21 192 GLU C N 1
ATOM 5201 C CA . GLU C 1 195 ? 12.146 57.623 25.777 1.00 42.61 192 GLU C CA 1
ATOM 5202 C C . GLU C 1 195 ? 12.715 58.790 26.576 1.00 40.94 192 GLU C C 1
ATOM 5203 O O . GLU C 1 195 ? 12.533 59.940 26.168 1.00 40.29 192 GLU C O 1
ATOM 5209 N N . HIS C 1 196 ? 13.400 58.524 27.687 1.00 37.32 193 HIS C N 1
ATOM 5210 C CA . HIS C 1 196 ? 13.889 59.557 28.586 1.00 36.50 193 HIS C CA 1
ATOM 5211 C C . HIS C 1 196 ? 15.354 59.901 28.337 1.00 38.36 193 HIS C C 1
ATOM 5212 O O . HIS C 1 196 ? 16.007 60.492 29.203 1.00 37.91 193 HIS C O 1
ATOM 5219 N N . ALA C 1 197 ? 15.879 59.540 27.171 1.00 41.12 194 ALA C N 1
ATOM 5220 C CA . ALA C 1 197 ? 17.245 59.867 26.795 1.00 40.21 194 ALA C CA 1
ATOM 5221 C C . ALA C 1 197 ? 17.365 59.701 25.290 1.00 40.44 194 ALA C C 1
ATOM 5222 O O . ALA C 1 197 ? 16.784 58.776 24.722 1.00 38.72 194 ALA C O 1
ATOM 5224 N N . GLU C 1 198 ? 18.118 60.574 24.660 1.00 39.73 195 GLU C N 1
ATOM 5225 C CA . GLU C 1 198 ? 18.333 60.513 23.267 1.00 41.23 195 GLU C CA 1
ATOM 5226 C C . GLU C 1 198 ? 19.788 60.385 22.981 1.00 41.06 195 GLU C C 1
ATOM 5227 O O . GLU C 1 198 ? 20.600 60.728 23.771 1.00 41.50 195 GLU C O 1
ATOM 5233 N N . LEU C 1 199 ? 20.099 59.823 21.839 1.00 36.63 196 LEU C N 1
ATOM 5234 C CA . LEU C 1 199 ? 21.440 59.707 21.394 1.00 34.54 196 LEU C CA 1
ATOM 5235 C C . LEU C 1 199 ? 21.685 60.917 20.519 1.00 39.88 196 LEU C C 1
ATOM 5236 O O . LEU C 1 199 ? 20.929 61.211 19.635 1.00 43.90 196 LEU C O 1
ATOM 5241 N N . LEU C 1 200 ? 22.749 61.631 20.791 1.00 37.50 197 LEU C N 1
ATOM 5242 C CA . LEU C 1 200 ? 23.062 62.808 20.078 1.00 37.75 197 LEU C CA 1
ATOM 5243 C C . LEU C 1 200 ? 23.972 62.598 18.947 1.00 43.38 197 LEU C C 1
ATOM 5244 O O . LEU C 1 200 ? 23.780 63.193 17.954 1.00 47.27 197 LEU C O 1
ATOM 5249 N N . GLU C 1 201 ? 24.932 61.716 19.085 1.00 47.64 198 GLU C N 1
ATOM 5250 C CA . GLU C 1 201 ? 25.932 61.501 18.049 1.00 51.64 198 GLU C CA 1
ATOM 5251 C C . GLU C 1 201 ? 26.666 60.205 18.347 1.00 45.94 198 GLU C C 1
ATOM 5252 O O . GLU C 1 201 ? 26.666 59.716 19.479 1.00 38.69 198 GLU C O 1
ATOM 5258 N N . TRP C 1 202 ? 27.293 59.660 17.309 1.00 46.66 199 TRP C N 1
ATOM 5259 C CA . TRP C 1 202 ? 28.124 58.477 17.452 1.00 43.78 199 TRP C CA 1
ATOM 5260 C C . TRP C 1 202 ? 29.059 58.406 16.255 1.00 45.83 199 TRP C C 1
ATOM 5261 O O . TRP C 1 202 ? 28.652 58.689 15.126 1.00 50.14 199 TRP C O 1
ATOM 5272 N N . ARG C 1 203 ? 30.309 58.045 16.511 1.00 44.24 200 ARG C N 1
ATOM 5273 C CA . ARG C 1 203 ? 31.333 58.022 15.482 1.00 48.48 200 ARG C CA 1
ATOM 5274 C C . ARG C 1 203 ? 31.859 56.602 15.318 1.00 53.19 200 ARG C C 1
ATOM 5275 O O . ARG C 1 203 ? 31.671 55.743 16.185 1.00 50.62 200 ARG C O 1
ATOM 5283 N N . ALA C 1 204 ? 32.521 56.363 14.181 1.00 59.41 201 ALA C N 1
ATOM 5284 C CA . ALA C 1 204 ? 32.986 55.023 13.844 1.00 59.05 201 ALA C CA 1
ATOM 5285 C C . ALA C 1 204 ? 34.108 54.543 14.752 1.00 61.59 201 ALA C C 1
ATOM 5286 O O . ALA C 1 204 ? 34.314 53.330 14.868 1.00 62.72 201 ALA C O 1
ATOM 5288 N N . ASP C 1 205 ? 34.830 55.456 15.401 1.00 64.71 202 ASP C N 1
ATOM 5289 C CA . ASP C 1 205 ? 35.927 55.077 16.282 1.00 69.15 202 ASP C CA 1
ATOM 5290 C C . ASP C 1 205 ? 35.450 54.572 17.639 1.00 65.46 202 ASP C C 1
ATOM 5291 O O . ASP C 1 205 ? 36.285 54.264 18.494 1.00 68.79 202 ASP C O 1
ATOM 5296 N N . GLY C 1 206 ? 34.145 54.485 17.863 1.00 56.19 203 GLY C N 1
ATOM 5297 C CA . GLY C 1 206 ? 33.611 53.945 19.089 1.00 49.37 203 GLY C CA 1
ATOM 5298 C C . GLY C 1 206 ? 33.269 54.948 20.168 1.00 49.32 203 GLY C C 1
ATOM 5299 O O . GLY C 1 206 ? 33.347 54.607 21.353 1.00 48.73 203 GLY C O 1
ATOM 5300 N N . GLN C 1 207 ? 32.874 56.163 19.806 1.00 52.65 204 GLN C N 1
ATOM 5301 C CA . GLN C 1 207 ? 32.477 57.161 20.787 1.00 47.64 204 GLN C CA 1
ATOM 5302 C C . GLN C 1 207 ? 31.060 57.634 20.503 1.00 36.85 204 GLN C C 1
ATOM 5303 O O . GLN C 1 207 ? 30.575 57.555 19.372 1.00 36.84 204 GLN C O 1
ATOM 5309 N N . ALA C 1 208 ? 30.395 58.108 21.552 1.00 31.92 205 ALA C N 1
ATOM 5310 C CA . ALA C 1 208 ? 29.050 58.648 21.429 1.00 33.08 205 ALA C CA 1
ATOM 5311 C C . ALA C 1 208 ? 28.805 59.633 22.563 1.00 40.06 205 ALA C C 1
ATOM 5312 O O . ALA C 1 208 ? 29.595 59.741 23.504 1.00 41.07 205 ALA C O 1
ATOM 5314 N N . ARG C 1 209 ? 27.691 60.355 22.460 1.00 40.88 206 ARG C N 1
ATOM 5315 C CA . ARG C 1 209 ? 27.227 61.246 23.512 1.00 40.20 206 ARG C CA 1
ATOM 5316 C C . ARG C 1 209 ? 25.721 61.094 23.657 1.00 38.49 206 ARG C C 1
ATOM 5317 O O . ARG C 1 209 ? 24.995 61.063 22.658 1.00 39.97 206 ARG C O 1
ATOM 5325 N N . LEU C 1 210 ? 25.263 60.982 24.902 1.00 36.97 207 LEU C N 1
ATOM 5326 C CA . LEU C 1 210 ? 23.850 60.856 25.229 1.00 36.95 207 LEU C CA 1
ATOM 5327 C C . LEU C 1 210 ? 23.335 62.155 25.847 1.00 36.71 207 LEU C C 1
ATOM 5328 O O . LEU C 1 210 ? 24.108 62.996 26.312 1.00 35.17 207 LEU C O 1
ATOM 5333 N N . ARG C 1 211 ? 22.010 62.316 25.842 1.00 36.22 208 ARG C N 1
ATOM 5334 C CA . ARG C 1 211 ? 21.367 63.490 26.421 1.00 38.72 208 ARG C CA 1
ATOM 5335 C C . ARG C 1 211 ? 20.064 63.084 27.098 1.00 33.21 208 ARG C C 1
ATOM 5336 O O . ARG C 1 211 ? 19.267 62.337 26.520 1.00 28.89 208 ARG C O 1
ATOM 5344 N N . LEU C 1 212 ? 19.853 63.580 28.318 1.00 28.19 209 LEU C N 1
ATOM 5345 C CA . LEU C 1 212 ? 18.649 63.266 29.076 1.00 29.29 209 LEU C CA 1
ATOM 5346 C C . LEU C 1 212 ? 17.481 64.136 28.633 1.00 32.16 209 LEU C C 1
ATOM 5347 O O . LEU C 1 212 ? 17.644 65.328 28.346 1.00 33.19 209 LEU C O 1
ATOM 5352 N N . LEU C 1 213 ? 16.292 63.537 28.603 1.00 35.99 210 LEU C N 1
ATOM 5353 C CA . LEU C 1 213 ? 15.071 64.248 28.257 1.00 40.60 210 LEU C CA 1
ATOM 5354 C C . LEU C 1 213 ? 14.161 64.474 29.453 1.00 43.69 210 LEU C C 1
ATOM 5355 O O . LEU C 1 213 ? 13.061 65.016 29.286 1.00 46.58 210 LEU C O 1
ATOM 5360 N N . THR C 1 214 ? 14.589 64.093 30.654 1.00 45.21 211 THR C N 1
ATOM 5361 C CA . THR C 1 214 ? 13.751 64.257 31.831 1.00 50.39 211 THR C CA 1
ATOM 5362 C C . THR C 1 214 ? 14.630 64.477 33.054 1.00 49.49 211 THR C C 1
ATOM 5363 O O . THR C 1 214 ? 15.808 64.115 33.073 1.00 46.85 211 THR C O 1
ATOM 5367 N N . ASP C 1 215 ? 14.077 65.097 34.048 1.00 52.56 212 ASP C N 1
ATOM 5368 C CA . ASP C 1 215 ? 14.809 65.358 35.247 1.00 48.02 212 ASP C CA 1
ATOM 5369 C C . ASP C 1 215 ? 14.813 64.195 36.082 1.00 41.21 212 ASP C C 1
ATOM 5370 O O . ASP C 1 215 ? 13.823 63.727 36.476 1.00 45.06 212 ASP C O 1
ATOM 5375 N N . LEU C 1 216 ? 15.982 63.725 36.324 1.00 36.20 213 LEU C N 1
ATOM 5376 C CA . LEU C 1 216 ? 16.104 62.575 37.092 1.00 39.16 213 LEU C CA 1
ATOM 5377 C C . LEU C 1 216 ? 16.499 62.836 38.447 1.00 45.87 213 LEU C C 1
ATOM 5378 O O . LEU C 1 216 ? 16.537 61.937 39.064 1.00 61.80 213 LEU C O 1
ATOM 5383 N N . SER C 1 217 ? 16.867 64.037 38.832 1.00 42.75 214 SER C N 1
ATOM 5384 C CA . SER C 1 217 ? 17.325 64.544 40.127 1.00 42.38 214 SER C CA 1
ATOM 5385 C C . SER C 1 217 ? 17.815 65.988 39.886 1.00 42.28 214 SER C C 1
ATOM 5386 O O . SER C 1 217 ? 17.968 66.399 38.773 1.00 40.67 214 SER C O 1
ATOM 5389 N N . PRO C 1 218 ? 18.033 66.775 40.942 1.00 42.33 215 PRO C N 1
ATOM 5390 C CA . PRO C 1 218 ? 18.523 68.138 40.671 1.00 42.18 215 PRO C CA 1
ATOM 5391 C C . PRO C 1 218 ? 19.843 68.191 39.925 1.00 44.91 215 PRO C C 1
ATOM 5392 O O . PRO C 1 218 ? 20.091 69.167 39.206 1.00 49.02 215 PRO C O 1
ATOM 5396 N N . GLU C 1 219 ? 20.704 67.181 40.073 1.00 47.76 216 GLU C N 1
ATOM 5397 C CA . GLU C 1 219 ? 21.932 67.142 39.285 1.00 47.01 216 GLU C CA 1
ATOM 5398 C C . GLU C 1 219 ? 21.674 66.612 37.879 1.00 48.54 216 GLU C C 1
ATOM 5399 O O . GLU C 1 219 ? 22.073 67.231 36.887 1.00 51.03 216 GLU C O 1
ATOM 5405 N N . TRP C 1 220 ? 21.007 65.464 37.781 1.00 46.59 217 TRP C N 1
ATOM 5406 C CA . TRP C 1 220 ? 20.757 64.810 36.500 1.00 39.90 217 TRP C CA 1
ATOM 5407 C C . TRP C 1 220 ? 19.409 65.270 35.947 1.00 39.46 217 TRP C C 1
ATOM 5408 O O . TRP C 1 220 ? 18.441 64.516 35.830 1.00 38.74 217 TRP C O 1
ATOM 5419 N N . ARG C 1 221 ? 19.377 66.549 35.595 1.00 40.66 218 ARG C N 1
ATOM 5420 C CA . ARG C 1 221 ? 18.186 67.200 35.084 1.00 44.86 218 ARG C CA 1
ATOM 5421 C C . ARG C 1 221 ? 18.107 67.070 33.565 1.00 41.61 218 ARG C C 1
ATOM 5422 O O . ARG C 1 221 ? 19.032 66.593 32.901 1.00 37.66 218 ARG C O 1
ATOM 5430 N N . HIS C 1 222 ? 16.967 67.495 33.025 1.00 45.61 219 HIS C N 1
ATOM 5431 C CA . HIS C 1 222 ? 16.770 67.562 31.583 1.00 50.59 219 HIS C CA 1
ATOM 5432 C C . HIS C 1 222 ? 17.902 68.346 30.930 1.00 49.73 219 HIS C C 1
ATOM 5433 O O . HIS C 1 222 ? 18.197 69.480 31.320 1.00 53.16 219 HIS C O 1
ATOM 5440 N N . GLY C 1 223 ? 18.557 67.729 29.949 1.00 44.77 220 GLY C N 1
ATOM 5441 C CA . GLY C 1 223 ? 19.651 68.362 29.249 1.00 36.62 220 GLY C CA 1
ATOM 5442 C C . GLY C 1 223 ? 21.027 67.898 29.665 1.00 33.85 220 GLY C C 1
ATOM 5443 O O . GLY C 1 223 ? 22.009 68.282 29.018 1.00 35.96 220 GLY C O 1
ATOM 5444 N N . SER C 1 224 ? 21.134 67.095 30.720 1.00 33.99 221 SER C N 1
ATOM 5445 C CA . SER C 1 224 ? 22.422 66.509 31.071 1.00 37.38 221 SER C CA 1
ATOM 5446 C C . SER C 1 224 ? 22.943 65.665 29.915 1.00 33.21 221 SER C C 1
ATOM 5447 O O . SER C 1 224 ? 22.176 64.989 29.222 1.00 35.00 221 SER C O 1
ATOM 5450 N N . GLU C 1 225 ? 24.256 65.714 29.703 1.00 29.79 222 GLU C N 1
ATOM 5451 C CA . GLU C 1 225 ? 24.890 65.054 28.572 1.00 32.89 222 GLU C CA 1
ATOM 5452 C C . GLU C 1 225 ? 26.078 64.240 29.051 1.00 36.40 222 GLU C C 1
ATOM 5453 O O . GLU C 1 225 ? 26.984 64.774 29.700 1.00 39.59 222 GLU C O 1
ATOM 5459 N N . LEU C 1 226 ? 26.079 62.956 28.709 1.00 38.39 223 LEU C N 1
ATOM 5460 C CA . LEU C 1 226 ? 27.096 62.018 29.152 1.00 38.88 223 LEU C CA 1
ATOM 5461 C C . LEU C 1 226 ? 27.793 61.416 27.943 1.00 41.38 223 LEU C C 1
ATOM 5462 O O . LEU C 1 226 ? 27.135 60.922 27.020 1.00 42.94 223 LEU C O 1
ATOM 5467 N N . ASP C 1 227 ? 29.122 61.465 27.949 1.00 41.48 224 ASP C N 1
ATOM 5468 C CA . ASP C 1 227 ? 29.888 60.770 26.929 1.00 42.92 224 ASP C CA 1
ATOM 5469 C C . ASP C 1 227 ? 29.802 59.264 27.146 1.00 41.12 224 ASP C C 1
ATOM 5470 O O . ASP C 1 227 ? 29.556 58.782 28.256 1.00 43.19 224 ASP C O 1
ATOM 5475 N N . ALA C 1 228 ? 29.997 58.518 26.065 1.00 34.92 225 ALA C N 1
ATOM 5476 C CA . ALA C 1 228 ? 29.970 57.067 26.118 1.00 25.64 225 ALA C CA 1
ATOM 5477 C C . ALA C 1 228 ? 30.936 56.518 25.080 1.00 26.88 225 ALA C C 1
ATOM 5478 O O . ALA C 1 228 ? 31.431 57.241 24.211 1.00 28.31 225 ALA C O 1
ATOM 5480 N N . GLN C 1 229 ? 31.227 55.228 25.191 1.00 28.59 226 GLN C N 1
ATOM 5481 C CA . GLN C 1 229 ? 32.036 54.548 24.193 1.00 28.86 226 GLN C CA 1
ATOM 5482 C C . GLN C 1 229 ? 31.503 53.138 23.990 1.00 34.64 226 GLN C C 1
ATOM 5483 O O . GLN C 1 229 ? 30.878 52.549 24.877 1.00 34.49 226 GLN C O 1
ATOM 5489 N N . PHE C 1 230 ? 31.752 52.606 22.796 1.00 39.58 227 PHE C N 1
ATOM 5490 C CA . PHE C 1 230 ? 31.214 51.312 22.415 1.00 37.41 227 PHE C CA 1
ATOM 5491 C C . PHE C 1 230 ? 32.166 50.639 21.440 1.00 41.07 227 PHE C C 1
ATOM 5492 O O . PHE C 1 230 ? 33.034 51.280 20.841 1.00 40.66 227 PHE C O 1
ATOM 5500 N N . ALA C 1 231 ? 31.985 49.328 21.290 1.00 40.97 228 ALA C N 1
ATOM 5501 C CA . ALA C 1 231 ? 32.715 48.542 20.311 1.00 39.63 228 ALA C CA 1
ATOM 5502 C C . ALA C 1 231 ? 31.787 47.461 19.787 1.00 41.92 228 ALA C C 1
ATOM 5503 O O . ALA C 1 231 ? 30.822 47.071 20.448 1.00 42.81 228 ALA C O 1
ATOM 5505 N N . VAL C 1 232 ? 32.088 46.989 18.581 1.00 44.38 229 VAL C N 1
ATOM 5506 C CA . VAL C 1 232 ? 31.329 45.938 17.917 1.00 44.98 229 VAL C CA 1
ATOM 5507 C C . VAL C 1 232 ? 32.294 44.817 17.554 1.00 50.43 229 VAL C C 1
ATOM 5508 O O . VAL C 1 232 ? 33.332 45.070 16.932 1.00 54.00 229 VAL C O 1
ATOM 5512 N N . LEU C 1 233 ? 31.965 43.589 17.957 1.00 51.85 230 LEU C N 1
ATOM 5513 C CA . LEU C 1 233 ? 32.740 42.425 17.547 1.00 60.48 230 LEU C CA 1
ATOM 5514 C C . LEU C 1 233 ? 31.945 41.162 17.846 1.00 60.75 230 LEU C C 1
ATOM 5515 O O . LEU C 1 233 ? 31.264 41.081 18.872 1.00 58.88 230 LEU C O 1
ATOM 5520 N N . ASP C 1 234 ? 32.034 40.191 16.933 1.00 64.36 231 ASP C N 1
ATOM 5521 C CA . ASP C 1 234 ? 31.424 38.868 17.095 1.00 63.70 231 ASP C CA 1
ATOM 5522 C C . ASP C 1 234 ? 29.908 38.960 17.256 1.00 57.18 231 ASP C C 1
ATOM 5523 O O . ASP C 1 234 ? 29.313 38.288 18.102 1.00 53.38 231 ASP C O 1
ATOM 5525 N N . GLY C 1 235 ? 29.275 39.793 16.430 1.00 54.57 232 GLY C N 1
ATOM 5526 C CA . GLY C 1 235 ? 27.842 40.000 16.516 1.00 50.70 232 GLY C CA 1
ATOM 5527 C C . GLY C 1 235 ? 27.355 40.675 17.780 1.00 46.72 232 GLY C C 1
ATOM 5528 O O . GLY C 1 235 ? 26.142 40.792 17.971 1.00 48.54 232 GLY C O 1
ATOM 5529 N N A ARG C 1 236 ? 28.257 41.120 18.648 0.38 48.19 233 ARG C N 1
ATOM 5530 N N B ARG C 1 236 ? 28.255 41.123 18.649 0.62 48.00 233 ARG C N 1
ATOM 5531 C CA A ARG C 1 236 ? 27.897 41.766 19.900 0.38 41.68 233 ARG C CA 1
ATOM 5532 C CA B ARG C 1 236 ? 27.885 41.765 19.899 0.62 41.65 233 ARG C CA 1
ATOM 5533 C C A ARG C 1 236 ? 28.216 43.253 19.841 0.38 48.15 233 ARG C C 1
ATOM 5534 C C B ARG C 1 236 ? 28.220 43.249 19.850 0.62 48.19 233 ARG C C 1
ATOM 5535 O O A ARG C 1 236 ? 29.148 43.680 19.153 0.38 46.37 233 ARG C O 1
ATOM 5536 O O B ARG C 1 236 ? 29.164 43.672 19.177 0.62 46.55 233 ARG C O 1
ATOM 5551 N N . LEU C 1 237 ? 27.437 44.037 20.577 1.00 42.83 234 LEU C N 1
ATOM 5552 C CA . LEU C 1 237 ? 27.680 45.463 20.729 1.00 44.03 234 LEU C CA 1
ATOM 5553 C C . LEU C 1 237 ? 27.841 45.737 22.215 1.00 42.36 234 LEU C C 1
ATOM 5554 O O . LEU C 1 237 ? 26.904 45.525 22.992 1.00 40.89 234 LEU C O 1
ATOM 5559 N N . LEU C 1 238 ? 29.028 46.184 22.609 1.00 44.10 235 LEU C N 1
ATOM 5560 C CA . LEU C 1 238 ? 29.344 46.464 24.003 1.00 44.35 235 LEU C CA 1
ATOM 5561 C C . LEU C 1 238 ? 29.548 47.961 24.172 1.00 44.26 235 LEU C C 1
ATOM 5562 O O . LEU C 1 238 ? 30.451 48.538 23.558 1.00 48.76 235 LEU C O 1
ATOM 5567 N N . SER C 1 239 ? 28.725 48.582 25.010 1.00 41.47 236 SER C N 1
ATOM 5568 C CA . SER C 1 239 ? 28.808 50.009 25.265 1.00 37.46 236 SER C CA 1
ATOM 5569 C C . SER C 1 239 ? 29.159 50.265 26.726 1.00 36.68 236 SER C C 1
ATOM 5570 O O . SER C 1 239 ? 29.024 49.388 27.584 1.00 33.10 236 SER C O 1
ATOM 5573 N N . LEU C 1 240 ? 29.605 51.494 27.000 1.00 38.86 237 LEU C N 1
ATOM 5574 C CA . LEU C 1 240 ? 30.066 51.890 28.326 1.00 34.49 237 LEU C CA 1
ATOM 5575 C C . LEU C 1 240 ? 29.698 53.342 28.596 1.00 36.40 237 LEU C C 1
ATOM 5576 O O . LEU C 1 240 ? 30.003 54.227 27.792 1.00 32.92 237 LEU C O 1
ATOM 5581 N N . VAL C 1 241 ? 29.039 53.577 29.726 1.00 34.99 238 VAL C N 1
ATOM 5582 C CA . VAL C 1 241 ? 28.792 54.914 30.246 1.00 26.72 238 VAL C CA 1
ATOM 5583 C C . VAL C 1 241 ? 29.504 55.012 31.587 1.00 23.33 238 VAL C C 1
ATOM 5584 O O . VAL C 1 241 ? 29.212 54.239 32.509 1.00 23.08 238 VAL C O 1
ATOM 5588 N N . ALA C 1 242 ? 30.460 55.932 31.681 1.00 24.37 239 ALA C N 1
ATOM 5589 C CA . ALA C 1 242 ? 31.194 56.197 32.909 1.00 29.85 239 ALA C CA 1
ATOM 5590 C C . ALA C 1 242 ? 30.934 57.633 33.333 1.00 27.53 239 ALA C C 1
ATOM 5591 O O . ALA C 1 242 ? 30.901 58.540 32.496 1.00 27.76 239 ALA C O 1
ATOM 5593 N N . VAL C 1 243 ? 30.732 57.832 34.630 1.00 29.64 240 VAL C N 1
ATOM 5594 C CA . VAL C 1 243 ? 30.423 59.140 35.195 1.00 30.58 240 VAL C CA 1
ATOM 5595 C C . VAL C 1 243 ? 31.553 59.488 36.145 1.00 33.28 240 VAL C C 1
ATOM 5596 O O . VAL C 1 243 ? 31.716 58.841 37.190 1.00 32.32 240 VAL C O 1
ATOM 5600 N N . GLY C 1 244 ? 32.337 60.500 35.784 1.00 36.85 241 GLY C N 1
ATOM 5601 C CA . GLY C 1 244 ? 33.451 60.937 36.605 1.00 43.03 241 GLY C CA 1
ATOM 5602 C C . GLY C 1 244 ? 33.050 61.861 37.738 1.00 43.69 241 GLY C C 1
ATOM 5603 O O . GLY C 1 244 ? 32.059 61.618 38.426 1.00 44.38 241 GLY C O 1
ATOM 5604 N N . HIS D 1 3 ? 59.714 40.138 31.600 1.00 71.81 0 HIS D N 1
ATOM 5605 C CA . HIS D 1 3 ? 60.552 40.592 30.493 1.00 73.89 0 HIS D CA 1
ATOM 5606 C C . HIS D 1 3 ? 59.756 41.416 29.487 1.00 76.32 0 HIS D C 1
ATOM 5607 O O . HIS D 1 3 ? 58.763 40.941 28.932 1.00 78.32 0 HIS D O 1
ATOM 5614 N N . MET D 1 4 ? 60.225 42.642 29.233 1.00 75.65 1 MET D N 1
ATOM 5615 C CA . MET D 1 4 ? 59.409 43.628 28.528 1.00 74.09 1 MET D CA 1
ATOM 5616 C C . MET D 1 4 ? 59.186 43.242 27.068 1.00 72.43 1 MET D C 1
ATOM 5617 O O . MET D 1 4 ? 58.048 43.253 26.585 1.00 68.11 1 MET D O 1
ATOM 5622 N N . ARG D 1 5 ? 60.258 42.907 26.345 1.00 75.58 2 ARG D N 1
ATOM 5623 C CA . ARG D 1 5 ? 60.100 42.514 24.947 1.00 74.14 2 ARG D CA 1
ATOM 5624 C C . ARG D 1 5 ? 59.227 41.271 24.815 1.00 67.90 2 ARG D C 1
ATOM 5625 O O . ARG D 1 5 ? 58.377 41.194 23.920 1.00 66.70 2 ARG D O 1
ATOM 5633 N N . ALA D 1 6 ? 59.414 40.292 25.702 1.00 67.05 3 ALA D N 1
ATOM 5634 C CA . ALA D 1 6 ? 58.611 39.075 25.627 1.00 67.25 3 ALA D CA 1
ATOM 5635 C C . ALA D 1 6 ? 57.151 39.345 25.961 1.00 67.43 3 ALA D C 1
ATOM 5636 O O . ALA D 1 6 ? 56.266 38.618 25.498 1.00 65.49 3 ALA D O 1
ATOM 5638 N N . MET D 1 7 ? 56.904 40.417 26.683 1.00 73.31 4 MET D N 1
ATOM 5639 C CA . MET D 1 7 ? 55.557 40.776 27.048 1.00 74.85 4 MET D CA 1
ATOM 5640 C C . MET D 1 7 ? 54.951 41.760 26.099 1.00 69.63 4 MET D C 1
ATOM 5641 O O . MET D 1 7 ? 53.978 42.348 26.367 1.00 65.10 4 MET D O 1
ATOM 5646 N N . ASN D 1 8 ? 55.583 41.920 24.967 1.00 70.87 5 ASN D N 1
ATOM 5647 C CA . ASN D 1 8 ? 55.106 42.775 23.959 1.00 72.06 5 ASN D CA 1
ATOM 5648 C C . ASN D 1 8 ? 54.466 41.937 22.851 1.00 72.96 5 ASN D C 1
ATOM 5649 O O . ASN D 1 8 ? 54.048 42.469 21.859 1.00 72.24 5 ASN D O 1
ATOM 5654 N N . ASP D 1 9 ? 54.367 40.628 23.045 1.00 77.08 6 ASP D N 1
ATOM 5655 C CA . ASP D 1 9 ? 53.772 39.703 22.055 1.00 80.10 6 ASP D CA 1
ATOM 5656 C C . ASP D 1 9 ? 52.533 39.085 22.634 1.00 77.30 6 ASP D C 1
ATOM 5657 O O . ASP D 1 9 ? 52.594 38.031 23.233 1.00 68.90 6 ASP D O 1
ATOM 5662 N N . ARG D 1 10 ? 51.424 39.794 22.410 1.00 83.10 7 ARG D N 1
ATOM 5663 C CA . ARG D 1 10 ? 50.085 39.556 22.970 1.00 81.64 7 ARG D CA 1
ATOM 5664 C C . ARG D 1 10 ? 49.121 38.584 22.401 1.00 76.50 7 ARG D C 1
ATOM 5665 O O . ARG D 1 10 ? 49.500 37.798 21.591 1.00 78.33 7 ARG D O 1
ATOM 5673 N N . LEU D 1 11 ? 47.938 38.467 22.964 1.00 70.20 8 LEU D N 1
ATOM 5674 C CA . LEU D 1 11 ? 47.001 37.506 22.434 1.00 58.48 8 LEU D CA 1
ATOM 5675 C C . LEU D 1 11 ? 45.962 38.164 21.596 1.00 57.08 8 LEU D C 1
ATOM 5676 O O . LEU D 1 11 ? 45.232 38.925 22.112 1.00 46.93 8 LEU D O 1
ATOM 5681 N N . PRO D 1 12 ? 45.780 37.770 20.304 1.00 52.27 9 PRO D N 1
ATOM 5682 C CA . PRO D 1 12 ? 44.760 38.406 19.463 1.00 50.11 9 PRO D CA 1
ATOM 5683 C C . PRO D 1 12 ? 43.349 38.178 19.988 1.00 47.48 9 PRO D C 1
ATOM 5684 O O . PRO D 1 12 ? 43.072 37.242 20.741 1.00 48.83 9 PRO D O 1
ATOM 5688 N N . SER D 1 13 ? 42.443 39.057 19.555 1.00 46.50 10 SER D N 1
ATOM 5689 C CA . SER D 1 13 ? 41.069 39.034 20.037 1.00 44.97 10 SER D CA 1
ATOM 5690 C C . SER D 1 13 ? 40.314 37.789 19.601 1.00 45.08 10 SER D C 1
ATOM 5691 O O . SER D 1 13 ? 39.302 37.449 20.220 1.00 39.53 10 SER D O 1
ATOM 5694 N N . PHE D 1 14 ? 40.762 37.108 18.548 1.00 46.93 11 PHE D N 1
ATOM 5695 C CA . PHE D 1 14 ? 40.002 35.944 18.117 1.00 43.95 11 PHE D CA 1
ATOM 5696 C C . PHE D 1 14 ? 40.204 34.744 19.026 1.00 44.63 11 PHE D C 1
ATOM 5697 O O . PHE D 1 14 ? 39.536 33.731 18.815 1.00 52.31 11 PHE D O 1
ATOM 5705 N N . CYS D 1 15 ? 41.060 34.835 20.043 1.00 39.88 12 CYS D N 1
ATOM 5706 C CA . CYS D 1 15 ? 41.222 33.778 21.030 1.00 39.99 12 CYS D CA 1
ATOM 5707 C C . CYS D 1 15 ? 40.728 34.235 22.396 1.00 40.34 12 CYS D C 1
ATOM 5708 O O . CYS D 1 15 ? 40.780 35.418 22.733 1.00 43.60 12 CYS D O 1
ATOM 5711 N N . THR D 1 16 ? 40.251 33.277 23.176 1.00 42.54 13 THR D N 1
ATOM 5712 C CA . THR D 1 16 ? 40.029 33.456 24.599 1.00 41.19 13 THR D CA 1
ATOM 5713 C C . THR D 1 16 ? 41.367 33.313 25.317 1.00 42.65 13 THR D C 1
ATOM 5714 O O . THR D 1 16 ? 42.369 32.931 24.706 1.00 45.77 13 THR D O 1
ATOM 5718 N N . PRO D 1 17 ? 41.418 33.591 26.575 1.00 37.63 14 PRO D N 1
ATOM 5719 C CA . PRO D 1 17 ? 42.692 33.494 27.249 1.00 43.65 14 PRO D CA 1
ATOM 5720 C C . PRO D 1 17 ? 43.161 32.073 27.340 1.00 47.16 14 PRO D C 1
ATOM 5721 O O . PRO D 1 17 ? 42.379 31.164 27.462 1.00 49.23 14 PRO D O 1
ATOM 5725 N N . LEU D 1 18 ? 44.457 31.873 27.344 1.00 48.39 15 LEU D N 1
ATOM 5726 C CA . LEU D 1 18 ? 44.942 30.520 27.369 1.00 47.47 15 LEU D CA 1
ATOM 5727 C C . LEU D 1 18 ? 44.621 29.799 28.642 1.00 47.32 15 LEU D C 1
ATOM 5728 O O . LEU D 1 18 ? 45.041 30.167 29.689 1.00 46.45 15 LEU D O 1
ATOM 5733 N N . ASP D 1 19 ? 43.939 28.687 28.482 1.00 33.56 16 ASP D N 1
ATOM 5734 C CA . ASP D 1 19 ? 43.474 27.875 29.549 1.00 32.00 16 ASP D CA 1
ATOM 5735 C C . ASP D 1 19 ? 44.475 26.858 29.956 1.00 32.21 16 ASP D C 1
ATOM 5736 O O . ASP D 1 19 ? 44.925 26.146 29.170 1.00 38.46 16 ASP D O 1
ATOM 5741 N N . ASP D 1 20 ? 44.803 26.806 31.217 1.00 28.60 17 ASP D N 1
ATOM 5742 C CA . ASP D 1 20 ? 45.791 25.873 31.742 1.00 32.35 17 ASP D CA 1
ATOM 5743 C C . ASP D 1 20 ? 45.160 24.722 32.517 1.00 33.52 17 ASP D C 1
ATOM 5744 O O . ASP D 1 20 ? 45.885 23.924 33.119 1.00 32.45 17 ASP D O 1
ATOM 5749 N N . ARG D 1 21 ? 43.833 24.624 32.524 1.00 34.36 18 ARG D N 1
ATOM 5750 C CA . ARG D 1 21 ? 43.146 23.561 33.242 1.00 34.64 18 ARG D CA 1
ATOM 5751 C C . ARG D 1 21 ? 43.190 22.267 32.443 1.00 34.13 18 ARG D C 1
ATOM 5752 O O . ARG D 1 21 ? 42.947 22.261 31.232 1.00 33.06 18 ARG D O 1
ATOM 5760 N N . TRP D 1 22 ? 43.488 21.177 33.130 1.00 38.04 19 TRP D N 1
ATOM 5761 C CA . TRP D 1 22 ? 43.601 19.861 32.508 1.00 37.56 19 TRP D CA 1
ATOM 5762 C C . TRP D 1 22 ? 42.225 19.340 32.101 1.00 36.24 19 TRP D C 1
ATOM 5763 O O . TRP D 1 22 ? 41.348 19.194 32.964 1.00 39.43 19 TRP D O 1
ATOM 5774 N N . PRO D 1 23 ? 41.983 19.055 30.814 1.00 36.68 20 PRO D N 1
ATOM 5775 C CA . PRO D 1 23 ? 40.646 18.616 30.392 1.00 36.66 20 PRO D CA 1
ATOM 5776 C C . PRO D 1 23 ? 40.516 17.105 30.236 1.00 39.92 20 PRO D C 1
ATOM 5777 O O . PRO D 1 23 ? 39.673 16.626 29.468 1.00 42.51 20 PRO D O 1
ATOM 5781 N N . LEU D 1 24 ? 41.334 16.342 30.949 1.00 40.56 21 LEU D N 1
ATOM 5782 C CA . LEU D 1 24 ? 41.349 14.898 30.794 1.00 39.85 21 LEU D CA 1
ATOM 5783 C C . LEU D 1 24 ? 41.268 14.230 32.158 1.00 38.43 21 LEU D C 1
ATOM 5784 O O . LEU D 1 24 ? 41.643 14.831 33.170 1.00 39.36 21 LEU D O 1
ATOM 5789 N N . PRO D 1 25 ? 40.769 12.990 32.215 1.00 41.13 22 PRO D N 1
ATOM 5790 C CA . PRO D 1 25 ? 40.524 12.364 33.527 1.00 42.65 22 PRO D CA 1
ATOM 5791 C C . PRO D 1 25 ? 41.780 12.080 34.332 1.00 45.79 22 PRO D C 1
ATOM 5792 O O . PRO D 1 25 ? 41.734 12.159 35.566 1.00 47.63 22 PRO D O 1
ATOM 5796 N N . VAL D 1 26 ? 42.895 11.750 33.690 1.00 46.26 23 VAL D N 1
ATOM 5797 C CA . VAL D 1 26 ? 44.104 11.323 34.382 1.00 43.61 23 VAL D CA 1
ATOM 5798 C C . VAL D 1 26 ? 45.202 12.343 34.128 1.00 44.15 23 VAL D C 1
ATOM 5799 O O . VAL D 1 26 ? 45.402 12.789 32.992 1.00 46.17 23 VAL D O 1
ATOM 5803 N N . ALA D 1 27 ? 45.913 12.706 35.187 1.00 45.38 24 ALA D N 1
ATOM 5804 C CA . ALA D 1 27 ? 46.980 13.688 35.107 1.00 46.38 24 ALA D CA 1
ATOM 5805 C C . ALA D 1 27 ? 48.284 13.032 34.665 1.00 48.28 24 ALA D C 1
ATOM 5806 O O . ALA D 1 27 ? 48.477 11.820 34.789 1.00 52.76 24 ALA D O 1
ATOM 5808 N N . LEU D 1 28 ? 49.184 13.858 34.143 1.00 45.43 25 LEU D N 1
ATOM 5809 C CA . LEU D 1 28 ? 50.473 13.403 33.625 1.00 43.78 25 LEU D CA 1
ATOM 5810 C C . LEU D 1 28 ? 51.576 14.267 34.220 1.00 46.13 25 LEU D C 1
ATOM 5811 O O . LEU D 1 28 ? 51.661 15.469 33.887 1.00 46.01 25 LEU D O 1
ATOM 5816 N N . PRO D 1 29 ? 52.398 13.720 35.067 1.00 46.16 26 PRO D N 1
ATOM 5817 C CA . PRO D 1 29 ? 53.458 14.545 35.578 1.00 45.82 26 PRO D CA 1
ATOM 5818 C C . PRO D 1 29 ? 54.410 14.977 34.474 1.00 46.70 26 PRO D C 1
ATOM 5819 O O . PRO D 1 29 ? 54.726 14.239 33.585 1.00 43.74 26 PRO D O 1
ATOM 5823 N N . GLY D 1 30 ? 54.890 16.197 34.572 1.00 45.96 27 GLY D N 1
ATOM 5824 C CA . GLY D 1 30 ? 55.811 16.702 33.602 1.00 46.05 27 GLY D CA 1
ATOM 5825 C C . GLY D 1 30 ? 55.287 17.216 32.317 1.00 46.06 27 GLY D C 1
ATOM 5826 O O . GLY D 1 30 ? 56.028 17.388 31.420 1.00 46.30 27 GLY D O 1
ATOM 5827 N N . VAL D 1 31 ? 54.009 17.487 32.244 1.00 42.73 28 VAL D N 1
ATOM 5828 C CA . VAL D 1 31 ? 53.417 17.945 31.028 1.00 37.49 28 VAL D CA 1
ATOM 5829 C C . VAL D 1 31 ? 52.736 19.284 31.190 1.00 35.02 28 VAL D C 1
ATOM 5830 O O . VAL D 1 31 ? 52.281 19.588 32.196 1.00 38.38 28 VAL D O 1
ATOM 5834 N N . GLN D 1 32 ? 52.701 20.083 30.167 1.00 35.12 29 GLN D N 1
ATOM 5835 C CA . GLN D 1 32 ? 51.994 21.324 30.228 1.00 37.80 29 GLN D CA 1
ATOM 5836 C C . GLN D 1 32 ? 51.035 21.384 29.077 1.00 33.10 29 GLN D C 1
ATOM 5837 O O . GLN D 1 32 ? 51.365 21.074 28.005 1.00 34.45 29 GLN D O 1
ATOM 5843 N N . LEU D 1 33 ? 49.821 21.771 29.354 1.00 29.59 30 LEU D N 1
ATOM 5844 C CA . LEU D 1 33 ? 48.791 21.836 28.332 1.00 28.99 30 LEU D CA 1
ATOM 5845 C C . LEU D 1 33 ? 48.127 23.198 28.375 1.00 27.98 30 LEU D C 1
ATOM 5846 O O . LEU D 1 33 ? 47.771 23.685 29.448 1.00 30.65 30 LEU D O 1
ATOM 5851 N N . ARG D 1 34 ? 47.943 23.792 27.201 1.00 27.41 31 ARG D N 1
ATOM 5852 C CA . ARG D 1 34 ? 47.271 25.073 27.051 1.00 25.62 31 ARG D CA 1
ATOM 5853 C C . ARG D 1 34 ? 46.232 24.936 25.952 1.00 27.27 31 ARG D C 1
ATOM 5854 O O . ARG D 1 34 ? 46.550 24.461 24.860 1.00 26.94 31 ARG D O 1
ATOM 5862 N N . SER D 1 35 ? 44.993 25.330 26.239 1.00 30.34 32 SER D N 1
ATOM 5863 C CA . SER D 1 35 ? 43.922 25.273 25.256 1.00 29.25 32 SER D CA 1
ATOM 5864 C C . SER D 1 35 ? 43.257 26.638 25.133 1.00 35.09 32 SER D C 1
ATOM 5865 O O . SER D 1 35 ? 43.280 27.453 26.059 1.00 37.72 32 SER D O 1
ATOM 5868 N N . THR D 1 36 ? 42.668 26.884 23.966 1.00 32.44 33 THR D N 1
ATOM 5869 C CA . THR D 1 36 ? 41.965 28.131 23.734 1.00 34.89 33 THR D CA 1
ATOM 5870 C C . THR D 1 36 ? 40.762 27.881 22.839 1.00 37.47 33 THR D C 1
ATOM 5871 O O . THR D 1 36 ? 40.745 26.943 22.034 1.00 36.75 33 THR D O 1
ATOM 5875 N N . ARG D 1 37 ? 39.761 28.742 22.991 1.00 34.40 34 ARG D N 1
ATOM 5876 C CA . ARG D 1 37 ? 38.637 28.824 22.074 1.00 31.77 34 ARG D CA 1
ATOM 5877 C C . ARG D 1 37 ? 38.866 30.000 21.138 1.00 36.82 34 ARG D C 1
ATOM 5878 O O . ARG D 1 37 ? 39.123 31.120 21.595 1.00 43.19 34 ARG D O 1
ATOM 5886 N N . PHE D 1 38 ? 38.795 29.743 19.836 1.00 38.50 35 PHE D N 1
ATOM 5887 C CA . PHE D 1 38 ? 39.044 30.770 18.836 1.00 43.80 35 PHE D CA 1
ATOM 5888 C C . PHE D 1 38 ? 37.906 30.798 17.828 1.00 51.41 35 PHE D C 1
ATOM 5889 O O . PHE D 1 38 ? 37.180 29.819 17.652 1.00 56.31 35 PHE D O 1
ATOM 5897 N N . ASP D 1 39 ? 37.751 31.944 17.167 1.00 57.83 36 ASP D N 1
ATOM 5898 C CA . ASP D 1 39 ? 36.769 32.102 16.099 1.00 62.32 36 ASP D CA 1
ATOM 5899 C C . ASP D 1 39 ? 37.490 32.703 14.900 1.00 57.76 36 ASP D C 1
ATOM 5900 O O . ASP D 1 39 ? 38.038 33.819 15.007 1.00 57.55 36 ASP D O 1
ATOM 5905 N N . PRO D 1 40 ? 37.534 32.009 13.761 1.00 54.18 37 PRO D N 1
ATOM 5906 C CA . PRO D 1 40 ? 38.269 32.541 12.602 1.00 56.88 37 PRO D CA 1
ATOM 5907 C C . PRO D 1 40 ? 37.690 33.829 12.044 1.00 58.95 37 PRO D C 1
ATOM 5908 O O . PRO D 1 40 ? 38.414 34.567 11.362 1.00 57.84 37 PRO D O 1
ATOM 5912 N N . ALA D 1 41 ? 36.414 34.125 12.302 1.00 59.27 38 ALA D N 1
ATOM 5913 C CA . ALA D 1 41 ? 35.831 35.358 11.785 1.00 58.88 38 ALA D CA 1
ATOM 5914 C C . ALA D 1 41 ? 36.442 36.587 12.445 1.00 61.73 38 ALA D C 1
ATOM 5915 O O . ALA D 1 41 ? 36.537 37.645 11.813 1.00 67.92 38 ALA D O 1
ATOM 5917 N N . LEU D 1 42 ? 36.865 36.466 13.701 1.00 61.15 39 LEU D N 1
ATOM 5918 C CA . LEU D 1 42 ? 37.474 37.565 14.440 1.00 63.10 39 LEU D CA 1
ATOM 5919 C C . LEU D 1 42 ? 38.955 37.742 14.131 1.00 64.53 39 LEU D C 1
ATOM 5920 O O . LEU D 1 42 ? 39.618 38.549 14.789 1.00 69.21 39 LEU D O 1
ATOM 5925 N N . LEU D 1 43 ? 39.488 37.011 13.159 1.00 62.93 40 LEU D N 1
ATOM 5926 C CA . LEU D 1 43 ? 40.888 37.152 12.792 1.00 63.19 40 LEU D CA 1
ATOM 5927 C C . LEU D 1 43 ? 41.089 38.432 11.994 1.00 67.45 40 LEU D C 1
ATOM 5928 O O . LEU D 1 43 ? 40.308 38.751 11.093 1.00 72.99 40 LEU D O 1
ATOM 5933 N N . GLN D 1 44 ? 42.141 39.168 12.334 1.00 66.85 41 GLN D N 1
ATOM 5934 C CA . GLN D 1 44 ? 42.431 40.452 11.722 1.00 67.90 41 GLN D CA 1
ATOM 5935 C C . GLN D 1 44 ? 43.894 40.511 11.313 1.00 67.02 41 GLN D C 1
ATOM 5936 O O . GLN D 1 44 ? 44.742 39.868 11.939 1.00 63.22 41 GLN D O 1
ATOM 5942 N N . PRO D 1 45 ? 44.218 41.266 10.262 1.00 73.20 42 PRO D N 1
ATOM 5943 C CA . PRO D 1 45 ? 45.625 41.408 9.870 1.00 74.46 42 PRO D CA 1
ATOM 5944 C C . PRO D 1 45 ? 46.452 41.996 11.003 1.00 73.63 42 PRO D C 1
ATOM 5945 O O . PRO D 1 45 ? 45.988 42.851 11.759 1.00 76.52 42 PRO D O 1
ATOM 5949 N N . GLY D 1 46 ? 47.690 41.523 11.116 1.00 67.98 43 GLY D N 1
ATOM 5950 C CA . GLY D 1 46 ? 48.566 41.932 12.189 1.00 64.73 43 GLY D CA 1
ATOM 5951 C C . GLY D 1 46 ? 48.489 41.074 13.429 1.00 60.77 43 GLY D C 1
ATOM 5952 O O . GLY D 1 46 ? 49.313 41.252 14.337 1.00 57.28 43 GLY D O 1
ATOM 5953 N N . ASP D 1 47 ? 47.528 40.146 13.497 1.00 61.19 44 ASP D N 1
ATOM 5954 C CA . ASP D 1 47 ? 47.435 39.253 14.647 1.00 56.02 44 ASP D CA 1
ATOM 5955 C C . ASP D 1 47 ? 48.680 38.387 14.774 1.00 52.52 44 ASP D C 1
ATOM 5956 O O . ASP D 1 47 ? 49.123 38.087 15.889 1.00 52.48 44 ASP D O 1
ATOM 5961 N N . PHE D 1 48 ? 49.258 37.972 13.644 1.00 54.39 45 PHE D N 1
ATOM 5962 C CA . PHE D 1 48 ? 50.555 37.304 13.692 1.00 53.72 45 PHE D CA 1
ATOM 5963 C C . PHE D 1 48 ? 51.623 38.243 14.233 1.00 57.67 45 PHE D C 1
ATOM 5964 O O . PHE D 1 48 ? 52.497 37.827 15.004 1.00 57.01 45 PHE D O 1
ATOM 5972 N N . ALA D 1 49 ? 51.554 39.523 13.852 1.00 62.18 46 ALA D N 1
ATOM 5973 C CA . ALA D 1 49 ? 52.543 40.498 14.299 1.00 62.12 46 ALA D CA 1
ATOM 5974 C C . ALA D 1 49 ? 52.365 40.848 15.772 1.00 58.75 46 ALA D C 1
ATOM 5975 O O . ALA D 1 49 ? 53.350 41.120 16.470 1.00 60.50 46 ALA D O 1
ATOM 5977 N N . LEU D 1 50 ? 51.123 40.865 16.266 1.00 53.32 47 LEU D N 1
ATOM 5978 C CA . LEU D 1 50 ? 50.929 41.182 17.677 1.00 54.98 47 LEU D CA 1
ATOM 5979 C C . LEU D 1 50 ? 51.167 39.969 18.562 1.00 54.97 47 LEU D C 1
ATOM 5980 O O . LEU D 1 50 ? 51.603 40.124 19.708 1.00 57.53 47 LEU D O 1
ATOM 5985 N N . ALA D 1 51 ? 50.904 38.762 18.050 1.00 49.78 48 ALA D N 1
ATOM 5986 C CA . ALA D 1 51 ? 51.207 37.551 18.802 1.00 46.22 48 ALA D CA 1
ATOM 5987 C C . ALA D 1 51 ? 52.703 37.289 18.905 1.00 47.67 48 ALA D C 1
ATOM 5988 O O . ALA D 1 51 ? 53.137 36.598 19.830 1.00 48.82 48 ALA D O 1
ATOM 5990 N N . GLY D 1 52 ? 53.503 37.824 17.992 1.00 49.65 49 GLY D N 1
ATOM 5991 C CA . GLY D 1 52 ? 54.929 37.599 18.034 1.00 52.92 49 GLY D CA 1
ATOM 5992 C C . GLY D 1 52 ? 55.395 36.346 17.331 1.00 55.05 49 GLY D C 1
ATOM 5993 O O . GLY D 1 52 ? 56.597 36.050 17.359 1.00 58.67 49 GLY D O 1
ATOM 5994 N N . ILE D 1 53 ? 54.496 35.601 16.708 1.00 53.04 50 ILE D N 1
ATOM 5995 C CA . ILE D 1 53 ? 54.879 34.448 15.908 1.00 57.48 50 ILE D CA 1
ATOM 5996 C C . ILE D 1 53 ? 54.964 34.884 14.453 1.00 62.34 50 ILE D C 1
ATOM 5997 O O . ILE D 1 53 ? 54.183 35.730 13.994 1.00 64.09 50 ILE D O 1
ATOM 6002 N N . GLN D 1 54 ? 55.937 34.331 13.731 1.00 64.90 51 GLN D N 1
ATOM 6003 C CA . GLN D 1 54 ? 56.088 34.611 12.315 1.00 71.05 51 GLN D CA 1
ATOM 6004 C C . GLN D 1 54 ? 55.521 33.450 11.517 1.00 70.28 51 GLN D C 1
ATOM 6005 O O . GLN D 1 54 ? 56.018 32.320 11.652 1.00 68.75 51 GLN D O 1
ATOM 6011 N N . PRO D 1 55 ? 54.497 33.661 10.696 1.00 68.53 52 PRO D N 1
ATOM 6012 C CA . PRO D 1 55 ? 53.938 32.560 9.912 1.00 67.06 52 PRO D CA 1
ATOM 6013 C C . PRO D 1 55 ? 54.843 32.218 8.743 1.00 67.92 52 PRO D C 1
ATOM 6014 O O . PRO D 1 55 ? 55.375 33.117 8.073 1.00 72.11 52 PRO D O 1
ATOM 6018 N N . PRO D 1 56 ? 55.057 30.935 8.473 1.00 63.50 53 PRO D N 1
ATOM 6019 C CA . PRO D 1 56 ? 55.769 30.552 7.251 1.00 65.27 53 PRO D CA 1
ATOM 6020 C C . PRO D 1 56 ? 54.940 30.899 6.023 1.00 68.45 53 PRO D C 1
ATOM 6021 O O . PRO D 1 56 ? 53.740 31.175 6.101 1.00 64.19 53 PRO D O 1
ATOM 6025 N N . ALA D 1 57 ? 55.611 30.895 4.867 1.00 74.00 54 ALA D N 1
ATOM 6026 C CA . ALA D 1 57 ? 54.963 31.298 3.624 1.00 78.31 54 ALA D CA 1
ATOM 6027 C C . ALA D 1 57 ? 53.773 30.413 3.275 1.00 82.36 54 ALA D C 1
ATOM 6028 O O . ALA D 1 57 ? 52.882 30.855 2.541 1.00 86.03 54 ALA D O 1
ATOM 6030 N N . ASN D 1 58 ? 53.738 29.181 3.789 1.00 83.17 55 ASN D N 1
ATOM 6031 C CA . ASN D 1 58 ? 52.611 28.289 3.533 1.00 84.39 55 ASN D CA 1
ATOM 6032 C C . ASN D 1 58 ? 51.306 28.872 4.070 1.00 78.28 55 ASN D C 1
ATOM 6033 O O . ASN D 1 58 ? 50.308 28.964 3.346 1.00 78.77 55 ASN D O 1
ATOM 6038 N N . ILE D 1 59 ? 51.301 29.280 5.341 1.00 71.80 56 ILE D N 1
ATOM 6039 C CA . ILE D 1 59 ? 50.075 29.758 5.976 1.00 65.27 56 ILE D CA 1
ATOM 6040 C C . ILE D 1 59 ? 49.739 31.185 5.549 1.00 68.31 56 ILE D C 1
ATOM 6041 O O . ILE D 1 59 ? 48.559 31.534 5.425 1.00 68.01 56 ILE D O 1
ATOM 6046 N N . LEU D 1 60 ? 50.754 32.020 5.300 1.00 69.50 57 LEU D N 1
ATOM 6047 C CA . LEU D 1 60 ? 50.505 33.423 4.977 1.00 70.50 57 LEU D CA 1
ATOM 6048 C C . LEU D 1 60 ? 49.590 33.575 3.769 1.00 74.55 57 LEU D C 1
ATOM 6049 O O . LEU D 1 60 ? 48.788 34.513 3.713 1.00 78.77 57 LEU D O 1
ATOM 6054 N N . ARG D 1 61 ? 49.680 32.659 2.806 1.00 73.80 58 ARG D N 1
ATOM 6055 C CA . ARG D 1 61 ? 48.844 32.692 1.615 1.00 76.08 58 ARG D CA 1
ATOM 6056 C C . ARG D 1 61 ? 47.714 31.664 1.666 1.00 74.91 58 ARG D C 1
ATOM 6057 O O . ARG D 1 61 ? 47.202 31.257 0.617 1.00 78.75 58 ARG D O 1
ATOM 6065 N N . ALA D 1 62 ? 47.309 31.248 2.864 1.00 70.50 59 ALA D N 1
ATOM 6066 C CA . ALA D 1 62 ? 46.252 30.267 3.042 1.00 69.20 59 ALA D CA 1
ATOM 6067 C C . ALA D 1 62 ? 44.939 30.956 3.408 1.00 70.70 59 ALA D C 1
ATOM 6068 O O . ALA D 1 62 ? 44.854 32.182 3.528 1.00 72.60 59 ALA D O 1
ATOM 6070 N N . VAL D 1 63 ? 43.896 30.142 3.586 1.00 67.11 60 VAL D N 1
ATOM 6071 C CA . VAL D 1 63 ? 42.589 30.672 3.953 1.00 67.92 60 VAL D CA 1
ATOM 6072 C C . VAL D 1 63 ? 42.618 31.174 5.394 1.00 65.23 60 VAL D C 1
ATOM 6073 O O . VAL D 1 63 ? 43.454 30.769 6.211 1.00 64.08 60 VAL D O 1
ATOM 6077 N N . ALA D 1 64 ? 41.691 32.085 5.705 1.00 65.55 61 ALA D N 1
ATOM 6078 C CA . ALA D 1 64 ? 41.596 32.598 7.067 1.00 64.48 61 ALA D CA 1
ATOM 6079 C C . ALA D 1 64 ? 41.375 31.469 8.065 1.00 57.59 61 ALA D C 1
ATOM 6080 O O . ALA D 1 64 ? 41.969 31.464 9.150 1.00 57.57 61 ALA D O 1
ATOM 6082 N N . LYS D 1 65 ? 40.531 30.498 7.713 1.00 52.77 62 LYS D N 1
ATOM 6083 C CA . LYS D 1 65 ? 40.280 29.380 8.617 1.00 49.80 62 LYS D CA 1
ATOM 6084 C C . LYS D 1 65 ? 41.566 28.625 8.933 1.00 45.17 62 LYS D C 1
ATOM 6085 O O . LYS D 1 65 ? 41.789 28.216 10.077 1.00 42.50 62 LYS D O 1
ATOM 6091 N N . ARG D 1 66 ? 42.434 28.447 7.936 1.00 47.21 63 ARG D N 1
ATOM 6092 C CA . ARG D 1 66 ? 43.721 27.803 8.180 1.00 46.32 63 ARG D CA 1
ATOM 6093 C C . ARG D 1 66 ? 44.629 28.690 9.025 1.00 52.09 63 ARG D C 1
ATOM 6094 O O . ARG D 1 66 ? 45.217 28.230 10.011 1.00 47.07 63 ARG D O 1
ATOM 6102 N N . GLN D 1 67 ? 44.750 29.970 8.654 1.00 53.95 64 GLN D N 1
ATOM 6103 C CA . GLN D 1 67 ? 45.606 30.887 9.403 1.00 50.56 64 GLN D CA 1
ATOM 6104 C C . GLN D 1 67 ? 45.171 30.996 10.859 1.00 45.47 64 GLN D C 1
ATOM 6105 O O . GLN D 1 67 ? 46.014 31.065 11.763 1.00 41.81 64 GLN D O 1
ATOM 6111 N N . ALA D 1 68 ? 43.877 30.983 11.098 1.00 44.89 65 ALA D N 1
ATOM 6112 C CA . ALA D 1 68 ? 43.363 31.029 12.440 1.00 42.95 65 ALA D CA 1
ATOM 6113 C C . ALA D 1 68 ? 43.719 29.769 13.263 1.00 42.82 65 ALA D C 1
ATOM 6114 O O . ALA D 1 68 ? 44.137 29.872 14.358 1.00 42.87 65 ALA D O 1
ATOM 6116 N N . GLU D 1 69 ? 43.588 28.580 12.705 1.00 46.85 66 GLU D N 1
ATOM 6117 C CA . GLU D 1 69 ? 43.947 27.374 13.414 1.00 44.94 66 GLU D CA 1
ATOM 6118 C C . GLU D 1 69 ? 45.390 27.335 13.677 1.00 40.07 66 GLU D C 1
ATOM 6119 O O . GLU D 1 69 ? 45.800 27.004 14.710 1.00 33.79 66 GLU D O 1
ATOM 6125 N N . PHE D 1 70 ? 46.163 27.721 12.714 1.00 44.08 67 PHE D N 1
ATOM 6126 C CA . PHE D 1 70 ? 47.569 27.713 12.894 1.00 47.01 67 PHE D CA 1
ATOM 6127 C C . PHE D 1 70 ? 48.027 28.649 13.993 1.00 42.97 67 PHE D C 1
ATOM 6128 O O . PHE D 1 70 ? 48.871 28.296 14.737 1.00 44.30 67 PHE D O 1
ATOM 6136 N N . LEU D 1 71 ? 47.506 29.851 14.066 1.00 38.55 68 LEU D N 1
ATOM 6137 C CA . LEU D 1 71 ? 47.928 30.729 15.109 1.00 37.74 68 LEU D CA 1
ATOM 6138 C C . LEU D 1 71 ? 47.494 30.266 16.456 1.00 37.42 68 LEU D C 1
ATOM 6139 O O . LEU D 1 71 ? 48.234 30.285 17.377 1.00 40.79 68 LEU D O 1
ATOM 6144 N N . ALA D 1 72 ? 46.273 29.807 16.538 1.00 38.12 69 ALA D N 1
ATOM 6145 C CA . ALA D 1 72 ? 45.744 29.286 17.755 1.00 35.18 69 ALA D CA 1
ATOM 6146 C C . ALA D 1 72 ? 46.573 28.147 18.233 1.00 33.53 69 ALA D C 1
ATOM 6147 O O . ALA D 1 72 ? 46.897 28.096 19.348 1.00 34.17 69 ALA D O 1
ATOM 6149 N N . GLY D 1 73 ? 46.943 27.245 17.362 1.00 33.85 70 GLY D N 1
ATOM 6150 C CA . GLY D 1 73 ? 47.771 26.135 17.804 1.00 33.13 70 GLY D CA 1
ATOM 6151 C C . GLY D 1 73 ? 49.123 26.587 18.322 1.00 30.96 70 GLY D C 1
ATOM 6152 O O . GLY D 1 73 ? 49.579 26.140 19.378 1.00 29.19 70 GLY D O 1
ATOM 6153 N N . ARG D 1 74 ? 49.784 27.482 17.584 1.00 31.93 71 ARG D N 1
ATOM 6154 C CA . ARG D 1 74 ? 51.109 27.936 17.990 1.00 32.61 71 ARG D CA 1
ATOM 6155 C C . ARG D 1 74 ? 51.050 28.825 19.223 1.00 38.74 71 ARG D C 1
ATOM 6156 O O . ARG D 1 74 ? 52.033 28.909 19.970 1.00 46.95 71 ARG D O 1
ATOM 6164 N N . LEU D 1 75 ? 49.919 29.497 19.456 1.00 36.68 72 LEU D N 1
ATOM 6165 C CA . LEU D 1 75 ? 49.784 30.283 20.679 1.00 36.72 72 LEU D CA 1
ATOM 6166 C C . LEU D 1 75 ? 49.762 29.383 21.903 1.00 37.25 72 LEU D C 1
ATOM 6167 O O . LEU D 1 75 ? 50.404 29.680 22.916 1.00 41.45 72 LEU D O 1
ATOM 6172 N N . CYS D 1 76 ? 49.044 28.265 21.819 1.00 39.65 73 CYS D N 1
ATOM 6173 C CA . CYS D 1 76 ? 49.034 27.305 22.916 1.00 38.02 73 CYS D CA 1
ATOM 6174 C C . CYS D 1 76 ? 50.401 26.654 23.091 1.00 37.20 73 CYS D C 1
ATOM 6175 O O . CYS D 1 76 ? 50.901 26.539 24.217 1.00 29.98 73 CYS D O 1
ATOM 6178 N N . ALA D 1 77 ? 51.025 26.231 21.984 1.00 27.98 74 ALA D N 1
ATOM 6179 C CA . ALA D 1 77 ? 52.351 25.619 22.053 1.00 31.69 74 ALA D CA 1
ATOM 6180 C C . ALA D 1 77 ? 53.362 26.538 22.734 1.00 35.10 74 ALA D C 1
ATOM 6181 O O . ALA D 1 77 ? 54.112 26.110 23.620 1.00 37.87 74 ALA D O 1
ATOM 6183 N N . ARG D 1 78 ? 53.391 27.813 22.335 1.00 35.52 75 ARG D N 1
ATOM 6184 C CA . ARG D 1 78 ? 54.351 28.748 22.918 1.00 31.75 75 ARG D CA 1
ATOM 6185 C C . ARG D 1 78 ? 54.100 28.956 24.404 1.00 30.96 75 ARG D C 1
ATOM 6186 O O . ARG D 1 78 ? 55.040 28.955 25.206 1.00 31.63 75 ARG D O 1
ATOM 6194 N N . ALA D 1 79 ? 52.838 29.142 24.791 1.00 32.70 76 ALA D N 1
ATOM 6195 C CA . ALA D 1 79 ? 52.516 29.308 26.206 1.00 33.79 76 ALA D CA 1
ATOM 6196 C C . ALA D 1 79 ? 52.854 28.053 27.003 1.00 35.92 76 ALA D C 1
ATOM 6197 O O . ALA D 1 79 ? 53.334 28.142 28.141 1.00 37.44 76 ALA D O 1
ATOM 6199 N N . ALA D 1 80 ? 52.614 26.873 26.418 1.00 35.52 77 ALA D N 1
ATOM 6200 C CA . ALA D 1 80 ? 52.864 25.625 27.134 1.00 27.33 77 ALA D CA 1
ATOM 6201 C C . ALA D 1 80 ? 54.356 25.345 27.254 1.00 28.36 77 ALA D C 1
ATOM 6202 O O . ALA D 1 80 ? 54.829 24.915 28.312 1.00 30.98 77 ALA D O 1
ATOM 6204 N N . LEU D 1 81 ? 55.116 25.580 26.185 1.00 29.34 78 LEU D N 1
ATOM 6205 C CA . LEU D 1 81 ? 56.568 25.498 26.295 1.00 36.69 78 LEU D CA 1
ATOM 6206 C C . LEU D 1 81 ? 57.096 26.488 27.325 1.00 40.97 78 LEU D C 1
ATOM 6207 O O . LEU D 1 81 ? 57.998 26.161 28.107 1.00 46.08 78 LEU D O 1
ATOM 6212 N N . PHE D 1 82 ? 56.542 27.706 27.347 1.00 36.43 79 PHE D N 1
ATOM 6213 C CA . PHE D 1 82 ? 57.003 28.711 28.299 1.00 38.62 79 PHE D CA 1
ATOM 6214 C C . PHE D 1 82 ? 56.717 28.282 29.732 1.00 35.96 79 PHE D C 1
ATOM 6215 O O . PHE D 1 82 ? 57.555 28.462 30.621 1.00 43.11 79 PHE D O 1
ATOM 6223 N N . ALA D 1 83 ? 55.601 27.646 29.943 1.00 33.74 80 ALA D N 1
ATOM 6224 C CA . ALA D 1 83 ? 55.267 27.134 31.222 1.00 35.95 80 ALA D CA 1
ATOM 6225 C C . ALA D 1 83 ? 56.117 25.989 31.674 1.00 41.29 80 ALA D C 1
ATOM 6226 O O . ALA D 1 83 ? 56.235 25.741 32.826 1.00 41.25 80 ALA D O 1
ATOM 6228 N N . LEU D 1 84 ? 56.581 25.200 30.742 1.00 45.72 81 LEU D N 1
ATOM 6229 C CA . LEU D 1 84 ? 57.442 24.108 31.042 1.00 42.63 81 LEU D CA 1
ATOM 6230 C C . LEU D 1 84 ? 58.879 24.425 31.405 1.00 49.26 81 LEU D C 1
ATOM 6231 O O . LEU D 1 84 ? 59.356 24.026 32.421 1.00 52.77 81 LEU D O 1
ATOM 6236 N N . ASP D 1 85 ? 59.553 25.218 30.619 1.00 51.48 82 ASP D N 1
ATOM 6237 C CA . ASP D 1 85 ? 60.948 25.502 30.920 1.00 57.44 82 ASP D CA 1
ATOM 6238 C C . ASP D 1 85 ? 61.360 26.961 30.784 1.00 54.64 82 ASP D C 1
ATOM 6239 O O . ASP D 1 85 ? 62.471 27.313 31.010 1.00 54.47 82 ASP D O 1
ATOM 6244 N N . GLY D 1 86 ? 60.431 27.766 30.333 1.00 70.51 83 GLY D N 1
ATOM 6245 C CA . GLY D 1 86 ? 60.636 29.191 30.207 1.00 58.49 83 GLY D CA 1
ATOM 6246 C C . GLY D 1 86 ? 60.981 29.701 28.827 1.00 59.63 83 GLY D C 1
ATOM 6247 O O . GLY D 1 86 ? 61.302 30.887 28.693 1.00 65.15 83 GLY D O 1
ATOM 6248 N N . ARG D 1 87 ? 60.926 28.861 27.799 1.00 59.79 84 ARG D N 1
ATOM 6249 C CA . ARG D 1 87 ? 61.256 29.274 26.441 1.00 65.55 84 ARG D CA 1
ATOM 6250 C C . ARG D 1 87 ? 59.985 29.652 25.691 1.00 61.98 84 ARG D C 1
ATOM 6251 O O . ARG D 1 87 ? 58.998 28.908 25.721 1.00 58.38 84 ARG D O 1
ATOM 6259 N N . ALA D 1 88 ? 60.012 30.807 25.021 1.00 67.74 85 ALA D N 1
ATOM 6260 C CA . ALA D 1 88 ? 58.878 31.256 24.220 1.00 67.20 85 ALA D CA 1
ATOM 6261 C C . ALA D 1 88 ? 59.152 31.067 22.731 1.00 71.68 85 ALA D C 1
ATOM 6262 O O . ALA D 1 88 ? 59.172 32.035 21.963 1.00 71.67 85 ALA D O 1
ATOM 6264 N N . GLN D 1 89 ? 59.358 29.821 22.313 1.00 77.04 86 GLN D N 1
ATOM 6265 C CA . GLN D 1 89 ? 59.668 29.500 20.928 1.00 81.05 86 GLN D CA 1
ATOM 6266 C C . GLN D 1 89 ? 58.451 28.882 20.252 1.00 75.66 86 GLN D C 1
ATOM 6267 O O . GLN D 1 89 ? 57.712 28.110 20.868 1.00 69.08 86 GLN D O 1
ATOM 6273 N N . THR D 1 90 ? 58.230 29.249 18.986 1.00 77.39 87 THR D N 1
ATOM 6274 C CA . THR D 1 90 ? 57.143 28.683 18.191 1.00 73.49 87 THR D CA 1
ATOM 6275 C C . THR D 1 90 ? 57.658 27.497 17.382 1.00 67.62 87 THR D C 1
ATOM 6276 O O . THR D 1 90 ? 58.699 27.612 16.724 1.00 67.18 87 THR D O 1
ATOM 6280 N N . PRO D 1 91 ? 56.979 26.351 17.417 1.00 62.25 88 PRO D N 1
ATOM 6281 C CA . PRO D 1 91 ? 57.425 25.207 16.611 1.00 62.25 88 PRO D CA 1
ATOM 6282 C C . PRO D 1 91 ? 57.357 25.525 15.126 1.00 67.29 88 PRO D C 1
ATOM 6283 O O . PRO D 1 91 ? 56.332 25.988 14.619 1.00 72.92 88 PRO D O 1
ATOM 6287 N N . ALA D 1 92 ? 58.460 25.270 14.427 1.00 67.26 89 ALA D N 1
ATOM 6288 C CA . ALA D 1 92 ? 58.457 25.379 12.978 1.00 61.13 89 ALA D CA 1
ATOM 6289 C C . ALA D 1 92 ? 57.540 24.314 12.375 1.00 51.70 89 ALA D C 1
ATOM 6290 O O . ALA D 1 92 ? 56.970 23.474 13.071 1.00 48.30 89 ALA D O 1
ATOM 6292 N N . VAL D 1 93 ? 57.383 24.370 11.058 1.00 52.80 90 VAL D N 1
ATOM 6293 C CA . VAL D 1 93 ? 56.656 23.353 10.311 1.00 53.68 90 VAL D CA 1
ATOM 6294 C C . VAL D 1 93 ? 57.677 22.563 9.507 1.00 59.07 90 VAL D C 1
ATOM 6295 O O . VAL D 1 93 ? 58.449 23.143 8.732 1.00 61.06 90 VAL D O 1
ATOM 6299 N N . GLY D 1 94 ? 57.697 21.246 9.684 1.00 63.28 91 GLY D N 1
ATOM 6300 C CA . GLY D 1 94 ? 58.599 20.350 8.977 1.00 67.29 91 GLY D CA 1
ATOM 6301 C C . GLY D 1 94 ? 58.059 19.843 7.647 1.00 69.64 91 GLY D C 1
ATOM 6302 O O . GLY D 1 94 ? 56.901 20.000 7.402 1.00 67.05 91 GLY D O 1
ATOM 6303 N N . GLU D 1 95 ? 58.888 19.216 6.815 1.00 74.57 92 GLU D N 1
ATOM 6304 C CA . GLU D 1 95 ? 58.412 18.689 5.530 1.00 79.18 92 GLU D CA 1
ATOM 6305 C C . GLU D 1 95 ? 57.246 17.722 5.752 1.00 76.67 92 GLU D C 1
ATOM 6306 O O . GLU D 1 95 ? 56.210 17.802 5.093 1.00 75.15 92 GLU D O 1
ATOM 6308 N N . ASP D 1 96 ? 57.474 16.787 6.677 1.00 75.00 93 ASP D N 1
ATOM 6309 C CA . ASP D 1 96 ? 56.478 15.797 7.089 1.00 72.00 93 ASP D CA 1
ATOM 6310 C C . ASP D 1 96 ? 55.268 16.451 7.707 1.00 63.83 93 ASP D C 1
ATOM 6311 O O . ASP D 1 96 ? 54.328 15.798 8.056 1.00 59.57 93 ASP D O 1
ATOM 6316 N N . ARG D 1 97 ? 55.338 17.751 7.850 1.00 58.76 94 ARG D N 1
ATOM 6317 C CA . ARG D 1 97 ? 54.288 18.597 8.351 1.00 54.44 94 ARG D CA 1
ATOM 6318 C C . ARG D 1 97 ? 53.913 18.494 9.799 1.00 52.43 94 ARG D C 1
ATOM 6319 O O . ARG D 1 97 ? 52.906 18.957 10.197 1.00 55.01 94 ARG D O 1
ATOM 6327 N N . ALA D 1 98 ? 54.806 17.921 10.567 1.00 48.25 95 ALA D N 1
ATOM 6328 C CA . ALA D 1 98 ? 54.689 17.827 11.970 1.00 44.69 95 ALA D CA 1
ATOM 6329 C C . ALA D 1 98 ? 55.440 18.998 12.563 1.00 50.29 95 ALA D C 1
ATOM 6330 O O . ALA D 1 98 ? 56.263 19.585 11.952 1.00 57.84 95 ALA D O 1
ATOM 6332 N N . PRO D 1 99 ? 55.143 19.352 13.787 1.00 48.71 96 PRO D N 1
ATOM 6333 C CA . PRO D 1 99 ? 55.887 20.458 14.398 1.00 48.48 96 PRO D CA 1
ATOM 6334 C C . PRO D 1 99 ? 57.333 20.067 14.649 1.00 47.39 96 PRO D C 1
ATOM 6335 O O . PRO D 1 99 ? 57.652 18.899 14.884 1.00 47.39 96 PRO D O 1
ATOM 6339 N N . VAL D 1 100 ? 58.210 21.066 14.596 1.00 46.87 97 VAL D N 1
ATOM 6340 C CA . VAL D 1 100 ? 59.643 20.871 14.811 1.00 49.40 97 VAL D CA 1
ATOM 6341 C C . VAL D 1 100 ? 59.943 21.418 16.203 1.00 49.79 97 VAL D C 1
ATOM 6342 O O . VAL D 1 100 ? 60.270 22.591 16.383 1.00 56.13 97 VAL D O 1
ATOM 6346 N N . TRP D 1 101 ? 59.838 20.548 17.202 1.00 49.16 98 TRP D N 1
ATOM 6347 C CA . TRP D 1 101 ? 59.970 20.957 18.589 1.00 50.86 98 TRP D CA 1
ATOM 6348 C C . TRP D 1 101 ? 61.429 21.249 18.933 1.00 57.28 98 TRP D C 1
ATOM 6349 O O . TRP D 1 101 ? 62.339 20.864 18.194 1.00 61.04 98 TRP D O 1
ATOM 6360 N N . PRO D 1 102 ? 61.681 21.953 20.054 1.00 58.11 99 PRO D N 1
ATOM 6361 C CA . PRO D 1 102 ? 63.070 22.192 20.473 1.00 65.23 99 PRO D CA 1
ATOM 6362 C C . PRO D 1 102 ? 63.804 20.915 20.853 1.00 69.91 99 PRO D C 1
ATOM 6363 O O . PRO D 1 102 ? 63.258 19.812 20.746 1.00 70.01 99 PRO D O 1
ATOM 6367 N N . ALA D 1 103 ? 65.050 21.056 21.297 1.00 75.66 100 ALA D N 1
ATOM 6368 C CA . ALA D 1 103 ? 65.812 19.900 21.744 1.00 74.51 100 ALA D CA 1
ATOM 6369 C C . ALA D 1 103 ? 65.224 19.345 23.035 1.00 70.88 100 ALA D C 1
ATOM 6370 O O . ALA D 1 103 ? 64.877 20.098 23.951 1.00 74.15 100 ALA D O 1
ATOM 6372 N N . ALA D 1 104 ? 65.103 18.017 23.090 1.00 62.79 101 ALA D N 1
ATOM 6373 C CA . ALA D 1 104 ? 64.599 17.300 24.262 1.00 58.35 101 ALA D CA 1
ATOM 6374 C C . ALA D 1 104 ? 63.180 17.725 24.627 1.00 54.53 101 ALA D C 1
ATOM 6375 O O . ALA D 1 104 ? 62.812 17.737 25.802 1.00 54.29 101 ALA D O 1
ATOM 6377 N N . ILE D 1 105 ? 62.370 18.063 23.626 1.00 55.80 102 ILE D N 1
ATOM 6378 C CA . ILE D 1 105 ? 60.975 18.436 23.832 1.00 53.83 102 ILE D CA 1
ATOM 6379 C C . ILE D 1 105 ? 60.096 17.580 22.933 1.00 53.35 102 ILE D C 1
ATOM 6380 O O . ILE D 1 105 ? 60.325 17.508 21.721 1.00 58.82 102 ILE D O 1
ATOM 6385 N N . SER D 1 106 ? 59.096 16.938 23.526 1.00 44.20 103 SER D N 1
ATOM 6386 C CA . SER D 1 106 ? 58.013 16.313 22.784 1.00 42.10 103 SER D CA 1
ATOM 6387 C C . SER D 1 106 ? 56.750 17.144 22.962 1.00 39.82 103 SER D C 1
ATOM 6388 O O . SER D 1 106 ? 56.565 17.812 23.983 1.00 35.45 103 SER D O 1
ATOM 6391 N N . GLY D 1 107 ? 55.881 17.106 21.961 1.00 38.74 104 GLY D N 1
ATOM 6392 C CA . GLY D 1 107 ? 54.681 17.916 22.043 1.00 36.43 104 GLY D CA 1
ATOM 6393 C C . GLY D 1 107 ? 53.707 17.586 20.937 1.00 38.23 104 GLY D C 1
ATOM 6394 O O . GLY D 1 107 ? 54.042 16.908 19.963 1.00 39.00 104 GLY D O 1
ATOM 6395 N N . SER D 1 108 ? 52.483 18.091 21.099 1.00 31.04 105 SER D N 1
ATOM 6396 C CA . SER D 1 108 ? 51.426 17.819 20.136 1.00 30.50 105 SER D CA 1
ATOM 6397 C C . SER D 1 108 ? 50.491 19.014 20.049 1.00 30.00 105 SER D C 1
ATOM 6398 O O . SER D 1 108 ? 50.200 19.659 21.059 1.00 29.22 105 SER D O 1
ATOM 6401 N N . ILE D 1 109 ? 50.024 19.293 18.835 1.00 30.51 106 ILE D N 1
ATOM 6402 C CA . ILE D 1 109 ? 49.107 20.388 18.548 1.00 30.36 106 ILE D CA 1
ATOM 6403 C C . ILE D 1 109 ? 47.851 19.802 17.924 1.00 38.12 106 ILE D C 1
ATOM 6404 O O . ILE D 1 109 ? 47.938 18.964 17.019 1.00 34.10 106 ILE D O 1
ATOM 6409 N N . THR D 1 110 ? 46.688 20.237 18.410 1.00 35.70 107 THR D N 1
ATOM 6410 C CA . THR D 1 110 ? 45.416 19.905 17.787 1.00 32.74 107 THR D CA 1
ATOM 6411 C C . THR D 1 110 ? 44.553 21.155 17.773 1.00 33.08 107 THR D C 1
ATOM 6412 O O . THR D 1 110 ? 44.611 21.970 18.696 1.00 37.15 107 THR D O 1
ATOM 6416 N N . HIS D 1 111 ? 43.786 21.328 16.701 1.00 36.69 108 HIS D N 1
ATOM 6417 C CA . HIS D 1 111 ? 42.831 22.429 16.631 1.00 41.11 108 HIS D CA 1
ATOM 6418 C C . HIS D 1 111 ? 41.616 21.971 15.842 1.00 46.85 108 HIS D C 1
ATOM 6419 O O . HIS D 1 111 ? 41.743 21.549 14.688 1.00 54.61 108 HIS D O 1
ATOM 6426 N N . GLY D 1 112 ? 40.451 22.026 16.482 1.00 48.17 109 GLY D N 1
ATOM 6427 C CA . GLY D 1 112 ? 39.205 21.671 15.842 1.00 47.08 109 GLY D CA 1
ATOM 6428 C C . GLY D 1 112 ? 38.586 22.852 15.129 1.00 54.22 109 GLY D C 1
ATOM 6429 O O . GLY D 1 112 ? 39.296 23.687 14.559 1.00 57.78 109 GLY D O 1
ATOM 6430 N N . ASP D 1 113 ? 37.258 22.940 15.158 1.00 58.88 110 ASP D N 1
ATOM 6431 C CA . ASP D 1 113 ? 36.578 24.005 14.432 1.00 64.82 110 ASP D CA 1
ATOM 6432 C C . ASP D 1 113 ? 36.700 25.337 15.164 1.00 63.67 110 ASP D C 1
ATOM 6433 O O . ASP D 1 113 ? 36.999 26.366 14.548 1.00 69.94 110 ASP D O 1
ATOM 6438 N N . ARG D 1 114 ? 36.481 25.336 16.478 1.00 56.19 111 ARG D N 1
ATOM 6439 C CA . ARG D 1 114 ? 36.625 26.534 17.302 1.00 50.60 111 ARG D CA 1
ATOM 6440 C C . ARG D 1 114 ? 37.228 26.174 18.650 1.00 50.82 111 ARG D C 1
ATOM 6441 O O . ARG D 1 114 ? 36.771 26.634 19.700 1.00 56.64 111 ARG D O 1
ATOM 6449 N N . TRP D 1 115 ? 38.268 25.345 18.632 1.00 48.39 112 TRP D N 1
ATOM 6450 C CA . TRP D 1 115 ? 38.915 24.873 19.849 1.00 43.90 112 TRP D CA 1
ATOM 6451 C C . TRP D 1 115 ? 40.308 24.385 19.482 1.00 41.79 112 TRP D C 1
ATOM 6452 O O . TRP D 1 115 ? 40.472 23.661 18.495 1.00 37.11 112 TRP D O 1
ATOM 6463 N N . ALA D 1 116 ? 41.302 24.786 20.266 1.00 42.90 113 ALA D N 1
ATOM 6464 C CA . ALA D 1 116 ? 42.680 24.401 20.018 1.00 41.65 113 ALA D CA 1
ATOM 6465 C C . ALA D 1 116 ? 43.342 24.059 21.341 1.00 40.16 113 ALA D C 1
ATOM 6466 O O . ALA D 1 116 ? 42.827 24.376 22.414 1.00 39.57 113 ALA D O 1
ATOM 6468 N N . ALA D 1 117 ? 44.487 23.390 21.249 1.00 43.10 114 ALA D N 1
ATOM 6469 C CA . ALA D 1 117 ? 45.291 23.052 22.416 1.00 39.00 114 ALA D CA 1
ATOM 6470 C C . ALA D 1 117 ? 46.641 22.546 21.937 1.00 35.39 114 ALA D C 1
ATOM 6471 O O . ALA D 1 117 ? 46.830 22.231 20.759 1.00 37.01 114 ALA D O 1
ATOM 6473 N N . ALA D 1 118 ? 47.575 22.461 22.878 1.00 29.59 115 ALA D N 1
ATOM 6474 C CA . ALA D 1 118 ? 48.897 21.934 22.595 1.00 29.10 115 ALA D CA 1
ATOM 6475 C C . ALA D 1 118 ? 49.488 21.386 23.883 1.00 30.73 115 ALA D C 1
ATOM 6476 O O . ALA D 1 118 ? 49.303 21.967 24.953 1.00 32.59 115 ALA D O 1
ATOM 6478 N N . LEU D 1 119 ? 50.177 20.258 23.766 1.00 33.24 116 LEU D N 1
ATOM 6479 C CA . LEU D 1 119 ? 50.846 19.598 24.876 1.00 37.14 116 LEU D CA 1
ATOM 6480 C C . LEU D 1 119 ? 52.340 19.660 24.629 1.00 36.54 116 LEU D C 1
ATOM 6481 O O . LEU D 1 119 ? 52.779 19.561 23.484 1.00 40.78 116 LEU D O 1
ATOM 6486 N N . VAL D 1 120 ? 53.122 19.836 25.693 1.00 35.42 117 VAL D N 1
ATOM 6487 C CA . VAL D 1 120 ? 54.576 19.789 25.607 1.00 30.39 117 VAL D CA 1
ATOM 6488 C C . VAL D 1 120 ? 55.102 19.059 26.831 1.00 30.82 117 VAL D C 1
ATOM 6489 O O . VAL D 1 120 ? 54.458 19.024 27.883 1.00 35.34 117 VAL D O 1
ATOM 6493 N N . ALA D 1 121 ? 56.287 18.474 26.685 1.00 32.44 118 ALA D N 1
ATOM 6494 C CA . ALA D 1 121 ? 56.961 17.800 27.784 1.00 35.88 118 ALA D CA 1
ATOM 6495 C C . ALA D 1 121 ? 58.416 17.609 27.397 1.00 36.33 118 ALA D C 1
ATOM 6496 O O . ALA D 1 121 ? 58.766 17.613 26.213 1.00 40.49 118 ALA D O 1
ATOM 6498 N N . ALA D 1 122 ? 59.264 17.448 28.410 1.00 42.18 119 ALA D N 1
ATOM 6499 C CA . ALA D 1 122 ? 60.633 17.021 28.160 1.00 45.86 119 ALA D CA 1
ATOM 6500 C C . ALA D 1 122 ? 60.646 15.581 27.653 1.00 48.94 119 ALA D C 1
ATOM 6501 O O . ALA D 1 122 ? 59.822 14.752 28.050 1.00 39.09 119 ALA D O 1
ATOM 6503 N N . ARG D 1 123 ? 61.591 15.291 26.755 1.00 52.02 120 ARG D N 1
ATOM 6504 C CA . ARG D 1 123 ? 61.705 13.937 26.223 1.00 53.45 120 ARG D CA 1
ATOM 6505 C C . ARG D 1 123 ? 62.065 12.934 27.309 1.00 53.58 120 ARG D C 1
ATOM 6506 O O . ARG D 1 123 ? 61.650 11.772 27.239 1.00 51.82 120 ARG D O 1
ATOM 6514 N N . GLY D 1 124 ? 62.824 13.361 28.321 1.00 55.79 121 GLY D N 1
ATOM 6515 C CA . GLY D 1 124 ? 63.200 12.469 29.405 1.00 57.84 121 GLY D CA 1
ATOM 6516 C C . GLY D 1 124 ? 62.027 11.950 30.210 1.00 56.13 121 GLY D C 1
ATOM 6517 O O . GLY D 1 124 ? 62.183 10.983 30.965 1.00 59.79 121 GLY D O 1
ATOM 6518 N N . ASP D 1 125 ? 60.858 12.568 30.066 1.00 50.93 122 ASP D N 1
ATOM 6519 C CA . ASP D 1 125 ? 59.652 12.152 30.766 1.00 48.07 122 ASP D CA 1
ATOM 6520 C C . ASP D 1 125 ? 58.607 11.536 29.851 1.00 42.82 122 ASP D C 1
ATOM 6521 O O . ASP D 1 125 ? 57.925 10.595 30.255 1.00 44.23 122 ASP D O 1
ATOM 6526 N N . TRP D 1 126 ? 58.459 12.044 28.629 1.00 40.18 123 TRP D N 1
ATOM 6527 C CA . TRP D 1 126 ? 57.484 11.519 27.676 1.00 40.98 123 TRP D CA 1
ATOM 6528 C C . TRP D 1 126 ? 58.102 11.567 26.286 1.00 45.55 123 TRP D C 1
ATOM 6529 O O . TRP D 1 126 ? 58.238 12.646 25.703 1.00 52.62 123 TRP D O 1
ATOM 6540 N N . ARG D 1 127 ? 58.470 10.398 25.755 1.00 45.94 124 ARG D N 1
ATOM 6541 C CA . ARG D 1 127 ? 59.126 10.348 24.453 1.00 45.49 124 ARG D CA 1
ATOM 6542 C C . ARG D 1 127 ? 58.189 10.730 23.316 1.00 39.94 124 ARG D C 1
ATOM 6543 O O . ARG D 1 127 ? 58.662 11.148 22.254 1.00 39.28 124 ARG D O 1
ATOM 6551 N N . GLY D 1 128 ? 56.886 10.596 23.513 1.00 37.62 125 GLY D N 1
ATOM 6552 C CA . GLY D 1 128 ? 55.923 10.990 22.500 1.00 34.59 125 GLY D CA 1
ATOM 6553 C C . GLY D 1 128 ? 54.617 11.396 23.140 1.00 35.40 125 GLY D C 1
ATOM 6554 O O . GLY D 1 128 ? 54.224 10.872 24.188 1.00 28.89 125 GLY D O 1
ATOM 6555 N N . LEU D 1 129 ? 53.944 12.350 22.503 1.00 35.13 126 LEU D N 1
ATOM 6556 C CA . LEU D 1 129 ? 52.648 12.835 22.949 1.00 31.97 126 LEU D CA 1
ATOM 6557 C C . LEU D 1 129 ? 51.760 13.005 21.731 1.00 33.70 126 LEU D C 1
ATOM 6558 O O . LEU D 1 129 ? 52.185 13.579 20.726 1.00 39.06 126 LEU D O 1
ATOM 6563 N N . GLY D 1 130 ? 50.541 12.493 21.817 1.00 31.28 127 GLY D N 1
ATOM 6564 C CA . GLY D 1 130 ? 49.585 12.648 20.744 1.00 29.11 127 GLY D CA 1
ATOM 6565 C C . GLY D 1 130 ? 48.275 13.181 21.275 1.00 30.25 127 GLY D C 1
ATOM 6566 O O . GLY D 1 130 ? 47.655 12.570 22.151 1.00 31.87 127 GLY D O 1
ATOM 6567 N N . LEU D 1 131 ? 47.851 14.330 20.760 1.00 34.14 128 LEU D N 1
ATOM 6568 C CA . LEU D 1 131 ? 46.643 15.005 21.214 1.00 33.29 128 LEU D CA 1
ATOM 6569 C C . LEU D 1 131 ? 45.759 15.261 20.007 1.00 35.07 128 LEU D C 1
ATOM 6570 O O . LEU D 1 131 ? 46.241 15.722 18.967 1.00 38.62 128 LEU D O 1
ATOM 6575 N N . ASP D 1 132 ? 44.477 14.940 20.128 1.00 32.71 129 ASP D N 1
ATOM 6576 C CA . ASP D 1 132 ? 43.574 15.135 19.008 1.00 36.08 129 ASP D CA 1
ATOM 6577 C C . ASP D 1 132 ? 42.175 15.395 19.525 1.00 38.81 129 ASP D C 1
ATOM 6578 O O . ASP D 1 132 ? 41.670 14.642 20.364 1.00 42.40 129 ASP D O 1
ATOM 6583 N N . VAL D 1 133 ? 41.561 16.456 19.010 1.00 39.48 130 VAL D N 1
ATOM 6584 C CA . VAL D 1 133 ? 40.172 16.794 19.280 1.00 36.39 130 VAL D CA 1
ATOM 6585 C C . VAL D 1 133 ? 39.377 16.571 18.002 1.00 40.74 130 VAL D C 1
ATOM 6586 O O . VAL D 1 133 ? 39.863 16.837 16.896 1.00 42.88 130 VAL D O 1
ATOM 6590 N N . GLU D 1 134 ? 38.161 16.054 18.157 1.00 39.00 131 GLU D N 1
ATOM 6591 C CA . GLU D 1 134 ? 37.249 15.833 17.048 1.00 41.54 131 GLU D CA 1
ATOM 6592 C C . GLU D 1 134 ? 35.841 16.188 17.497 1.00 38.74 131 GLU D C 1
ATOM 6593 O O . GLU D 1 134 ? 35.446 15.875 18.622 1.00 38.71 131 GLU D O 1
ATOM 6599 N N . THR D 1 135 ? 35.092 16.847 16.621 1.00 38.12 132 THR D N 1
ATOM 6600 C CA . THR D 1 135 ? 33.698 17.134 16.923 1.00 45.81 132 THR D CA 1
ATOM 6601 C C . THR D 1 135 ? 32.869 15.854 16.828 1.00 48.71 132 THR D C 1
ATOM 6602 O O . THR D 1 135 ? 33.053 15.042 15.916 1.00 45.06 132 THR D O 1
ATOM 6606 N N . LEU D 1 136 ? 31.961 15.678 17.792 1.00 50.44 133 LEU D N 1
ATOM 6607 C CA . LEU D 1 136 ? 31.109 14.496 17.858 1.00 51.48 133 LEU D CA 1
ATOM 6608 C C . LEU D 1 136 ? 30.369 14.280 16.546 1.00 58.28 133 LEU D C 1
ATOM 6609 O O . LEU D 1 136 ? 29.626 15.154 16.084 1.00 65.74 133 LEU D O 1
ATOM 6614 N N . LEU D 1 137 ? 30.579 13.111 15.948 1.00 56.17 134 LEU D N 1
ATOM 6615 C CA . LEU D 1 137 ? 29.952 12.776 14.681 1.00 59.28 134 LEU D CA 1
ATOM 6616 C C . LEU D 1 137 ? 28.482 12.443 14.886 1.00 62.10 134 LEU D C 1
ATOM 6617 O O . LEU D 1 137 ? 28.086 11.877 15.908 1.00 59.83 134 LEU D O 1
ATOM 6622 N N . GLU D 1 138 ? 27.673 12.796 13.895 1.00 66.90 135 GLU D N 1
ATOM 6623 C CA . GLU D 1 138 ? 26.247 12.513 13.956 1.00 71.98 135 GLU D CA 1
ATOM 6624 C C . GLU D 1 138 ? 25.999 11.002 13.882 1.00 70.23 135 GLU D C 1
ATOM 6625 O O . GLU D 1 138 ? 26.753 10.266 13.240 1.00 66.70 135 GLU D O 1
ATOM 6627 N N . ALA D 1 139 ? 24.956 10.533 14.581 1.00 71.38 136 ALA D N 1
ATOM 6628 C CA . ALA D 1 139 ? 24.605 9.111 14.548 1.00 70.68 136 ALA D CA 1
ATOM 6629 C C . ALA D 1 139 ? 24.505 8.586 13.117 1.00 77.76 136 ALA D C 1
ATOM 6630 O O . ALA D 1 139 ? 24.988 7.489 12.811 1.00 77.08 136 ALA D O 1
ATOM 6632 N N . GLU D 1 140 ? 23.868 9.349 12.230 1.00 83.86 137 GLU D N 1
ATOM 6633 C CA . GLU D 1 140 ? 23.644 8.877 10.868 1.00 86.70 137 GLU D CA 1
ATOM 6634 C C . GLU D 1 140 ? 24.908 8.960 10.016 1.00 82.75 137 GLU D C 1
ATOM 6635 O O . GLU D 1 140 ? 25.157 8.076 9.189 1.00 86.53 137 GLU D O 1
ATOM 6641 N N . ARG D 1 141 ? 25.714 10.010 10.192 1.00 77.55 138 ARG D N 1
ATOM 6642 C CA . ARG D 1 141 ? 26.924 10.153 9.386 1.00 75.01 138 ARG D CA 1
ATOM 6643 C C . ARG D 1 141 ? 28.017 9.192 9.839 1.00 71.79 138 ARG D C 1
ATOM 6644 O O . ARG D 1 141 ? 28.776 8.672 9.012 1.00 70.97 138 ARG D O 1
ATOM 6652 N N . ALA D 1 142 ? 28.117 8.946 11.150 1.00 69.51 139 ALA D N 1
ATOM 6653 C CA . ALA D 1 142 ? 29.147 8.045 11.659 1.00 63.56 139 ALA D CA 1
ATOM 6654 C C . ALA D 1 142 ? 29.041 6.660 11.034 1.00 67.66 139 ALA D C 1
ATOM 6655 O O . ALA D 1 142 ? 30.049 5.960 10.902 1.00 65.47 139 ALA D O 1
ATOM 6657 N N . ARG D 1 143 ? 27.833 6.253 10.640 1.00 73.31 140 ARG D N 1
ATOM 6658 C CA . ARG D 1 143 ? 27.674 4.993 9.923 1.00 73.80 140 ARG D CA 1
ATOM 6659 C C . ARG D 1 143 ? 28.348 5.040 8.558 1.00 73.32 140 ARG D C 1
ATOM 6660 O O . ARG D 1 143 ? 28.901 4.034 8.099 1.00 76.49 140 ARG D O 1
ATOM 6668 N N . TYR D 1 144 ? 28.325 6.201 7.899 1.00 69.63 141 TYR D N 1
ATOM 6669 C CA . TYR D 1 144 ? 28.939 6.321 6.580 1.00 69.90 141 TYR D CA 1
ATOM 6670 C C . TYR D 1 144 ? 30.456 6.188 6.642 1.00 64.16 141 TYR D C 1
ATOM 6671 O O . TYR D 1 144 ? 31.081 5.787 5.655 1.00 63.07 141 TYR D O 1
ATOM 6680 N N . LEU D 1 145 ? 31.064 6.522 7.781 1.00 62.42 142 LEU D N 1
ATOM 6681 C CA . LEU D 1 145 ? 32.511 6.473 7.932 1.00 60.93 142 LEU D CA 1
ATOM 6682 C C . LEU D 1 145 ? 32.999 5.296 8.761 1.00 6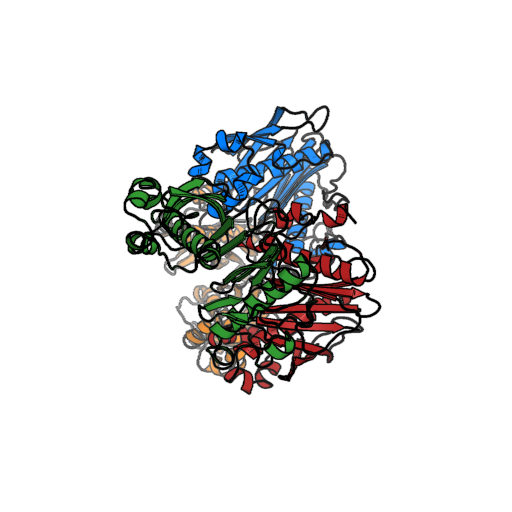2.02 142 LEU D C 1
ATOM 6683 O O . LEU D 1 145 ? 34.208 5.041 8.781 1.00 60.15 142 LEU D O 1
ATOM 6688 N N . HIS D 1 146 ? 32.103 4.577 9.443 1.00 65.94 143 HIS D N 1
ATOM 6689 C CA . HIS D 1 146 ? 32.546 3.558 10.389 1.00 65.74 143 HIS D CA 1
ATOM 6690 C C . HIS D 1 146 ? 33.370 2.475 9.703 1.00 71.54 143 HIS D C 1
ATOM 6691 O O . HIS D 1 146 ? 34.303 1.931 10.305 1.00 70.62 143 HIS D O 1
ATOM 6698 N N . GLY D 1 147 ? 33.059 2.166 8.442 1.00 76.53 144 GLY D N 1
ATOM 6699 C CA . GLY D 1 147 ? 33.816 1.164 7.713 1.00 76.41 144 GLY D CA 1
ATOM 6700 C C . GLY D 1 147 ? 35.204 1.611 7.313 1.00 73.19 144 GLY D C 1
ATOM 6701 O O . GLY D 1 147 ? 36.057 0.767 7.024 1.00 72.44 144 GLY D O 1
ATOM 6702 N N . GLU D 1 148 ? 35.451 2.917 7.298 1.00 72.70 145 GLU D N 1
ATOM 6703 C CA . GLU D 1 148 ? 36.767 3.440 6.968 1.00 69.56 145 GLU D CA 1
ATOM 6704 C C . GLU D 1 148 ? 37.640 3.684 8.191 1.00 60.60 145 GLU D C 1
ATOM 6705 O O . GLU D 1 148 ? 38.864 3.772 8.048 1.00 61.84 145 GLU D O 1
ATOM 6711 N N . ILE D 1 149 ? 37.045 3.791 9.378 1.00 52.25 146 ILE D N 1
ATOM 6712 C CA . ILE D 1 149 ? 37.788 4.068 10.591 1.00 47.07 146 ILE D CA 1
ATOM 6713 C C . ILE D 1 149 ? 37.957 2.832 11.467 1.00 48.92 146 ILE D C 1
ATOM 6714 O O . ILE D 1 149 ? 38.978 2.709 12.150 1.00 49.30 146 ILE D O 1
ATOM 6719 N N . LEU D 1 150 ? 37.014 1.897 11.437 1.00 48.16 147 LEU D N 1
ATOM 6720 C CA . LEU D 1 150 ? 37.063 0.717 12.286 1.00 47.34 147 LEU D CA 1
ATOM 6721 C C . LEU D 1 150 ? 37.346 -0.514 11.437 1.00 48.37 147 LEU D C 1
ATOM 6722 O O . LEU D 1 150 ? 36.760 -0.681 10.363 1.00 52.13 147 LEU D O 1
ATOM 6727 N N . THR D 1 151 ? 38.253 -1.362 11.913 1.00 49.44 148 THR D N 1
ATOM 6728 C CA . THR D 1 151 ? 38.419 -2.676 11.312 1.00 51.53 148 THR D CA 1
ATOM 6729 C C . THR D 1 151 ? 37.233 -3.564 11.681 1.00 51.05 148 THR D C 1
ATOM 6730 O O . THR D 1 151 ? 36.484 -3.286 12.624 1.00 51.29 148 THR D O 1
ATOM 6734 N N . GLU D 1 152 ? 37.065 -4.651 10.923 1.00 48.72 149 GLU D N 1
ATOM 6735 C CA . GLU D 1 152 ? 35.944 -5.546 11.187 1.00 51.21 149 GLU D CA 1
ATOM 6736 C C . GLU D 1 152 ? 36.037 -6.151 12.581 1.00 45.62 149 GLU D C 1
ATOM 6737 O O . GLU D 1 152 ? 35.007 -6.401 13.216 1.00 46.92 149 GLU D O 1
ATOM 6743 N N . GLY D 1 153 ? 37.255 -6.384 13.077 1.00 43.39 150 GLY D N 1
ATOM 6744 C CA . GLY D 1 153 ? 37.411 -6.833 14.450 1.00 47.51 150 GLY D CA 1
ATOM 6745 C C . GLY D 1 153 ? 36.981 -5.795 15.467 1.00 47.33 150 GLY D C 1
ATOM 6746 O O . GLY D 1 153 ? 36.533 -6.142 16.563 1.00 44.55 150 GLY D O 1
ATOM 6747 N N . GLU D 1 154 ? 37.115 -4.509 15.128 1.00 50.57 151 GLU D N 1
ATOM 6748 C CA . GLU D 1 154 ? 36.564 -3.458 15.977 1.00 45.71 151 GLU D CA 1
ATOM 6749 C C . GLU D 1 154 ? 35.047 -3.384 15.847 1.00 47.26 151 GLU D C 1
ATOM 6750 O O . GLU D 1 154 ? 34.345 -3.168 16.842 1.00 45.32 151 GLU D O 1
ATOM 6756 N N . ARG D 1 155 ? 34.527 -3.562 14.629 1.00 43.14 152 ARG D N 1
ATOM 6757 C CA . ARG D 1 155 ? 33.091 -3.465 14.397 1.00 48.24 152 ARG D CA 1
ATOM 6758 C C . ARG D 1 155 ? 32.327 -4.655 14.955 1.00 52.55 152 ARG D C 1
ATOM 6759 O O . ARG D 1 155 ? 31.111 -4.560 15.149 1.00 55.13 152 ARG D O 1
ATOM 6767 N N . LEU D 1 156 ? 33.007 -5.773 15.190 1.00 52.71 153 LEU D N 1
ATOM 6768 C CA . LEU D 1 156 ? 32.428 -6.934 15.853 1.00 54.13 153 LEU D CA 1
ATOM 6769 C C . LEU D 1 156 ? 32.520 -6.817 17.369 1.00 50.38 153 LEU D C 1
ATOM 6770 O O . LEU D 1 156 ? 31.536 -7.069 18.073 1.00 51.71 153 LEU D O 1
ATOM 6775 N N . ARG D 1 157 ? 33.693 -6.433 17.876 1.00 45.38 154 ARG D N 1
ATOM 6776 C CA . ARG D 1 157 ? 33.887 -6.306 19.316 1.00 47.12 154 ARG D CA 1
ATOM 6777 C C . ARG D 1 157 ? 32.908 -5.302 19.914 1.00 52.94 154 ARG D C 1
ATOM 6778 O O . ARG D 1 157 ? 32.202 -5.604 20.883 1.00 60.14 154 ARG D O 1
ATOM 6786 N N . PHE D 1 158 ? 32.845 -4.104 19.340 1.00 51.64 155 PHE D N 1
ATOM 6787 C CA . PHE D 1 158 ? 31.946 -3.046 19.794 1.00 50.12 155 PHE D CA 1
ATOM 6788 C C . PHE D 1 158 ? 30.683 -2.976 18.952 1.00 52.93 155 PHE D C 1
ATOM 6789 O O . PHE D 1 158 ? 30.244 -1.885 18.573 1.00 55.54 155 PHE D O 1
ATOM 6797 N N . ALA D 1 159 ? 30.087 -4.129 18.635 1.00 53.96 156 ALA D N 1
ATOM 6798 C CA . ALA D 1 159 ? 28.882 -4.145 17.810 1.00 57.07 156 ALA D CA 1
ATOM 6799 C C . ALA D 1 159 ? 27.695 -3.522 18.533 1.00 61.73 156 ALA D C 1
ATOM 6800 O O . ALA D 1 159 ? 26.847 -2.887 17.895 1.00 61.59 156 ALA D O 1
ATOM 6802 N N . ASP D 1 160 ? 27.615 -3.701 19.854 1.00 65.39 157 ASP D N 1
ATOM 6803 C CA . ASP D 1 160 ? 26.545 -3.084 20.629 1.00 69.96 157 ASP D CA 1
ATOM 6804 C C . ASP D 1 160 ? 26.621 -1.565 20.548 1.00 68.11 157 ASP D C 1
ATOM 6805 O O . ASP D 1 160 ? 25.625 -0.895 20.252 1.00 73.52 157 ASP D O 1
ATOM 6810 N N . ASP D 1 161 ? 27.806 -1.001 20.798 1.00 60.34 158 ASP D N 1
ATOM 6811 C CA . ASP D 1 161 ? 27.966 0.446 20.738 1.00 57.87 158 ASP D CA 1
ATOM 6812 C C . ASP D 1 161 ? 27.918 0.979 19.311 1.00 56.35 158 ASP D C 1
ATOM 6813 O O . ASP D 1 161 ? 27.716 2.180 19.125 1.00 56.46 158 ASP D O 1
ATOM 6818 N N . LEU D 1 162 ? 28.101 0.126 18.300 1.00 57.83 159 LEU D N 1
ATOM 6819 C CA . LEU D 1 162 ? 27.910 0.575 16.926 1.00 62.23 159 LEU D CA 1
ATOM 6820 C C . LEU D 1 162 ? 26.443 0.769 16.579 1.00 68.22 159 LEU D C 1
ATOM 6821 O O . LEU D 1 162 ? 26.139 1.380 15.548 1.00 68.74 159 LEU D O 1
ATOM 6826 N N . GLU D 1 163 ? 25.537 0.260 17.407 1.00 72.68 160 GLU D N 1
ATOM 6827 C CA . GLU D 1 163 ? 24.103 0.445 17.239 1.00 77.51 160 GLU D CA 1
ATOM 6828 C C . GLU D 1 163 ? 23.505 1.409 18.251 1.00 77.32 160 GLU D C 1
ATOM 6829 O O . GLU D 1 163 ? 22.610 2.181 17.906 1.00 79.25 160 GLU D O 1
ATOM 6835 N N . ARG D 1 164 ? 23.989 1.398 19.492 1.00 74.66 161 ARG D N 1
ATOM 6836 C CA . ARG D 1 164 ? 23.443 2.292 20.505 1.00 77.14 161 ARG D CA 1
ATOM 6837 C C . ARG D 1 164 ? 24.108 3.667 20.460 1.00 73.44 161 ARG D C 1
ATOM 6838 O O . ARG D 1 164 ? 23.421 4.691 20.402 1.00 77.32 161 ARG D O 1
ATOM 6846 N N . ARG D 1 165 ? 25.438 3.708 20.454 1.00 65.17 162 ARG D N 1
ATOM 6847 C CA . ARG D 1 165 ? 26.214 4.947 20.554 1.00 61.25 162 ARG D CA 1
ATOM 6848 C C . ARG D 1 165 ? 27.165 5.043 19.357 1.00 56.05 162 ARG D C 1
ATOM 6849 O O . ARG D 1 165 ? 28.387 4.952 19.513 1.00 52.14 162 ARG D O 1
ATOM 6857 N N . THR D 1 166 ? 26.604 5.243 18.160 1.00 59.01 163 THR D N 1
ATOM 6858 C CA . THR D 1 166 ? 27.408 5.196 16.937 1.00 56.91 163 THR D CA 1
ATOM 6859 C C . THR D 1 166 ? 28.382 6.368 16.859 1.00 48.47 163 THR D C 1
ATOM 6860 O O . THR D 1 166 ? 29.597 6.179 16.715 1.00 45.49 163 THR D O 1
ATOM 6864 N N . GLY D 1 167 ? 27.862 7.593 16.934 1.00 51.54 164 GLY D N 1
ATOM 6865 C CA . GLY D 1 167 ? 28.722 8.753 16.790 1.00 47.88 164 GLY D CA 1
ATOM 6866 C C . GLY D 1 167 ? 29.831 8.780 17.820 1.00 49.08 164 GLY D C 1
ATOM 6867 O O . GLY D 1 167 ? 30.971 9.131 17.508 1.00 45.88 164 GLY D O 1
ATOM 6868 N N . LEU D 1 168 ? 29.521 8.379 19.055 1.00 49.56 165 LEU D N 1
ATOM 6869 C CA . LEU D 1 168 ? 30.516 8.408 20.121 1.00 46.39 165 LEU D CA 1
ATOM 6870 C C . LEU D 1 168 ? 31.642 7.420 19.851 1.00 45.76 165 LEU D C 1
ATOM 6871 O O . LEU D 1 168 ? 32.824 7.768 19.956 1.00 46.60 165 LEU D O 1
ATOM 6876 N N . LEU D 1 169 ? 31.298 6.183 19.489 1.00 48.51 166 LEU D N 1
ATOM 6877 C CA . LEU D 1 169 ? 32.330 5.169 19.297 1.00 48.78 166 LEU D CA 1
ATOM 6878 C C . LEU D 1 169 ? 33.166 5.438 18.052 1.00 43.28 166 LEU D C 1
ATOM 6879 O O . LEU D 1 169 ? 34.367 5.146 18.043 1.00 34.96 166 LEU D O 1
ATOM 6884 N N . VAL D 1 170 ? 32.558 5.992 17.000 1.00 45.78 167 VAL D N 1
ATOM 6885 C CA . VAL D 1 170 ? 33.313 6.314 15.791 1.00 47.60 167 VAL D CA 1
ATOM 6886 C C . VAL D 1 170 ? 34.206 7.530 16.028 1.00 46.68 167 VAL D C 1
ATOM 6887 O O . VAL D 1 170 ? 35.385 7.539 15.651 1.00 46.81 167 VAL D O 1
ATOM 6891 N N . THR D 1 171 ? 33.684 8.528 16.671 1.00 42.82 168 THR D N 1
ATOM 6892 C CA . THR D 1 171 ? 34.483 9.666 16.924 1.00 42.12 168 THR D CA 1
ATOM 6893 C C . THR D 1 171 ? 35.625 9.323 17.839 1.00 39.74 168 THR D C 1
ATOM 6894 O O . THR D 1 171 ? 36.647 9.870 17.734 1.00 41.00 168 THR D O 1
ATOM 6898 N N . LEU D 1 172 ? 35.389 8.419 18.783 1.00 36.40 169 LEU D N 1
ATOM 6899 C CA . LEU D 1 172 ? 36.418 8.036 19.746 1.00 37.29 169 LEU D CA 1
ATOM 6900 C C . LEU D 1 172 ? 37.597 7.319 19.096 1.00 34.98 169 LEU D C 1
ATOM 6901 O O . LEU D 1 172 ? 38.754 7.559 19.443 1.00 31.56 169 LEU D O 1
ATOM 6906 N N . ALA D 1 173 ? 37.291 6.440 18.151 1.00 33.49 170 ALA D N 1
ATOM 6907 C CA . ALA D 1 173 ? 38.272 5.691 17.469 1.00 30.52 170 ALA D CA 1
ATOM 6908 C C . ALA D 1 173 ? 38.990 6.570 16.538 1.00 29.13 170 ALA D C 1
ATOM 6909 O O . ALA D 1 173 ? 40.141 6.508 16.418 1.00 31.32 170 ALA D O 1
ATOM 6911 N N . PHE D 1 174 ? 38.263 7.383 15.843 1.00 30.53 171 PHE D N 1
ATOM 6912 C CA . PHE D 1 174 ? 38.883 8.382 14.976 1.00 39.57 171 PHE D CA 1
ATOM 6913 C C . PHE D 1 174 ? 39.857 9.255 15.758 1.00 39.05 171 PHE D C 1
ATOM 6914 O O . PHE D 1 174 ? 40.999 9.468 15.337 1.00 41.85 171 PHE D O 1
ATOM 6922 N N . SER D 1 175 ? 39.421 9.748 16.921 1.00 37.15 172 SER D N 1
ATOM 6923 C CA . SER D 1 175 ? 40.273 10.596 17.746 1.00 33.19 172 SER D CA 1
ATOM 6924 C C . SER D 1 175 ? 41.442 9.816 18.335 1.00 31.10 172 SER D C 1
ATOM 6925 O O . SER D 1 175 ? 42.572 10.315 18.370 1.00 31.90 172 SER D O 1
ATOM 6928 N N . LEU D 1 176 ? 41.189 8.601 18.829 1.00 28.90 173 LEU D N 1
ATOM 6929 C CA . LEU D 1 176 ? 42.257 7.826 19.453 1.00 28.98 173 LEU D CA 1
ATOM 6930 C C . LEU D 1 176 ? 43.319 7.419 18.442 1.00 31.32 173 LEU D C 1
ATOM 6931 O O . LEU D 1 176 ? 44.517 7.446 18.747 1.00 34.72 173 LEU D O 1
ATOM 6936 N N . LYS D 1 177 ? 42.903 7.040 17.233 1.00 32.99 174 LYS D N 1
ATOM 6937 C CA . LYS D 1 177 ? 43.870 6.612 16.230 1.00 33.25 174 LYS D CA 1
ATOM 6938 C C . LYS D 1 177 ? 44.672 7.786 15.693 1.00 35.36 174 LYS D C 1
ATOM 6939 O O . LYS D 1 177 ? 45.828 7.612 15.290 1.00 34.93 174 LYS D O 1
ATOM 6945 N N . GLU D 1 178 ? 44.087 8.986 15.690 1.00 37.30 175 GLU D N 1
ATOM 6946 C CA . GLU D 1 178 ? 44.859 10.164 15.312 1.00 34.32 175 GLU D CA 1
ATOM 6947 C C . GLU D 1 178 ? 45.823 10.563 16.420 1.00 32.83 175 GLU D C 1
ATOM 6948 O O . GLU D 1 178 ? 46.931 11.031 16.142 1.00 36.77 175 GLU D O 1
ATOM 6954 N N . SER D 1 179 ? 45.432 10.363 17.681 1.00 35.50 176 SER D N 1
ATOM 6955 C CA . SER D 1 179 ? 46.349 10.624 18.790 1.00 34.88 176 SER D CA 1
ATOM 6956 C C . SER D 1 179 ? 47.519 9.652 18.764 1.00 35.27 176 SER D C 1
ATOM 6957 O O . SER D 1 179 ? 48.669 10.047 18.994 1.00 31.64 176 SER D O 1
ATOM 6960 N N . LEU D 1 180 ? 47.232 8.371 18.504 1.00 37.84 177 LEU D N 1
ATOM 6961 C CA . LEU D 1 180 ? 48.272 7.360 18.339 1.00 33.12 177 LEU D CA 1
ATOM 6962 C C . LEU D 1 180 ? 49.272 7.770 17.264 1.00 36.46 177 LEU D C 1
ATOM 6963 O O . LEU D 1 180 ? 50.487 7.745 17.491 1.00 44.02 177 LEU D O 1
ATOM 6968 N N . PHE D 1 181 ? 48.776 8.144 16.080 1.00 34.52 178 PHE D N 1
ATOM 6969 C CA . PHE D 1 181 ? 49.663 8.543 14.991 1.00 38.02 178 PHE D CA 1
ATOM 6970 C C . PHE D 1 181 ? 50.567 9.704 15.395 1.00 41.31 178 PHE D C 1
ATOM 6971 O O . PHE D 1 181 ? 51.763 9.707 15.078 1.00 43.44 178 PHE D O 1
ATOM 6979 N N . LYS D 1 182 ? 50.012 10.711 16.074 1.00 39.04 179 LYS D N 1
ATOM 6980 C CA . LYS D 1 182 ? 50.824 11.851 16.483 1.00 35.01 179 LYS D CA 1
ATOM 6981 C C . LYS D 1 182 ? 51.834 11.485 17.560 1.00 32.24 179 LYS D C 1
ATOM 6982 O O . LYS D 1 182 ? 52.860 12.161 17.684 1.00 38.43 179 LYS D O 1
ATOM 6988 N N . ALA D 1 183 ? 51.571 10.440 18.343 1.00 32.48 180 ALA D N 1
ATOM 6989 C CA . ALA D 1 183 ? 52.489 10.048 19.402 1.00 33.46 180 ALA D CA 1
ATOM 6990 C C . ALA D 1 183 ? 53.576 9.097 18.927 1.00 40.98 180 ALA D C 1
ATOM 6991 O O . ALA D 1 183 ? 54.647 9.041 19.541 1.00 46.57 180 ALA D O 1
ATOM 6993 N N . LEU D 1 184 ? 53.336 8.355 17.847 1.00 39.76 181 LEU D N 1
ATOM 6994 C CA . LEU D 1 184 ? 54.286 7.356 17.386 1.00 38.27 181 LEU D CA 1
ATOM 6995 C C . LEU D 1 184 ? 55.043 7.763 16.140 1.00 36.74 181 LEU D C 1
ATOM 6996 O O . LEU D 1 184 ? 56.201 7.364 15.991 1.00 40.64 181 LEU D O 1
ATOM 7001 N N . TYR D 1 185 ? 54.430 8.547 15.254 1.00 37.29 182 TYR D N 1
ATOM 7002 C CA . TYR D 1 185 ? 55.122 8.965 14.036 1.00 42.89 182 TYR D CA 1
ATOM 7003 C C . TYR D 1 185 ? 56.454 9.661 14.298 1.00 45.45 182 TYR D C 1
ATOM 7004 O O . TYR D 1 185 ? 57.422 9.357 13.580 1.00 48.64 182 TYR D O 1
ATOM 7013 N N . PRO D 1 186 ? 56.588 10.577 15.265 1.00 41.85 183 PRO D N 1
ATOM 7014 C CA . PRO D 1 186 ? 57.918 11.150 15.534 1.00 46.57 183 PRO D CA 1
ATOM 7015 C C . PRO D 1 186 ? 58.886 10.157 16.151 1.00 46.58 183 PRO D C 1
ATOM 7016 O O . PRO D 1 186 ? 60.082 10.460 16.239 1.00 49.68 183 PRO D O 1
ATOM 7020 N N . LEU D 1 187 ? 58.410 8.988 16.580 1.00 43.81 184 LEU D N 1
ATOM 7021 C CA . LEU D 1 187 ? 59.272 7.926 17.075 1.00 44.90 184 LEU D CA 1
ATOM 7022 C 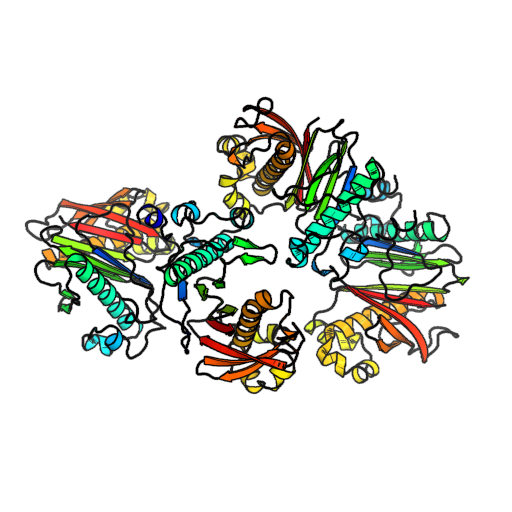C . LEU D 1 187 ? 59.574 6.867 16.028 1.00 49.81 184 LEU D C 1
ATOM 7023 O O . LEU D 1 187 ? 60.662 6.284 16.047 1.00 48.57 184 LEU D O 1
ATOM 7028 N N . VAL D 1 188 ? 58.643 6.614 15.112 1.00 52.28 185 VAL D N 1
ATOM 7029 C CA . VAL D 1 188 ? 58.809 5.564 14.117 1.00 50.65 185 VAL D CA 1
ATOM 7030 C C . VAL D 1 188 ? 59.111 6.107 12.725 1.00 53.90 185 VAL D C 1
ATOM 7031 O O . VAL D 1 188 ? 59.567 5.338 11.866 1.00 59.20 185 VAL D O 1
ATOM 7035 N N . GLY D 1 189 ? 58.867 7.388 12.467 1.00 54.11 186 GLY D N 1
ATOM 7036 C CA . GLY D 1 189 ? 59.238 7.991 11.202 1.00 57.43 186 GLY D CA 1
ATOM 7037 C C . GLY D 1 189 ? 58.415 7.555 10.009 1.00 62.45 186 GLY D C 1
ATOM 7038 O O . GLY D 1 189 ? 58.428 8.218 8.967 1.00 70.62 186 GLY D O 1
ATOM 7039 N N . LYS D 1 190 ? 57.699 6.447 10.138 1.00 60.54 187 LYS D N 1
ATOM 7040 C CA . LYS D 1 190 ? 56.894 5.925 9.046 1.00 60.24 187 LYS D CA 1
ATOM 7041 C C . LYS D 1 190 ? 55.414 6.183 9.300 1.00 54.80 187 LYS D C 1
ATOM 7042 O O . LYS D 1 190 ? 54.973 6.363 10.437 1.00 52.09 187 LYS D O 1
ATOM 7048 N N . ARG D 1 191 ? 54.647 6.192 8.216 1.00 54.17 188 ARG D N 1
ATOM 7049 C CA . ARG D 1 191 ? 53.220 6.464 8.271 1.00 52.18 188 ARG D CA 1
ATOM 7050 C C . ARG D 1 191 ? 52.414 5.185 8.454 1.00 54.56 188 ARG D C 1
ATOM 7051 O O . ARG D 1 191 ? 52.771 4.121 7.947 1.00 62.11 188 ARG D O 1
ATOM 7059 N N . PHE D 1 192 ? 51.313 5.307 9.187 1.00 50.75 189 PHE D N 1
ATOM 7060 C CA . PHE D 1 192 ? 50.343 4.236 9.331 1.00 49.91 189 PHE D CA 1
ATOM 7061 C C . PHE D 1 192 ? 48.968 4.873 9.451 1.00 51.20 189 PHE D C 1
ATOM 7062 O O . PHE D 1 192 ? 48.838 6.046 9.812 1.00 50.71 189 PHE D O 1
ATOM 7070 N N . TYR D 1 193 ? 47.942 4.093 9.132 1.00 48.99 190 TYR D N 1
ATOM 7071 C CA . TYR D 1 193 ? 46.591 4.609 8.964 1.00 46.39 190 TYR D CA 1
ATOM 7072 C C . TYR D 1 193 ? 45.616 3.870 9.881 1.00 40.18 190 TYR D C 1
ATOM 7073 O O . TYR D 1 193 ? 46.016 3.206 10.839 1.00 34.23 190 TYR D O 1
ATOM 7082 N N . PHE D 1 194 ? 44.319 4.037 9.613 1.00 44.76 191 PHE D N 1
ATOM 7083 C CA . PHE D 1 194 ? 43.301 3.515 10.521 1.00 43.82 191 PHE D CA 1
ATOM 7084 C C . PHE D 1 194 ? 43.297 1.993 10.548 1.00 45.03 191 PHE D C 1
ATOM 7085 O O . PHE D 1 194 ? 42.978 1.398 11.584 1.00 43.29 191 PHE D O 1
ATOM 7093 N N . GLU D 1 195 ? 43.662 1.354 9.434 1.00 49.91 192 GLU D N 1
ATOM 7094 C CA . GLU D 1 195 ? 43.669 -0.103 9.336 1.00 53.27 192 GLU D CA 1
ATOM 7095 C C . GLU D 1 195 ? 44.847 -0.741 10.055 1.00 46.53 192 GLU D C 1
ATOM 7096 O O . GLU D 1 195 ? 44.884 -1.970 10.179 1.00 47.25 192 GLU D O 1
ATOM 7102 N N . HIS D 1 196 ? 45.800 0.057 10.527 1.00 41.96 193 HIS D N 1
ATOM 7103 C CA . HIS D 1 196 ? 47.037 -0.443 11.109 1.00 40.26 193 HIS D CA 1
ATOM 7104 C C . HIS D 1 196 ? 47.000 -0.489 12.631 1.00 30.91 193 HIS D C 1
ATOM 7105 O O . HIS D 1 196 ? 48.015 -0.816 13.255 1.00 35.17 193 HIS D O 1
ATOM 7112 N N . ALA D 1 197 ? 45.857 -0.184 13.239 1.00 29.94 194 ALA D N 1
ATOM 7113 C CA . ALA D 1 197 ? 45.725 -0.210 14.689 1.00 32.41 194 ALA D CA 1
ATOM 7114 C C . ALA D 1 197 ? 44.256 -0.380 15.035 1.00 34.14 194 ALA D C 1
ATOM 7115 O O . ALA D 1 197 ? 43.374 -0.080 14.226 1.00 44.15 194 ALA D O 1
ATOM 7117 N N . GLU D 1 198 ? 44.001 -0.861 16.249 1.00 30.86 195 GLU D N 1
ATOM 7118 C CA . GLU D 1 198 ? 42.638 -1.140 16.673 1.00 38.97 195 GLU D CA 1
ATOM 7119 C C . GLU D 1 198 ? 42.447 -0.748 18.129 1.00 36.14 195 GLU D C 1
ATOM 7120 O O . GLU D 1 198 ? 43.368 -0.835 18.946 1.00 30.29 195 GLU D O 1
ATOM 7126 N N . LEU D 1 199 ? 41.225 -0.322 18.432 1.00 38.51 196 LEU D N 1
ATOM 7127 C CA . LEU D 1 199 ? 40.795 -0.071 19.797 1.00 38.54 196 LEU D CA 1
ATOM 7128 C C . LEU D 1 199 ? 40.400 -1.389 20.456 1.00 41.92 196 LEU D C 1
ATOM 7129 O O . LEU D 1 199 ? 39.570 -2.135 19.925 1.00 44.78 196 LEU D O 1
ATOM 7134 N N . LEU D 1 200 ? 41.007 -1.680 21.605 1.00 38.42 197 LEU D N 1
ATOM 7135 C CA . LEU D 1 200 ? 40.710 -2.888 22.363 1.00 42.42 197 LEU D CA 1
ATOM 7136 C C . LEU D 1 200 ? 39.611 -2.668 23.394 1.00 47.08 197 LEU D C 1
ATOM 7137 O O . LEU D 1 200 ? 38.664 -3.455 23.483 1.00 52.59 197 LEU D O 1
ATOM 7142 N N . GLU D 1 201 ? 39.744 -1.615 24.190 1.00 44.16 198 GLU D N 1
ATOM 7143 C CA . GLU D 1 201 ? 38.843 -1.347 25.295 1.00 42.87 198 GLU D CA 1
ATOM 7144 C C . GLU D 1 201 ? 38.700 0.159 25.425 1.00 40.27 198 GLU D C 1
ATOM 7145 O O . GLU D 1 201 ? 39.641 0.909 25.153 1.00 35.94 198 GLU D O 1
ATOM 7151 N N . TRP D 1 202 ? 37.486 0.618 25.737 1.00 41.85 199 TRP D N 1
ATOM 7152 C CA . TRP D 1 202 ? 37.189 2.031 25.956 1.00 40.68 199 TRP D CA 1
ATOM 7153 C C . TRP D 1 202 ? 36.159 2.093 27.086 1.00 45.95 199 TRP D C 1
ATOM 7154 O O . TRP D 1 202 ? 35.088 1.495 26.978 1.00 47.01 199 TRP D O 1
ATOM 7165 N N . ARG D 1 203 ? 36.470 2.802 28.171 1.00 48.78 200 ARG D N 1
ATOM 7166 C CA . ARG D 1 203 ? 35.562 2.858 29.269 1.00 50.74 200 ARG D CA 1
ATOM 7167 C C . ARG D 1 203 ? 35.120 4.275 29.480 1.00 48.08 200 ARG D C 1
ATOM 7168 O O . ARG D 1 203 ? 35.771 5.172 29.090 1.00 46.87 200 ARG D O 1
ATOM 7176 N N . ALA D 1 204 ? 33.990 4.443 30.115 1.00 48.47 201 ALA D N 1
ATOM 7177 C CA . ALA D 1 204 ? 33.413 5.736 30.312 1.00 50.75 201 ALA D CA 1
ATOM 7178 C C . ALA D 1 204 ? 34.211 6.662 31.162 1.00 54.87 201 ALA D C 1
ATOM 7179 O O . ALA D 1 204 ? 34.118 7.851 30.995 1.00 56.09 201 ALA D O 1
ATOM 7181 N N . ASP D 1 205 ? 35.023 6.110 32.057 1.00 54.74 202 ASP D N 1
ATOM 7182 C CA . ASP D 1 205 ? 35.850 6.921 32.942 1.00 51.98 202 ASP D CA 1
ATOM 7183 C C . ASP D 1 205 ? 36.992 7.612 32.199 1.00 42.68 202 ASP D C 1
ATOM 7184 O O . ASP D 1 205 ? 37.836 8.260 32.819 1.00 40.81 202 ASP D O 1
ATOM 7189 N N . GLY D 1 206 ? 37.021 7.476 30.876 1.00 40.30 203 GLY D N 1
ATOM 7190 C CA . GLY D 1 206 ? 38.065 8.093 30.089 1.00 39.68 203 GLY D CA 1
ATOM 7191 C C . GLY D 1 206 ? 39.264 7.227 29.766 1.00 40.54 203 GLY D C 1
ATOM 7192 O O . GLY D 1 206 ? 40.240 7.746 29.224 1.00 41.61 203 GLY D O 1
ATOM 7193 N N . GLN D 1 207 ? 39.232 5.933 30.069 1.00 40.21 204 GLN D N 1
ATOM 7194 C CA . GLN D 1 207 ? 40.367 5.055 29.811 1.00 41.34 204 GLN D CA 1
ATOM 7195 C C . GLN D 1 207 ? 40.143 4.253 28.535 1.00 33.78 204 GLN D C 1
ATOM 7196 O O . GLN D 1 207 ? 39.020 3.840 28.235 1.00 36.42 204 GLN D O 1
ATOM 7202 N N . ALA D 1 208 ? 41.216 4.049 27.776 1.00 28.42 205 ALA D N 1
ATOM 7203 C CA . ALA D 1 208 ? 41.145 3.244 26.568 1.00 30.86 205 ALA D CA 1
ATOM 7204 C C . ALA D 1 208 ? 42.512 2.634 26.306 1.00 35.47 205 ALA D C 1
ATOM 7205 O O . ALA D 1 208 ? 43.538 3.134 26.778 1.00 36.56 205 ALA D O 1
ATOM 7207 N N . ARG D 1 209 ? 42.512 1.534 25.554 1.00 34.11 206 ARG D N 1
ATOM 7208 C CA . ARG D 1 209 ? 43.742 0.843 25.197 1.00 34.55 206 ARG D CA 1
ATOM 7209 C C . ARG D 1 209 ? 43.713 0.518 23.712 1.00 31.13 206 ARG D C 1
ATOM 7210 O O . ARG D 1 209 ? 42.678 0.111 23.182 1.00 29.08 206 ARG D O 1
ATOM 7218 N N . LEU D 1 210 ? 44.844 0.722 23.046 1.00 34.36 207 LEU D N 1
ATOM 7219 C CA . LEU D 1 210 ? 44.979 0.470 21.621 1.00 34.08 207 LEU D CA 1
ATOM 7220 C C . LEU D 1 210 ? 45.985 -0.649 21.391 1.00 31.34 207 LEU D C 1
ATOM 7221 O O . LEU D 1 210 ? 46.822 -0.949 22.246 1.00 28.35 207 LEU D O 1
ATOM 7226 N N . ARG D 1 211 ? 45.885 -1.275 20.220 1.00 31.21 208 ARG D N 1
ATOM 7227 C CA . ARG D 1 211 ? 46.776 -2.357 19.831 1.00 27.93 208 ARG D CA 1
ATOM 7228 C C . ARG D 1 211 ? 47.273 -2.089 18.419 1.00 28.97 208 ARG D C 1
ATOM 7229 O O . ARG D 1 211 ? 46.472 -1.798 17.523 1.00 26.27 208 ARG D O 1
ATOM 7237 N N . LEU D 1 212 ? 48.591 -2.164 18.231 1.00 30.04 209 LEU D N 1
ATOM 7238 C CA . LEU D 1 212 ? 49.175 -2.042 16.900 1.00 30.92 209 LEU D CA 1
ATOM 7239 C C . LEU D 1 212 ? 48.965 -3.324 16.108 1.00 36.63 209 LEU D C 1
ATOM 7240 O O . LEU D 1 212 ? 49.279 -4.420 16.583 1.00 40.85 209 LEU D O 1
ATOM 7245 N N . LEU D 1 213 ? 48.465 -3.184 14.885 1.00 42.35 210 LEU D N 1
ATOM 7246 C CA . LEU D 1 213 ? 48.220 -4.319 14.009 1.00 44.54 210 LEU D CA 1
ATOM 7247 C C . LEU D 1 213 ? 49.328 -4.531 12.989 1.00 50.86 210 LEU D C 1
ATOM 7248 O O . LEU D 1 213 ? 49.235 -5.457 12.180 1.00 54.88 210 LEU D O 1
ATOM 7253 N N . THR D 1 214 ? 50.379 -3.712 13.017 1.00 51.15 211 THR D N 1
ATOM 7254 C CA . THR D 1 214 ? 51.475 -3.817 12.066 1.00 50.80 211 THR D CA 1
ATOM 7255 C C . THR D 1 214 ? 52.789 -3.532 12.780 1.00 48.49 211 THR D C 1
ATOM 7256 O O . THR D 1 214 ? 52.815 -3.086 13.929 1.00 46.94 211 THR D O 1
ATOM 7260 N N . ASP D 1 215 ? 53.890 -3.806 12.081 1.00 51.10 212 ASP D N 1
ATOM 7261 C CA . ASP D 1 215 ? 55.227 -3.510 12.581 1.00 52.45 212 ASP D CA 1
ATOM 7262 C C . ASP D 1 215 ? 55.614 -2.098 12.155 1.00 51.10 212 ASP D C 1
ATOM 7263 O O . ASP D 1 215 ? 55.741 -1.821 10.958 1.00 57.79 212 ASP D O 1
ATOM 7268 N N . LEU D 1 216 ? 55.798 -1.211 13.130 1.00 45.68 213 LEU D N 1
ATOM 7269 C CA . LEU D 1 216 ? 56.262 0.143 12.857 1.00 46.75 213 LEU D CA 1
ATOM 7270 C C . LEU D 1 216 ? 57.760 0.304 13.050 1.00 50.65 213 LEU D C 1
ATOM 7271 O O . LEU D 1 216 ? 58.389 1.074 12.316 1.00 55.00 213 LEU D O 1
ATOM 7276 N N . SER D 1 217 ? 58.340 -0.410 14.013 1.00 48.96 214 SER D N 1
ATOM 7277 C CA . SER D 1 217 ? 59.753 -0.312 14.358 1.00 49.96 214 SER D CA 1
ATOM 7278 C C . SER D 1 217 ? 60.111 -1.500 15.241 1.00 54.28 214 SER D C 1
ATOM 7279 O O . SER D 1 217 ? 59.209 -2.176 15.756 1.00 49.92 214 SER D O 1
ATOM 7282 N N . PRO D 1 218 ? 61.400 -1.796 15.439 1.00 62.58 215 PRO D N 1
ATOM 7283 C CA . PRO D 1 218 ? 61.760 -2.916 16.324 1.00 62.75 215 PRO D CA 1
ATOM 7284 C C . PRO D 1 218 ? 61.240 -2.771 17.743 1.00 57.33 215 PRO D C 1
ATOM 7285 O O . PRO D 1 218 ? 61.147 -3.778 18.455 1.00 57.93 215 PRO D O 1
ATOM 7289 N N . GLU D 1 219 ? 60.895 -1.565 18.184 1.00 50.73 216 GLU D N 1
ATOM 7290 C CA . GLU D 1 219 ? 60.271 -1.448 19.495 1.00 48.85 216 GLU D CA 1
ATOM 7291 C C . GLU D 1 219 ? 58.753 -1.487 19.406 1.00 44.57 216 GLU D C 1
ATOM 7292 O O . GLU D 1 219 ? 58.097 -2.050 20.286 1.00 46.41 216 GLU D O 1
ATOM 7298 N N . TRP D 1 220 ? 58.180 -0.894 18.363 1.00 43.18 217 TRP D N 1
ATOM 7299 C CA . TRP D 1 220 ? 56.731 -0.882 18.188 1.00 41.62 217 TRP D CA 1
ATOM 7300 C C . TRP D 1 220 ? 56.335 -1.941 17.164 1.00 40.72 217 TRP D C 1
ATOM 7301 O O . TRP D 1 220 ? 55.984 -1.657 16.022 1.00 41.75 217 TRP D O 1
ATOM 7312 N N . ARG D 1 221 ? 56.405 -3.190 17.617 1.00 45.83 218 ARG D N 1
ATOM 7313 C CA . ARG D 1 221 ? 56.094 -4.344 16.789 1.00 49.51 218 ARG D CA 1
ATOM 7314 C C . ARG D 1 221 ? 54.583 -4.546 16.693 1.00 51.92 218 ARG D C 1
ATOM 7315 O O . ARG D 1 221 ? 53.787 -3.867 17.349 1.00 45.96 218 ARG D O 1
ATOM 7323 N N . HIS D 1 222 ? 54.187 -5.503 15.858 1.00 60.80 219 HIS D N 1
ATOM 7324 C CA . HIS D 1 222 ? 52.798 -5.938 15.809 1.00 60.17 219 HIS D CA 1
ATOM 7325 C C . HIS D 1 222 ? 52.355 -6.426 17.183 1.00 52.11 219 HIS D C 1
ATOM 7326 O O . HIS D 1 222 ? 53.021 -7.262 17.803 1.00 54.00 219 HIS D O 1
ATOM 7333 N N . GLY D 1 223 ? 51.239 -5.890 17.670 1.00 41.74 220 GLY D N 1
ATOM 7334 C CA . GLY D 1 223 ? 50.700 -6.293 18.952 1.00 35.19 220 GLY D CA 1
ATOM 7335 C C . GLY D 1 223 ? 51.077 -5.416 20.126 1.00 37.00 220 GLY D C 1
ATOM 7336 O O . GLY D 1 223 ? 50.587 -5.662 21.236 1.00 35.87 220 GLY D O 1
ATOM 7337 N N . SER D 1 224 ? 51.937 -4.415 19.927 1.00 28.58 221 SER D N 1
ATOM 7338 C CA . SER D 1 224 ? 52.240 -3.478 21.000 1.00 35.52 221 SER D CA 1
ATOM 7339 C C . SER D 1 224 ? 50.985 -2.699 21.376 1.00 30.22 221 SER D C 1
ATOM 7340 O O . SER D 1 224 ? 50.199 -2.299 20.512 1.00 30.81 221 SER D O 1
ATOM 7343 N N . GLU D 1 225 ? 50.801 -2.479 22.671 1.00 27.61 222 GLU D N 1
ATOM 7344 C CA . GLU D 1 225 ? 49.604 -1.823 23.168 1.00 32.74 222 GLU D CA 1
ATOM 7345 C C . GLU D 1 225 ? 49.963 -0.548 23.916 1.00 34.67 222 GLU D C 1
ATOM 7346 O O . GLU D 1 225 ? 51.030 -0.442 24.528 1.00 37.37 222 GLU D O 1
ATOM 7352 N N . LEU D 1 226 ? 49.058 0.426 23.847 1.00 35.95 223 LEU D N 1
ATOM 7353 C CA . LEU D 1 226 ? 49.270 1.751 24.418 1.00 34.77 223 LEU D CA 1
ATOM 7354 C C . LEU D 1 226 ? 48.037 2.173 25.199 1.00 32.20 223 LEU D C 1
ATOM 7355 O O . LEU D 1 226 ? 46.927 2.164 24.661 1.00 33.59 223 LEU D O 1
ATOM 7360 N N . ASP D 1 227 ? 48.233 2.528 26.463 1.00 33.58 224 ASP D N 1
ATOM 7361 C CA . ASP D 1 227 ? 47.167 3.157 27.226 1.00 37.68 224 ASP D CA 1
ATOM 7362 C C . ASP D 1 227 ? 46.904 4.559 26.688 1.00 35.23 224 ASP D C 1
ATOM 7363 O O . ASP D 1 227 ? 47.829 5.314 26.375 1.00 29.74 224 ASP D O 1
ATOM 7368 N N . ALA D 1 228 ? 45.629 4.895 26.558 1.00 32.87 225 ALA D N 1
ATOM 7369 C CA . ALA D 1 228 ? 45.203 6.206 26.119 1.00 29.67 225 ALA D CA 1
ATOM 7370 C C . ALA D 1 228 ? 44.105 6.687 27.050 1.00 32.77 225 ALA D C 1
ATOM 7371 O O . ALA D 1 228 ? 43.569 5.928 27.865 1.00 28.83 225 ALA D O 1
ATOM 7373 N N . GLN D 1 229 ? 43.779 7.970 26.927 1.00 33.25 226 GLN D N 1
ATOM 7374 C CA . GLN D 1 229 ? 42.671 8.543 27.666 1.00 34.63 226 GLN D CA 1
ATOM 7375 C C . GLN D 1 229 ? 41.929 9.530 26.779 1.00 33.58 226 GLN D C 1
ATOM 7376 O O . GLN D 1 229 ? 42.433 9.967 25.743 1.00 36.05 226 GLN D O 1
ATOM 7382 N N . PHE D 1 230 ? 40.714 9.866 27.198 1.00 26.36 227 PHE D N 1
ATOM 7383 C CA . PHE D 1 230 ? 39.839 10.714 26.404 1.00 27.12 227 PHE D CA 1
ATOM 7384 C C . PHE D 1 230 ? 38.820 11.366 27.324 1.00 29.13 227 PHE D C 1
ATOM 7385 O O . PHE D 1 230 ? 38.666 10.984 28.487 1.00 30.02 227 PHE D O 1
ATOM 7393 N N . ALA D 1 231 ? 38.121 12.356 26.778 1.00 30.23 228 ALA D N 1
ATOM 7394 C CA . ALA D 1 231 ? 37.051 13.022 27.502 1.00 32.73 228 ALA D CA 1
ATOM 7395 C C . ALA D 1 231 ? 36.105 13.643 26.490 1.00 36.01 228 ALA D C 1
ATOM 7396 O O . ALA D 1 231 ? 36.540 14.118 25.438 1.00 35.26 228 ALA D O 1
ATOM 7398 N N . VAL D 1 232 ? 34.849 13.685 26.823 1.00 44.92 229 VAL D N 1
ATOM 7399 C CA . VAL D 1 232 ? 33.869 14.282 25.996 1.00 51.37 229 VAL D CA 1
ATOM 7400 C C . VAL D 1 232 ? 33.624 15.667 26.531 1.00 58.47 229 VAL D C 1
ATOM 7401 O O . VAL D 1 232 ? 33.296 15.823 27.638 1.00 65.06 229 VAL D O 1
ATOM 7405 N N . LEU D 1 233 ? 33.829 16.681 25.729 1.00 63.70 230 LEU D N 1
ATOM 7406 C CA . LEU D 1 233 ? 33.665 18.018 26.188 1.00 70.45 230 LEU D CA 1
ATOM 7407 C C . LEU D 1 233 ? 32.333 18.544 25.812 1.00 78.30 230 LEU D C 1
ATOM 7408 O O . LEU D 1 233 ? 31.374 18.174 26.430 1.00 90.72 230 LEU D O 1
ATOM 7413 N N . ASP D 1 234 ? 32.227 19.443 24.856 1.00 77.28 231 ASP D N 1
ATOM 7414 C CA . ASP D 1 234 ? 30.896 19.930 24.503 1.00 81.11 231 ASP D CA 1
ATOM 7415 C C . ASP D 1 234 ? 30.236 19.022 23.548 1.00 73.67 231 ASP D C 1
ATOM 7416 O O . ASP D 1 234 ? 29.386 18.247 23.893 1.00 75.65 231 ASP D O 1
ATOM 7421 N N . GLY D 1 235 ? 30.669 19.133 22.328 1.00 64.65 232 GLY D N 1
ATOM 7422 C CA . GLY D 1 235 ? 30.191 18.336 21.251 1.00 58.07 232 GLY D CA 1
ATOM 7423 C C . GLY D 1 235 ? 31.436 17.845 20.637 1.00 49.94 232 GLY D C 1
ATOM 7424 O O . GLY D 1 235 ? 31.503 17.618 19.493 1.00 51.45 232 GLY D O 1
ATOM 7425 N N . ARG D 1 236 ? 32.459 17.748 21.424 1.00 43.79 233 ARG D N 1
ATOM 7426 C CA . ARG D 1 236 ? 33.733 17.277 20.905 1.00 44.08 233 ARG D CA 1
ATOM 7427 C C . ARG D 1 236 ? 34.265 16.148 21.773 1.00 42.63 233 ARG D C 1
ATOM 7428 O O . ARG D 1 236 ? 33.640 15.725 22.749 1.00 46.84 233 ARG D O 1
ATOM 7436 N N . LEU D 1 237 ? 35.424 15.666 21.393 1.00 42.28 234 LEU D N 1
ATOM 7437 C CA . LEU D 1 237 ? 36.092 14.597 22.057 1.00 38.59 234 LEU D CA 1
ATOM 7438 C C . LEU D 1 237 ? 37.565 14.799 22.020 1.00 36.28 234 LEU D C 1
ATOM 7439 O O . LEU D 1 237 ? 38.121 14.938 21.000 1.00 37.90 234 LEU D O 1
ATOM 7444 N N . LEU D 1 238 ? 38.200 14.767 23.159 1.00 32.22 235 LEU D N 1
ATOM 7445 C CA . LEU D 1 238 ? 39.617 14.918 23.221 1.00 32.10 235 LEU D CA 1
ATOM 7446 C C . LEU D 1 238 ? 40.345 13.668 23.644 1.00 29.87 235 LEU D C 1
ATOM 7447 O O . LEU D 1 238 ? 40.020 13.106 24.593 1.00 30.87 235 LEU D O 1
ATOM 7452 N N . SER D 1 239 ? 41.358 13.269 22.922 1.00 27.89 236 SER D N 1
ATOM 7453 C CA . SER D 1 239 ? 42.130 12.093 23.264 1.00 29.17 236 SER D CA 1
ATOM 7454 C C . SER D 1 239 ? 43.548 12.396 23.464 1.00 27.11 236 SER D C 1
ATOM 7455 O O . SER D 1 239 ? 44.050 13.283 22.921 1.00 27.90 236 SER D O 1
ATOM 7458 N N . LEU D 1 240 ? 44.185 11.588 24.254 1.00 29.33 237 LEU D N 1
ATOM 7459 C CA . LEU D 1 240 ? 45.609 11.750 24.511 1.00 32.23 237 LEU D CA 1
ATOM 7460 C C . LEU D 1 240 ? 46.268 10.383 24.575 1.00 32.62 237 LEU D C 1
ATOM 7461 O O . LEU D 1 240 ? 45.802 9.497 25.298 1.00 31.02 237 LEU D O 1
ATOM 7466 N N . VAL D 1 241 ? 47.346 10.225 23.812 1.00 29.26 238 VAL D N 1
ATOM 7467 C CA . VAL D 1 241 ? 48.239 9.081 23.913 1.00 29.96 238 VAL D CA 1
ATOM 7468 C C . VAL D 1 241 ? 49.610 9.619 24.300 1.00 33.96 238 VAL D C 1
ATOM 7469 O O . VAL D 1 241 ? 50.189 10.435 23.572 1.00 30.77 238 VAL D O 1
ATOM 7473 N N . ALA D 1 242 ? 50.125 9.173 25.444 1.00 35.85 239 ALA D N 1
ATOM 7474 C CA . ALA D 1 242 ? 51.418 9.619 25.947 1.00 36.74 239 ALA D CA 1
ATOM 7475 C C . ALA D 1 242 ? 52.321 8.410 26.143 1.00 36.50 239 ALA D C 1
ATOM 7476 O O . ALA D 1 242 ? 51.942 7.455 26.832 1.00 34.11 239 ALA D O 1
ATOM 7478 N N . VAL D 1 243 ? 53.511 8.460 25.547 1.00 33.39 240 VAL D N 1
ATOM 7479 C CA . VAL D 1 243 ? 54.476 7.364 25.575 1.00 28.11 240 VAL D CA 1
ATOM 7480 C C . VAL D 1 243 ? 55.645 7.771 26.463 1.00 35.08 240 VAL D C 1
ATOM 7481 O O . VAL D 1 243 ? 56.400 8.696 26.130 1.00 38.73 240 VAL D O 1
ATOM 7485 N N . GLY D 1 244 ? 55.799 7.078 27.586 1.00 40.82 241 GLY D N 1
ATOM 7486 C CA . GLY D 1 244 ? 56.870 7.373 28.522 1.00 44.75 241 GLY D CA 1
ATOM 7487 C C . GLY D 1 244 ? 58.093 6.495 28.335 1.00 42.16 241 GLY D C 1
ATOM 7488 O O . GLY D 1 244 ? 58.657 6.424 27.244 1.00 39.55 241 GLY D O 1
#

Foldseek 3Di:
DPVLVQQDAQPQKDPWDFDDQFLDDAPFKTKTKIFGDLVSDDLCRCVSNPHDADPVLNPDDSVVVGQVVRQQSQVLVRVCVRPNGSDGFDQDPVRDTHDDPQKEKEWEGDNRMIMMMMGGCVRFVFKFKYKFFQDDLVVLVVCCPFQAEPVQCVVPVPCCPVVRRVVSQVSVGAVRRVQRGCCVPLVDDDGRHQKHWDDADPSFKTKIFGCACRDPVRHGGDMFIKGWHDPDRMIMIMTTHD/DQCQLAQPQKDRWDFDDQFLDDAPQKTKTKIFGDLVSDDPCSCVSNVHDAPPVLNPDDSVSVGQVVRQQSQAQVSVCVNPNDSDGFDADPVRFTRDPPQKEKEWEDDDRMIMMMMGGCVRFVFKFKYKFFFDDLVVLLVCVPQQADPVQCVVVVVCCVVVSRVVSQQSVRAVRSVCRGCCVVQVDDDDRNQKHWDDADPSFKTKMFGCAQRDPVRGGGDMFMKGWDDDPRMIMIMTTHD/DCQLQQPQKDPWDQDDQFLDDAPQKTKTKIFGDLVSDDLCSCVSNVHDADPDQNPDDSVSVRLQVRQQSGVQVRVCVNPRGRDGFHADPVRATHDPPQKEKEWEDDHRMIMMMMGGCVRFVFKFKYKDQFDDLVVLLVCVPQQADPVQCVQVVVCCNVVVRVSRLQSNGVVRRVCRGCCVVQVDDDGSNQKHWDDDDPSFKTKMFGCAQRDVVNGHGDMWIKGWDDDPSMIMIMTTHD/DVVQVQQDAQPQKDDWDFDDQFLDDAPFKTKTKIFGDLVSDDPCRCVSNVHDDPPVLVPDDSQSVRLQVRQQSQVQVRVCVRPNGRDGFDADPVRATHDDPQKEKEWEDERGMIMMMMGGCVRFVFKFKYKFFQDDLVVLVVCVPVQADVVQCVVVVVCCPVPRSVVSQVSVQAVRRVQRGCCVVLVDDDDRVQKHWDDADPSFKTKIFGCAQRDPVRHHGDMFIKGWDDDDRMIMIMTTHD

Secondary structure (DSSP, 8-state):
-TTTTS-PPPTTBPPPB-S--SSS--TTEEEEEEEB-GGG--TTHHHHHT----HHHHTS-HHHHHHHHHHHHHHHHHHHHHHS-----EE-TTSSEE--TTEEEEEEE-SSEEEEEEEETTT-SEEEEEEEEPPPHHHHHHHHHHHS-HHHHHHTHHHHHHSHHHHHHHHHHHHHHHHHHHHHHH-----GGGEEEEEE-TTSEEEEEE-S--SSSS-TT-EEEEEEEEETTEEEEEEEE-/--STTS-TTBPPPB----SSS--TT-EEEEEEB-GGG--TTHHHHHT-PPPHHHHHS-HHHHHHHHHHHHHHHHHHHHHHS-----EE-TTSSEEPPTTEEEEEEE-SSEEEEEEEETTT-SEEEEEEEEPPPHHHHHHHHHHHS-HHHHHHTTTHHHHSHHHHHHHHHHHHHHHHHHHHHHH-----GGGEEEEEE-TTSEEEEEE-S--SSSS-TT-EEEEEEEEETTEEEEEEEE-/--TTS-TTBPPPB-S--SSS--TTEEEEEEEB-GGG--TTHHHHHT-PPPHHHHTS-HHHHHHHHHHHHHHHHHHHHHTS-----EE-TTSSEEPPTTEEEEEEE-SSEEEEEEEETTT-SEEEEEEEEPPPHHHHHHHHHHHS-HHHHHHTTTTTTSSHHHHHHHHHHHHHHHHHHHHHHH-----GGGEEEEEEETTTEEEEEESS--SSSS-TT-EEEEEEEEETTEEEEEEEE-/-TTGGGS---TTBPPPB-S--SSS--TTEEEEEE-B-GGG--TTHHHHHTPPPPHHHHTS-HHHHHHHHHHHHHHHHHHHHHHS-----EE-TTSSEE--TTEEEEEEE-SS-EEEEEEETTT-SEEEEEEEEPPPHHHHHHHHHHHS-HHHHHHTTTHHHHSHHHHHHHHHHHHHHHHHHHHHHH-S---GGGEEEEEE-TTSEEEEEE-S--SSSS-TT-EEEEEEEE-SSEEEEEEEE-

B-factor: mean 48.0, std 15.3, range [18.66, 114.72]